Protein AF-0000000068237511 (afdb_homodimer)

Solvent-accessible surface area (backbone atoms only — not comparable to full-atom values): 46216 Å² total; per-residue (Å²): 128,74,76,47,53,58,67,9,66,62,32,32,70,74,38,40,62,53,38,93,71,39,52,85,33,40,47,76,80,63,27,52,49,38,53,70,28,50,53,49,38,53,51,48,54,49,50,34,54,23,40,43,64,62,28,62,65,58,46,44,56,52,43,43,51,52,23,30,43,54,51,15,56,68,31,47,45,62,40,86,28,39,44,64,37,45,23,32,59,43,33,53,46,36,54,59,70,40,52,86,63,44,82,50,28,27,37,39,35,44,71,54,51,56,66,32,58,50,42,37,54,55,54,43,41,76,74,43,55,40,38,80,44,72,38,84,74,58,76,62,58,46,59,68,56,53,53,50,46,45,50,49,52,54,50,53,41,44,73,72,72,33,44,62,52,35,36,44,47,39,40,36,31,76,69,61,28,30,34,45,59,40,72,60,48,39,52,50,24,58,77,69,67,23,43,32,39,35,43,18,46,61,28,47,64,40,49,95,52,52,48,57,77,63,57,57,53,27,38,17,21,14,35,9,28,57,38,24,16,46,47,34,16,14,39,33,36,36,43,78,92,49,41,88,52,54,37,54,51,85,45,44,17,50,33,51,50,70,56,92,87,45,76,86,70,82,79,50,89,79,63,64,77,88,65,82,64,50,70,63,49,47,30,50,68,49,61,64,71,52,68,64,50,28,45,53,19,39,58,49,21,51,47,44,39,42,55,41,52,53,24,67,69,54,47,36,52,50,21,27,52,47,10,50,50,36,22,52,49,30,9,58,65,56,69,51,42,52,66,39,44,74,84,65,50,91,88,58,78,51,66,32,39,67,30,33,24,21,25,23,43,47,54,32,29,30,56,89,49,81,86,53,86,64,52,78,72,33,74,40,78,26,49,61,76,50,42,56,51,49,32,51,50,51,39,50,43,30,45,75,76,63,25,32,48,48,57,50,47,77,58,78,39,24,32,30,34,38,42,31,42,46,64,46,46,50,68,67,60,34,52,50,48,22,53,52,52,41,52,52,52,51,52,49,44,52,58,72,66,47,70,83,123,126,74,77,49,56,58,66,9,65,62,32,33,70,74,37,40,63,52,37,92,70,38,53,85,34,40,45,78,81,63,28,52,50,37,52,70,27,50,53,48,36,54,52,49,53,49,50,32,54,23,40,43,62,62,28,62,65,58,47,44,55,53,43,44,50,52,24,29,43,54,52,16,58,67,31,48,43,63,42,86,27,40,44,64,38,45,23,32,59,44,33,53,46,35,55,60,70,40,54,85,63,45,84,51,26,26,36,39,35,46,70,53,52,55,65,31,56,52,43,38,54,55,52,44,43,77,74,42,54,39,39,78,45,72,37,83,75,57,74,62,58,45,60,69,56,53,53,51,45,46,52,50,52,52,51,51,42,44,71,72,69,31,44,62,51,34,34,45,47,39,40,35,31,76,69,61,27,31,34,44,59,38,70,62,47,39,51,50,24,58,75,69,69,23,42,32,39,36,44,17,46,62,28,48,63,41,47,95,53,52,46,58,78,62,55,55,52,28,38,18,20,14,34,9,28,59,37,24,17,47,50,34,17,13,40,32,36,35,43,78,92,49,41,87,53,54,39,55,51,85,44,44,18,52,33,49,51,71,56,91,88,46,77,87,70,81,78,50,90,79,63,64,77,88,67,83,64,50,71,62,49,46,30,50,68,50,62,63,69,52,68,65,48,31,45,53,21,41,57,49,21,51,45,44,40,42,55,42,53,53,23,67,69,53,47,37,52,49,22,26,52,44,9,48,52,36,24,51,49,30,8,58,64,57,72,52,41,52,65,38,43,73,83,66,52,92,89,56,76,51,66,32,40,68,29,33,23,20,26,23,44,47,52,33,27,30,55,89,48,80,86,52,83,62,52,78,71,34,74,40,77,27,48,63,74,48,42,56,51,50,31,49,49,50,40,49,44,31,45,75,74,63,25,31,46,46,57,48,45,77,58,81,38,26,33,30,35,38,42,32,41,46,63,46,46,49,69,66,58,34,52,51,48,22,53,52,52,41,49,53,52,50,53,50,44,52,59,72,66,44,70,85,125

pLDDT: mean 95.17, std 8.46, range [32.22, 98.94]

Foldseek 3Di:
DPDAQAFAQRCCVPWADDDPQFDAFCLLPFHAFTPLLVVLLVVLVVVCVVPVCCCQQPVLLVLLLVLLVLVCVQQVHDSLQKHKFQALLQLLLLQVVLAADDAQEEEEEEPLADPSSVVSVVVCVVVHNYHYDYQDDFFPDAQVVSLVSSVVRCVVSVVVVGHHAEYEYECARSVVGWGHPVLVNQVVCVVRVHQYAYRHQVPPLWDRHHCVVSVHQKYKYACRRNLRFPRRIMMIGHDPVNLVSRQAGVVRDQLGHDDPPDDDDDHGPSDDPPPPRDSSRRRRSDDDDDPPSSSSSSVSSQCCCCPRVPHSVSFNVQLLVQQVLLQVLLQVLQVHHKGFHPPADVPRDGNGSSTNKIKHFHLEFEPDADDDVCVVSRLYYHYPVVQVVLQVVLQVCCVPPRNYGWGWDDTRGTIMTMTGGGSHHHSVVSNVVSVVSNVSSVVVSVVVPPPPD/DPDAQAFAQRCCVPWADDDPQFDAFCLLPFHAFTPLLVVLLVVLVVVCVVPVCCCQQPVLLVLLLVLLVLVCVQQVHDSLQKHKFQALLQLLLLLVVLAADDAQEEEEEEPLADPSSVVSVVVCVVVHNYHYDYQDDFFPDAQVVSLVSRVVRCVVSVVVVGHHAEYEYECARSVVGWGHPVLVNQVVCVVRVHQYAYRHQVPPLWDRHHCVVSVHQKYKYACRRNLRFPRRIMMIGHDPVNLVSRQAGVVRDQLGHDDPPDDDDDHGPSDDPPPPRDSSRRRRSDDDDDPPSSSSSSVSSQCCCCPRVPHRVSFNVQLLVQQVLLQVLLQVLQVHHKGFHPPADVPDDGNGSSTNKIKHFHLEFEPDADDDVCVVSRLYYHYPVVQVVLQVVLQVCCVPPRNYGWGWDDTRGTIMTMTGGGSHHHSVSSNVVSVVSNVSSVVVSVVVPPPPD

Nearest PDB structures (foldseek):
  8dl5-assembly1_A  TM=9.671E-01  e=2.038E-53  Penicillium expansum
  5v12-assembly1_F  TM=9.401E-01  e=1.060E-53  Neurospora crassa OR74A
  8dl5-assembly1_B  TM=9.638E-01  e=1.210E-52  Penicillium expansum
  9azb-assembly1_A-2  TM=9.699E-01  e=4.810E-51  Penicillium expansum
  9aza-assembly1_A-2  TM=9.784E-01  e=7.950E-49  Penicillium expansum

Sequence (906 aa):
MSAPTPFGASMAKSHFMFDPDFKNLNHGSFGTYPVAVQTALRHFQSQVEARPDPFIRHIQPQLIDEARRAVASLLNVPTNECVFVKNASTGVNTVLRNLVFKQGDVLVYFDTVYGAVEKTLVSLTETTPLQLRKVQYQFPISHDELVRKFLEVVASATAEGLTVRVAVFDTIVSLPGVRFPFERLIEACRAEGILSVVDGAHGIGQIPLDLGALQPDFFTTNCHKWLYTPRGSAILYVPLRNQHLIRTTLPTSWGFIPSPDSPTTAPSLMRSSGSGKSAFEELFEFVATTDDTAYLCVPAALKFRSQVCGGEDRIYAYLEKLAMEAGDIVAAALGTEVMQEPGLKPGEVSQLRRCAMATVRLPFAVSGSEQDPKTASARLTLQAAQAAEVAGEIQKALVRDYGTFVPVFAHGGWLWTRLSAQVYLEKSDFEWLAGVLNELCNKLVKKFAEPKLMSAPTPFGASMAKSHFMFDPDFKNLNHGSFGTYPVAVQTALRHFQSQVEARPDPFIRHIQPQLIDEARRAVASLLNVPTNECVFVKNASTGVNTVLRNLVFKQGDVLVYFDTVYGAVEKTLVSLTETTPLQLRKVQYQFPISHDELVRKFLEVVASATAEGLTVRVAVFDTIVSLPGVRFPFERLIEACRAEGILSVVDGAHGIGQIPLDLGALQPDFFTTNCHKWLYTPRGSAILYVPLRNQHLIRTTLPTSWGFIPSPDSPTTAPSLMRSSGSGKSAFEELFEFVATTDDTAYLCVPAALKFRSQVCGGEDRIYAYLEKLAMEAGDIVAAALGTEVMQEPGLKPGEVSQLRRCAMATVRLPFAVSGSEQDPKTASARLTLQAAQAAEVAGEIQKALVRDYGTFVPVFAHGGWLWTRLSAQVYLEKSDFEWLAGVLNELCNKLVKKFAEPKL

Structure (mmCIF, N/CA/C/O backbone):
data_AF-0000000068237511-model_v1
#
loop_
_entity.id
_entity.type
_entity.pdbx_description
1 polymer 'Aminotransferase family protein (LolT), putative'
#
loop_
_atom_site.group_PDB
_atom_site.id
_atom_site.type_symbol
_atom_site.label_atom_id
_atom_site.label_alt_id
_atom_site.label_comp_id
_atom_site.label_asym_id
_atom_site.label_entity_id
_atom_site.label_seq_id
_atom_site.pdbx_PDB_ins_code
_atom_site.Cartn_x
_atom_site.Cartn_y
_atom_site.Cartn_z
_atom_site.occupancy
_atom_site.B_iso_or_equiv
_atom_site.auth_seq_id
_atom_site.auth_comp_id
_atom_site.auth_asym_id
_atom_site.auth_atom_id
_atom_site.pdbx_PDB_model_num
ATOM 1 N N . MET A 1 1 ? -28.125 24.766 -13.469 1 47.31 1 MET A N 1
ATOM 2 C CA . MET A 1 1 ? -27.281 24.047 -12.516 1 47.31 1 MET A CA 1
ATOM 3 C C . MET A 1 1 ? -27.688 24.375 -11.078 1 47.31 1 MET A C 1
ATOM 5 O O . MET A 1 1 ? -27.953 25.531 -10.75 1 47.31 1 MET A O 1
ATOM 9 N N . SER A 1 2 ? -28.297 23.5 -10.43 1 63.91 2 SER A N 1
ATOM 10 C CA . SER A 1 2 ? -28.844 23.781 -9.102 1 63.91 2 SER A CA 1
ATOM 11 C C . SER A 1 2 ? -27.828 24.516 -8.234 1 63.91 2 SER A C 1
ATOM 13 O O . SER A 1 2 ? -26.609 24.391 -8.438 1 63.91 2 SER A O 1
ATOM 15 N N . ALA A 1 3 ? -28.25 25.469 -7.57 1 83.69 3 ALA A N 1
ATOM 16 C CA . ALA A 1 3 ? -27.422 26.281 -6.68 1 83.69 3 ALA A CA 1
ATOM 17 C C . ALA A 1 3 ? -26.578 25.406 -5.758 1 83.69 3 ALA A C 1
ATOM 19 O O . ALA A 1 3 ? -27.031 24.344 -5.324 1 83.69 3 ALA A O 1
ATOM 20 N N . PRO A 1 4 ? -25.281 25.797 -5.609 1 91.31 4 PRO A N 1
ATOM 21 C CA . PRO A 1 4 ? -24.422 25.031 -4.691 1 91.31 4 PRO A CA 1
ATOM 22 C C . PRO A 1 4 ? -25.031 24.875 -3.305 1 91.31 4 PRO A C 1
ATOM 24 O O . PRO A 1 4 ? -25.797 25.734 -2.861 1 91.31 4 PRO A O 1
ATOM 27 N N . THR A 1 5 ? -24.812 23.766 -2.693 1 95.19 5 THR A N 1
ATOM 28 C CA . THR A 1 5 ? -25.266 23.516 -1.328 1 95.19 5 THR A CA 1
ATOM 29 C C . THR A 1 5 ? -24.594 24.469 -0.354 1 95.19 5 THR A C 1
ATOM 31 O O . THR A 1 5 ? -23.375 24.672 -0.416 1 95.19 5 THR A O 1
ATOM 34 N N . PRO A 1 6 ? -25.406 25.109 0.5 1 97.06 6 PRO A N 1
ATOM 35 C CA . PRO A 1 6 ? -24.75 25.938 1.523 1 97.06 6 PRO A CA 1
ATOM 36 C C . PRO A 1 6 ? -23.797 25.141 2.41 1 97.06 6 PRO A C 1
ATOM 38 O O . PRO A 1 6 ? -24.109 24 2.789 1 97.06 6 PRO A O 1
ATOM 41 N N . PHE A 1 7 ? -22.672 25.75 2.668 1 98.31 7 PHE A N 1
ATOM 42 C CA . PHE A 1 7 ? -21.719 25.094 3.555 1 98.31 7 PHE A CA 1
ATOM 43 C C . PHE A 1 7 ? -22.219 25.094 4.992 1 98.31 7 PHE A C 1
ATOM 45 O O . PHE A 1 7 ? -23.234 25.734 5.301 1 98.31 7 PHE A O 1
ATOM 52 N N . GLY A 1 8 ? -21.562 24.25 5.879 1 98.06 8 GLY A N 1
ATOM 53 C CA . GLY A 1 8 ? -22 24.141 7.262 1 98.06 8 GLY A CA 1
ATOM 54 C C . GLY A 1 8 ? -22.891 22.938 7.512 1 98.06 8 GLY A C 1
ATOM 55 O O . GLY A 1 8 ? -22.719 21.891 6.898 1 98.06 8 GLY A O 1
ATOM 56 N N . ALA A 1 9 ? -23.828 23.141 8.359 1 96.88 9 ALA A N 1
ATOM 57 C CA . ALA A 1 9 ? -24.656 22.047 8.859 1 96.88 9 ALA A CA 1
ATOM 58 C C . ALA A 1 9 ? -25.469 21.406 7.734 1 96.88 9 ALA A C 1
ATOM 60 O O . ALA A 1 9 ? -25.672 20.188 7.734 1 96.88 9 ALA A O 1
ATOM 61 N N . SER A 1 10 ? -25.938 22.172 6.844 1 96.12 10 SER A N 1
ATOM 62 C CA . SER A 1 10 ? -26.703 21.656 5.719 1 96.12 10 SER A CA 1
ATOM 63 C C . SER A 1 10 ? -25.859 20.703 4.871 1 96.12 10 SER A C 1
ATOM 65 O O . SER A 1 10 ? -26.344 19.656 4.449 1 96.12 10 SER A O 1
ATOM 67 N N . MET A 1 11 ? -24.688 21.094 4.621 1 98.12 11 MET A N 1
ATOM 68 C CA . MET A 1 11 ? -23.734 20.266 3.869 1 98.12 11 MET A CA 1
ATOM 69 C C . MET A 1 11 ? -23.484 18.938 4.594 1 98.12 11 MET A C 1
ATOM 71 O O . MET A 1 11 ? -23.5 17.875 3.977 1 98.12 11 MET A O 1
ATOM 75 N N . ALA A 1 12 ? -23.25 18.984 5.891 1 98.19 12 ALA A N 1
ATOM 76 C CA . ALA A 1 12 ? -22.984 17.797 6.699 1 98.19 12 ALA A CA 1
ATOM 77 C C . ALA A 1 12 ? -24.156 16.812 6.625 1 98.19 12 ALA A C 1
ATOM 79 O O . ALA A 1 12 ? -23.953 15.617 6.379 1 98.19 12 ALA A O 1
ATOM 80 N N . LYS A 1 13 ? -25.312 17.281 6.777 1 96.75 13 LYS A N 1
ATOM 81 C CA . LYS A 1 13 ? -26.531 16.469 6.863 1 96.75 13 LYS A CA 1
ATOM 82 C C . LYS A 1 13 ? -26.859 15.836 5.516 1 96.75 13 LYS A C 1
ATOM 84 O O . LYS A 1 13 ? -27.25 14.672 5.453 1 96.75 13 LYS A O 1
ATOM 89 N N . SER A 1 14 ? -26.609 16.547 4.477 1 97.31 14 SER A N 1
ATOM 90 C CA . SER A 1 14 ? -27.094 16.125 3.168 1 97.31 14 SER A CA 1
ATOM 91 C C . SER A 1 14 ? -26.062 15.242 2.459 1 97.31 14 SER A C 1
ATOM 93 O O . SER A 1 14 ? -26.422 14.383 1.649 1 97.31 14 SER A O 1
ATOM 95 N N . HIS A 1 15 ? -24.812 15.445 2.824 1 98.44 15 HIS A N 1
ATOM 96 C CA . HIS A 1 15 ? -23.844 14.906 1.869 1 98.44 15 HIS A CA 1
ATOM 97 C C . HIS A 1 15 ? -22.797 14.047 2.568 1 98.44 15 HIS A C 1
ATOM 99 O O . HIS A 1 15 ? -22.031 13.344 1.91 1 98.44 15 HIS A O 1
ATOM 105 N N . PHE A 1 16 ? -22.75 14.047 3.85 1 98.62 16 PHE A N 1
ATOM 106 C CA . PHE A 1 16 ? -21.734 13.258 4.543 1 98.62 16 PHE A CA 1
ATOM 107 C C . PHE A 1 16 ? -22.375 12.219 5.445 1 98.62 16 PHE A C 1
ATOM 109 O O . PHE A 1 16 ? -23.594 12.242 5.664 1 98.62 16 PHE A O 1
ATOM 116 N N . MET A 1 17 ? -21.562 11.297 5.922 1 98.25 17 MET A N 1
ATOM 117 C CA . MET A 1 17 ? -22.094 10.102 6.562 1 98.25 17 MET A CA 1
ATOM 118 C C . MET A 1 17 ? -21.719 10.055 8.039 1 98.25 17 MET A C 1
ATOM 120 O O . MET A 1 17 ? -21.594 8.969 8.617 1 98.25 17 MET A O 1
ATOM 124 N N . PHE A 1 18 ? -21.5 11.125 8.664 1 98.5 18 PHE A N 1
ATOM 125 C CA . PHE A 1 18 ? -21.078 11.18 10.055 1 98.5 18 PHE A CA 1
ATOM 126 C C . PHE A 1 18 ? -22.172 10.633 10.977 1 98.5 18 PHE A C 1
ATOM 128 O O . PHE A 1 18 ? -23.359 10.836 10.727 1 98.5 18 PHE A O 1
ATOM 135 N N . ASP A 1 19 ? -21.734 9.961 12.016 1 98.19 19 ASP A N 1
ATOM 136 C CA . ASP A 1 19 ? -22.625 9.68 13.141 1 98.19 19 ASP A CA 1
ATOM 137 C C . ASP A 1 19 ? -23.219 10.969 13.695 1 98.19 19 ASP A C 1
ATOM 139 O O . ASP A 1 19 ? -22.5 11.953 13.914 1 98.19 19 ASP A O 1
ATOM 143 N N . PRO A 1 20 ? -24.5 10.992 13.906 1 96.25 20 PRO A N 1
ATOM 144 C CA . PRO A 1 20 ? -25.141 12.219 14.391 1 96.25 20 PRO A CA 1
ATOM 145 C C . PRO A 1 20 ? -24.562 12.711 15.711 1 96.25 20 PRO A C 1
ATOM 147 O O . PRO A 1 20 ? -24.656 13.898 16.031 1 96.25 20 PRO A O 1
ATOM 150 N N . ASP A 1 21 ? -23.938 11.867 16.453 1 96.94 21 ASP A N 1
ATOM 151 C CA . ASP A 1 21 ? -23.391 12.227 17.75 1 96.94 21 ASP A CA 1
ATOM 152 C C . ASP A 1 21 ? -21.891 12.477 17.672 1 96.94 21 ASP A C 1
ATOM 154 O O . ASP A 1 21 ? -21.203 12.461 18.688 1 96.94 21 ASP A O 1
ATOM 158 N N . PHE A 1 22 ? -21.422 12.602 16.516 1 98.38 22 PHE A N 1
ATOM 159 C CA . PHE A 1 22 ? -19.984 12.828 16.344 1 98.38 22 PHE A CA 1
ATOM 160 C C . PHE A 1 22 ? -19.734 14.07 15.5 1 98.38 22 PHE A C 1
ATOM 162 O O . PHE A 1 22 ? -20.234 14.18 14.375 1 98.38 22 PHE A O 1
ATOM 169 N N . LYS A 1 23 ? -19.016 14.984 16 1 98.38 23 LYS A N 1
ATOM 170 C CA . LYS A 1 23 ? -18.578 16.172 15.266 1 98.38 23 LYS A CA 1
ATOM 171 C C . LYS A 1 23 ? -17.125 16.031 14.82 1 98.38 23 LYS A C 1
ATOM 173 O O . LYS A 1 23 ? -16.203 16.141 15.641 1 98.38 23 LYS A O 1
ATOM 178 N N . ASN A 1 24 ? -16.922 15.883 13.516 1 98.62 24 ASN A N 1
ATOM 179 C CA . ASN A 1 24 ? -15.57 15.711 12.992 1 98.62 24 ASN A CA 1
ATOM 180 C C . ASN A 1 24 ? -14.844 17.047 12.867 1 98.62 24 ASN A C 1
ATOM 182 O O . ASN A 1 24 ? -15.062 17.797 11.914 1 98.62 24 ASN A O 1
ATOM 186 N N . LEU A 1 25 ? -13.93 17.281 13.766 1 98.75 25 LEU A N 1
ATOM 187 C CA . LEU A 1 25 ? -13.203 18.547 13.812 1 98.75 25 LEU A CA 1
ATOM 188 C C . LEU A 1 25 ? -11.719 18.328 13.523 1 98.75 25 LEU A C 1
ATOM 190 O O . LEU A 1 25 ? -10.906 19.219 13.766 1 98.75 25 LEU A O 1
ATOM 194 N N . ASN A 1 26 ? -11.391 17.156 13 1 98.56 26 ASN A N 1
ATOM 195 C CA . ASN A 1 26 ? -10.023 16.781 12.664 1 98.56 26 ASN A CA 1
ATOM 196 C C . ASN A 1 26 ? -9.945 16.125 11.289 1 98.56 26 ASN A C 1
ATOM 198 O O . ASN A 1 26 ? -9.336 15.07 11.125 1 98.56 26 ASN A O 1
ATOM 202 N N . HIS A 1 27 ? -10.5 16.797 10.312 1 98.38 27 HIS A N 1
ATOM 203 C CA . HIS A 1 27 ? -10.461 16.297 8.938 1 98.38 27 HIS A CA 1
ATOM 204 C C . HIS A 1 27 ? -9.031 16.047 8.484 1 98.38 27 HIS A C 1
ATOM 206 O O . HIS A 1 27 ? -8.781 15.164 7.668 1 98.38 27 HIS A O 1
ATOM 212 N N . GLY A 1 28 ? -8.086 16.797 8.938 1 98 28 GLY A N 1
ATOM 213 C CA . GLY A 1 28 ? -6.707 16.828 8.469 1 98 28 GLY A CA 1
ATOM 214 C C . GLY A 1 28 ? -5.984 15.5 8.656 1 98 28 GLY A C 1
ATOM 215 O O . GLY A 1 28 ? -5.074 15.172 7.898 1 98 28 GLY A O 1
ATOM 216 N N . SER A 1 29 ? -6.352 14.711 9.656 1 97.31 29 SER A N 1
ATOM 217 C CA . SER A 1 29 ? -5.605 13.5 9.961 1 97.31 29 SER A CA 1
ATOM 218 C C . SER A 1 29 ? -5.855 12.414 8.914 1 97.31 29 SER A C 1
ATOM 220 O O . SER A 1 29 ? -4.914 11.891 8.312 1 97.31 29 SER A O 1
ATOM 222 N N . PHE A 1 30 ? -7.195 12.156 8.625 1 97.94 30 PHE A N 1
ATOM 223 C CA . PHE A 1 30 ? -7.453 10.977 7.816 1 97.94 30 PHE A CA 1
ATOM 224 C C . PHE A 1 30 ? -8.422 11.289 6.688 1 97.94 30 PHE A C 1
ATOM 226 O O . PHE A 1 30 ? -8.625 10.477 5.785 1 97.94 30 PHE A O 1
ATOM 233 N N . GLY A 1 31 ? -9.039 12.414 6.715 1 97.88 31 GLY A N 1
ATOM 234 C CA . GLY A 1 31 ? -10.031 12.773 5.711 1 97.88 31 GLY A CA 1
ATOM 235 C C . GLY A 1 31 ? -11.312 11.977 5.836 1 97.88 31 GLY A C 1
ATOM 236 O O . GLY A 1 31 ? -11.531 11.289 6.832 1 97.88 31 GLY A O 1
ATOM 237 N N . THR A 1 32 ? -12.227 12.172 5.031 1 98.38 32 THR A N 1
ATOM 238 C CA . THR A 1 32 ? -13.445 11.438 4.734 1 98.38 32 THR A CA 1
ATOM 239 C C . THR A 1 32 ? -13.977 11.812 3.352 1 98.38 32 THR A C 1
ATOM 241 O O . THR A 1 32 ? -13.375 12.625 2.65 1 98.38 32 THR A O 1
ATOM 244 N N . TYR A 1 33 ? -14.961 11.148 2.875 1 98.81 33 TYR A N 1
ATOM 245 C CA . TYR A 1 33 ? -15.523 11.445 1.561 1 98.81 33 TYR A CA 1
ATOM 246 C C . TYR A 1 33 ? -17.047 11.492 1.613 1 98.81 33 TYR A C 1
ATOM 248 O O . TYR A 1 33 ? -17.656 10.867 2.48 1 98.81 33 TYR A O 1
ATOM 256 N N . PRO A 1 34 ? -17.703 12.266 0.743 1 98.75 34 PRO A N 1
ATOM 257 C CA . PRO A 1 34 ? -19.156 12.398 0.731 1 98.75 34 PRO A CA 1
ATOM 258 C C . PRO A 1 34 ? -19.859 11.18 0.138 1 98.75 34 PRO A C 1
ATOM 260 O O . PRO A 1 34 ? -19.219 10.336 -0.48 1 98.75 34 PRO A O 1
ATOM 263 N N . VAL A 1 35 ? -21.156 11.164 0.266 1 98.62 35 VAL A N 1
ATOM 264 C CA . VAL A 1 35 ? -22.016 10.07 -0.172 1 98.62 35 VAL A CA 1
ATOM 265 C C . VAL A 1 35 ? -21.844 9.844 -1.674 1 98.62 35 VAL A C 1
ATOM 267 O O . VAL A 1 35 ? -21.859 8.711 -2.146 1 98.62 35 VAL A O 1
ATOM 270 N N . ALA A 1 36 ? -21.719 10.93 -2.418 1 98.69 36 ALA A N 1
ATOM 271 C CA . ALA A 1 36 ? -21.562 10.828 -3.865 1 98.69 36 ALA A CA 1
ATOM 272 C C . ALA A 1 36 ? -20.312 10.023 -4.215 1 98.69 36 ALA A C 1
ATOM 274 O O . ALA A 1 36 ? -20.312 9.242 -5.172 1 98.69 36 ALA A O 1
ATOM 275 N N . VAL A 1 37 ? -19.25 10.219 -3.49 1 98.88 37 VAL A N 1
ATOM 276 C CA . VAL A 1 37 ? -18 9.5 -3.727 1 98.88 37 VAL A CA 1
ATOM 277 C C . VAL A 1 37 ? -18.125 8.055 -3.26 1 98.88 37 VAL A C 1
ATOM 279 O O . VAL A 1 37 ? -17.594 7.141 -3.893 1 98.88 37 VAL A O 1
ATOM 282 N N . GLN A 1 38 ? -18.828 7.801 -2.139 1 98.75 38 GLN A N 1
ATOM 283 C CA . GLN A 1 38 ? -19.109 6.434 -1.712 1 98.75 38 GLN A CA 1
ATOM 284 C C . GLN A 1 38 ? -19.812 5.648 -2.811 1 98.75 38 GLN A C 1
ATOM 286 O O . GLN A 1 38 ? -19.516 4.473 -3.029 1 98.75 38 GLN A O 1
ATOM 291 N N . THR A 1 39 ? -20.797 6.285 -3.414 1 98.69 39 THR A N 1
ATOM 292 C CA . THR A 1 39 ? -21.547 5.648 -4.484 1 98.69 39 THR A CA 1
ATOM 293 C C . THR A 1 39 ? -20.625 5.215 -5.617 1 98.69 39 THR A C 1
ATOM 295 O O . THR A 1 39 ? -20.734 4.094 -6.117 1 98.69 39 THR A O 1
ATOM 298 N N . ALA A 1 40 ? -19.734 6.094 -6.02 1 98.88 40 ALA A N 1
ATOM 299 C CA . ALA A 1 40 ? -18.766 5.762 -7.059 1 98.88 40 ALA A CA 1
ATOM 300 C C . ALA A 1 40 ? -17.859 4.621 -6.613 1 98.88 40 ALA A C 1
ATOM 302 O O . ALA A 1 40 ? -17.578 3.705 -7.391 1 98.88 40 ALA A O 1
ATOM 303 N N . LEU A 1 41 ? -17.391 4.703 -5.375 1 98.81 41 LEU A N 1
ATOM 304 C CA . LEU A 1 41 ? -16.516 3.682 -4.824 1 98.81 41 LEU A CA 1
ATOM 305 C C . LEU A 1 41 ? -17.156 2.303 -4.902 1 98.81 41 LEU A C 1
ATOM 307 O O . LEU A 1 41 ? -16.547 1.352 -5.395 1 98.81 41 LEU A O 1
ATOM 311 N N . ARG A 1 42 ? -18.359 2.219 -4.418 1 98.5 42 ARG A N 1
ATOM 312 C CA . ARG A 1 42 ? -19.062 0.941 -4.367 1 98.5 42 ARG A CA 1
ATOM 313 C C . ARG A 1 42 ? -19.391 0.441 -5.766 1 98.5 42 ARG A C 1
ATOM 315 O O . ARG A 1 42 ? -19.391 -0.765 -6.02 1 98.5 42 ARG A O 1
ATOM 322 N N . HIS A 1 43 ? -19.641 1.392 -6.66 1 98.62 43 HIS A N 1
ATOM 323 C CA . HIS A 1 43 ? -19.859 1.035 -8.055 1 98.62 43 HIS A CA 1
ATOM 324 C C . HIS A 1 43 ? -18.641 0.349 -8.648 1 98.62 43 HIS A C 1
ATOM 326 O O . HIS A 1 43 ? -18.75 -0.717 -9.258 1 98.62 43 HIS A O 1
ATOM 332 N N . PHE A 1 44 ? -17.484 0.909 -8.477 1 98.81 44 PHE A N 1
ATOM 333 C CA . PHE A 1 44 ? -16.25 0.343 -9.023 1 98.81 44 PHE A CA 1
ATOM 334 C C . PHE A 1 44 ? -15.914 -0.98 -8.352 1 98.81 44 PHE A C 1
ATOM 336 O O . PHE A 1 44 ? -15.469 -1.924 -9.008 1 98.81 44 PHE A O 1
ATOM 343 N N . GLN A 1 45 ? -16.078 -1.069 -7.02 1 98.56 45 GLN A N 1
ATOM 344 C CA . GLN A 1 45 ? -15.805 -2.312 -6.305 1 98.56 45 GLN A CA 1
ATOM 345 C C . GLN A 1 45 ? -16.688 -3.447 -6.82 1 98.56 45 GLN A C 1
ATOM 347 O O . GLN A 1 45 ? -16.234 -4.59 -6.93 1 98.56 45 GLN A O 1
ATOM 352 N N . SER A 1 46 ? -17.922 -3.102 -7.121 1 98.12 46 SER A N 1
ATOM 353 C CA . SER A 1 46 ? -18.828 -4.102 -7.664 1 98.12 46 SER A CA 1
ATOM 354 C C . SER A 1 46 ? -18.406 -4.535 -9.062 1 98.12 46 SER A C 1
ATOM 356 O O . SER A 1 46 ? -18.5 -5.715 -9.406 1 98.12 46 SER A O 1
ATOM 358 N N . GLN A 1 47 ? -17.953 -3.609 -9.867 1 98.38 47 GLN A N 1
ATOM 359 C CA . GLN A 1 47 ? -17.516 -3.926 -11.219 1 98.38 47 GLN A CA 1
ATOM 360 C C . GLN A 1 47 ? -16.312 -4.859 -11.203 1 98.38 47 GLN A C 1
ATOM 362 O O . GLN A 1 47 ? -16.234 -5.805 -11.992 1 98.38 47 GLN A O 1
ATOM 367 N N . VAL A 1 48 ? -15.375 -4.633 -10.336 1 98.38 48 VAL A N 1
ATOM 368 C CA . VAL A 1 48 ? -14.18 -5.457 -10.258 1 98.38 48 VAL A CA 1
ATOM 369 C C . VAL A 1 48 ? -14.562 -6.895 -9.922 1 98.38 48 VAL A C 1
ATOM 371 O O . VAL A 1 48 ? -14.047 -7.836 -10.539 1 98.38 48 VAL A O 1
ATOM 374 N N . GLU A 1 49 ? -15.477 -7.059 -8.938 1 98.38 49 GLU A N 1
ATOM 375 C CA . GLU A 1 49 ? -15.797 -8.398 -8.461 1 98.38 49 GLU A CA 1
ATOM 376 C C . GLU A 1 49 ? -16.688 -9.133 -9.461 1 98.38 49 GLU A C 1
ATOM 378 O O . GLU A 1 49 ? -16.703 -10.367 -9.508 1 98.38 49 GLU A O 1
ATOM 383 N N . ALA A 1 50 ? -17.422 -8.375 -10.32 1 98.56 50 ALA A N 1
ATOM 384 C CA . ALA A 1 50 ? -18.234 -8.992 -11.359 1 98.56 50 ALA A CA 1
ATOM 385 C C . ALA A 1 50 ? -17.359 -9.648 -12.422 1 98.56 50 ALA A C 1
ATOM 387 O O . ALA A 1 50 ? -17.703 -10.711 -12.953 1 98.56 50 ALA A O 1
ATOM 388 N N . ARG A 1 51 ? -16.266 -9.008 -12.797 1 98.38 51 ARG A N 1
ATOM 389 C CA . ARG A 1 51 ? -15.328 -9.5 -13.797 1 98.38 51 ARG A CA 1
ATOM 390 C C . ARG A 1 51 ? -13.898 -9.133 -13.422 1 98.38 51 ARG A C 1
ATOM 392 O O . ARG A 1 51 ? -13.297 -8.242 -14.031 1 98.38 51 ARG A O 1
ATOM 399 N N . PRO A 1 52 ? -13.273 -9.836 -12.539 1 98 52 PRO A N 1
ATOM 400 C CA . PRO A 1 52 ? -12.016 -9.406 -11.922 1 98 52 PRO A CA 1
ATOM 401 C C . PRO A 1 52 ? -10.906 -9.172 -12.945 1 98 52 PRO A C 1
ATOM 403 O O . PRO A 1 52 ? -10.367 -8.062 -13.031 1 98 52 PRO A O 1
ATOM 406 N N . ASP A 1 53 ? -10.594 -10.141 -13.82 1 97.44 53 ASP A N 1
ATOM 407 C CA . ASP A 1 53 ? -9.461 -10.039 -14.734 1 97.44 53 ASP A CA 1
ATOM 408 C C . ASP A 1 53 ? -9.703 -8.961 -15.781 1 97.44 53 ASP A C 1
ATOM 410 O O . ASP A 1 53 ? -8.875 -8.055 -15.953 1 97.44 53 ASP A O 1
ATOM 414 N N . PRO A 1 54 ? -10.875 -8.977 -16.453 1 96.88 54 PRO A N 1
ATOM 415 C CA . PRO A 1 54 ? -11.117 -7.922 -17.438 1 96.88 54 PRO A CA 1
ATOM 416 C C . PRO A 1 54 ? -11.031 -6.52 -16.844 1 96.88 54 PRO A C 1
ATOM 418 O O . PRO A 1 54 ? -10.492 -5.609 -17.469 1 96.88 54 PRO A O 1
ATOM 421 N N . PHE A 1 55 ? -11.57 -6.402 -15.672 1 97.56 55 PHE A N 1
ATOM 422 C CA . PHE A 1 55 ? -11.57 -5.078 -15.062 1 97.56 55 PHE A CA 1
ATOM 423 C C . PHE A 1 55 ? -10.148 -4.648 -14.711 1 97.56 55 PHE A C 1
ATOM 425 O O . PHE A 1 55 ? -9.711 -3.562 -15.102 1 97.56 55 PHE A O 1
ATOM 432 N N . ILE A 1 56 ? -9.406 -5.469 -14.008 1 97.25 56 ILE A N 1
ATOM 433 C CA . ILE A 1 56 ? -8.102 -5.094 -13.477 1 97.25 56 ILE A CA 1
ATOM 434 C C . ILE A 1 56 ? -7.102 -4.945 -14.617 1 97.25 56 ILE A C 1
ATOM 436 O O . ILE A 1 56 ? -6.273 -4.035 -14.617 1 97.25 56 ILE A O 1
ATOM 440 N N . ARG A 1 57 ? -7.203 -5.781 -15.641 1 95 57 ARG A N 1
ATOM 441 C CA . ARG A 1 57 ? -6.215 -5.816 -16.719 1 95 57 ARG A CA 1
ATOM 442 C C . ARG A 1 57 ? -6.504 -4.746 -17.766 1 95 57 ARG A C 1
ATOM 444 O O . ARG A 1 57 ? -5.582 -4.184 -18.359 1 95 57 ARG A O 1
ATOM 451 N N . HIS A 1 58 ? -7.805 -4.422 -17.953 1 93.69 58 HIS A N 1
ATOM 452 C CA . HIS A 1 58 ? -8.109 -3.635 -19.156 1 93.69 58 HIS A CA 1
ATOM 453 C C . HIS A 1 58 ? -8.875 -2.367 -18.781 1 93.69 58 HIS A C 1
ATOM 455 O O . HIS A 1 58 ? -8.633 -1.302 -19.359 1 93.69 58 HIS A O 1
ATOM 461 N N . ILE A 1 59 ? -9.789 -2.447 -17.875 1 96.38 59 ILE A N 1
ATOM 462 C CA . ILE A 1 59 ? -10.664 -1.322 -17.578 1 96.38 59 ILE A CA 1
ATOM 463 C C . ILE A 1 59 ? -9.984 -0.384 -16.578 1 96.38 59 ILE A C 1
ATOM 465 O O . ILE A 1 59 ? -9.945 0.831 -16.797 1 96.38 59 ILE A O 1
ATOM 469 N N . GLN A 1 60 ? -9.398 -0.911 -15.586 1 97 60 GLN A N 1
ATOM 470 C CA . GLN A 1 60 ? -8.812 -0.147 -14.492 1 97 60 GLN A CA 1
ATOM 471 C C . GLN A 1 60 ? -7.699 0.769 -15 1 97 60 GLN A C 1
ATOM 473 O O . GLN A 1 60 ? -7.629 1.938 -14.617 1 97 60 GLN A O 1
ATOM 478 N N . PRO A 1 61 ? -6.797 0.313 -15.852 1 95.69 61 PRO A N 1
ATOM 479 C CA . PRO A 1 61 ? -5.742 1.206 -16.344 1 95.69 61 PRO A CA 1
ATOM 480 C C . PRO A 1 61 ? -6.293 2.445 -17.031 1 95.69 61 PRO A C 1
ATOM 482 O O . PRO A 1 61 ? -5.742 3.539 -16.891 1 95.69 61 PRO A O 1
ATOM 485 N N . GLN A 1 62 ? -7.359 2.279 -17.734 1 96.06 62 GLN A N 1
ATOM 486 C CA . GLN A 1 62 ? -7.969 3.408 -18.422 1 96.06 62 GLN A CA 1
ATOM 487 C C . GLN A 1 62 ? -8.609 4.379 -17.438 1 96.06 62 GLN A C 1
ATOM 489 O O . GLN A 1 62 ? -8.516 5.598 -17.609 1 96.06 62 GLN A O 1
ATOM 494 N N . LEU A 1 63 ? -9.266 3.807 -16.484 1 98.19 63 LEU A N 1
ATOM 495 C CA . LEU A 1 63 ? -9.906 4.633 -15.469 1 98.19 63 LEU A CA 1
ATOM 496 C C . LEU A 1 63 ? -8.867 5.375 -14.641 1 98.19 63 LEU A C 1
ATOM 498 O O . LEU A 1 63 ? -9.094 6.508 -14.219 1 98.19 63 LEU A O 1
ATOM 502 N N . ILE A 1 64 ? -7.719 4.742 -14.391 1 98 64 ILE A N 1
ATOM 503 C CA . ILE A 1 64 ? -6.621 5.398 -13.688 1 98 64 ILE A CA 1
ATOM 504 C C . ILE A 1 64 ? -6.102 6.566 -14.523 1 98 64 ILE A C 1
ATOM 506 O O . ILE A 1 64 ? -5.836 7.648 -14 1 98 64 ILE A O 1
ATOM 510 N N . ASP A 1 65 ? -5.984 6.371 -15.836 1 97.44 65 ASP A N 1
ATOM 511 C CA . ASP A 1 65 ? -5.562 7.453 -16.719 1 97.44 65 ASP A CA 1
ATOM 512 C C . ASP A 1 65 ? -6.531 8.633 -16.656 1 97.44 65 ASP A C 1
ATOM 514 O O . ASP A 1 65 ? -6.109 9.789 -16.672 1 97.44 65 ASP A O 1
ATOM 518 N N . GLU A 1 66 ? -7.809 8.289 -16.625 1 98.38 66 GLU A N 1
ATOM 519 C CA . GLU A 1 66 ? -8.812 9.344 -16.516 1 98.38 66 GLU A CA 1
ATOM 520 C C . GLU A 1 66 ? -8.648 10.125 -15.211 1 98.38 66 GLU A C 1
ATOM 522 O O . GLU A 1 66 ? -8.734 11.352 -15.211 1 98.38 66 GLU A O 1
ATOM 527 N N . ALA A 1 67 ? -8.422 9.422 -14.18 1 98.81 67 ALA A N 1
ATOM 528 C CA . ALA A 1 67 ? -8.203 10.062 -12.891 1 98.81 67 ALA A CA 1
ATOM 529 C C . ALA A 1 67 ? -6.938 10.914 -12.906 1 98.81 67 ALA A C 1
ATOM 531 O O . ALA A 1 67 ? -6.922 12.016 -12.367 1 98.81 67 ALA A O 1
ATOM 532 N N . ARG A 1 68 ? -5.855 10.406 -13.484 1 98.69 68 ARG A N 1
ATOM 533 C CA . ARG A 1 68 ? -4.605 11.156 -13.602 1 98.69 68 ARG A CA 1
ATOM 534 C C . ARG A 1 68 ? -4.812 12.445 -14.383 1 98.69 68 ARG A C 1
ATOM 536 O O . ARG A 1 68 ? -4.301 13.5 -14 1 98.69 68 ARG A O 1
ATOM 543 N N . ARG A 1 69 ? -5.555 12.359 -15.469 1 98.69 69 ARG A N 1
ATOM 544 C CA . ARG A 1 69 ? -5.828 13.555 -16.266 1 98.69 69 ARG A CA 1
ATOM 545 C C . ARG A 1 69 ? -6.566 14.602 -15.445 1 98.69 69 ARG A C 1
ATOM 547 O O . ARG A 1 69 ? -6.262 15.797 -15.523 1 98.69 69 ARG A O 1
ATOM 554 N N . ALA A 1 70 ? -7.5 14.133 -14.68 1 98.81 70 ALA A N 1
ATOM 555 C CA . ALA A 1 70 ? -8.297 15.047 -13.875 1 98.81 70 ALA A CA 1
ATOM 556 C C . ALA A 1 70 ? -7.438 15.75 -12.828 1 98.81 70 ALA A C 1
ATOM 558 O O . ALA A 1 70 ? -7.539 16.969 -12.648 1 98.81 70 ALA A O 1
ATOM 559 N N . VAL A 1 71 ? -6.582 15.039 -12.148 1 98.56 71 VAL A N 1
ATOM 560 C CA . VAL A 1 71 ? -5.738 15.617 -11.102 1 98.56 71 VAL A CA 1
ATOM 561 C C . VAL A 1 71 ? -4.672 16.516 -11.734 1 98.56 71 VAL A C 1
ATOM 563 O O . VAL A 1 71 ? -4.328 17.562 -11.18 1 98.56 71 VAL A O 1
ATOM 566 N N . ALA A 1 72 ? -4.113 16.031 -12.828 1 98.75 72 ALA A N 1
ATOM 567 C CA . ALA A 1 72 ? -3.1 16.812 -13.523 1 98.75 72 ALA A CA 1
ATOM 568 C C . ALA A 1 72 ? -3.648 18.188 -13.922 1 98.75 72 ALA A C 1
ATOM 570 O O . ALA A 1 72 ? -2.955 19.203 -13.805 1 98.75 72 ALA A O 1
ATOM 571 N N . SER A 1 73 ? -4.855 18.156 -14.391 1 98.62 73 SER A N 1
ATOM 572 C CA . SER A 1 73 ? -5.504 19.406 -14.75 1 98.62 73 SER A CA 1
ATOM 573 C C . SER A 1 73 ? -5.645 20.328 -13.531 1 98.62 73 SER A C 1
ATOM 575 O O . SER A 1 73 ? -5.363 21.516 -13.617 1 98.62 73 SER A O 1
ATOM 577 N N . LEU A 1 74 ? -6.051 19.781 -12.461 1 98.69 74 LEU A N 1
ATOM 578 C CA . LEU A 1 74 ? -6.223 20.547 -11.234 1 98.69 74 LEU A CA 1
ATOM 579 C C . LEU A 1 74 ? -4.891 21.109 -10.758 1 98.69 74 LEU A C 1
ATOM 581 O O . LEU A 1 74 ? -4.844 22.219 -10.211 1 98.69 74 LEU A O 1
ATOM 585 N N . LEU A 1 75 ? -3.795 20.406 -10.992 1 98.75 75 LEU A N 1
ATOM 586 C CA . LEU A 1 75 ? -2.471 20.781 -10.508 1 98.75 75 LEU A CA 1
ATOM 587 C C . LEU A 1 75 ? -1.722 21.578 -11.57 1 98.75 75 LEU A C 1
ATOM 589 O O . LEU A 1 75 ? -0.601 22.047 -11.336 1 98.75 75 LEU A O 1
ATOM 593 N N . ASN A 1 76 ? -2.293 21.719 -12.758 1 98.69 76 ASN A N 1
ATOM 594 C CA . ASN A 1 76 ? -1.741 22.484 -13.867 1 98.69 76 ASN A CA 1
ATOM 595 C C . ASN A 1 76 ? -0.417 21.891 -14.352 1 98.69 76 ASN A C 1
ATOM 597 O O . ASN A 1 76 ? 0.578 22.609 -14.469 1 98.69 76 ASN A O 1
ATOM 601 N N . VAL A 1 77 ? -0.412 20.594 -14.602 1 98.75 77 VAL A N 1
ATOM 602 C CA . VAL A 1 77 ? 0.771 19.906 -15.109 1 98.75 77 VAL A CA 1
ATOM 603 C C . VAL A 1 77 ? 0.361 18.875 -16.172 1 98.75 77 VAL A C 1
ATOM 605 O O . VAL A 1 77 ? -0.811 18.5 -16.25 1 98.75 77 VAL A O 1
ATOM 608 N N . PRO A 1 78 ? 1.355 18.422 -17.016 1 98.38 78 PRO A N 1
ATOM 609 C CA . PRO A 1 78 ? 1.046 17.328 -17.953 1 98.38 78 PRO A CA 1
ATOM 610 C C . PRO A 1 78 ? 0.686 16.031 -17.234 1 98.38 78 PRO A C 1
ATOM 612 O O . PRO A 1 78 ? 1.273 15.703 -16.203 1 98.38 78 PRO A O 1
ATOM 615 N N . THR A 1 79 ? -0.19 15.258 -17.797 1 98.25 79 THR A N 1
ATOM 616 C CA . THR A 1 79 ? -0.674 14.023 -17.203 1 98.25 79 THR A CA 1
ATOM 617 C C . THR A 1 79 ? 0.482 13.055 -16.953 1 98.25 79 THR A C 1
ATOM 619 O O . THR A 1 79 ? 0.504 12.359 -15.938 1 98.25 79 THR A O 1
ATOM 622 N N . ASN A 1 80 ? 1.452 13.016 -17.875 1 98.06 80 ASN A N 1
ATOM 623 C CA . ASN A 1 80 ? 2.521 12.023 -17.781 1 98.06 80 ASN A CA 1
ATOM 624 C C . ASN A 1 80 ? 3.512 12.367 -16.672 1 98.06 80 ASN A C 1
ATOM 626 O O . ASN A 1 80 ? 4.508 11.664 -16.5 1 98.06 80 ASN A O 1
ATOM 630 N N . GLU A 1 81 ? 3.217 13.438 -15.898 1 98.69 81 GLU A N 1
ATOM 631 C CA . GLU A 1 81 ? 4.062 13.797 -14.766 1 98.69 81 GLU A CA 1
ATOM 632 C C . GLU A 1 81 ? 3.373 13.492 -13.438 1 98.69 81 GLU A C 1
ATOM 634 O O . GLU A 1 81 ? 3.934 13.742 -12.367 1 98.69 81 GLU A O 1
ATOM 639 N N . CYS A 1 82 ? 2.148 12.953 -13.508 1 98.44 82 CYS A N 1
ATOM 640 C CA . CYS A 1 82 ? 1.362 12.641 -12.32 1 98.44 82 CYS A CA 1
ATOM 641 C C . CYS A 1 82 ? 0.979 11.164 -12.297 1 98.44 82 CYS A C 1
ATOM 643 O O . CYS A 1 82 ? 0.345 10.664 -13.227 1 98.44 82 CYS A O 1
ATOM 645 N N . VAL A 1 83 ? 1.376 10.5 -11.242 1 98.81 83 VAL A N 1
ATOM 646 C CA . VAL A 1 83 ? 0.979 9.109 -11.055 1 98.81 83 VAL A CA 1
ATOM 647 C C . VAL A 1 83 ? 0.406 8.922 -9.648 1 98.81 83 VAL A C 1
ATOM 649 O O . VAL A 1 83 ? 0.522 9.812 -8.805 1 98.81 83 VAL A O 1
ATOM 652 N N . PHE A 1 84 ? -0.266 7.84 -9.43 1 98.81 84 PHE A N 1
ATOM 653 C CA . PHE A 1 84 ? -0.88 7.578 -8.133 1 98.81 84 PHE A CA 1
ATOM 654 C C . PHE A 1 84 ? 0.042 6.738 -7.254 1 98.81 84 PHE A C 1
ATOM 656 O O . PHE A 1 84 ? 0.725 5.836 -7.746 1 98.81 84 PHE A O 1
ATOM 663 N N . VAL A 1 85 ? 0.096 7.031 -6.016 1 98.75 85 VAL A N 1
ATOM 664 C CA . VAL A 1 85 ? 0.618 6.223 -4.918 1 98.75 85 VAL A CA 1
ATOM 665 C C . VAL A 1 85 ? -0.415 6.145 -3.799 1 98.75 85 VAL A C 1
ATOM 667 O O . VAL A 1 85 ? -1.437 6.836 -3.836 1 98.75 85 VAL A O 1
ATOM 670 N N . LYS A 1 86 ? -0.19 5.391 -2.848 1 98.56 86 LYS A N 1
ATOM 671 C CA . LYS A 1 86 ? -1.227 5.082 -1.868 1 98.56 86 LYS A CA 1
ATOM 672 C C . LYS A 1 86 ? -1.409 6.234 -0.88 1 98.56 86 LYS A C 1
ATOM 674 O O . LYS A 1 86 ? -2.504 6.438 -0.351 1 98.56 86 LYS A O 1
ATOM 679 N N . ASN A 1 87 ? -0.36 6.969 -0.593 1 98.69 87 ASN A N 1
ATOM 680 C CA . ASN A 1 87 ? -0.337 8.078 0.355 1 98.69 87 ASN A CA 1
ATOM 681 C C . ASN A 1 87 ? 0.949 8.891 0.236 1 98.69 87 ASN A C 1
ATOM 683 O O . ASN A 1 87 ? 1.906 8.453 -0.407 1 98.69 87 ASN A O 1
ATOM 687 N N . ALA A 1 88 ? 0.982 9.969 0.858 1 98.69 88 ALA A N 1
ATOM 688 C CA . ALA A 1 88 ? 2.127 10.875 0.767 1 98.69 88 ALA A CA 1
ATOM 689 C C . ALA A 1 88 ? 3.383 10.227 1.342 1 98.69 88 ALA A C 1
ATOM 691 O O . ALA A 1 88 ? 4.484 10.43 0.826 1 98.69 88 ALA A O 1
ATOM 692 N N . SER A 1 89 ? 3.246 9.477 2.453 1 98.31 89 SER A N 1
ATOM 693 C CA . SER A 1 89 ? 4.391 8.781 3.025 1 98.31 89 SER A CA 1
ATOM 694 C C . SER A 1 89 ? 5.035 7.848 2.004 1 98.31 89 SER A C 1
ATOM 696 O O . SER A 1 89 ? 6.262 7.789 1.893 1 98.31 89 SER A O 1
ATOM 698 N N . THR A 1 90 ? 4.195 7.137 1.248 1 98.75 90 THR A N 1
ATOM 699 C CA . THR A 1 90 ? 4.707 6.273 0.188 1 98.75 90 THR A CA 1
ATOM 700 C C . THR A 1 90 ? 5.387 7.102 -0.9 1 98.75 90 THR A C 1
ATOM 702 O O . THR A 1 90 ? 6.414 6.695 -1.446 1 98.75 90 THR A O 1
ATOM 705 N N . GLY A 1 91 ? 4.797 8.227 -1.222 1 98.88 91 GLY A N 1
ATOM 706 C CA . GLY A 1 91 ? 5.406 9.109 -2.205 1 98.88 91 GLY A CA 1
ATOM 707 C C . GLY A 1 91 ? 6.797 9.57 -1.813 1 98.88 91 GLY A C 1
ATOM 708 O O . GLY A 1 91 ? 7.742 9.438 -2.594 1 98.88 91 GLY A O 1
ATOM 709 N N . VAL A 1 92 ? 6.938 10.047 -0.586 1 98.88 92 VAL A N 1
ATOM 710 C CA . VAL A 1 92 ? 8.219 10.539 -0.091 1 98.88 92 VAL A CA 1
ATOM 711 C C . VAL A 1 92 ? 9.234 9.391 -0.059 1 98.88 92 VAL A C 1
ATOM 713 O O . VAL A 1 92 ? 10.367 9.547 -0.511 1 98.88 92 VAL A O 1
ATOM 716 N N . ASN A 1 93 ? 8.82 8.242 0.458 1 98.81 93 ASN A N 1
ATOM 717 C CA . ASN A 1 93 ? 9.695 7.074 0.496 1 98.81 93 ASN A CA 1
ATOM 718 C C . ASN A 1 93 ? 10.156 6.676 -0.902 1 98.81 93 ASN A C 1
ATOM 720 O O . ASN A 1 93 ? 11.328 6.359 -1.106 1 98.81 93 ASN A O 1
ATOM 724 N N . THR A 1 94 ? 9.219 6.641 -1.849 1 98.81 94 THR A N 1
ATOM 725 C CA . THR A 1 94 ? 9.531 6.234 -3.215 1 98.81 94 THR A CA 1
ATOM 726 C C . THR A 1 94 ? 10.625 7.121 -3.805 1 98.81 94 THR A C 1
ATOM 728 O O . THR A 1 94 ? 11.609 6.621 -4.355 1 98.81 94 THR A O 1
ATOM 731 N N . VAL A 1 95 ? 10.492 8.414 -3.643 1 98.88 95 VAL A N 1
ATOM 732 C CA . VAL A 1 95 ? 11.469 9.352 -4.199 1 98.88 95 VAL A CA 1
ATOM 733 C C . VAL A 1 95 ? 12.828 9.148 -3.535 1 98.88 95 VAL A C 1
ATOM 735 O O . VAL A 1 95 ? 13.828 8.938 -4.215 1 98.88 95 VAL A O 1
ATOM 738 N N . LEU A 1 96 ? 12.852 9.164 -2.23 1 98.81 96 LEU A N 1
ATOM 739 C CA . LEU A 1 96 ? 14.117 9.188 -1.504 1 98.81 96 LEU A CA 1
ATOM 740 C C . LEU A 1 96 ? 14.859 7.867 -1.668 1 98.81 96 LEU A C 1
ATOM 742 O O . LEU A 1 96 ? 16.094 7.848 -1.701 1 98.81 96 LEU A O 1
ATOM 746 N N . ARG A 1 97 ? 14.18 6.797 -1.81 1 98.12 97 ARG A N 1
ATOM 747 C CA . ARG A 1 97 ? 14.828 5.492 -1.915 1 98.12 97 ARG A CA 1
ATOM 748 C C . ARG A 1 97 ? 15.281 5.219 -3.346 1 98.12 97 ARG A C 1
ATOM 750 O O . ARG A 1 97 ? 16.047 4.281 -3.594 1 98.12 97 ARG A O 1
ATOM 757 N N . ASN A 1 98 ? 14.805 5.996 -4.285 1 98.38 98 ASN A N 1
ATOM 758 C CA . ASN A 1 98 ? 15.273 5.887 -5.664 1 98.38 98 ASN A CA 1
ATOM 759 C C . ASN A 1 98 ? 16.531 6.723 -5.895 1 98.38 98 ASN A C 1
ATOM 761 O O . ASN A 1 98 ? 17.25 6.512 -6.875 1 98.38 98 ASN A O 1
ATOM 765 N N . LEU A 1 99 ? 16.766 7.711 -5.047 1 97.94 99 LEU A N 1
ATOM 766 C CA . LEU A 1 99 ? 17.969 8.531 -5.184 1 97.94 99 LEU A CA 1
ATOM 767 C C . LEU A 1 99 ? 19.203 7.773 -4.707 1 97.94 99 LEU A C 1
ATOM 769 O O . LEU A 1 99 ? 19.141 7.043 -3.717 1 97.94 99 LEU A O 1
ATOM 773 N N . VAL A 1 100 ? 20.281 7.941 -5.387 1 95.31 100 VAL A N 1
ATOM 774 C CA . VAL A 1 100 ? 21.547 7.324 -5.012 1 95.31 100 VAL A CA 1
ATOM 775 C C . VAL A 1 100 ? 22.391 8.32 -4.215 1 95.31 100 VAL A C 1
ATOM 777 O O . VAL A 1 100 ? 22.844 9.336 -4.75 1 95.31 100 VAL A O 1
ATOM 780 N N . PHE A 1 101 ? 22.625 7.984 -3.004 1 97.19 101 PHE A N 1
ATOM 781 C CA . PHE A 1 101 ? 23.375 8.875 -2.127 1 97.19 101 PHE A CA 1
ATOM 782 C C . PHE A 1 101 ? 24.828 8.414 -2.008 1 97.19 101 PHE A C 1
ATOM 784 O O . PHE A 1 101 ? 25.094 7.219 -1.895 1 97.19 101 PHE A O 1
ATOM 791 N N . LYS A 1 102 ? 25.719 9.312 -2.086 1 96.62 102 LYS A N 1
ATOM 792 C CA . LYS A 1 102 ? 27.156 9.07 -1.939 1 96.62 102 LYS A CA 1
ATOM 793 C C . LYS A 1 102 ? 27.688 9.656 -0.631 1 96.62 102 LYS A C 1
ATOM 795 O O . LYS A 1 102 ? 26.984 10.414 0.042 1 96.62 102 LYS A O 1
ATOM 800 N N . GLN A 1 103 ? 28.938 9.266 -0.318 1 97.38 103 GLN A N 1
ATOM 801 C CA . GLN A 1 103 ? 29.594 9.852 0.844 1 97.38 103 GLN A CA 1
ATOM 802 C C . GLN A 1 103 ? 29.672 11.375 0.723 1 97.38 103 GLN A C 1
ATOM 804 O O . GLN A 1 103 ? 30.062 11.898 -0.324 1 97.38 103 GLN A O 1
ATOM 809 N N . GLY A 1 104 ? 29.234 12.023 1.709 1 98.25 104 GLY A N 1
ATOM 810 C CA . GLY A 1 104 ? 29.281 13.477 1.704 1 98.25 104 GLY A CA 1
ATOM 811 C C . GLY A 1 104 ? 27.953 14.109 1.352 1 98.25 104 GLY A C 1
ATOM 812 O O . GLY A 1 104 ? 27.766 15.312 1.553 1 98.25 104 GLY A O 1
ATOM 813 N N . ASP A 1 105 ? 27 13.32 0.873 1 98.62 105 ASP A N 1
ATOM 814 C CA . ASP A 1 105 ? 25.672 13.852 0.544 1 98.62 105 ASP A CA 1
ATOM 815 C C . ASP A 1 105 ? 24.875 14.156 1.809 1 98.62 105 ASP A C 1
ATOM 817 O O . ASP A 1 105 ? 24.922 13.398 2.781 1 98.62 105 ASP A O 1
ATOM 821 N N . VAL A 1 106 ? 24.141 15.258 1.746 1 98.81 106 VAL A N 1
ATOM 822 C CA . VAL A 1 106 ? 23.359 15.719 2.885 1 98.81 106 VAL A CA 1
ATOM 823 C C . VAL A 1 106 ? 21.906 15.961 2.451 1 98.81 106 VAL A C 1
ATOM 825 O O . VAL A 1 106 ? 21.656 16.453 1.35 1 98.81 106 VAL A O 1
ATOM 828 N N . LEU A 1 107 ? 21.031 15.516 3.275 1 98.88 107 LEU A N 1
ATOM 829 C CA . LEU A 1 107 ? 19.641 15.898 3.168 1 98.88 107 LEU A CA 1
ATOM 830 C C . LEU A 1 107 ? 19.25 16.875 4.273 1 98.88 107 LEU A C 1
ATOM 832 O O . LEU A 1 107 ? 19.531 16.641 5.449 1 98.88 107 LEU A O 1
ATOM 836 N N . VAL A 1 108 ? 18.625 18 3.881 1 98.94 108 VAL A N 1
ATOM 837 C CA . VAL A 1 108 ? 18.172 19 4.84 1 98.94 108 VAL A CA 1
ATOM 838 C C . VAL A 1 108 ? 16.672 18.875 5.051 1 98.94 108 VAL A C 1
ATOM 840 O O . VAL A 1 108 ? 15.906 18.75 4.09 1 98.94 108 VAL A O 1
ATOM 843 N N . TYR A 1 109 ? 16.25 18.828 6.309 1 98.62 109 TYR A N 1
ATOM 844 C CA . TYR A 1 109 ? 14.828 18.781 6.648 1 98.62 109 TYR A CA 1
ATOM 845 C C . TYR A 1 109 ? 14.516 19.703 7.824 1 98.62 109 TYR A C 1
ATOM 847 O O . TYR A 1 109 ? 15.43 20.297 8.414 1 98.62 109 TYR A O 1
ATOM 855 N N . PHE A 1 110 ? 13.258 19.875 8.125 1 98.31 110 PHE A N 1
ATOM 856 C CA . PHE A 1 110 ? 12.836 20.875 9.109 1 98.31 110 PHE A CA 1
ATOM 857 C C . PHE A 1 110 ? 12.336 20.203 10.383 1 98.31 110 PHE A C 1
ATOM 859 O O . PHE A 1 110 ? 11.828 19.078 10.328 1 98.31 110 PHE A O 1
ATOM 866 N N . ASP A 1 111 ? 12.422 20.859 11.445 1 95.94 111 ASP A N 1
ATOM 867 C CA . ASP A 1 111 ? 12.148 20.328 12.781 1 95.94 111 ASP A CA 1
ATOM 868 C C . ASP A 1 111 ? 10.727 19.781 12.883 1 95.94 111 ASP A C 1
ATOM 870 O O . ASP A 1 111 ? 10.469 18.828 13.617 1 95.94 111 ASP A O 1
ATOM 874 N N . THR A 1 112 ? 9.812 20.328 12.125 1 95.12 112 THR A N 1
ATOM 875 C CA . THR A 1 112 ? 8.414 19.969 12.266 1 95.12 112 THR A CA 1
ATOM 876 C C . THR A 1 112 ? 7.977 19.031 11.141 1 95.12 112 THR A C 1
ATOM 878 O O . THR A 1 112 ? 6.781 18.906 10.867 1 95.12 112 THR A O 1
ATOM 881 N N . VAL A 1 113 ? 8.969 18.453 10.484 1 96 113 VAL A N 1
ATOM 882 C CA . VAL A 1 113 ? 8.641 17.484 9.438 1 96 113 VAL A CA 1
ATOM 883 C C . VAL A 1 113 ? 7.734 16.391 10 1 96 113 VAL A C 1
ATOM 885 O O . VAL A 1 113 ? 7.781 16.094 11.195 1 96 113 VAL A O 1
ATOM 888 N N . TYR A 1 114 ? 6.832 15.875 9.203 1 96.44 114 TYR A N 1
ATOM 889 C CA . TYR A 1 114 ? 5.938 14.797 9.625 1 96.44 114 TYR A CA 1
ATOM 890 C C . TYR A 1 114 ? 6.727 13.641 10.219 1 96.44 114 TYR A C 1
ATOM 892 O O . TYR A 1 114 ? 7.746 13.227 9.664 1 96.44 114 TYR A O 1
ATOM 900 N N . GLY A 1 115 ? 6.34 13.125 11.344 1 94.88 115 GLY A N 1
ATOM 901 C CA . GLY A 1 115 ? 7.074 12.125 12.102 1 94.88 115 GLY A CA 1
ATOM 902 C C . GLY A 1 115 ? 7.453 10.914 11.281 1 94.88 115 GLY A C 1
ATOM 903 O O . GLY A 1 115 ? 8.578 10.422 11.375 1 94.88 115 GLY A O 1
ATOM 904 N N . ALA A 1 116 ? 6.562 10.398 10.523 1 95.56 116 ALA A N 1
ATOM 905 C CA . ALA A 1 116 ? 6.848 9.219 9.703 1 95.56 116 ALA A CA 1
ATOM 906 C C . ALA A 1 116 ? 7.902 9.531 8.648 1 95.56 116 ALA A C 1
ATOM 908 O O . ALA A 1 116 ? 8.703 8.664 8.289 1 95.56 116 ALA A O 1
ATOM 909 N N . VAL A 1 117 ? 7.926 10.742 8.148 1 97.56 117 VAL A N 1
ATOM 910 C CA . VAL A 1 117 ? 8.945 11.164 7.191 1 97.56 117 VAL A CA 1
ATOM 911 C C . VAL A 1 117 ? 10.305 11.227 7.883 1 97.56 117 VAL A C 1
ATOM 913 O O . VAL A 1 117 ? 11.305 10.773 7.324 1 97.56 117 VAL A O 1
ATOM 916 N N . GLU A 1 118 ? 10.305 11.789 9.062 1 97.12 118 GLU A N 1
ATOM 917 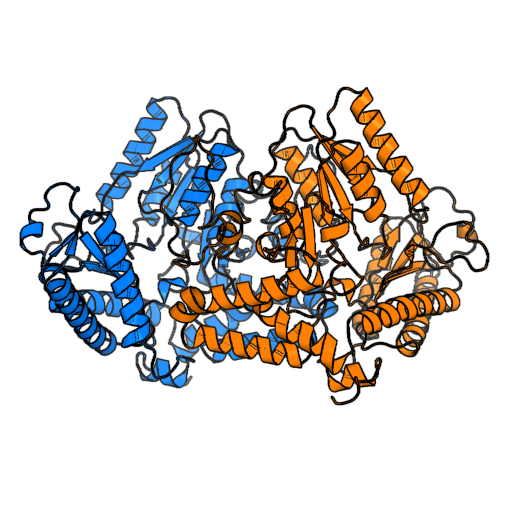C CA . GLU A 1 118 ? 11.555 11.812 9.805 1 97.12 118 GLU A CA 1
ATOM 918 C C . GLU A 1 118 ? 12.094 10.398 10.031 1 97.12 118 GLU A C 1
ATOM 920 O O . GLU A 1 118 ? 13.297 10.164 9.914 1 97.12 118 GLU A O 1
ATOM 925 N N . LYS A 1 119 ? 11.25 9.523 10.391 1 97.44 119 LYS A N 1
ATOM 926 C CA . LYS A 1 119 ? 11.641 8.133 10.57 1 97.44 119 LYS A CA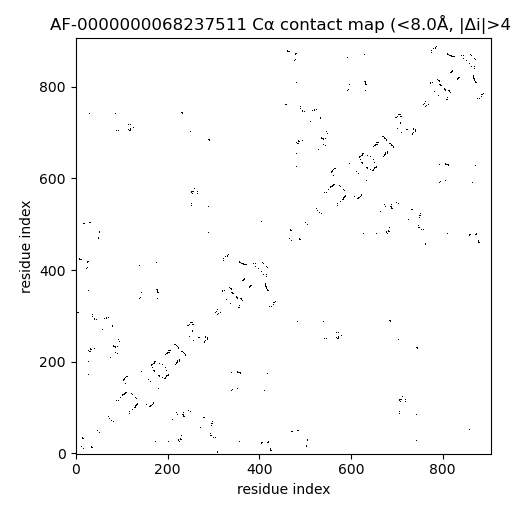 1
ATOM 927 C C . LYS A 1 119 ? 12.195 7.543 9.281 1 97.44 119 LYS A C 1
ATOM 929 O O . LYS A 1 119 ? 13.133 6.738 9.305 1 97.44 119 LYS A O 1
ATOM 934 N N . THR A 1 120 ? 11.633 7.859 8.148 1 98.12 120 THR A N 1
ATOM 935 C CA . THR A 1 120 ? 12.164 7.473 6.844 1 98.12 120 THR A CA 1
ATOM 936 C C . THR A 1 120 ? 13.586 7.988 6.66 1 98.12 120 THR A C 1
ATOM 938 O O . THR A 1 120 ? 14.461 7.262 6.184 1 98.12 120 THR A O 1
ATOM 941 N N . LEU A 1 121 ? 13.797 9.25 7.035 1 98.38 121 LEU A N 1
ATOM 942 C CA . LEU A 1 121 ? 15.117 9.852 6.898 1 98.38 121 LEU A CA 1
ATOM 943 C C . LEU A 1 121 ? 16.141 9.109 7.742 1 98.38 121 LEU A C 1
ATOM 945 O O . LEU A 1 121 ? 17.25 8.805 7.27 1 98.38 121 LEU A O 1
ATOM 949 N N . VAL A 1 122 ? 15.75 8.789 8.992 1 97.81 122 VAL A N 1
ATOM 950 C CA . VAL A 1 122 ? 16.656 8.055 9.875 1 97.81 122 VAL A CA 1
ATOM 951 C C . VAL A 1 122 ? 16.938 6.668 9.289 1 97.81 122 VAL A C 1
ATOM 953 O O . VAL A 1 122 ? 18.078 6.215 9.281 1 97.81 122 VAL A O 1
ATOM 956 N N . SER A 1 123 ? 15.922 6.039 8.805 1 97.62 123 SER A N 1
ATOM 957 C CA . SER A 1 123 ? 16.094 4.727 8.188 1 97.62 123 SER A CA 1
ATOM 958 C C . SER A 1 123 ? 17.062 4.785 7.02 1 97.62 123 SER A C 1
ATOM 960 O O . SER A 1 123 ? 17.875 3.869 6.832 1 97.62 123 SER A O 1
ATOM 962 N N . LEU A 1 124 ? 17.047 5.801 6.227 1 97.38 124 LEU A N 1
ATOM 963 C CA . LEU A 1 124 ? 17.922 5.965 5.07 1 97.38 124 LEU A CA 1
ATOM 964 C C . LEU A 1 124 ? 19.375 6.113 5.504 1 97.38 124 LEU A C 1
ATOM 966 O O . LEU A 1 124 ? 20.281 5.637 4.82 1 97.38 124 LEU A O 1
ATOM 970 N N . THR A 1 125 ? 19.594 6.797 6.664 1 96.75 125 THR A N 1
ATOM 971 C CA . THR A 1 125 ? 20.969 6.949 7.133 1 96.75 125 THR A CA 1
ATOM 972 C C . THR A 1 125 ? 21.547 5.602 7.555 1 96.75 125 THR A C 1
ATOM 974 O O . THR A 1 125 ? 22.766 5.414 7.555 1 96.75 125 THR A O 1
ATOM 977 N N . GLU A 1 126 ? 20.688 4.668 7.953 1 94.88 126 GLU A N 1
ATOM 978 C CA . GLU A 1 126 ? 21.141 3.352 8.391 1 94.88 126 GLU A CA 1
ATOM 979 C C . GLU A 1 126 ? 21.547 2.49 7.199 1 94.88 126 GLU A C 1
ATOM 981 O O . GLU A 1 126 ? 22.344 1.553 7.352 1 94.88 126 GLU A O 1
ATOM 986 N N . THR A 1 127 ? 21.031 2.844 6.008 1 93.31 127 THR A N 1
ATOM 987 C CA . THR A 1 127 ? 21.203 1.92 4.891 1 93.31 127 THR A CA 1
ATOM 988 C C . THR A 1 127 ? 21.984 2.582 3.754 1 93.31 127 THR A C 1
ATOM 990 O O . THR A 1 127 ? 22.312 1.933 2.76 1 93.31 127 THR A O 1
ATOM 993 N N . THR A 1 128 ? 22.234 3.875 3.812 1 95.12 128 THR A N 1
ATOM 994 C CA . THR A 1 128 ? 22.984 4.637 2.818 1 95.12 128 THR A CA 1
ATOM 995 C C . THR A 1 128 ? 24 5.551 3.492 1 95.12 128 THR A C 1
ATOM 997 O O . THR A 1 128 ? 23.969 5.738 4.711 1 95.12 128 THR A O 1
ATOM 1000 N N . PRO A 1 129 ? 24.938 6.191 2.758 1 96.44 129 PRO A N 1
ATOM 1001 C CA . PRO A 1 129 ? 25.906 7.113 3.361 1 96.44 129 PRO A CA 1
ATOM 1002 C C . PRO A 1 129 ? 25.312 8.5 3.625 1 96.44 129 PRO A C 1
ATOM 1004 O O . PRO A 1 129 ? 26.031 9.422 4.004 1 96.44 129 PRO A O 1
ATOM 1007 N N . LEU A 1 130 ? 24.016 8.648 3.445 1 97.81 130 LEU A N 1
ATOM 1008 C CA . LEU A 1 130 ? 23.328 9.93 3.58 1 97.81 130 LEU A CA 1
ATOM 1009 C C . LEU A 1 130 ? 23.5 10.492 4.984 1 97.81 130 LEU A C 1
ATOM 1011 O O . LEU A 1 130 ? 23.422 9.758 5.969 1 97.81 130 LEU A O 1
ATOM 1015 N N . GLN A 1 131 ? 23.766 11.742 5.07 1 98.06 131 GLN A N 1
ATOM 1016 C CA . GLN A 1 131 ? 23.734 12.477 6.332 1 98.06 131 GLN A CA 1
ATOM 1017 C C . GLN A 1 131 ? 22.547 13.422 6.391 1 98.06 131 GLN A C 1
ATOM 1019 O O . GLN A 1 131 ? 22.031 13.852 5.355 1 98.06 131 GLN A O 1
ATOM 1024 N N . LEU A 1 132 ? 22.172 13.742 7.574 1 98.19 132 LEU A N 1
ATOM 1025 C CA . LEU A 1 132 ? 21.031 14.625 7.762 1 98.19 132 LEU A CA 1
ATOM 1026 C C . LEU A 1 132 ? 21.453 15.93 8.438 1 98.19 132 LEU A C 1
ATOM 1028 O O . LEU A 1 132 ? 22.328 15.93 9.289 1 98.19 132 LEU A O 1
ATOM 1032 N N . ARG A 1 133 ? 20.859 17 7.965 1 98.5 133 ARG A N 1
ATOM 1033 C CA . ARG A 1 133 ? 20.938 18.281 8.648 1 98.5 133 ARG A CA 1
ATOM 1034 C C . ARG A 1 133 ? 19.547 18.844 8.922 1 98.5 133 ARG A C 1
ATOM 1036 O O . ARG A 1 133 ? 18.734 18.969 8 1 98.5 133 ARG A O 1
ATOM 1043 N N . LYS A 1 134 ? 19.297 19.219 10.156 1 97.75 134 LYS A N 1
ATOM 1044 C CA . LYS A 1 134 ? 17.984 19.703 10.562 1 97.75 134 LYS A CA 1
ATOM 1045 C C . LYS A 1 134 ? 18 21.219 10.719 1 97.75 134 LYS A C 1
ATOM 1047 O O . LYS A 1 134 ? 18.922 21.797 11.297 1 97.75 134 LYS A O 1
ATOM 1052 N N . VAL A 1 135 ? 17.016 21.797 10.094 1 98.69 135 VAL A N 1
ATOM 1053 C CA . VAL A 1 135 ? 16.766 23.203 10.383 1 98.69 135 VAL A CA 1
ATOM 1054 C C . VAL A 1 135 ? 16.047 23.344 11.719 1 98.69 135 VAL A C 1
ATOM 1056 O O . VAL A 1 135 ? 14.852 23.031 11.82 1 98.69 135 VAL A O 1
ATOM 1059 N N . GLN A 1 136 ? 16.719 23.859 12.711 1 96.88 136 GLN A N 1
ATOM 1060 C CA . GLN A 1 136 ? 16.172 23.969 14.055 1 96.88 136 GLN A CA 1
ATOM 1061 C C . GLN A 1 136 ? 15.422 25.281 14.242 1 96.88 136 GLN A C 1
ATOM 1063 O O . GLN A 1 136 ? 15.945 26.359 13.938 1 96.88 136 GLN A O 1
ATOM 1068 N N . TYR A 1 137 ? 14.18 25.125 14.711 1 95.94 137 TYR A N 1
ATOM 1069 C CA . TYR A 1 137 ? 13.352 26.297 15.023 1 95.94 137 TYR A CA 1
ATOM 1070 C C . TYR A 1 137 ? 12.172 25.906 15.906 1 95.94 137 TYR A C 1
ATOM 1072 O O . TYR A 1 137 ? 11.953 24.719 16.172 1 95.94 137 TYR A O 1
ATOM 1080 N N . GLN A 1 138 ? 11.539 26.859 16.406 1 92.56 138 GLN A N 1
ATOM 1081 C CA . GLN A 1 138 ? 10.281 26.688 17.125 1 92.56 138 GLN A CA 1
ATOM 1082 C C . GLN A 1 138 ? 9.219 27.672 16.609 1 92.56 138 GLN A C 1
ATOM 1084 O O . GLN A 1 138 ? 9.523 28.828 16.328 1 92.56 138 GLN A O 1
ATOM 1089 N N . PHE A 1 139 ? 8.055 27.125 16.484 1 94.06 139 PHE A N 1
ATOM 1090 C CA . PHE A 1 139 ? 6.949 28.031 16.203 1 94.06 139 PHE A CA 1
ATOM 1091 C C . PHE A 1 139 ? 6.5 28.75 17.469 1 94.06 139 PHE A C 1
ATOM 1093 O O . PHE A 1 139 ? 6.586 28.203 18.562 1 94.06 139 PHE A O 1
ATOM 1100 N N . PRO A 1 140 ? 6.062 30.016 17.312 1 93.88 140 PRO A N 1
ATOM 1101 C CA . PRO A 1 140 ? 5.859 30.766 16.062 1 93.88 140 PRO A CA 1
ATOM 1102 C C . PRO A 1 140 ? 7.156 31.344 15.516 1 93.88 140 PRO A C 1
ATOM 1104 O O . PRO A 1 140 ? 8.047 31.719 16.281 1 93.88 140 PRO A O 1
ATOM 1107 N N . ILE A 1 141 ? 7.258 31.391 14.305 1 95.19 141 ILE A N 1
ATOM 1108 C CA . ILE A 1 141 ? 8.383 31.938 13.547 1 95.19 141 ILE A CA 1
ATOM 1109 C C . ILE A 1 141 ? 7.902 32.438 12.188 1 95.19 141 ILE A C 1
ATOM 1111 O O . ILE A 1 141 ? 6.949 31.891 11.625 1 95.19 141 ILE A O 1
ATOM 1115 N N . SER A 1 142 ? 8.492 33.5 11.672 1 95.12 142 SER A N 1
ATOM 1116 C CA . SER A 1 142 ? 8.055 34.031 10.398 1 95.12 142 SER A CA 1
ATOM 1117 C C . SER A 1 142 ? 8.57 33.188 9.227 1 95.12 142 SER A C 1
ATOM 1119 O O . SER A 1 142 ? 9.57 32.5 9.359 1 95.12 142 SER A O 1
ATOM 1121 N N . HIS A 1 143 ? 7.98 33.344 8.109 1 96.88 143 HIS A N 1
ATOM 1122 C CA . HIS A 1 143 ? 8.422 32.688 6.887 1 96.88 143 HIS A CA 1
ATOM 1123 C C . HIS A 1 143 ? 9.828 33.125 6.5 1 96.88 143 HIS A C 1
ATOM 1125 O O . HIS A 1 143 ? 10.641 32.312 6.059 1 96.88 143 HIS A O 1
ATOM 1131 N N . ASP A 1 144 ? 10.086 34.406 6.629 1 96.31 144 ASP A N 1
ATOM 1132 C CA . ASP A 1 144 ? 11.406 34.969 6.305 1 96.31 144 ASP A CA 1
ATOM 1133 C C . ASP A 1 144 ? 12.492 34.281 7.129 1 96.31 144 ASP A C 1
ATOM 1135 O O . ASP A 1 144 ? 13.539 33.875 6.598 1 96.31 144 ASP A O 1
ATOM 1139 N N . GLU A 1 145 ? 12.211 34.125 8.375 1 97.06 145 GLU A N 1
ATOM 1140 C CA . GLU A 1 145 ? 13.188 33.531 9.266 1 97.06 145 GLU A CA 1
ATOM 1141 C C . GLU A 1 145 ? 13.391 32.031 8.93 1 97.06 145 GLU A C 1
ATOM 1143 O O . GLU A 1 145 ? 14.508 31.531 9.008 1 97.06 145 GLU A O 1
ATOM 1148 N N . LEU A 1 146 ? 12.352 31.359 8.594 1 97.81 146 LEU A N 1
ATOM 1149 C CA . LEU A 1 146 ? 12.438 29.953 8.211 1 97.81 146 LEU A CA 1
ATOM 1150 C C . LEU A 1 146 ? 13.344 29.766 6.992 1 97.81 146 LEU A C 1
ATOM 1152 O O . LEU A 1 146 ? 14.211 28.891 6.98 1 97.81 146 LEU A O 1
ATOM 1156 N N . VAL A 1 147 ? 13.117 30.562 5.969 1 98.69 147 VAL A N 1
ATOM 1157 C CA . VAL A 1 147 ? 13.898 30.469 4.742 1 98.69 147 VAL A CA 1
ATOM 1158 C C . VAL A 1 147 ? 15.359 30.812 5.031 1 98.69 147 VAL A C 1
ATOM 1160 O O . VAL A 1 147 ? 16.281 30.156 4.527 1 98.69 147 VAL A O 1
ATOM 1163 N N . ARG A 1 148 ? 15.57 31.859 5.859 1 98.62 148 ARG A N 1
ATOM 1164 C CA . ARG A 1 148 ? 16.922 32.25 6.23 1 98.62 148 ARG A CA 1
ATOM 1165 C C . ARG A 1 148 ? 17.641 31.094 6.938 1 98.62 148 ARG A C 1
ATOM 1167 O O . ARG A 1 148 ? 18.797 30.812 6.629 1 98.62 148 ARG A O 1
ATOM 1174 N N . LYS A 1 149 ? 16.969 30.5 7.844 1 98.75 149 LYS A N 1
ATOM 1175 C CA . LYS A 1 149 ? 17.578 29.391 8.594 1 98.75 149 LYS A CA 1
ATOM 1176 C C . LYS A 1 149 ? 17.891 28.219 7.684 1 98.75 149 LYS A C 1
ATOM 1178 O O . LYS A 1 149 ? 18.906 27.531 7.887 1 98.75 149 LYS A O 1
ATOM 1183 N N . PHE A 1 150 ? 17.047 27.953 6.73 1 98.88 150 PHE A N 1
ATOM 1184 C CA . PHE A 1 150 ? 17.312 26.922 5.742 1 98.88 150 PHE A CA 1
ATOM 1185 C C . PHE A 1 150 ? 18.609 27.203 4.992 1 98.88 150 PHE A C 1
ATOM 1187 O O . PHE A 1 150 ? 19.484 26.344 4.902 1 98.88 150 PHE A O 1
ATOM 1194 N N . LEU A 1 151 ? 18.719 28.422 4.527 1 98.88 151 LEU A N 1
ATOM 1195 C CA . LEU A 1 151 ? 19.891 28.812 3.748 1 98.88 151 LEU A CA 1
ATOM 1196 C C . LEU A 1 151 ? 21.156 28.781 4.609 1 98.88 151 LEU A C 1
ATOM 1198 O O . LEU A 1 151 ? 22.234 28.469 4.117 1 98.88 151 LEU A O 1
ATOM 1202 N N . GLU A 1 152 ? 21 29.094 5.883 1 98.88 152 GLU A N 1
ATOM 1203 C CA . GLU A 1 152 ? 22.141 29.016 6.805 1 98.88 152 GLU A CA 1
ATOM 1204 C C . GLU A 1 152 ? 22.625 27.578 6.961 1 98.88 152 GLU A C 1
ATOM 1206 O O . GLU A 1 152 ? 23.828 27.328 7 1 98.88 152 GLU A O 1
ATOM 1211 N N . VAL A 1 153 ? 21.672 26.641 7.062 1 98.88 153 VAL A N 1
ATOM 1212 C CA . VAL A 1 153 ? 22.031 25.234 7.188 1 98.88 153 VAL A CA 1
ATOM 1213 C C . VAL A 1 153 ? 22.734 24.766 5.914 1 98.88 153 VAL A C 1
ATOM 1215 O O . VAL A 1 153 ? 23.719 24.031 5.977 1 98.88 153 VAL A O 1
ATOM 1218 N N . VAL A 1 154 ? 22.234 25.172 4.773 1 98.88 154 VAL A N 1
ATOM 1219 C CA . VAL A 1 154 ? 22.828 24.812 3.49 1 98.88 154 VAL A CA 1
ATOM 1220 C C . VAL A 1 154 ? 24.25 25.359 3.416 1 98.88 154 VAL A C 1
ATOM 1222 O O . VAL A 1 154 ? 25.188 24.625 3.053 1 98.88 154 VAL A O 1
ATOM 1225 N N . ALA A 1 155 ? 24.422 26.625 3.803 1 98.69 155 ALA A N 1
ATOM 1226 C CA . ALA A 1 155 ? 25.734 27.281 3.76 1 98.69 155 ALA A CA 1
ATOM 1227 C C . ALA A 1 155 ? 26.719 26.578 4.695 1 98.69 155 ALA A C 1
ATOM 1229 O O . ALA A 1 155 ? 27.891 26.406 4.352 1 98.69 155 ALA A O 1
ATOM 1230 N N . SER A 1 156 ? 26.266 26.266 5.82 1 98.75 156 SER A N 1
ATOM 1231 C CA . SER A 1 156 ? 27.109 25.609 6.805 1 98.75 156 SER A CA 1
ATOM 1232 C C . SER A 1 156 ? 27.578 24.25 6.301 1 98.75 156 SER A C 1
ATOM 1234 O O . SER A 1 156 ? 28.75 23.891 6.434 1 98.75 156 SER A O 1
ATOM 1236 N N . ALA A 1 157 ? 26.688 23.453 5.738 1 98.69 157 ALA A N 1
ATOM 1237 C CA . ALA A 1 157 ? 27.047 22.156 5.184 1 98.69 157 ALA A CA 1
ATOM 1238 C C . ALA A 1 157 ? 28.062 22.297 4.051 1 98.69 157 ALA A C 1
ATOM 1240 O O . ALA A 1 157 ? 29.031 21.531 3.973 1 98.69 157 ALA A O 1
ATOM 1241 N N . THR A 1 158 ? 27.844 23.25 3.24 1 98.12 158 THR A N 1
ATOM 1242 C CA . THR A 1 158 ? 28.734 23.516 2.125 1 98.12 158 THR A CA 1
ATOM 1243 C C . THR A 1 158 ? 30.125 23.906 2.631 1 98.12 158 THR A C 1
ATOM 1245 O O . THR A 1 158 ? 31.141 23.469 2.088 1 98.12 158 THR A O 1
ATOM 1248 N N . ALA A 1 159 ? 30.141 24.641 3.633 1 98.31 159 ALA A N 1
ATOM 1249 C CA . ALA A 1 159 ? 31.406 25.094 4.219 1 98.31 159 ALA A CA 1
ATOM 1250 C C . ALA A 1 159 ? 32.188 23.922 4.805 1 98.31 159 ALA A C 1
ATOM 1252 O O . ALA A 1 159 ? 33.406 23.953 4.852 1 98.31 159 ALA A O 1
ATOM 1253 N N . GLU A 1 160 ? 31.484 22.922 5.23 1 98.31 160 GLU A N 1
ATOM 1254 C CA . GLU A 1 160 ? 32.094 21.719 5.777 1 98.31 160 GLU A CA 1
ATOM 1255 C C . GLU A 1 160 ? 32.594 20.797 4.668 1 98.31 160 GLU A C 1
ATOM 1257 O O . GLU A 1 160 ? 33.156 19.734 4.941 1 98.31 160 GLU A O 1
ATOM 1262 N N . GLY A 1 161 ? 32.375 21.141 3.455 1 98.19 161 GLY A N 1
ATOM 1263 C CA . GLY A 1 161 ? 32.812 20.344 2.318 1 98.19 161 GLY A CA 1
ATOM 1264 C C . GLY A 1 161 ? 31.797 19.281 1.906 1 98.19 161 GLY A C 1
ATOM 1265 O O . GLY A 1 161 ? 32.125 18.375 1.152 1 98.19 161 GLY A O 1
ATOM 1266 N N . LEU A 1 162 ? 30.578 19.406 2.451 1 98.62 162 LEU A N 1
ATOM 1267 C CA . LEU A 1 162 ? 29.531 18.453 2.121 1 98.62 162 LEU A CA 1
ATOM 1268 C C . LEU A 1 162 ? 28.672 18.969 0.975 1 98.62 162 LEU A C 1
ATOM 1270 O O . LEU A 1 162 ? 28.766 20.141 0.608 1 98.62 162 LEU A O 1
ATOM 1274 N N . THR A 1 163 ? 27.906 18.094 0.354 1 98.56 163 THR A N 1
ATOM 1275 C CA . THR A 1 163 ? 27 18.453 -0.741 1 98.56 163 THR A CA 1
ATOM 1276 C C . THR A 1 163 ? 25.547 18.281 -0.327 1 98.56 163 THR A C 1
ATOM 1278 O O . THR A 1 163 ? 25.094 17.156 -0.113 1 98.56 163 THR A O 1
ATOM 1281 N N . VAL A 1 164 ? 24.812 19.344 -0.204 1 98.81 164 VAL A N 1
ATOM 1282 C CA . VAL A 1 164 ? 23.375 19.234 0.04 1 98.81 164 VAL A CA 1
ATOM 1283 C C . VAL A 1 164 ? 22.656 18.781 -1.232 1 98.81 164 VAL A C 1
ATOM 1285 O O . VAL A 1 164 ? 22.453 19.562 -2.156 1 98.81 164 VAL A O 1
ATOM 1288 N N . ARG A 1 165 ? 22.219 17.578 -1.194 1 98.56 165 ARG A N 1
ATOM 1289 C CA . ARG A 1 165 ? 21.672 16.953 -2.391 1 98.56 165 ARG A CA 1
ATOM 1290 C C . ARG A 1 165 ? 20.156 17.172 -2.475 1 98.56 165 ARG A C 1
ATOM 1292 O O . ARG A 1 165 ? 19.609 17.25 -3.57 1 98.56 165 ARG A O 1
ATOM 1299 N N . VAL A 1 166 ? 19.484 17.109 -1.381 1 98.88 166 VAL A N 1
ATOM 1300 C CA . VAL A 1 166 ? 18.031 17.094 -1.367 1 98.88 166 VAL A CA 1
ATOM 1301 C C . VAL A 1 166 ? 17.516 17.797 -0.116 1 98.88 166 VAL A C 1
ATOM 1303 O O . VAL A 1 166 ? 18.172 17.781 0.93 1 98.88 166 VAL A O 1
ATOM 1306 N N . ALA A 1 167 ? 16.406 18.484 -0.218 1 98.94 167 ALA A N 1
ATOM 1307 C CA . ALA A 1 167 ? 15.672 19.078 0.904 1 98.94 167 ALA A CA 1
ATOM 1308 C C . ALA A 1 167 ? 14.234 18.547 0.954 1 98.94 167 ALA A C 1
ATOM 1310 O O . ALA A 1 167 ? 13.586 18.406 -0.084 1 98.94 167 ALA A O 1
ATOM 1311 N N . VAL A 1 168 ? 13.758 18.219 2.146 1 98.88 168 VAL A N 1
ATOM 1312 C CA . VAL A 1 168 ? 12.391 17.766 2.369 1 98.88 168 VAL A CA 1
ATOM 1313 C C . VAL A 1 168 ? 11.641 18.781 3.225 1 98.88 168 VAL A C 1
ATOM 1315 O O . VAL A 1 168 ? 12.117 19.172 4.297 1 98.88 168 VAL A O 1
ATOM 1318 N N . PHE A 1 169 ? 10.484 19.219 2.771 1 98.81 169 PHE A N 1
ATOM 1319 C CA . PHE A 1 169 ? 9.703 20.172 3.555 1 98.81 169 PHE A CA 1
ATOM 1320 C C . PHE A 1 169 ? 8.234 20.109 3.164 1 98.81 169 PHE A C 1
ATOM 1322 O O . PHE A 1 169 ? 7.879 19.516 2.146 1 98.81 169 PHE A O 1
ATOM 1329 N N . ASP A 1 170 ? 7.379 20.703 3.961 1 98.62 170 ASP A N 1
ATOM 1330 C CA . ASP A 1 170 ? 5.93 20.594 3.836 1 98.62 170 ASP A CA 1
ATOM 1331 C C . ASP A 1 170 ? 5.352 21.781 3.082 1 98.62 170 ASP A C 1
ATOM 1333 O O . ASP A 1 170 ? 5.977 22.844 3.02 1 98.62 170 ASP A O 1
ATOM 1337 N N . THR A 1 171 ? 4.148 21.562 2.512 1 98.81 171 THR A N 1
ATOM 1338 C CA . THR A 1 171 ? 3.324 22.719 2.148 1 98.81 171 THR A CA 1
ATOM 1339 C C . THR A 1 171 ? 2.621 23.281 3.377 1 98.81 171 THR A C 1
ATOM 1341 O O . THR A 1 171 ? 2.59 24.5 3.572 1 98.81 171 THR A O 1
ATOM 1344 N N . ILE A 1 172 ? 2.021 22.422 4.074 1 98.81 172 ILE A N 1
ATOM 1345 C CA . ILE A 1 172 ? 1.349 22.672 5.34 1 98.81 172 ILE A CA 1
ATOM 1346 C C . ILE A 1 172 ? 1.784 21.641 6.379 1 98.81 172 ILE A C 1
ATOM 1348 O O . ILE A 1 172 ? 1.669 20.438 6.148 1 98.81 172 ILE A O 1
ATOM 1352 N N . VAL A 1 173 ? 2.334 22.125 7.469 1 98.19 173 VAL A N 1
ATOM 1353 C CA . VAL A 1 173 ? 2.809 21.234 8.523 1 98.19 173 VAL A CA 1
ATOM 1354 C C . VAL A 1 173 ? 1.62 20.562 9.211 1 98.19 173 VAL A C 1
ATOM 1356 O O . VAL A 1 173 ? 0.61 21.203 9.492 1 98.19 173 VAL A O 1
ATOM 1359 N N . SER A 1 174 ? 1.691 19.297 9.453 1 96.88 174 SER A N 1
ATOM 1360 C CA . SER A 1 174 ? 0.609 18.547 10.078 1 96.88 174 SER A CA 1
ATOM 1361 C C . SER A 1 174 ? 0.422 18.953 11.531 1 96.88 174 SER A C 1
ATOM 1363 O O . SER A 1 174 ? -0.704 19.188 11.984 1 96.88 174 SER A O 1
ATOM 1365 N N . LEU A 1 175 ? 1.444 18.969 12.32 1 95.5 175 LEU A N 1
ATOM 1366 C CA . LEU A 1 175 ? 1.512 19.422 13.711 1 95.5 175 LEU A CA 1
ATOM 1367 C C . LEU A 1 175 ? 2.764 20.266 13.945 1 95.5 175 LEU A C 1
ATOM 1369 O O . LEU A 1 175 ? 3.871 19.734 14.016 1 95.5 175 LEU A O 1
ATOM 1373 N N . PRO A 1 176 ? 2.582 21.5 13.922 1 96.38 176 PRO A N 1
ATOM 1374 C CA . PRO A 1 176 ? 1.344 22.281 14.055 1 96.38 176 PRO A CA 1
ATOM 1375 C C . PRO A 1 176 ? 0.676 22.547 12.703 1 96.38 176 PRO A C 1
ATOM 1377 O O . PRO A 1 176 ? 1.357 22.641 11.68 1 96.38 176 PRO A O 1
ATOM 1380 N N . GLY A 1 177 ? -0.509 22.609 12.562 1 97.56 177 GLY A N 1
ATOM 1381 C CA . GLY A 1 177 ? -1.312 22.922 11.391 1 97.56 177 GLY A CA 1
ATOM 1382 C C . GLY A 1 177 ? -1.125 24.359 10.906 1 97.56 177 GLY A C 1
ATOM 1383 O O . GLY A 1 177 ? -2.025 25.188 11.047 1 97.56 177 GLY A O 1
ATOM 1384 N N . VAL A 1 178 ? 0.077 24.641 10.227 1 98.19 178 VAL A N 1
ATOM 1385 C CA . VAL A 1 178 ? 0.41 25.969 9.727 1 98.19 178 VAL A CA 1
ATOM 1386 C C . VAL A 1 178 ? 0.928 25.875 8.297 1 98.19 178 VAL A C 1
ATOM 1388 O O . VAL A 1 178 ? 1.538 24.875 7.918 1 98.19 178 VAL A O 1
ATOM 1391 N N . ARG A 1 179 ? 0.681 26.891 7.543 1 98.56 179 ARG A N 1
ATOM 1392 C CA . ARG A 1 179 ? 1.206 26.953 6.184 1 98.56 179 ARG A CA 1
ATOM 1393 C C . ARG A 1 179 ? 2.705 27.234 6.188 1 98.56 179 ARG A C 1
ATOM 1395 O O . ARG A 1 179 ? 3.184 28.062 6.969 1 98.56 179 ARG A O 1
ATOM 1402 N N . PHE A 1 180 ? 3.469 26.516 5.422 1 98.38 180 PHE A N 1
ATOM 1403 C CA . PHE A 1 180 ? 4.914 26.656 5.289 1 98.38 180 PHE A CA 1
ATOM 1404 C C . PHE A 1 180 ? 5.262 27.5 4.074 1 98.38 180 PHE A C 1
ATOM 1406 O O . PHE A 1 180 ? 4.438 27.688 3.172 1 98.38 180 PHE A O 1
ATOM 1413 N N . PRO A 1 181 ? 6.406 28.172 4.059 1 98.5 181 PRO A N 1
ATOM 1414 C CA . PRO A 1 181 ? 6.82 28.938 2.887 1 98.5 181 PRO A CA 1
ATOM 1415 C C . PRO A 1 181 ? 7.395 28.078 1.773 1 98.5 181 PRO A C 1
ATOM 1417 O O . PRO A 1 181 ? 8.484 28.359 1.262 1 98.5 181 PRO A O 1
ATOM 1420 N N . PHE A 1 182 ? 6.656 27.078 1.278 1 98.81 182 PHE A N 1
ATOM 1421 C CA . PHE A 1 182 ? 7.145 26.047 0.365 1 98.81 182 PHE A CA 1
ATOM 1422 C C . PHE A 1 182 ? 7.492 26.656 -0.992 1 98.81 182 PHE A C 1
ATOM 1424 O O . PHE A 1 182 ? 8.422 26.203 -1.657 1 98.81 182 PHE A O 1
ATOM 1431 N N . GLU A 1 183 ? 6.773 27.688 -1.426 1 98.88 183 GLU A N 1
ATOM 1432 C CA . GLU A 1 183 ? 7.086 28.344 -2.693 1 98.88 183 GLU A CA 1
ATOM 1433 C C . GLU A 1 183 ? 8.5 28.922 -2.68 1 98.88 183 GLU A C 1
ATOM 1435 O O . GLU A 1 183 ? 9.273 28.703 -3.611 1 98.88 183 GLU A O 1
ATOM 1440 N N . ARG A 1 184 ? 8.789 29.609 -1.633 1 98.81 184 ARG A N 1
ATOM 1441 C CA . ARG A 1 184 ? 10.102 30.234 -1.493 1 98.81 184 ARG A CA 1
ATOM 1442 C C . ARG A 1 184 ? 11.195 29.188 -1.302 1 98.81 184 ARG A C 1
ATOM 1444 O O . ARG A 1 184 ? 12.32 29.375 -1.774 1 98.81 184 ARG A O 1
ATOM 1451 N N . LEU A 1 185 ? 10.875 28.141 -0.604 1 98.94 185 LEU A N 1
ATOM 1452 C CA . LEU A 1 185 ? 11.844 27.078 -0.378 1 98.94 185 LEU A CA 1
ATOM 1453 C C . LEU A 1 185 ? 12.164 26.344 -1.677 1 98.94 185 LEU A C 1
ATOM 1455 O O . LEU A 1 185 ? 13.305 25.938 -1.903 1 98.94 185 LEU A O 1
ATOM 1459 N N . ILE A 1 186 ? 11.164 26.109 -2.531 1 98.94 186 ILE A N 1
ATOM 1460 C CA . ILE A 1 186 ? 11.383 25.516 -3.838 1 98.94 186 ILE A CA 1
ATOM 1461 C C . ILE A 1 186 ? 12.336 26.375 -4.656 1 98.94 186 ILE A C 1
ATOM 1463 O O . ILE A 1 186 ? 13.281 25.875 -5.27 1 98.94 186 ILE A O 1
ATOM 1467 N N . GLU A 1 187 ? 12.094 27.672 -4.633 1 98.81 187 GLU A N 1
ATOM 1468 C CA . GLU A 1 187 ? 12.953 28.609 -5.34 1 98.81 187 GLU A CA 1
ATOM 1469 C C . GLU A 1 187 ? 14.375 28.578 -4.789 1 98.81 187 GLU A C 1
ATOM 1471 O O . GLU A 1 187 ? 15.344 28.609 -5.551 1 98.81 187 GLU A O 1
ATOM 1476 N N . ALA A 1 188 ? 14.461 28.594 -3.49 1 98.88 188 ALA A N 1
ATOM 1477 C CA . ALA A 1 188 ? 15.773 28.547 -2.85 1 98.88 188 ALA A CA 1
ATOM 1478 C C . ALA A 1 188 ? 16.531 27.266 -3.242 1 98.88 188 ALA A C 1
ATOM 1480 O O . ALA A 1 188 ? 17.734 27.312 -3.508 1 98.88 188 ALA A O 1
ATOM 1481 N N . CYS A 1 189 ? 15.852 26.141 -3.246 1 98.88 189 CYS A N 1
ATOM 1482 C CA . CYS A 1 189 ? 16.453 24.891 -3.654 1 98.88 189 C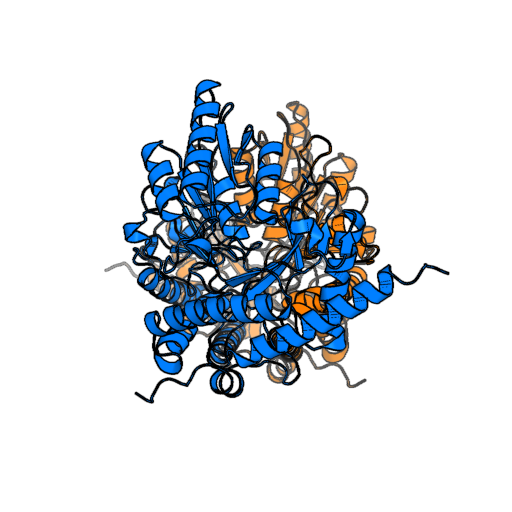YS A CA 1
ATOM 1483 C C . CYS A 1 189 ? 16.984 24.969 -5.082 1 98.88 189 CYS A C 1
ATOM 1485 O O . CYS A 1 189 ? 18.094 24.531 -5.367 1 98.88 189 CYS A O 1
ATOM 1487 N N . ARG A 1 190 ? 16.188 25.469 -5.949 1 98.62 190 ARG A N 1
ATOM 1488 C CA . ARG A 1 190 ? 16.578 25.625 -7.348 1 98.62 190 ARG A CA 1
ATOM 1489 C C . ARG A 1 190 ? 17.828 26.469 -7.473 1 98.62 190 ARG A C 1
ATOM 1491 O O . ARG A 1 190 ? 18.766 26.125 -8.211 1 98.62 190 ARG A O 1
ATOM 1498 N N . ALA A 1 191 ? 17.859 27.562 -6.77 1 98.5 191 ALA A N 1
ATOM 1499 C CA . ALA A 1 191 ? 19 28.484 -6.812 1 98.5 191 ALA A CA 1
ATOM 1500 C C . ALA A 1 191 ? 20.266 27.812 -6.297 1 98.5 191 ALA A C 1
ATOM 1502 O O . ALA A 1 191 ? 21.359 28.094 -6.781 1 98.5 191 ALA A O 1
ATOM 1503 N N . GLU A 1 192 ? 20.141 26.906 -5.359 1 98.44 192 GLU A N 1
ATOM 1504 C CA . GLU A 1 192 ? 21.281 26.266 -4.715 1 98.44 192 GLU A CA 1
ATOM 1505 C C . GLU A 1 192 ? 21.625 24.938 -5.387 1 98.44 192 GLU A C 1
ATOM 1507 O O . GLU A 1 192 ? 22.562 24.25 -4.98 1 98.44 192 GLU A O 1
ATOM 1512 N N . GLY A 1 193 ? 20.828 24.516 -6.371 1 98.38 193 GLY A N 1
ATOM 1513 C CA . GLY A 1 193 ? 21.062 23.234 -7.031 1 98.38 193 GLY A CA 1
ATOM 1514 C C . GLY A 1 193 ? 20.672 22.047 -6.172 1 98.38 193 GLY A C 1
ATOM 1515 O O . GLY A 1 193 ? 21.297 20.984 -6.266 1 98.38 193 GLY A O 1
ATOM 1516 N N . ILE A 1 194 ? 19.734 22.234 -5.262 1 98.81 194 ILE A N 1
ATOM 1517 C CA . ILE A 1 194 ? 19.266 21.203 -4.34 1 98.81 194 ILE A CA 1
ATOM 1518 C C . ILE A 1 194 ? 17.938 20.641 -4.844 1 98.81 194 ILE A C 1
ATOM 1520 O O . ILE A 1 194 ? 17.047 21.391 -5.254 1 98.81 194 ILE A O 1
ATOM 1524 N N . LEU A 1 195 ? 17.75 19.312 -4.871 1 98.94 195 LEU A N 1
ATOM 1525 C CA . LEU A 1 195 ? 16.453 18.703 -5.219 1 98.94 195 LEU A CA 1
ATOM 1526 C C . LEU A 1 195 ? 15.422 18.984 -4.137 1 98.94 195 LEU A C 1
ATOM 1528 O O . LEU A 1 195 ? 15.672 18.734 -2.953 1 98.94 195 LEU A O 1
ATOM 1532 N N . SER A 1 196 ? 14.3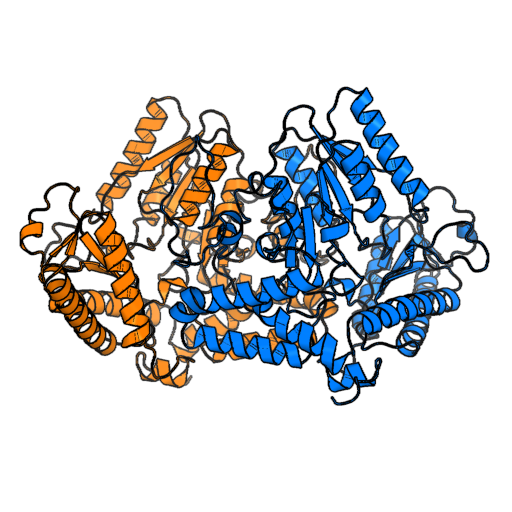05 19.484 -4.512 1 98.94 196 SER A N 1
ATOM 1533 C CA . SER A 1 196 ? 13.211 19.703 -3.576 1 98.94 196 SER A CA 1
ATOM 1534 C C . SER A 1 196 ? 12.25 18.516 -3.568 1 98.94 196 SER A C 1
ATOM 1536 O O . SER A 1 196 ? 11.734 18.125 -4.617 1 98.94 196 SER A O 1
ATOM 1538 N N . VAL A 1 197 ? 12.031 17.891 -2.451 1 98.94 197 VAL A N 1
ATOM 1539 C CA . VAL A 1 197 ? 10.992 16.906 -2.199 1 98.94 197 VAL A CA 1
ATOM 1540 C C . VAL A 1 197 ? 9.922 17.5 -1.28 1 98.94 197 VAL A C 1
ATOM 1542 O O . VAL A 1 197 ? 10.141 17.625 -0.071 1 98.94 197 VAL A O 1
ATOM 1545 N N . VAL A 1 198 ? 8.773 17.781 -1.823 1 98.94 198 VAL A N 1
ATOM 1546 C CA . VAL A 1 198 ? 7.758 18.547 -1.087 1 98.94 198 VAL A CA 1
ATOM 1547 C C . VAL A 1 198 ? 6.66 17.594 -0.608 1 98.94 198 VAL A C 1
ATOM 1549 O O . VAL A 1 198 ? 6.008 16.938 -1.418 1 98.94 198 VAL A O 1
ATOM 1552 N N . ASP A 1 199 ? 6.527 17.531 0.685 1 98.88 199 ASP A N 1
ATOM 1553 C CA . ASP A 1 199 ? 5.395 16.844 1.302 1 98.88 199 ASP A CA 1
ATOM 1554 C C . ASP A 1 199 ? 4.148 17.719 1.303 1 98.88 199 ASP A C 1
ATOM 1556 O O . ASP A 1 199 ? 3.953 18.531 2.217 1 98.88 199 ASP A O 1
ATOM 1560 N N . GLY A 1 200 ? 3.338 17.516 0.319 1 98.88 200 GLY A N 1
ATOM 1561 C CA . GLY A 1 200 ? 2.082 18.234 0.194 1 98.88 200 GLY A CA 1
ATOM 1562 C C . GLY A 1 200 ? 0.884 17.438 0.673 1 98.88 200 GLY A C 1
ATOM 1563 O O . GLY A 1 200 ? -0.2 17.531 0.093 1 98.88 200 GLY A O 1
ATOM 1564 N N . ALA A 1 201 ? 1.037 16.609 1.722 1 98.81 201 ALA A N 1
ATOM 1565 C CA . ALA A 1 201 ? -0.033 15.734 2.197 1 98.81 201 ALA A CA 1
ATOM 1566 C C . ALA A 1 201 ? -1.321 16.531 2.424 1 98.81 201 ALA A C 1
ATOM 1568 O O . ALA A 1 201 ? -2.42 15.992 2.236 1 98.81 201 ALA A O 1
ATOM 1569 N N . HIS A 1 202 ? -1.167 17.766 2.816 1 98.81 202 HIS A N 1
ATOM 1570 C CA . HIS A 1 202 ? -2.307 18.641 3.068 1 98.81 202 HIS A CA 1
ATOM 1571 C C . HIS A 1 202 ? -2.48 19.672 1.947 1 98.81 202 HIS A C 1
ATOM 1573 O O . HIS A 1 202 ? -3.029 20.75 2.166 1 98.81 202 HIS A O 1
ATOM 1579 N N . GLY A 1 203 ? -2.053 19.391 0.74 1 98.69 203 GLY A N 1
ATOM 1580 C CA . GLY A 1 203 ? -2.016 20.391 -0.321 1 98.69 203 GLY A CA 1
ATOM 1581 C C . GLY A 1 203 ? -3.254 20.375 -1.197 1 98.69 203 GLY A C 1
ATOM 1582 O O . GLY A 1 203 ? -4.113 21.25 -1.086 1 98.69 203 GLY A O 1
ATOM 1583 N N . ILE A 1 204 ? -3.422 19.328 -1.988 1 98.81 204 ILE A N 1
ATOM 1584 C CA . ILE A 1 204 ? -4.461 19.266 -3.012 1 98.81 204 ILE A CA 1
ATOM 1585 C C . ILE A 1 204 ? -5.836 19.297 -2.352 1 98.81 204 ILE A C 1
ATOM 1587 O O . ILE A 1 204 ? -6.066 18.641 -1.338 1 98.81 204 ILE A O 1
ATOM 1591 N N . GLY A 1 205 ? -6.676 20.156 -2.861 1 98.62 205 GLY A N 1
ATOM 1592 C CA . GLY A 1 205 ? -8.031 20.297 -2.354 1 98.62 205 GLY A CA 1
ATOM 1593 C C . GLY A 1 205 ? -8.141 21.281 -1.205 1 98.62 205 GLY A C 1
ATOM 1594 O O . GLY A 1 205 ? -9.242 21.719 -0.859 1 98.62 205 GLY A O 1
ATOM 1595 N N . GLN A 1 206 ? -6.992 21.672 -0.596 1 98.75 206 GLN A N 1
ATOM 1596 C CA . GLN A 1 206 ? -7.016 22.578 0.551 1 98.75 206 GLN A CA 1
ATOM 1597 C C . GLN A 1 206 ? -6.578 23.984 0.154 1 98.75 206 GLN A C 1
ATOM 1599 O O . GLN A 1 206 ? -7.113 24.969 0.657 1 98.75 206 GLN A O 1
ATOM 1604 N N . ILE A 1 207 ? -5.52 24.078 -0.668 1 98.44 207 ILE A N 1
ATOM 1605 C CA . ILE A 1 207 ? -4.996 25.344 -1.157 1 98.44 207 ILE A CA 1
ATOM 1606 C C . ILE A 1 207 ? -4.77 25.266 -2.666 1 98.44 207 ILE A C 1
ATOM 1608 O O . ILE A 1 207 ? -4.648 24.172 -3.223 1 98.44 207 ILE A O 1
ATOM 1612 N N . PRO A 1 208 ? -4.801 26.438 -3.303 1 97.62 208 PRO A N 1
ATOM 1613 C CA . PRO A 1 208 ? -4.434 26.391 -4.719 1 97.62 208 PRO A CA 1
ATOM 1614 C C . PRO A 1 208 ? -3 25.922 -4.941 1 97.62 208 PRO A C 1
ATOM 1616 O O . PRO A 1 208 ? -2.078 26.375 -4.27 1 97.62 208 PRO A O 1
ATOM 1619 N N . LEU A 1 209 ? -2.803 25 -5.844 1 98.25 209 LEU A N 1
ATOM 1620 C CA . LEU A 1 209 ? -1.491 24.469 -6.191 1 98.25 209 LEU A CA 1
ATOM 1621 C C . LEU A 1 209 ? -1.281 24.484 -7.703 1 98.25 209 LEU A C 1
ATOM 1623 O O . LEU A 1 209 ? -1.997 23.812 -8.445 1 98.25 209 LEU A O 1
ATOM 1627 N N . ASP A 1 210 ? -0.404 25.297 -8.156 1 98.56 210 ASP A N 1
ATOM 1628 C CA . ASP A 1 210 ? 0.042 25.328 -9.547 1 98.56 210 ASP A CA 1
ATOM 1629 C C . ASP A 1 210 ? 1.467 24.781 -9.672 1 98.56 210 ASP A C 1
ATOM 1631 O O . ASP A 1 210 ? 2.426 25.562 -9.703 1 98.56 210 ASP A O 1
ATOM 1635 N N . LEU A 1 211 ? 1.558 23.5 -9.836 1 98.81 211 LEU A N 1
ATOM 1636 C CA . LEU A 1 211 ? 2.871 22.875 -9.859 1 98.81 211 LEU A CA 1
ATOM 1637 C C . LEU A 1 211 ? 3.615 23.203 -11.148 1 98.81 211 LEU A C 1
ATOM 1639 O O . LEU A 1 211 ? 4.848 23.156 -11.188 1 98.81 211 LEU A O 1
ATOM 1643 N N . GLY A 1 212 ? 2.854 23.469 -12.227 1 98.56 212 GLY A N 1
ATOM 1644 C CA . GLY A 1 212 ? 3.496 23.922 -13.445 1 98.56 212 GLY A CA 1
ATOM 1645 C C . GLY A 1 212 ? 4.297 25.203 -13.258 1 98.56 212 GLY A C 1
ATOM 1646 O O . GLY A 1 212 ? 5.383 25.344 -13.82 1 98.56 212 GLY A O 1
ATOM 1647 N N . ALA A 1 213 ? 3.756 26.078 -12.445 1 98.5 213 ALA A N 1
ATOM 1648 C CA . ALA A 1 213 ? 4.434 27.328 -12.148 1 98.5 213 ALA A CA 1
ATOM 1649 C C . ALA A 1 213 ? 5.516 27.141 -11.086 1 98.5 213 ALA A C 1
ATOM 1651 O O . ALA A 1 213 ? 6.605 27.703 -11.195 1 98.5 213 ALA A O 1
ATOM 1652 N N . LEU A 1 214 ? 5.227 26.344 -10.047 1 98.5 214 LEU A N 1
ATOM 1653 C CA . LEU A 1 214 ? 6.113 26.156 -8.906 1 98.5 214 LEU A CA 1
ATOM 1654 C C . LEU A 1 214 ? 7.34 25.344 -9.297 1 98.5 214 LEU A C 1
ATOM 1656 O O . LEU A 1 214 ? 8.438 25.578 -8.789 1 98.5 214 LEU A O 1
ATOM 1660 N N . GLN A 1 215 ? 7.117 24.297 -10.055 1 98.12 215 GLN A N 1
ATOM 1661 C CA . GLN A 1 215 ? 8.141 23.406 -10.617 1 98.12 215 GLN A CA 1
ATOM 1662 C C . GLN A 1 215 ? 9 22.797 -9.516 1 98.12 215 GLN A C 1
ATOM 1664 O O . GLN A 1 215 ? 10.227 22.859 -9.57 1 98.12 215 GLN A O 1
ATOM 1669 N N . PRO A 1 216 ? 8.453 22.234 -8.508 1 98.88 216 PRO A N 1
ATOM 1670 C CA . PRO A 1 216 ? 9.266 21.422 -7.598 1 98.88 216 PRO A CA 1
ATOM 1671 C C . PRO A 1 216 ? 9.93 20.234 -8.297 1 98.88 216 PRO A C 1
ATOM 1673 O O . PRO A 1 216 ? 9.547 19.875 -9.414 1 98.88 216 PRO A O 1
ATOM 1676 N N . ASP A 1 217 ? 10.969 19.672 -7.68 1 98.94 217 ASP A N 1
ATOM 1677 C CA . ASP A 1 217 ? 11.617 18.5 -8.273 1 98.94 217 ASP A CA 1
ATOM 1678 C C . ASP A 1 217 ? 10.789 17.234 -8.031 1 98.94 217 ASP A C 1
ATOM 1680 O O . ASP A 1 217 ? 10.797 16.312 -8.852 1 98.94 217 ASP A O 1
ATOM 1684 N N . PHE A 1 218 ? 10.188 17.141 -6.902 1 98.94 218 PHE A N 1
ATOM 1685 C CA . PHE A 1 218 ? 9.25 16.094 -6.539 1 98.94 218 PHE A CA 1
ATOM 1686 C C . PHE A 1 218 ? 8.156 16.625 -5.625 1 98.94 218 PHE A C 1
ATOM 1688 O O . PHE A 1 218 ? 8.414 17.5 -4.789 1 98.94 218 PHE A O 1
ATOM 1695 N N . PHE A 1 219 ? 6.961 16.156 -5.766 1 98.94 219 PHE A N 1
ATOM 1696 C CA . PHE A 1 219 ? 5.824 16.594 -4.961 1 98.94 219 PHE A CA 1
ATOM 1697 C C . PHE A 1 219 ? 4.848 15.438 -4.742 1 98.94 219 PHE A C 1
ATOM 1699 O O . PHE A 1 219 ? 4.566 14.672 -5.664 1 98.94 219 PHE A O 1
ATOM 1706 N N . THR A 1 220 ? 4.395 15.242 -3.529 1 98.94 220 THR A N 1
ATOM 1707 C CA . THR A 1 220 ? 3.326 14.289 -3.25 1 98.94 220 THR A CA 1
ATOM 1708 C C . THR A 1 220 ? 2.195 14.961 -2.475 1 98.94 220 THR A C 1
ATOM 1710 O O . THR A 1 220 ? 2.43 15.898 -1.712 1 98.94 220 THR A O 1
ATOM 1713 N N . THR A 1 221 ? 0.97 14.531 -2.686 1 98.94 221 THR A N 1
ATOM 1714 C CA . THR A 1 221 ? -0.187 15.133 -2.029 1 98.94 221 THR A CA 1
ATOM 1715 C C . THR A 1 221 ? -1.324 14.125 -1.908 1 98.94 221 THR A C 1
ATOM 1717 O O . THR A 1 221 ? -1.536 13.312 -2.809 1 98.94 221 THR A O 1
ATOM 1720 N N . ASN A 1 222 ? -2.016 14.07 -0.79 1 98.88 222 ASN A N 1
ATOM 1721 C CA . ASN A 1 222 ? -3.084 13.117 -0.53 1 98.88 222 ASN A CA 1
ATOM 1722 C C . ASN A 1 222 ? -4.398 13.555 -1.168 1 98.88 222 ASN A C 1
ATOM 1724 O O . ASN A 1 222 ? -4.938 14.609 -0.827 1 98.88 222 ASN A O 1
ATOM 1728 N N . CYS A 1 223 ? -4.91 12.711 -1.981 1 98.88 223 CYS A N 1
ATOM 1729 C CA . CYS A 1 223 ? -6.25 12.953 -2.498 1 98.88 223 CYS A CA 1
ATOM 1730 C C . CYS A 1 223 ? -7.309 12.594 -1.462 1 98.88 223 CYS A C 1
ATOM 1732 O O . CYS A 1 223 ? -8.43 13.102 -1.509 1 98.88 223 CYS A O 1
ATOM 1734 N N . HIS A 1 224 ? -6.98 11.719 -0.489 1 98.81 224 HIS A N 1
ATOM 1735 C CA . HIS A 1 224 ? -7.969 11.172 0.433 1 98.81 224 HIS A CA 1
ATOM 1736 C C . HIS A 1 224 ? -8.172 12.094 1.632 1 98.81 224 HIS A C 1
ATOM 1738 O O . HIS A 1 224 ? -8.961 11.781 2.531 1 98.81 224 HIS A O 1
ATOM 1744 N N . LYS A 1 225 ? -7.449 13.156 1.72 1 98.44 225 LYS A N 1
ATOM 1745 C CA . LYS A 1 225 ? -7.719 14.141 2.764 1 98.44 225 LYS A CA 1
ATOM 1746 C C . LYS A 1 225 ? -8.648 15.242 2.256 1 98.44 225 LYS A C 1
ATOM 1748 O O . LYS A 1 225 ? -9.859 15.023 2.111 1 98.44 225 LYS A O 1
ATOM 1753 N N . TRP A 1 226 ? -8.172 16.25 1.674 1 98.75 226 TRP A N 1
ATOM 1754 C CA . TRP A 1 226 ? -8.945 17.453 1.408 1 98.75 226 TRP A CA 1
ATOM 1755 C C . TRP A 1 226 ? -9.625 17.375 0.047 1 98.75 226 TRP A C 1
ATOM 1757 O O . TRP A 1 226 ? -10.523 18.172 -0.251 1 98.75 226 TRP A O 1
ATOM 1767 N N . LEU A 1 227 ? -9.273 16.359 -0.771 1 98.81 227 LEU A N 1
ATOM 1768 C CA . LEU A 1 227 ? -9.891 16.219 -2.088 1 98.81 227 LEU A CA 1
ATOM 1769 C C . LEU A 1 227 ? -11.055 15.234 -2.043 1 98.81 227 LEU A C 1
ATOM 1771 O O . LEU A 1 227 ? -11.789 15.094 -3.02 1 98.81 227 LEU A O 1
ATOM 1775 N N . TYR A 1 228 ? -11.25 14.508 -1.019 1 98.62 228 TYR A N 1
ATOM 1776 C CA . TYR A 1 228 ? -12.469 13.766 -0.7 1 98.62 228 TYR A CA 1
ATOM 1777 C C . TYR A 1 228 ? -12.461 12.406 -1.382 1 98.62 228 TYR A C 1
ATOM 1779 O O . TYR A 1 228 ? -13.516 11.781 -1.54 1 98.62 228 TYR A O 1
ATOM 1787 N N . THR A 1 229 ? -11.32 11.859 -1.841 1 98.81 229 THR A N 1
ATOM 1788 C CA . THR A 1 229 ? -11.32 10.469 -2.285 1 98.81 229 THR A CA 1
ATOM 1789 C C . THR A 1 229 ? -11.219 9.516 -1.094 1 98.81 229 THR A C 1
ATOM 1791 O O . THR A 1 229 ? -10.852 9.938 0.009 1 98.81 229 THR A O 1
ATOM 1794 N N . PRO A 1 230 ? -11.586 8.266 -1.29 1 98.75 230 PRO A N 1
ATOM 1795 C CA . PRO A 1 230 ? -11.344 7.289 -0.224 1 98.75 230 PRO A CA 1
ATOM 1796 C C . PRO A 1 230 ? -9.859 7.145 0.115 1 98.75 230 PRO A C 1
ATOM 1798 O O . PRO A 1 230 ? -9 7.461 -0.711 1 98.75 230 PRO A O 1
ATOM 1801 N N . ARG A 1 231 ? -9.547 6.758 1.379 1 98.69 231 ARG A N 1
ATOM 1802 C CA . ARG A 1 231 ? -8.18 6.621 1.857 1 98.69 231 ARG A CA 1
ATOM 1803 C C . ARG A 1 231 ? -7.387 5.648 0.988 1 98.69 231 ARG A C 1
ATOM 1805 O O . ARG A 1 231 ? -7.938 4.66 0.494 1 98.69 231 ARG A O 1
ATOM 1812 N N . GLY A 1 232 ? -6.105 5.883 0.893 1 98.12 232 GLY A N 1
ATOM 1813 C CA . GLY A 1 232 ? -5.242 5.105 0.021 1 98.12 232 GLY A CA 1
ATOM 1814 C C . GLY A 1 232 ? -5.105 5.699 -1.368 1 98.12 232 GLY A C 1
ATOM 1815 O O . GLY A 1 232 ? -5.027 4.969 -2.357 1 98.12 232 GLY A O 1
ATOM 1816 N N . SER A 1 233 ? -5.137 6.934 -1.491 1 98.69 233 SER A N 1
ATOM 1817 C CA . SER A 1 233 ? -5.066 7.637 -2.766 1 98.69 233 SER A CA 1
ATOM 1818 C C . SER A 1 233 ? -4.273 8.938 -2.639 1 98.69 233 SER A C 1
ATOM 1820 O O . SER A 1 233 ? -4.676 9.844 -1.908 1 98.69 233 SER A O 1
ATOM 1822 N N . ALA A 1 234 ? -3.143 9.039 -3.352 1 98.88 234 ALA A N 1
ATOM 1823 C CA . ALA A 1 234 ? -2.285 10.219 -3.383 1 98.88 234 ALA A CA 1
ATOM 1824 C C . ALA A 1 234 ? -1.609 10.367 -4.742 1 98.88 234 ALA A C 1
ATOM 1826 O O . ALA A 1 234 ? -1.563 9.422 -5.527 1 98.88 234 ALA A O 1
ATOM 1827 N N . ILE A 1 235 ? -1.149 11.516 -5.02 1 98.94 235 ILE A N 1
ATOM 1828 C CA . ILE A 1 235 ? -0.448 11.797 -6.266 1 98.94 235 ILE A CA 1
ATOM 1829 C C . ILE A 1 235 ? 1.051 11.922 -5.996 1 98.94 235 ILE A C 1
ATOM 1831 O O . ILE A 1 235 ? 1.463 12.523 -5.004 1 98.94 235 ILE A O 1
ATOM 1835 N N . LEU A 1 236 ? 1.825 11.367 -6.801 1 98.94 236 LEU A N 1
ATOM 1836 C CA . LEU A 1 236 ? 3.248 11.656 -6.922 1 98.94 236 LEU A CA 1
ATOM 1837 C C . LEU A 1 236 ? 3.539 12.406 -8.219 1 98.94 236 LEU A C 1
ATOM 1839 O O . LEU A 1 236 ? 3.271 11.891 -9.312 1 98.94 236 LEU A O 1
ATOM 1843 N N . TYR A 1 237 ? 3.953 13.594 -8.102 1 98.94 237 TYR A N 1
ATOM 1844 C CA . TYR A 1 237 ? 4.375 14.422 -9.227 1 98.94 237 TYR A CA 1
ATOM 1845 C C . TYR A 1 237 ? 5.887 14.352 -9.422 1 98.94 237 TYR A C 1
ATOM 1847 O O . TYR A 1 237 ? 6.652 14.648 -8.5 1 98.94 237 TYR A O 1
ATOM 1855 N N . VAL A 1 238 ? 6.316 13.938 -10.562 1 98.94 238 VAL A N 1
ATOM 1856 C CA . VAL A 1 238 ? 7.707 13.93 -11 1 98.94 238 VAL A CA 1
ATOM 1857 C C . VAL A 1 238 ? 7.805 14.547 -12.398 1 98.94 238 VAL A C 1
ATOM 1859 O O . VAL A 1 238 ? 7.359 13.945 -13.375 1 98.94 238 VAL A O 1
ATOM 1862 N N . PRO A 1 239 ? 8.367 15.703 -12.5 1 98.88 239 PRO A N 1
ATOM 1863 C CA . PRO A 1 239 ? 8.5 16.297 -13.828 1 98.88 239 PRO A CA 1
ATOM 1864 C C . PRO A 1 239 ? 9.367 15.461 -14.766 1 98.88 239 PRO A C 1
ATOM 1866 O O . PRO A 1 239 ? 10.219 14.703 -14.305 1 98.88 239 PRO A O 1
ATOM 1869 N N . LEU A 1 240 ? 9.141 15.609 -16.078 1 98.31 240 LEU A N 1
ATOM 1870 C CA . LEU A 1 240 ? 9.836 14.836 -17.094 1 98.31 240 LEU A CA 1
ATOM 1871 C C . LEU A 1 240 ? 11.344 14.852 -16.859 1 98.31 240 LEU A C 1
ATOM 1873 O O . LEU A 1 240 ? 12.016 13.828 -17.016 1 98.31 240 LEU A O 1
ATOM 1877 N N . ARG A 1 241 ? 11.93 15.922 -16.438 1 98.25 241 ARG A N 1
ATOM 1878 C CA . ARG A 1 241 ? 13.367 16.109 -16.281 1 98.25 241 ARG A CA 1
ATOM 1879 C C . ARG A 1 241 ? 13.93 15.211 -15.195 1 98.25 241 ARG A C 1
ATOM 1881 O O . ARG A 1 241 ? 15.133 14.938 -15.164 1 98.25 241 ARG A O 1
ATOM 1888 N N . ASN A 1 242 ? 13.086 14.727 -14.266 1 98.75 242 ASN A N 1
ATOM 1889 C CA . ASN A 1 242 ? 13.586 13.961 -13.133 1 98.75 242 ASN A CA 1
ATOM 1890 C C . ASN A 1 242 ? 13.109 12.508 -13.18 1 98.75 242 ASN A C 1
ATOM 1892 O O . ASN A 1 242 ? 13.469 11.711 -12.312 1 98.75 242 ASN A O 1
ATOM 1896 N N . GLN A 1 243 ? 12.328 12.094 -14.148 1 98.56 243 GLN A N 1
ATOM 1897 C CA . GLN A 1 243 ? 11.711 10.773 -14.18 1 98.56 243 GLN A CA 1
ATOM 1898 C C . GLN A 1 243 ? 12.758 9.68 -14.305 1 98.56 243 GLN A C 1
ATOM 1900 O O . GLN A 1 243 ? 12.547 8.555 -13.859 1 98.56 243 GLN A O 1
ATOM 1905 N N . HIS A 1 244 ? 13.93 9.992 -14.914 1 97.62 244 HIS A N 1
ATOM 1906 C CA . HIS A 1 244 ? 15.008 9.008 -15.055 1 97.62 244 HIS A CA 1
ATOM 1907 C C . HIS A 1 244 ? 15.547 8.586 -13.695 1 97.62 244 HIS A C 1
ATOM 1909 O O . HIS A 1 244 ? 16.203 7.547 -13.586 1 97.62 244 HIS A O 1
ATOM 1915 N N . LEU A 1 245 ? 15.258 9.344 -12.617 1 98.06 245 LEU A N 1
ATOM 1916 C CA . LEU A 1 245 ? 15.75 9.047 -11.281 1 98.06 245 LEU A CA 1
ATOM 1917 C C . LEU A 1 245 ? 14.867 8.008 -10.594 1 98.06 245 LEU A C 1
ATOM 1919 O O . LEU A 1 245 ? 15.266 7.414 -9.586 1 98.06 245 LEU A O 1
ATOM 1923 N N . ILE A 1 246 ? 13.633 7.777 -11.086 1 98.56 246 ILE A N 1
ATOM 1924 C CA . ILE A 1 246 ? 12.656 6.895 -10.445 1 98.56 246 ILE A CA 1
ATOM 1925 C C . ILE A 1 246 ? 12.555 5.59 -11.234 1 98.56 246 ILE A C 1
ATOM 1927 O O . ILE A 1 246 ? 11.953 5.559 -12.312 1 98.56 246 ILE A O 1
ATOM 1931 N N . ARG A 1 247 ? 13.055 4.523 -10.68 1 97.5 247 ARG A N 1
ATOM 1932 C CA . ARG A 1 247 ? 13.125 3.285 -11.445 1 97.5 247 ARG A CA 1
ATOM 1933 C C . ARG A 1 247 ? 12.352 2.166 -10.766 1 97.5 247 ARG A C 1
ATOM 1935 O O . ARG A 1 247 ? 12.133 1.104 -11.352 1 97.5 247 ARG A O 1
ATOM 1942 N N . THR A 1 248 ? 11.961 2.396 -9.516 1 97.94 248 THR A N 1
ATOM 1943 C CA . THR A 1 248 ? 11.234 1.365 -8.781 1 97.94 248 THR A CA 1
ATOM 1944 C C . THR A 1 248 ? 10.141 1.985 -7.918 1 97.94 248 THR A C 1
ATOM 1946 O O . THR A 1 248 ? 10.203 3.172 -7.59 1 97.94 248 THR A O 1
ATOM 1949 N N . THR A 1 249 ? 9.109 1.254 -7.691 1 98.31 249 THR A N 1
ATOM 1950 C CA . THR A 1 249 ? 8.016 1.615 -6.789 1 98.31 249 THR A CA 1
ATOM 1951 C C . THR A 1 249 ? 8.203 0.958 -5.426 1 98.31 249 THR A C 1
ATOM 1953 O O . THR A 1 249 ? 9.172 0.224 -5.211 1 98.31 249 THR A O 1
ATOM 1956 N N . LEU A 1 250 ? 7.258 1.28 -4.5 1 97.38 250 LEU A N 1
ATOM 1957 C CA . LEU A 1 250 ? 7.195 0.635 -3.193 1 97.38 250 LEU A CA 1
ATOM 1958 C C . LEU A 1 250 ? 5.891 -0.133 -3.029 1 97.38 250 LEU A C 1
ATOM 1960 O O . LEU A 1 250 ? 4.828 0.47 -2.846 1 97.38 250 LEU A O 1
ATOM 1964 N N . PRO A 1 251 ? 5.957 -1.455 -3.004 1 97.88 251 PRO A N 1
ATOM 1965 C CA . PRO A 1 251 ? 7.098 -2.34 -3.252 1 97.88 251 PRO A CA 1
ATOM 1966 C C . PRO A 1 251 ? 7.547 -2.326 -4.711 1 97.88 251 PRO A C 1
ATOM 1968 O O . PRO A 1 251 ? 6.816 -1.853 -5.582 1 97.88 251 PRO A O 1
ATOM 1971 N N . THR A 1 252 ? 8.766 -2.83 -4.926 1 98.06 252 THR A N 1
ATOM 1972 C CA . THR A 1 252 ? 9.141 -3.168 -6.293 1 98.06 252 THR A CA 1
ATOM 1973 C C . THR A 1 252 ? 8.133 -4.145 -6.902 1 98.06 252 THR A C 1
ATOM 1975 O O . THR A 1 252 ? 7.711 -5.098 -6.246 1 98.06 252 THR A O 1
ATOM 1978 N N . SER A 1 253 ? 7.695 -3.805 -8.07 1 95.94 253 SER A N 1
ATOM 1979 C CA . SER A 1 253 ? 6.648 -4.574 -8.734 1 95.94 253 SER A CA 1
ATOM 1980 C C . SER A 1 253 ? 6.926 -4.723 -10.227 1 95.94 253 SER A C 1
ATOM 1982 O O . SER A 1 253 ? 8.062 -4.551 -10.672 1 95.94 253 SER A O 1
ATOM 1984 N N . TRP A 1 254 ? 5.926 -5 -10.977 1 93.56 254 TRP A N 1
ATOM 1985 C CA . TRP A 1 254 ? 6.016 -5.43 -12.367 1 93.56 254 TRP A CA 1
ATOM 1986 C C . TRP A 1 254 ? 6.609 -4.328 -13.242 1 93.56 254 TRP A C 1
ATOM 1988 O O . TRP A 1 254 ? 7.266 -4.609 -14.25 1 93.56 254 TRP A O 1
ATOM 1998 N N . GLY A 1 255 ? 6.492 -3.07 -12.883 1 93.31 255 GLY A N 1
ATOM 1999 C CA . GLY A 1 255 ? 6.906 -1.96 -13.719 1 93.31 255 GLY A CA 1
ATOM 2000 C C . GLY A 1 255 ? 8.367 -1.599 -13.555 1 93.31 255 GLY A C 1
ATOM 2001 O O . GLY A 1 255 ? 8.883 -0.713 -14.242 1 93.31 255 GLY A O 1
ATOM 2002 N N . PHE A 1 256 ? 9.086 -2.354 -12.734 1 96.75 256 PHE A N 1
ATOM 2003 C CA . PHE A 1 256 ? 10.469 -2.053 -12.391 1 96.75 256 PHE A CA 1
ATOM 2004 C C . PHE A 1 256 ? 11.289 -1.791 -13.648 1 96.75 256 PHE A C 1
ATOM 2006 O O . PHE A 1 256 ? 11.172 -2.516 -14.641 1 96.75 256 PHE A O 1
ATOM 2013 N N . ILE A 1 257 ? 12.141 -0.731 -13.586 1 95.69 257 ILE A N 1
ATOM 2014 C CA . ILE A 1 257 ? 13.047 -0.354 -14.656 1 95.69 257 ILE A CA 1
ATOM 2015 C C . ILE A 1 257 ? 14.484 -0.645 -14.25 1 95.69 257 ILE A C 1
ATOM 2017 O O . ILE A 1 257 ? 15.094 0.134 -13.508 1 95.69 257 ILE A O 1
ATOM 2021 N N . PRO A 1 258 ? 15.086 -1.701 -14.711 1 95.44 258 PRO A N 1
ATOM 2022 C CA . PRO A 1 258 ? 16.469 -2.031 -14.328 1 95.44 258 PRO A CA 1
ATOM 2023 C C . PRO A 1 258 ? 17.469 -0.998 -14.82 1 95.44 258 PRO A C 1
ATOM 2025 O O . PRO A 1 258 ? 17.281 -0.383 -15.875 1 95.44 258 PRO A O 1
ATOM 2028 N N . SER A 1 259 ? 18.516 -0.872 -14.109 1 94.5 259 SER A N 1
ATOM 2029 C CA . SER A 1 259 ? 19.625 -0.056 -14.594 1 94.5 259 SER A CA 1
ATOM 2030 C C . SER A 1 259 ? 20.266 -0.674 -15.828 1 94.5 259 SER A C 1
ATOM 2032 O O . SER A 1 259 ? 20.125 -1.873 -16.078 1 94.5 259 SER A O 1
ATOM 2034 N N . PRO A 1 260 ? 20.938 0.075 -16.609 1 90.31 260 PRO A N 1
ATOM 2035 C CA . PRO A 1 260 ? 21.547 -0.448 -17.844 1 90.31 260 PRO A CA 1
ATOM 2036 C C . PRO A 1 260 ? 22.5 -1.615 -17.594 1 90.31 260 PRO A C 1
ATOM 2038 O O . PRO A 1 260 ? 22.609 -2.514 -18.422 1 90.31 260 PRO A O 1
ATOM 2041 N N . ASP A 1 261 ? 23.047 -1.679 -16.422 1 91.12 261 ASP A N 1
ATOM 2042 C CA . ASP A 1 261 ? 24.062 -2.691 -16.125 1 91.12 261 ASP A CA 1
ATOM 2043 C C . ASP A 1 261 ? 23.438 -3.887 -15.406 1 91.12 261 ASP A C 1
ATOM 2045 O O . ASP A 1 261 ? 24.125 -4.871 -15.117 1 91.12 261 ASP A O 1
ATOM 2049 N N . SER A 1 262 ? 22.156 -3.773 -15.172 1 92.25 262 SER A N 1
ATOM 2050 C CA . SER A 1 262 ? 21.469 -4.848 -14.453 1 92.25 262 SER A CA 1
ATOM 2051 C C . SER A 1 262 ? 20.984 -5.93 -15.414 1 92.25 262 SER A C 1
ATOM 2053 O O . SER A 1 262 ? 20.797 -5.668 -16.609 1 92.25 262 SER A O 1
ATOM 2055 N N . PRO A 1 263 ? 20.859 -7.168 -14.828 1 88.12 263 PRO A N 1
ATOM 2056 C CA . PRO A 1 263 ? 20.234 -8.195 -15.664 1 88.12 263 PRO A CA 1
ATOM 2057 C C . PRO A 1 263 ? 18.844 -7.801 -16.156 1 88.12 263 PRO A C 1
ATOM 2059 O O . PRO A 1 263 ? 18.094 -7.156 -15.43 1 88.12 263 PRO A O 1
ATOM 2062 N N . THR A 1 264 ? 18.609 -8.266 -17.312 1 84.5 264 THR A N 1
ATOM 2063 C CA . THR A 1 264 ? 17.281 -8.023 -17.875 1 84.5 264 THR A CA 1
ATOM 2064 C C . THR A 1 264 ? 16.219 -8.844 -17.125 1 84.5 264 THR A C 1
ATOM 2066 O O . THR A 1 264 ? 16.484 -9.977 -16.703 1 84.5 264 THR A O 1
ATOM 2069 N N . THR A 1 265 ? 15.086 -8.211 -16.953 1 86.5 265 THR A N 1
ATOM 2070 C CA . THR A 1 265 ? 13.961 -8.922 -16.344 1 86.5 265 THR A CA 1
ATOM 2071 C C . THR A 1 265 ? 12.859 -9.148 -17.375 1 86.5 265 THR A C 1
ATOM 2073 O O . THR A 1 265 ? 12.789 -8.445 -18.391 1 86.5 265 THR A O 1
ATOM 2076 N N . ALA A 1 266 ? 12.039 -10.195 -17.109 1 81.31 266 ALA A N 1
ATOM 2077 C CA . ALA A 1 266 ? 10.93 -10.484 -18.016 1 81.31 266 ALA A CA 1
ATOM 2078 C C . ALA A 1 266 ? 9.961 -9.305 -18.094 1 81.31 266 ALA A C 1
ATOM 2080 O O . ALA A 1 266 ? 9.797 -8.57 -17.125 1 81.31 266 ALA A O 1
ATOM 2081 N N . PRO A 1 267 ? 9.375 -9.148 -19.266 1 77.81 267 PRO A N 1
ATOM 2082 C CA . PRO A 1 267 ? 8.391 -8.07 -19.391 1 77.81 267 PRO A CA 1
ATOM 2083 C C . PRO A 1 267 ? 7.207 -8.234 -18.438 1 77.81 267 PRO A C 1
ATOM 2085 O O . PRO A 1 267 ? 6.883 -9.359 -18.031 1 77.81 267 PRO A O 1
ATOM 2088 N N . SER A 1 268 ? 6.609 -7.102 -18.203 1 77.31 268 SER A N 1
ATOM 2089 C CA . SER A 1 268 ? 5.461 -7.102 -17.297 1 77.31 268 SER A CA 1
ATOM 2090 C C . SER A 1 268 ? 4.277 -7.848 -17.906 1 77.31 268 SER A C 1
ATOM 2092 O O . SER A 1 268 ? 3.98 -7.688 -19.094 1 77.31 268 SER A O 1
ATOM 2094 N N . LEU A 1 269 ? 3.625 -8.594 -17.125 1 73.25 269 LEU A N 1
ATOM 2095 C CA . LEU A 1 269 ? 2.391 -9.273 -17.5 1 73.25 269 LEU A CA 1
ATOM 2096 C C . LEU A 1 269 ? 1.194 -8.336 -17.375 1 73.25 269 LEU A C 1
ATOM 2098 O O . LEU A 1 269 ? 0.095 -8.664 -17.844 1 73.25 269 LEU A O 1
ATOM 2102 N N . MET A 1 270 ? 1.39 -7.207 -16.75 1 74.06 270 MET A N 1
ATOM 2103 C CA . MET A 1 270 ? 0.296 -6.285 -16.453 1 74.06 270 MET A CA 1
ATOM 2104 C C . MET A 1 270 ? 0.409 -5.023 -17.312 1 74.06 270 MET A C 1
ATOM 2106 O O . MET A 1 270 ? -0.223 -4.008 -17.016 1 74.06 270 MET A O 1
ATOM 2110 N N . ARG A 1 271 ? 1.167 -5.129 -18.344 1 71.62 271 ARG A N 1
ATOM 2111 C CA . ARG A 1 271 ? 1.339 -3.961 -19.203 1 71.62 271 ARG A CA 1
ATOM 2112 C C . ARG A 1 271 ? 0.134 -3.775 -20.109 1 71.62 271 ARG A C 1
ATOM 2114 O O . ARG A 1 271 ? -0.379 -4.746 -20.672 1 71.62 271 ARG A O 1
ATOM 2121 N N . SER A 1 272 ? -0.285 -2.539 -20.109 1 65.31 272 SER A N 1
ATOM 2122 C CA . SER A 1 272 ? -1.375 -2.219 -21.016 1 65.31 272 SER A CA 1
ATOM 2123 C C . SER A 1 272 ? -0.858 -1.988 -22.438 1 65.31 272 SER A C 1
ATOM 2125 O O . SER A 1 272 ? 0.174 -1.341 -22.625 1 65.31 272 SER A O 1
ATOM 2127 N N . SER A 1 273 ? -1.189 -2.754 -23.297 1 57.94 273 SER A N 1
ATOM 2128 C CA . SER A 1 273 ? -0.752 -2.717 -24.688 1 57.94 273 SER A CA 1
ATOM 2129 C C . SER A 1 273 ? -1.112 -1.388 -25.359 1 57.94 273 SER A C 1
ATOM 2131 O O . SER A 1 273 ? -2.174 -0.823 -25.078 1 57.94 273 SER A O 1
ATOM 2133 N N . GLY A 1 274 ? -0.238 -0.899 -26.047 1 59.38 274 GLY A N 1
ATOM 2134 C CA . GLY A 1 274 ? -0.506 0.142 -27.031 1 59.38 274 GLY A CA 1
ATOM 2135 C C . GLY A 1 274 ? -0.667 1.518 -26.406 1 59.38 274 GLY A C 1
ATOM 2136 O O . GLY A 1 274 ? -1.173 2.439 -27.047 1 59.38 274 GLY A O 1
ATOM 2137 N N . SER A 1 275 ? -0.368 1.675 -25.078 1 63.88 275 SER A N 1
ATOM 2138 C CA . SER A 1 275 ? -0.922 2.826 -24.359 1 63.88 275 SER A CA 1
ATOM 2139 C C . SER A 1 275 ? -0.1 4.082 -24.625 1 63.88 275 SER A C 1
ATOM 2141 O O . SER A 1 275 ? -0.58 5.199 -24.422 1 63.88 275 SER A O 1
ATOM 2143 N N . GLY A 1 276 ? 0.979 3.986 -25.406 1 83.69 276 GLY A N 1
ATOM 2144 C CA . GLY A 1 276 ? 1.756 5.203 -25.578 1 83.69 276 GLY A CA 1
ATOM 2145 C C . GLY A 1 276 ? 2.252 5.793 -24.281 1 83.69 276 GLY A C 1
ATOM 2146 O O . GLY A 1 276 ? 2.762 6.914 -24.25 1 83.69 276 GLY A O 1
ATOM 2147 N N . LYS A 1 277 ? 2.178 5.023 -23.234 1 91.31 277 LYS A N 1
ATOM 2148 C CA . LYS A 1 277 ? 2.605 5.504 -21.922 1 91.31 277 LYS A CA 1
ATOM 2149 C C . LYS A 1 277 ? 4.125 5.473 -21.797 1 91.31 277 LYS A C 1
ATOM 2151 O O . LYS A 1 277 ? 4.785 4.605 -22.375 1 91.31 277 LYS A O 1
ATOM 2156 N N . SER A 1 278 ? 4.625 6.457 -21.062 1 94 278 SER A N 1
ATOM 2157 C CA . SER A 1 278 ? 6.051 6.477 -20.766 1 94 278 SER A CA 1
ATOM 2158 C C . SER A 1 278 ? 6.418 5.371 -19.781 1 94 278 SER A C 1
ATOM 2160 O O . SER A 1 278 ? 5.543 4.777 -19.141 1 94 278 SER A O 1
ATOM 2162 N N . ALA A 1 279 ? 7.719 5.031 -19.688 1 93.19 279 ALA A N 1
ATOM 2163 C CA . ALA A 1 279 ? 8.219 4.051 -18.734 1 93.19 279 ALA A CA 1
ATOM 2164 C C . ALA A 1 279 ? 7.824 4.434 -17.312 1 93.19 279 ALA A C 1
ATOM 2166 O O . ALA A 1 279 ? 7.508 3.564 -16.484 1 93.19 279 ALA A O 1
ATOM 2167 N N . PHE A 1 280 ? 7.84 5.723 -17.078 1 97 280 PHE A N 1
ATOM 2168 C CA . PHE A 1 280 ? 7.469 6.23 -15.766 1 97 280 PHE A CA 1
ATOM 2169 C C . PHE A 1 280 ? 5.996 5.965 -15.477 1 97 280 PHE A C 1
ATOM 2171 O O . PHE A 1 280 ? 5.648 5.5 -14.391 1 97 280 PHE A O 1
ATOM 2178 N N . GLU A 1 281 ? 5.141 6.301 -16.391 1 96.56 281 GLU A N 1
ATOM 2179 C CA . GLU A 1 281 ? 3.713 6.039 -16.219 1 96.56 281 GLU A CA 1
ATOM 2180 C C . GLU A 1 281 ? 3.445 4.555 -15.992 1 96.56 281 GLU A C 1
ATOM 2182 O O . GLU A 1 281 ? 2.662 4.18 -15.117 1 96.56 281 GLU A O 1
ATOM 2187 N N . GLU A 1 282 ? 4.117 3.693 -16.766 1 94.81 282 GLU A N 1
ATOM 2188 C CA . GLU A 1 282 ? 3.934 2.248 -16.672 1 94.81 282 GLU A CA 1
ATOM 2189 C C . GLU A 1 282 ? 4.418 1.708 -15.336 1 94.81 282 GLU A C 1
ATOM 2191 O O . GLU A 1 282 ? 3.861 0.742 -14.812 1 94.81 282 GLU A O 1
ATOM 2196 N N . LEU A 1 283 ? 5.449 2.342 -14.836 1 96.25 283 LEU A N 1
ATOM 2197 C CA . LEU A 1 283 ? 6.031 1.964 -13.555 1 96.25 283 LEU A CA 1
ATOM 2198 C C . LEU A 1 283 ? 4.969 1.936 -12.461 1 96.25 283 LEU A C 1
ATOM 2200 O O . LEU A 1 283 ? 5 1.071 -11.578 1 96.25 283 LEU A O 1
ATOM 2204 N N . PHE A 1 284 ? 3.961 2.818 -12.57 1 97.31 284 PHE A N 1
ATOM 2205 C CA . PHE A 1 284 ? 3.021 3.014 -11.477 1 97.31 284 PHE A CA 1
ATOM 2206 C C . PHE A 1 284 ? 1.631 2.52 -11.859 1 97.31 284 PHE A C 1
ATOM 2208 O O . PHE A 1 284 ? 0.682 2.66 -11.086 1 97.31 284 PHE A O 1
ATOM 2215 N N . GLU A 1 285 ? 1.519 1.987 -13.016 1 93.94 285 GLU A N 1
ATOM 2216 C CA . GLU A 1 285 ? 0.204 1.575 -13.5 1 93.94 285 GLU A CA 1
ATOM 2217 C C . GLU A 1 285 ? -0.35 0.419 -12.672 1 93.94 285 GLU A C 1
ATOM 2219 O O . GLU A 1 285 ? -1.555 0.351 -12.422 1 93.94 285 GLU A O 1
ATOM 2224 N N . PHE A 1 286 ? 0.519 -0.453 -12.297 1 95.06 286 PHE A N 1
ATOM 2225 C CA . PHE A 1 286 ? 0.177 -1.589 -11.445 1 95.06 286 PHE A CA 1
ATOM 2226 C C . PHE A 1 286 ? 1.289 -1.867 -10.438 1 95.06 286 PHE A C 1
ATOM 2228 O O . PHE A 1 286 ? 2.35 -2.379 -10.805 1 95.06 286 PHE A O 1
ATOM 2235 N N . VAL A 1 287 ? 1.01 -1.543 -9.227 1 97 287 VAL A N 1
ATOM 2236 C CA . VAL A 1 287 ? 1.983 -1.758 -8.164 1 97 287 VAL A CA 1
ATOM 2237 C C . VAL A 1 287 ? 1.44 -2.779 -7.164 1 97 287 VAL A C 1
ATOM 2239 O O . VAL A 1 287 ? 0.885 -2.41 -6.129 1 97 287 VAL A O 1
ATOM 2242 N N . ALA A 1 288 ? 1.688 -4.039 -7.426 1 96.5 288 ALA A N 1
ATOM 2243 C CA . ALA A 1 288 ? 1.211 -5.188 -6.656 1 96.5 288 ALA A CA 1
ATOM 2244 C C . ALA A 1 288 ? -0.301 -5.125 -6.465 1 96.5 288 ALA A C 1
ATOM 2246 O O . ALA A 1 288 ? -0.915 -4.07 -6.645 1 96.5 288 ALA A O 1
ATOM 2247 N N . THR A 1 289 ? -0.892 -6.223 -6.078 1 97.06 289 THR A N 1
ATOM 2248 C CA . THR A 1 289 ? -2.346 -6.336 -6.02 1 97.06 289 THR A CA 1
ATOM 2249 C C . THR A 1 289 ? -2.891 -5.637 -4.777 1 97.06 289 THR A C 1
ATOM 2251 O O . THR A 1 289 ? -2.539 -5.996 -3.652 1 97.06 289 THR A O 1
ATOM 2254 N N . THR A 1 290 ? -3.684 -4.699 -4.98 1 97.06 290 THR A N 1
ATOM 2255 C CA . THR A 1 290 ? -4.457 -3.982 -3.971 1 97.06 290 THR A CA 1
ATOM 2256 C C . THR A 1 290 ? -5.812 -3.555 -4.527 1 97.06 290 THR A C 1
ATOM 2258 O O . THR A 1 290 ? -6.176 -3.928 -5.645 1 97.06 290 THR A O 1
ATOM 2261 N N . ASP A 1 291 ? -6.617 -2.92 -3.713 1 97.56 291 ASP A N 1
ATOM 2262 C CA . ASP A 1 291 ? -7.828 -2.254 -4.184 1 97.56 291 ASP A CA 1
ATOM 2263 C C . ASP A 1 291 ? -7.539 -0.807 -4.582 1 97.56 291 ASP A C 1
ATOM 2265 O O . ASP A 1 291 ? -7.43 0.068 -3.721 1 97.56 291 ASP A O 1
ATOM 2269 N N . ASP A 1 292 ? -7.465 -0.513 -5.859 1 97.81 292 ASP A N 1
ATOM 2270 C CA . ASP A 1 292 ? -7.094 0.816 -6.332 1 97.81 292 ASP A CA 1
ATOM 2271 C C . ASP A 1 292 ? -8.328 1.632 -6.711 1 97.81 292 ASP A C 1
ATOM 2273 O O . ASP A 1 292 ? -8.219 2.654 -7.387 1 97.81 292 ASP A O 1
ATOM 2277 N N . THR A 1 293 ? -9.5 1.18 -6.293 1 98.56 293 THR A N 1
ATOM 2278 C CA . THR A 1 293 ? -10.727 1.864 -6.684 1 98.56 293 THR A CA 1
ATOM 2279 C C . THR A 1 293 ? -10.766 3.281 -6.117 1 98.56 293 THR A C 1
ATOM 2281 O O . THR A 1 293 ? -11.461 4.148 -6.645 1 98.56 293 THR A O 1
ATOM 2284 N N . ALA A 1 294 ? -9.984 3.527 -5.039 1 98.81 294 ALA A N 1
ATOM 2285 C CA . ALA A 1 294 ? -9.914 4.879 -4.488 1 98.81 294 ALA A CA 1
ATOM 2286 C C . ALA A 1 294 ? -9.414 5.867 -5.535 1 98.81 294 ALA A C 1
ATOM 2288 O O . ALA A 1 294 ? -9.867 7.012 -5.59 1 98.81 294 ALA A O 1
ATOM 2289 N N . TYR A 1 295 ? -8.43 5.422 -6.371 1 98.81 295 TYR A N 1
ATOM 2290 C CA . TYR A 1 295 ? -7.914 6.266 -7.441 1 98.81 295 TYR A CA 1
ATOM 2291 C C . TYR A 1 295 ? -9.023 6.672 -8.398 1 98.81 295 TYR A C 1
ATOM 2293 O O . TYR A 1 295 ? -9.094 7.828 -8.828 1 98.81 295 TYR A O 1
ATOM 2301 N N . LEU A 1 296 ? -9.914 5.773 -8.648 1 98.88 296 LEU A N 1
ATOM 2302 C CA . LEU A 1 296 ? -10.93 5.906 -9.688 1 98.88 296 LEU A CA 1
ATOM 2303 C C . LEU A 1 296 ? -12.023 6.875 -9.258 1 98.88 296 LEU A C 1
ATOM 2305 O O . LEU A 1 296 ? -12.82 7.328 -10.086 1 98.88 296 LEU A O 1
ATOM 2309 N N . CYS A 1 297 ? -12.008 7.25 -8.023 1 98.94 297 CYS A N 1
ATOM 2310 C CA . CYS A 1 297 ? -13.062 8.086 -7.473 1 98.94 297 CYS A CA 1
ATOM 2311 C C . CYS A 1 297 ? -12.734 9.57 -7.641 1 98.94 297 CYS A C 1
ATOM 2313 O O . CYS A 1 297 ? -13.555 10.43 -7.316 1 98.94 297 CYS A O 1
ATOM 2315 N N . VAL A 1 298 ? -11.578 9.922 -8.18 1 98.88 298 VAL A N 1
ATOM 2316 C CA . VAL A 1 298 ? -11.148 11.312 -8.32 1 98.88 298 VAL A CA 1
ATOM 2317 C C . VAL A 1 298 ? -12.18 12.094 -9.133 1 98.88 298 VAL A C 1
ATOM 2319 O O . VAL A 1 298 ? -12.602 13.18 -8.727 1 98.88 298 VAL A O 1
ATOM 2322 N N . PRO A 1 299 ? -12.656 11.57 -10.266 1 98.88 299 PRO A N 1
ATOM 2323 C CA . PRO A 1 299 ? -13.641 12.336 -11.031 1 98.88 299 PRO A CA 1
ATOM 2324 C C . PRO A 1 299 ? -14.922 12.609 -10.242 1 98.88 299 PRO A C 1
ATOM 2326 O O . PRO A 1 299 ? -15.469 13.711 -10.305 1 98.88 299 PRO A O 1
ATOM 2329 N N . ALA A 1 300 ? -15.406 11.602 -9.492 1 98.88 300 ALA A N 1
ATOM 2330 C CA . ALA A 1 300 ? -16.594 11.797 -8.664 1 98.88 300 ALA A CA 1
ATOM 2331 C C . ALA A 1 300 ? -16.344 12.852 -7.59 1 98.88 300 ALA A C 1
ATOM 2333 O O . ALA A 1 300 ? -17.234 13.656 -7.285 1 98.88 300 ALA A O 1
ATOM 2334 N N . ALA A 1 301 ? -15.164 12.852 -7.004 1 98.94 301 ALA A N 1
ATOM 2335 C CA . ALA A 1 301 ? -14.797 13.836 -5.988 1 98.94 301 ALA A CA 1
ATOM 2336 C C . ALA A 1 301 ? -14.773 15.25 -6.574 1 98.94 301 ALA A C 1
ATOM 2338 O O . ALA A 1 301 ? -15.289 16.188 -5.969 1 98.94 301 ALA A O 1
ATOM 2339 N N . LEU A 1 302 ? -14.133 15.359 -7.754 1 98.88 302 LEU A N 1
ATOM 2340 C CA . LEU A 1 302 ? -14.031 16.656 -8.391 1 98.88 302 LEU A CA 1
ATOM 2341 C C . LEU A 1 302 ? -15.406 17.156 -8.828 1 98.88 302 LEU A C 1
ATOM 2343 O O . LEU A 1 302 ? -15.68 18.359 -8.789 1 98.88 302 LEU A O 1
ATOM 2347 N N . LYS A 1 303 ? -16.266 16.266 -9.266 1 98.62 303 LYS A N 1
ATOM 2348 C CA . LYS A 1 303 ? -17.641 16.625 -9.602 1 98.62 303 LYS A CA 1
ATOM 2349 C C . LYS A 1 303 ? -18.391 17.156 -8.383 1 98.62 303 LYS A C 1
ATOM 2351 O O . LYS A 1 303 ? -19.109 18.141 -8.469 1 98.62 303 LYS A O 1
ATOM 2356 N N . PHE A 1 304 ? -18.281 16.516 -7.234 1 98.75 304 PHE A N 1
ATOM 2357 C CA . PHE A 1 304 ? -18.875 16.984 -5.984 1 98.75 304 PHE A CA 1
ATOM 2358 C C . PHE A 1 304 ? -18.391 18.391 -5.645 1 98.75 304 PHE A C 1
ATOM 2360 O O . PHE A 1 304 ? -19.188 19.266 -5.305 1 98.75 304 PHE A O 1
ATOM 2367 N N . ARG A 1 305 ? -17.062 18.609 -5.793 1 98.75 305 ARG A N 1
ATOM 2368 C CA . ARG A 1 305 ? -16.453 19.906 -5.461 1 98.75 305 ARG A CA 1
ATOM 2369 C C . ARG A 1 305 ? -16.953 21 -6.395 1 98.75 305 ARG A C 1
ATOM 2371 O O . ARG A 1 305 ? -17.234 22.109 -5.953 1 98.75 305 ARG A O 1
ATOM 2378 N N . SER A 1 306 ? -17.109 20.656 -7.648 1 98.25 306 SER A N 1
ATOM 2379 C CA . SER A 1 306 ? -17.5 21.656 -8.633 1 98.25 306 SER A CA 1
ATOM 2380 C C . SER A 1 306 ? -19.016 21.922 -8.578 1 98.25 306 SER A C 1
ATOM 2382 O O . SER A 1 306 ? -19.438 23.062 -8.453 1 98.25 306 SER A O 1
ATOM 2384 N N . GLN A 1 307 ? -19.828 20.859 -8.5 1 97.81 307 GLN A N 1
ATOM 2385 C CA . GLN A 1 307 ? -21.266 21 -8.695 1 97.81 307 GLN A CA 1
ATOM 2386 C C . GLN A 1 307 ? -21.984 21.203 -7.359 1 97.81 307 GLN A C 1
ATOM 2388 O O . GLN A 1 307 ? -22.953 21.969 -7.281 1 97.81 307 GLN A O 1
ATOM 2393 N N . VAL A 1 308 ? -21.547 20.531 -6.344 1 98.38 308 VAL A N 1
ATOM 2394 C CA . VAL A 1 308 ? -22.234 20.594 -5.059 1 98.38 308 VAL A CA 1
ATOM 2395 C C . VAL A 1 308 ? -21.641 21.719 -4.211 1 98.38 308 VAL A C 1
ATOM 2397 O O . VAL A 1 308 ? -22.375 22.469 -3.559 1 98.38 308 VAL A O 1
ATOM 2400 N N . CYS A 1 309 ? -20.312 21.875 -4.246 1 98.38 309 CYS A N 1
ATOM 2401 C CA . CYS A 1 309 ? -19.641 22.828 -3.371 1 98.38 309 CYS A CA 1
ATOM 2402 C C . CYS A 1 309 ? -19.5 24.188 -4.055 1 98.38 309 CYS A C 1
ATOM 2404 O O . CYS A 1 309 ? -19.266 25.203 -3.393 1 98.38 309 CYS A O 1
ATOM 2406 N N . GLY A 1 310 ? -19.562 24.234 -5.352 1 98 310 GLY A N 1
ATOM 2407 C CA . GLY A 1 310 ? -19.5 25.516 -6.047 1 98 310 GLY A CA 1
ATOM 2408 C C . GLY A 1 310 ? -18.125 25.828 -6.594 1 98 310 GLY A C 1
ATOM 2409 O O . GLY A 1 310 ? -17.844 26.969 -6.98 1 98 310 GLY A O 1
ATOM 2410 N N . GLY A 1 311 ? -17.203 24.875 -6.504 1 98.12 311 GLY A N 1
ATOM 2411 C CA . GLY A 1 311 ? -15.922 25.062 -7.164 1 98.12 311 GLY A CA 1
ATOM 2412 C C . GLY A 1 311 ? -14.781 25.297 -6.191 1 98.12 311 GLY A C 1
ATOM 2413 O O . GLY A 1 311 ? -15.008 25.609 -5.02 1 98.12 311 GLY A O 1
ATOM 2414 N N . GLU A 1 312 ? -13.562 25.234 -6.715 1 98.38 312 GLU A N 1
ATOM 2415 C CA . GLU A 1 312 ? -12.336 25.266 -5.918 1 98.38 312 GLU A CA 1
ATOM 2416 C C . GLU A 1 312 ? -12.18 26.609 -5.195 1 98.38 312 GLU A C 1
ATOM 2418 O O . GLU A 1 312 ? -11.875 26.641 -4.004 1 98.38 312 GLU A O 1
ATOM 2423 N N . ASP A 1 313 ? -12.359 27.656 -5.875 1 98.06 313 ASP A N 1
ATOM 2424 C CA . ASP A 1 313 ? -12.141 28.984 -5.293 1 98.06 313 ASP A CA 1
ATOM 2425 C C . ASP A 1 313 ? -13.055 29.203 -4.09 1 98.06 313 ASP A C 1
ATOM 2427 O O . ASP A 1 313 ? -12.625 29.75 -3.072 1 98.06 313 ASP A O 1
ATOM 2431 N N . ARG A 1 314 ? -14.305 28.844 -4.258 1 98.38 314 ARG A N 1
ATOM 2432 C CA . ARG A 1 314 ? -15.273 28.969 -3.168 1 98.38 314 ARG A CA 1
ATOM 2433 C C . ARG A 1 314 ? -14.867 28.125 -1.973 1 98.38 314 ARG A C 1
ATOM 2435 O O . ARG A 1 314 ? -14.961 28.562 -0.826 1 98.38 314 ARG A O 1
ATOM 2442 N N . ILE A 1 315 ? -14.461 26.938 -2.215 1 98.81 315 ILE A N 1
ATOM 2443 C CA . ILE A 1 315 ? -14.047 26 -1.17 1 98.81 315 ILE A CA 1
ATOM 2444 C C . ILE A 1 315 ? -12.828 26.562 -0.433 1 98.81 315 ILE A C 1
ATOM 2446 O O . ILE A 1 315 ? -12.82 26.641 0.798 1 98.81 315 ILE A O 1
ATOM 2450 N N . TYR A 1 316 ? -11.805 27 -1.209 1 98.75 316 TYR A N 1
ATOM 2451 C CA . TYR A 1 316 ? -10.578 27.516 -0.604 1 98.75 316 TYR A CA 1
ATOM 2452 C C . TYR A 1 316 ? -10.875 28.719 0.281 1 98.75 316 TYR A C 1
ATOM 2454 O O . TYR A 1 316 ? -10.383 28.812 1.406 1 98.75 316 TYR A O 1
ATOM 2462 N N . ALA A 1 317 ? -11.648 29.562 -0.208 1 98.5 317 ALA A N 1
ATOM 2463 C CA . ALA A 1 317 ? -11.977 30.781 0.523 1 98.5 317 ALA A CA 1
ATOM 2464 C C . ALA A 1 317 ? -12.711 30.469 1.822 1 98.5 317 ALA A C 1
ATOM 2466 O O . ALA A 1 317 ? -12.414 31.047 2.869 1 98.5 317 ALA A O 1
ATOM 2467 N N . TYR A 1 318 ? -13.656 29.594 1.729 1 98.81 318 TYR A N 1
ATOM 2468 C CA . TYR A 1 318 ? -14.438 29.234 2.906 1 98.81 318 TYR A CA 1
ATOM 2469 C C . TYR A 1 318 ? -13.562 28.562 3.955 1 98.81 318 TYR A C 1
ATOM 2471 O O . TYR A 1 318 ? -13.656 28.859 5.145 1 98.81 318 TYR A O 1
ATOM 2479 N N . LEU A 1 319 ? -12.742 27.656 3.547 1 98.88 319 LEU A N 1
ATOM 2480 C CA . LEU A 1 319 ? -11.906 26.891 4.465 1 98.88 319 LEU A CA 1
ATOM 2481 C C . LEU A 1 319 ? -10.938 27.812 5.207 1 98.88 319 LEU A C 1
ATOM 2483 O O . LEU A 1 319 ? -10.797 27.719 6.43 1 98.88 319 LEU A O 1
ATOM 2487 N N . GLU A 1 320 ? -10.266 28.625 4.492 1 98.62 320 GLU A N 1
ATOM 2488 C CA . GLU A 1 320 ? -9.312 29.547 5.113 1 98.62 320 GLU A CA 1
ATOM 2489 C C . GLU A 1 320 ? -10.008 30.469 6.098 1 98.62 320 GLU A C 1
ATOM 2491 O O . GLU A 1 320 ? -9.539 30.656 7.223 1 98.62 320 GLU A O 1
ATOM 2496 N N . LYS A 1 321 ? -11.094 31.047 5.68 1 98.5 321 LYS A N 1
ATOM 2497 C CA . LYS A 1 321 ? -11.844 31.969 6.539 1 98.5 321 LYS A CA 1
ATOM 2498 C C . LYS A 1 321 ? -12.312 31.266 7.809 1 98.5 321 LYS A C 1
ATOM 2500 O O . LYS A 1 321 ? -12.141 31.781 8.914 1 98.5 321 LYS A O 1
ATOM 2505 N N . LEU A 1 322 ? -12.906 30.125 7.617 1 98.88 322 LEU A N 1
ATOM 2506 C CA . LEU A 1 322 ? -13.445 29.391 8.758 1 98.88 322 LEU A CA 1
ATOM 2507 C C . LEU A 1 322 ? -12.32 28.969 9.711 1 98.88 322 LEU A C 1
ATOM 2509 O O . LEU A 1 322 ? -12.5 28.984 10.93 1 98.88 322 LEU A O 1
ATOM 2513 N N . ALA A 1 323 ? -11.219 28.562 9.156 1 98.75 323 ALA A N 1
ATOM 2514 C CA . ALA A 1 323 ? -10.086 28.172 10 1 98.75 323 ALA A CA 1
ATOM 2515 C C . ALA A 1 323 ? -9.602 29.359 10.836 1 98.75 323 ALA A C 1
ATOM 2517 O O . ALA A 1 323 ? -9.273 29.188 12.016 1 98.75 323 ALA A O 1
ATOM 2518 N N . MET A 1 324 ? -9.516 30.5 10.219 1 97.88 324 MET A N 1
ATOM 2519 C CA . MET A 1 324 ? -9.109 31.703 10.938 1 97.88 324 MET A CA 1
ATOM 2520 C C . MET A 1 324 ? -10.086 32.031 12.062 1 97.88 324 MET A C 1
ATOM 2522 O O . MET A 1 324 ? -9.672 32.25 13.195 1 97.88 324 MET A O 1
ATOM 2526 N N . GLU A 1 325 ? -11.32 32 11.758 1 98.38 325 GLU A N 1
ATOM 2527 C CA . GLU A 1 325 ? -12.359 32.312 12.742 1 98.38 325 GLU A CA 1
ATOM 2528 C C . GLU A 1 325 ? -12.367 31.266 13.859 1 98.38 325 GLU A C 1
ATOM 2530 O O . GLU A 1 325 ? -12.523 31.594 15.031 1 98.38 325 GLU A O 1
ATOM 2535 N N . ALA A 1 326 ? -12.242 30.031 13.469 1 98.81 326 ALA A N 1
ATOM 2536 C CA . ALA A 1 326 ? -12.211 28.922 14.422 1 98.81 326 ALA A CA 1
ATOM 2537 C C . ALA A 1 326 ? -11.086 29.109 15.438 1 98.81 326 ALA A C 1
ATOM 2539 O O . ALA A 1 326 ? -11.297 28.969 16.641 1 98.81 326 ALA A O 1
ATOM 2540 N N . GLY A 1 327 ? -9.852 29.375 14.93 1 98.56 327 GLY A N 1
ATOM 2541 C CA . GLY A 1 327 ? -8.734 29.641 15.82 1 98.56 327 GLY A CA 1
ATOM 2542 C C . GLY A 1 327 ? -8.992 30.766 16.797 1 98.56 327 GLY A C 1
ATOM 2543 O O . GLY A 1 327 ? -8.703 30.641 17.984 1 98.56 327 GLY A O 1
ATOM 2544 N N . ASP A 1 328 ? -9.539 31.828 16.312 1 97.69 328 ASP A N 1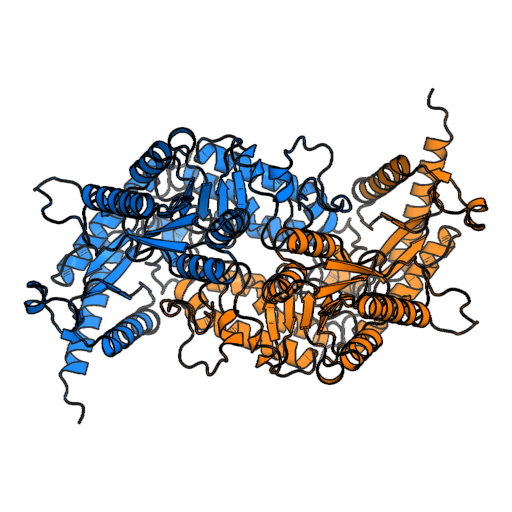
ATOM 2545 C CA . ASP A 1 328 ? -9.805 33 17.141 1 97.69 328 ASP A CA 1
ATOM 2546 C C . ASP A 1 328 ? -10.844 32.688 18.219 1 97.69 328 ASP A C 1
ATOM 2548 O O . ASP A 1 328 ? -10.695 33.094 19.375 1 97.69 328 ASP A O 1
ATOM 2552 N N . ILE A 1 329 ? -11.891 32 17.828 1 98.75 329 ILE A N 1
ATOM 2553 C CA . ILE A 1 329 ? -12.984 31.672 18.734 1 98.75 329 ILE A CA 1
ATOM 2554 C C . ILE A 1 329 ? -12.453 30.812 19.875 1 98.75 329 ILE A C 1
ATOM 2556 O O . ILE A 1 329 ? -12.711 31.109 21.047 1 98.75 329 ILE A O 1
ATOM 2560 N N . VAL A 1 330 ? -11.742 29.781 19.562 1 98.81 330 VAL A N 1
ATOM 2561 C CA . VAL A 1 330 ? -11.266 28.828 20.578 1 98.81 330 VAL A CA 1
ATOM 2562 C C . VAL A 1 330 ? -10.211 29.5 21.453 1 98.81 330 VAL A C 1
ATOM 2564 O O . VAL A 1 330 ? -10.219 29.328 22.688 1 98.81 330 VAL A O 1
ATOM 2567 N N . ALA A 1 331 ? -9.289 30.266 20.844 1 98.38 331 ALA A N 1
ATOM 2568 C CA . ALA A 1 331 ? -8.258 30.969 21.609 1 98.38 331 ALA A CA 1
ATOM 2569 C C . ALA A 1 331 ? -8.891 31.938 22.594 1 98.38 331 ALA A C 1
ATOM 2571 O O . ALA A 1 331 ? -8.453 32.031 23.75 1 98.38 331 ALA A O 1
ATOM 2572 N N . ALA A 1 332 ? -9.836 32.625 22.156 1 98.12 332 ALA A N 1
ATOM 2573 C CA . ALA A 1 332 ? -10.516 33.594 23.016 1 98.12 332 ALA A CA 1
ATOM 2574 C C . ALA A 1 332 ? -11.18 32.906 24.203 1 98.12 332 ALA A C 1
ATOM 2576 O O . ALA A 1 332 ? -11.086 33.406 25.344 1 98.12 332 ALA A O 1
ATOM 2577 N N . ALA A 1 333 ? -11.844 31.875 23.953 1 98 333 ALA A N 1
ATOM 2578 C CA . ALA A 1 333 ? -12.547 31.141 25.016 1 98 333 ALA A CA 1
ATOM 2579 C C . ALA A 1 333 ? -11.57 30.609 26.047 1 98 333 ALA A C 1
ATOM 2581 O O . ALA A 1 333 ? -11.898 30.531 27.234 1 98 333 ALA A O 1
ATOM 2582 N N . LEU A 1 334 ? -10.398 30.234 25.609 1 97.69 334 LEU A N 1
ATOM 2583 C CA . LEU A 1 334 ? -9.406 29.641 26.5 1 97.69 334 LEU A CA 1
ATOM 2584 C C . LEU A 1 334 ? -8.508 30.703 27.109 1 97.69 334 LEU A C 1
ATOM 2586 O O . LEU A 1 334 ? -7.746 30.438 28.031 1 97.69 334 LEU A O 1
ATOM 2590 N N . GLY A 1 335 ? -8.617 31.938 26.578 1 96.62 335 GLY A N 1
ATOM 2591 C CA . GLY A 1 335 ? -7.758 33 27.047 1 96.62 335 GLY A CA 1
ATOM 2592 C C . GLY A 1 335 ? -6.316 32.844 26.594 1 96.62 335 GLY A C 1
ATOM 2593 O O . GLY A 1 335 ? -5.391 33.156 27.359 1 96.62 335 GLY A O 1
ATOM 2594 N N . THR A 1 336 ? -6.141 32.281 25.453 1 96.62 336 THR A N 1
ATOM 2595 C CA . THR A 1 336 ? -4.801 32.031 24.938 1 96.62 336 THR A CA 1
ATOM 2596 C C . THR A 1 336 ? -4.641 32.656 23.547 1 96.62 336 THR A C 1
ATOM 2598 O O . THR A 1 336 ? -5.168 33.719 23.266 1 96.62 336 THR A O 1
ATOM 2601 N N . GLU A 1 337 ? -3.898 31.969 22.625 1 95.81 337 GLU A N 1
ATOM 2602 C CA . GLU A 1 337 ? -3.59 32.562 21.328 1 95.81 337 GLU A CA 1
ATOM 2603 C C . GLU A 1 337 ? -3.574 31.484 20.234 1 95.81 337 GLU A C 1
ATOM 2605 O O . GLU A 1 337 ? -3.465 30.297 20.516 1 95.81 337 GLU A O 1
ATOM 2610 N N . VAL A 1 338 ? -3.721 31.984 19.047 1 97.12 338 VAL A N 1
ATOM 2611 C CA . VAL A 1 338 ? -3.537 31.156 17.859 1 97.12 338 VAL A CA 1
ATOM 2612 C C . VAL A 1 338 ? -2.078 31.219 17.406 1 97.12 338 VAL A C 1
ATOM 2614 O O . VAL A 1 338 ? -1.437 32.281 17.516 1 97.12 338 VAL A O 1
ATOM 2617 N N . MET A 1 339 ? -1.538 30.094 16.969 1 97.38 339 MET A N 1
ATOM 2618 C CA . MET A 1 339 ? -0.177 30.109 16.453 1 97.38 339 MET A CA 1
ATOM 2619 C C . MET A 1 339 ? -0.082 30.969 15.195 1 97.38 339 MET A C 1
ATOM 2621 O O . MET A 1 339 ? -0.724 30.688 14.188 1 97.38 339 MET A O 1
ATOM 2625 N N . GLN A 1 340 ? 0.638 32 15.234 1 95.69 340 GLN A N 1
ATOM 2626 C CA . GLN A 1 340 ? 0.869 32.938 14.133 1 95.69 340 GLN A CA 1
ATOM 2627 C C . GLN A 1 340 ? 2.172 33.719 14.328 1 95.69 340 GLN A C 1
ATOM 2629 O O . GLN A 1 340 ? 2.809 33.594 15.375 1 95.69 340 GLN A O 1
ATOM 2634 N N . GLU A 1 341 ? 2.555 34.438 13.289 1 93.12 341 GLU A N 1
ATOM 2635 C CA . GLU A 1 341 ? 3.816 35.156 13.336 1 93.12 341 GLU A CA 1
ATOM 2636 C C . GLU A 1 341 ? 3.844 36.125 14.516 1 93.12 341 GLU A C 1
ATOM 2638 O O . GLU A 1 341 ? 2.834 36.75 14.836 1 93.12 341 GLU A O 1
ATOM 2643 N N . PRO A 1 342 ? 5.039 36.25 15.055 1 86.44 342 PRO A N 1
ATOM 2644 C CA . PRO A 1 342 ? 5.164 37.281 16.094 1 86.44 342 PRO A CA 1
ATOM 2645 C C . PRO A 1 342 ? 5.16 38.688 15.516 1 86.44 342 PRO A C 1
ATOM 2647 O O . PRO A 1 342 ? 5.668 38.906 14.414 1 86.44 342 PRO A O 1
ATOM 2650 N N . GLY A 1 343 ? 4.621 39.562 16.219 1 84 343 GLY A N 1
ATOM 2651 C CA . GLY A 1 343 ? 4.75 40.969 15.891 1 84 343 GLY A CA 1
ATOM 2652 C C . GLY A 1 343 ? 3.91 41.406 14.695 1 84 343 GLY A C 1
ATOM 2653 O O . GLY A 1 343 ? 4.289 42.312 13.945 1 84 343 GLY A O 1
ATOM 2654 N N . LEU A 1 344 ? 2.904 40.625 14.438 1 88.06 344 LEU A N 1
ATOM 2655 C CA . LEU A 1 344 ? 2.029 41 13.336 1 88.06 344 LEU A CA 1
ATOM 2656 C C . LEU A 1 344 ? 1.425 42.375 13.586 1 88.06 344 LEU A C 1
ATOM 2658 O O . LEU A 1 344 ? 0.977 42.688 14.703 1 88.06 344 LEU A O 1
ATOM 2662 N N . LYS A 1 345 ? 1.521 43.25 12.641 1 87.56 345 LYS A N 1
ATOM 2663 C CA . LYS A 1 345 ? 0.909 44.594 12.734 1 87.56 345 LYS A CA 1
ATOM 2664 C C . LYS A 1 345 ? -0.603 44.5 12.539 1 87.56 345 LYS A C 1
ATOM 2666 O O . LYS A 1 345 ? -1.108 43.562 11.945 1 87.56 345 LYS A O 1
ATOM 2671 N N . PRO A 1 346 ? -1.215 45.469 13.18 1 81.62 346 PRO A N 1
ATOM 2672 C CA . PRO A 1 346 ? -2.664 45.5 12.961 1 81.62 346 PRO A CA 1
ATOM 2673 C C . PRO A 1 346 ? -3.043 45.438 11.484 1 81.62 346 PRO A C 1
ATOM 2675 O O . PRO A 1 346 ? -2.477 46.156 10.672 1 81.62 346 PRO A O 1
ATOM 2678 N N . GLY A 1 347 ? -3.863 44.531 11.086 1 82.94 347 GLY A N 1
ATOM 2679 C CA . GLY A 1 347 ? -4.305 44.406 9.711 1 82.94 347 GLY A CA 1
ATOM 2680 C C . GLY A 1 347 ? -3.471 43.438 8.898 1 82.94 347 GLY A C 1
ATOM 2681 O O . GLY A 1 347 ? -3.871 43.031 7.805 1 82.94 347 GLY A O 1
ATOM 2682 N N . GLU A 1 348 ? -2.365 43.031 9.414 1 88 348 GLU A N 1
ATOM 2683 C CA . GLU A 1 348 ? -1.504 42.094 8.695 1 88 348 GLU A CA 1
ATOM 2684 C C . GLU A 1 348 ? -2.039 40.656 8.781 1 88 348 GLU A C 1
ATOM 2686 O O . GLU A 1 348 ? -2.508 40.219 9.844 1 88 348 GLU A O 1
ATOM 2691 N N . VAL A 1 349 ? -2.002 40.094 7.66 1 87.88 349 VAL A N 1
ATOM 2692 C CA . VAL A 1 349 ? -2.506 38.719 7.594 1 87.88 349 VAL A CA 1
ATOM 2693 C C . VAL A 1 349 ? -1.375 37.75 7.891 1 87.88 349 VAL A C 1
ATOM 2695 O O . VAL A 1 349 ? -0.282 37.844 7.328 1 87.88 349 VAL A O 1
ATOM 2698 N N . SER A 1 350 ? -1.585 36.875 8.789 1 95.56 350 SER A N 1
ATOM 2699 C CA . SER A 1 350 ? -0.611 35.812 9.086 1 95.56 350 SER A CA 1
ATOM 2700 C C . SER A 1 350 ? -0.462 34.875 7.91 1 95.56 350 SER A C 1
ATOM 2702 O O . SER A 1 350 ? -1.449 34.312 7.43 1 95.56 350 SER A O 1
ATOM 2704 N N . GLN A 1 351 ? 0.742 34.656 7.473 1 96.25 351 GLN A N 1
ATOM 2705 C CA . GLN A 1 351 ? 0.999 33.688 6.406 1 96.25 351 GLN A CA 1
ATOM 2706 C C . GLN A 1 351 ? 0.887 32.281 6.918 1 96.25 351 GLN A C 1
ATOM 2708 O O . GLN A 1 351 ? 0.498 31.359 6.172 1 96.25 351 GLN A O 1
ATOM 2713 N N . LEU A 1 352 ? 1.187 32.062 8.18 1 97.88 352 LEU A N 1
ATOM 2714 C CA . LEU A 1 352 ? 1.116 30.75 8.805 1 97.88 352 LEU A CA 1
ATOM 2715 C C . LEU A 1 352 ? -0.321 30.25 8.836 1 97.88 352 LEU A C 1
ATOM 2717 O O . LEU A 1 352 ? -0.555 29.031 8.773 1 97.88 352 LEU A O 1
ATOM 2721 N N . ARG A 1 353 ? -1.267 31.156 8.883 1 97.81 353 ARG A N 1
ATOM 2722 C CA . ARG A 1 353 ? -2.664 30.797 9.086 1 97.81 353 ARG A CA 1
ATOM 2723 C C . ARG A 1 353 ? -3.396 30.672 7.758 1 97.81 353 ARG A C 1
ATOM 2725 O O . ARG A 1 353 ? -4.594 30.375 7.73 1 97.81 353 ARG A O 1
ATOM 2732 N N . ARG A 1 354 ? -2.732 30.859 6.613 1 98 354 ARG A N 1
ATOM 2733 C CA . ARG A 1 354 ? -3.355 30.844 5.297 1 98 354 ARG A CA 1
ATOM 2734 C C . ARG A 1 354 ? -3.553 29.406 4.812 1 98 354 ARG A C 1
ATOM 2736 O O . ARG A 1 354 ? -3.029 29.016 3.764 1 98 354 ARG A O 1
ATOM 2743 N N . CYS A 1 355 ? -4.332 28.625 5.512 1 98.5 355 CYS A N 1
ATOM 2744 C CA . CYS A 1 355 ? -4.719 27.25 5.195 1 98.5 355 CYS A CA 1
ATOM 2745 C C . CYS A 1 355 ? -5.992 26.859 5.93 1 98.5 355 CYS A C 1
ATOM 2747 O O . CYS A 1 355 ? -6.664 27.719 6.516 1 98.5 355 CYS A O 1
ATOM 2749 N N . ALA A 1 356 ? -6.348 25.609 5.906 1 98.88 356 ALA A N 1
ATOM 2750 C CA . ALA A 1 356 ? -7.645 25.172 6.426 1 98.88 356 ALA A CA 1
ATOM 2751 C C . ALA A 1 356 ? -7.512 24.625 7.848 1 98.88 356 ALA A C 1
ATOM 2753 O O . ALA A 1 356 ? -8.438 24 8.359 1 98.88 356 ALA A O 1
ATOM 2754 N N . MET A 1 357 ? -6.348 24.875 8.469 1 98.88 357 MET A N 1
ATOM 2755 C CA . MET A 1 357 ? -6.105 24.406 9.828 1 98.88 357 MET A CA 1
ATOM 2756 C C . MET A 1 357 ? -5.668 25.562 10.727 1 98.88 357 MET A C 1
ATOM 2758 O O . MET A 1 357 ? -5.172 26.578 10.242 1 98.88 357 MET A O 1
ATOM 2762 N N . ALA A 1 358 ? -5.949 25.438 11.922 1 98.69 358 ALA A N 1
ATOM 2763 C CA . ALA A 1 358 ? -5.523 26.406 12.93 1 98.69 358 ALA A CA 1
ATOM 2764 C C . ALA A 1 358 ? -5.012 25.703 14.188 1 98.69 358 ALA A C 1
ATOM 2766 O O . ALA A 1 358 ? -5.57 24.688 14.609 1 98.69 358 ALA A O 1
ATOM 2767 N N . THR A 1 359 ? -3.967 26.203 14.734 1 98.75 359 THR A N 1
ATOM 2768 C CA . THR A 1 359 ? -3.393 25.656 15.953 1 98.75 359 THR A CA 1
ATOM 2769 C C . THR A 1 359 ? -3.545 26.641 17.109 1 98.75 359 THR A C 1
ATOM 2771 O O . THR A 1 359 ? -3.137 27.797 17.016 1 98.75 359 THR A O 1
ATOM 2774 N N . VAL A 1 360 ? -4.117 26.156 18.188 1 98.75 360 VAL A N 1
ATOM 2775 C CA . VAL A 1 360 ? -4.445 27.016 19.312 1 98.75 360 VAL A CA 1
ATOM 2776 C C . VAL A 1 360 ? -3.709 26.531 20.562 1 98.75 360 VAL A C 1
ATOM 2778 O O . VAL A 1 360 ? -3.674 25.328 20.844 1 98.75 360 VAL A O 1
ATOM 2781 N N . ARG A 1 361 ? -3.133 27.422 21.281 1 97.75 361 ARG A N 1
ATOM 2782 C CA . ARG A 1 361 ? -2.443 27.094 22.531 1 97.75 361 ARG A CA 1
ATOM 2783 C C . ARG A 1 361 ? -3.438 26.719 23.625 1 97.75 361 ARG A C 1
ATOM 2785 O O . ARG A 1 361 ? -4.438 27.406 23.828 1 97.75 361 ARG A O 1
ATOM 2792 N N . LEU A 1 362 ? -3.258 25.625 24.266 1 98.12 362 LEU A N 1
ATOM 2793 C CA . LEU A 1 362 ? -3.982 25.328 25.5 1 98.12 362 LEU A CA 1
ATOM 2794 C C . LEU A 1 362 ? -3.35 26.047 26.688 1 98.12 362 LEU A C 1
ATOM 2796 O O . LEU A 1 362 ? -2.184 26.438 26.641 1 98.12 362 LEU A O 1
ATOM 2800 N N . PRO A 1 363 ? -4.105 26.266 27.719 1 96.94 363 PRO A N 1
ATOM 2801 C CA . PRO A 1 363 ? -3.559 27.031 28.844 1 96.94 363 PRO A CA 1
ATOM 2802 C C . PRO A 1 363 ? -2.686 26.172 29.766 1 96.94 363 PRO A C 1
ATOM 2804 O O . PRO A 1 363 ? -2.777 26.281 30.984 1 96.94 363 PRO A O 1
ATOM 2807 N N . PHE A 1 364 ? -1.888 25.312 29.188 1 95.88 364 PHE A N 1
ATOM 2808 C CA . PHE A 1 364 ? -0.995 24.422 29.922 1 95.88 364 PHE A CA 1
ATOM 2809 C C . PHE A 1 364 ? 0.443 24.578 29.438 1 95.88 364 PHE A C 1
ATOM 2811 O O . PHE A 1 364 ? 0.754 24.281 28.281 1 95.88 364 PHE A O 1
ATOM 2818 N N . ALA A 1 365 ? 1.294 25.047 30.328 1 94.81 365 ALA A N 1
ATOM 2819 C CA . ALA A 1 365 ? 2.721 25.156 30.047 1 94.81 365 ALA A CA 1
ATOM 2820 C C . ALA A 1 365 ? 3.438 23.844 30.297 1 94.81 365 ALA A C 1
ATOM 2822 O O . ALA A 1 365 ? 3.008 23.047 31.141 1 94.81 365 ALA A O 1
ATOM 2823 N N . VAL A 1 366 ? 4.391 23.594 29.547 1 92.5 366 VAL A N 1
ATOM 2824 C CA . VAL A 1 366 ? 5.215 22.406 29.734 1 92.5 366 VAL A CA 1
ATOM 2825 C C . VAL A 1 366 ? 6.617 22.812 30.188 1 92.5 366 VAL A C 1
ATOM 2827 O O . VAL A 1 366 ? 7.293 23.594 29.5 1 92.5 366 VAL A O 1
ATOM 2830 N N . SER A 1 367 ? 7 22.328 31.422 1 80.19 367 SER A N 1
ATOM 2831 C CA . SER A 1 367 ? 8.25 22.734 32.062 1 80.19 367 SER A CA 1
ATOM 2832 C C . SER A 1 367 ? 9.453 22.172 31.297 1 80.19 367 SER A C 1
ATOM 2834 O O . SER A 1 367 ? 9.367 21.109 30.688 1 80.19 367 SER A O 1
ATOM 2836 N N . GLY A 1 368 ? 10.664 22.828 31.438 1 65.75 368 GLY A N 1
ATOM 2837 C CA . GLY A 1 368 ? 11.938 22.438 30.875 1 65.75 368 GLY A CA 1
ATOM 2838 C C . GLY A 1 368 ? 12.359 23.312 29.703 1 65.75 368 GLY A C 1
ATOM 2839 O O . GLY A 1 368 ? 13.5 23.219 29.234 1 65.75 368 GLY A O 1
ATOM 2840 N N . SER A 1 369 ? 11.383 23.828 29.078 1 57.97 369 SER A N 1
ATOM 2841 C CA . SER A 1 369 ? 11.828 24.75 28.031 1 57.97 369 SER A CA 1
ATOM 2842 C C . SER A 1 369 ? 12.047 26.156 28.578 1 57.97 369 SER A C 1
ATOM 2844 O O . SER A 1 369 ? 11.664 26.438 29.719 1 57.97 369 SER A O 1
ATOM 2846 N N . GLU A 1 370 ? 12.859 26.984 27.969 1 55.47 370 GLU A N 1
ATOM 2847 C CA . GLU A 1 370 ? 13.18 28.359 28.344 1 55.47 370 GLU A CA 1
ATOM 2848 C C . GLU A 1 370 ? 11.93 29.109 28.797 1 55.47 370 GLU A C 1
ATOM 2850 O O . GLU A 1 370 ? 10.836 28.859 28.266 1 55.47 370 GLU A O 1
ATOM 2855 N N . GLN A 1 371 ? 12.023 29.734 29.922 1 55.84 371 GLN A N 1
ATOM 2856 C CA . GLN A 1 371 ? 10.961 30.484 30.594 1 55.84 371 GLN A CA 1
ATOM 2857 C C . GLN A 1 371 ? 10.242 31.422 29.625 1 55.84 371 GLN A C 1
ATOM 2859 O O . GLN A 1 371 ? 10.844 32.344 29.078 1 55.84 371 GLN A O 1
ATOM 2864 N N . ASP A 1 372 ? 9.211 30.984 28.953 1 65.56 372 ASP A N 1
ATOM 2865 C CA . ASP A 1 372 ? 8.281 31.859 28.234 1 65.56 372 ASP A CA 1
ATOM 2866 C C . ASP A 1 372 ? 7.547 32.781 29.203 1 65.56 372 ASP A C 1
ATOM 2868 O O . ASP A 1 372 ? 7.016 32.344 30.219 1 65.56 372 ASP A O 1
ATOM 2872 N N . PRO A 1 373 ? 7.816 34.062 29.031 1 61.91 373 PRO A N 1
ATOM 2873 C CA . PRO A 1 373 ? 7.129 35.031 29.922 1 61.91 373 PRO A CA 1
ATOM 2874 C C . PRO A 1 373 ? 5.633 34.75 30.031 1 61.91 373 PRO A C 1
ATOM 2876 O O . PRO A 1 373 ? 4.988 35.188 30.984 1 61.91 373 PRO A O 1
ATOM 2879 N N . LYS A 1 374 ? 5.16 34 29.094 1 74.75 374 LYS A N 1
ATOM 2880 C CA . LYS A 1 374 ? 3.723 33.75 29.094 1 74.75 374 LYS A CA 1
ATOM 2881 C C . LYS A 1 374 ? 3.357 32.656 30.094 1 74.75 374 LYS A C 1
ATOM 2883 O O . LYS A 1 374 ? 2.176 32.375 30.328 1 74.75 374 LYS A O 1
ATOM 2888 N N . THR A 1 375 ? 4.281 32.156 30.641 1 76.44 375 THR A N 1
ATOM 2889 C CA . THR A 1 375 ? 4.055 31 31.531 1 76.44 375 THR A CA 1
ATOM 2890 C C . THR A 1 375 ? 3.246 31.422 32.75 1 76.44 375 THR A C 1
ATOM 2892 O O . THR A 1 375 ? 2.543 30.594 33.344 1 76.44 375 THR A O 1
ATOM 2895 N N . ALA A 1 376 ? 3.344 32.656 33 1 76.81 376 ALA A N 1
ATOM 2896 C CA . ALA A 1 376 ? 2.588 33.156 34.125 1 76.81 376 ALA A CA 1
ATOM 2897 C C . ALA A 1 376 ? 1.085 33.062 33.875 1 76.81 376 ALA A C 1
ATOM 2899 O O . ALA A 1 376 ? 0.297 32.969 34.844 1 76.81 376 ALA A O 1
ATOM 2900 N N . SER A 1 377 ? 0.693 32.969 32.656 1 84.12 377 SER A N 1
ATOM 2901 C CA . SER A 1 377 ? -0.722 32.938 32.312 1 84.12 377 SER A CA 1
ATOM 2902 C C . SER A 1 377 ? -1.239 31.516 32.219 1 84.12 377 SER A C 1
ATOM 2904 O O . SER A 1 377 ? -2.436 31.297 32.031 1 84.12 377 SER A O 1
ATOM 2906 N N . ALA A 1 378 ? -0.364 30.609 32.469 1 92.25 378 ALA A N 1
ATOM 2907 C CA . ALA A 1 378 ? -0.762 29.203 32.375 1 92.25 378 ALA A CA 1
ATOM 2908 C C . ALA A 1 378 ? -1.663 28.812 33.531 1 92.25 378 ALA A C 1
ATOM 2910 O O . ALA A 1 378 ? -1.451 29.25 34.688 1 92.25 378 ALA A O 1
ATOM 2911 N N . ARG A 1 379 ? -2.668 28.047 33.219 1 92.88 379 ARG A N 1
ATOM 2912 C CA . ARG A 1 379 ? -3.516 27.5 34.281 1 92.88 379 ARG A CA 1
ATOM 2913 C C . ARG A 1 379 ? -2.805 26.375 35 1 92.88 379 ARG A C 1
ATOM 2915 O O . ARG A 1 379 ? -3.121 26.094 36.188 1 92.88 379 ARG A O 1
ATOM 2922 N N . LEU A 1 380 ? -1.974 25.656 34.312 1 91.56 380 LEU A N 1
ATOM 2923 C CA . LEU A 1 380 ? -1.194 24.547 34.875 1 91.56 380 LEU A CA 1
ATOM 2924 C C . LEU A 1 380 ? 0.163 24.453 34.188 1 91.56 380 LEU A C 1
ATOM 2926 O O . LEU A 1 380 ? 0.273 24.703 32.969 1 91.56 380 LEU A O 1
ATOM 2930 N N . THR A 1 381 ? 1.195 24.156 34.938 1 92.12 381 THR A N 1
ATOM 2931 C CA . THR A 1 381 ? 2.514 23.828 34.406 1 92.12 381 THR A CA 1
ATOM 2932 C C . THR A 1 381 ? 2.824 22.344 34.562 1 92.12 381 THR A C 1
ATOM 2934 O O . THR A 1 381 ? 2.803 21.828 35.688 1 92.12 381 THR A O 1
ATOM 2937 N N . LEU A 1 382 ? 3.113 21.734 33.438 1 92.25 382 LEU A N 1
ATOM 2938 C CA . LEU A 1 382 ? 3.297 20.297 33.406 1 92.25 382 LEU A CA 1
ATOM 2939 C C . LEU A 1 382 ? 4.754 19.938 33.156 1 92.25 382 LEU A C 1
ATOM 2941 O O . LEU A 1 382 ? 5.434 20.641 32.375 1 92.25 382 LEU A O 1
ATOM 2945 N N . GLN A 1 383 ? 5.223 18.859 33.75 1 89.38 383 GLN A N 1
ATOM 2946 C CA . GLN A 1 383 ? 6.457 18.219 33.312 1 89.38 383 GLN A CA 1
ATOM 2947 C C . GLN A 1 383 ? 6.25 17.484 31.969 1 89.38 383 GLN A C 1
ATOM 2949 O O . GLN A 1 383 ? 5.113 17.203 31.594 1 89.38 383 GLN A O 1
ATOM 2954 N N . ALA A 1 384 ? 7.316 17.219 31.328 1 85.38 384 ALA A N 1
ATOM 2955 C CA . ALA A 1 384 ? 7.25 16.625 30 1 85.38 384 ALA A CA 1
ATOM 2956 C C . ALA A 1 384 ? 6.418 15.344 30.016 1 85.38 384 ALA A C 1
ATOM 2958 O O . ALA A 1 384 ? 5.566 15.141 29.156 1 85.38 384 ALA A O 1
ATOM 2959 N N . ALA A 1 385 ? 6.719 14.484 30.953 1 84.88 385 ALA A N 1
ATOM 2960 C CA . ALA A 1 385 ? 5.996 13.219 31.062 1 84.88 385 ALA A CA 1
ATOM 2961 C C . ALA A 1 385 ? 4.512 13.453 31.328 1 84.88 385 ALA A C 1
ATOM 2963 O O . ALA A 1 385 ? 3.66 12.719 30.828 1 84.88 385 ALA A O 1
ATOM 2964 N N . GLN A 1 386 ? 4.207 14.43 32.062 1 90.31 386 GLN A N 1
ATOM 2965 C CA . GLN A 1 386 ? 2.824 14.773 32.406 1 90.31 386 GLN A CA 1
ATOM 2966 C C . GLN A 1 386 ? 2.104 15.344 31.172 1 90.31 386 GLN A C 1
ATOM 2968 O O . GLN A 1 386 ? 0.896 15.148 31.016 1 90.31 386 GLN A O 1
ATOM 2973 N N . ALA A 1 387 ? 2.863 16.078 30.406 1 92.5 387 ALA A N 1
ATOM 2974 C CA . ALA A 1 387 ? 2.281 16.703 29.219 1 92.5 387 ALA A CA 1
ATOM 2975 C C . ALA A 1 387 ? 1.716 15.656 28.266 1 92.5 387 ALA A C 1
ATOM 2977 O O . ALA A 1 387 ? 0.625 15.828 27.719 1 92.5 387 ALA A O 1
ATOM 2978 N N . ALA A 1 388 ? 2.467 14.625 28.078 1 89.31 388 ALA A N 1
ATOM 2979 C CA . ALA A 1 388 ? 2.01 13.539 27.219 1 89.31 388 ALA A CA 1
ATOM 2980 C C . ALA A 1 388 ? 0.754 12.883 27.781 1 89.31 388 ALA A C 1
ATOM 2982 O O . ALA A 1 388 ? -0.172 12.555 27.031 1 89.31 388 ALA A O 1
ATOM 2983 N N . GLU A 1 389 ? 0.789 12.664 29 1 90.56 389 GLU A N 1
ATOM 2984 C CA . GLU A 1 389 ? -0.353 12.039 29.672 1 90.56 389 GLU A CA 1
ATOM 2985 C C . GLU A 1 389 ? -1.598 12.922 29.562 1 90.56 389 GLU A C 1
ATOM 2987 O O . GLU A 1 389 ? -2.689 12.422 29.266 1 90.56 389 GLU A O 1
ATOM 2992 N N . VAL A 1 390 ? -1.408 14.18 29.828 1 94.94 390 VAL A N 1
ATOM 2993 C CA . VAL A 1 390 ? -2.51 15.133 29.797 1 94.94 390 VAL A CA 1
ATOM 2994 C C . VAL A 1 390 ? -3.059 15.234 28.375 1 94.94 390 VAL A C 1
ATOM 2996 O O . VAL A 1 390 ? -4.273 15.258 28.172 1 94.94 390 VAL A O 1
ATOM 2999 N N . ALA A 1 391 ? -2.197 15.344 27.391 1 95.25 391 ALA A N 1
ATOM 3000 C CA . ALA A 1 391 ? -2.627 15.367 26 1 95.25 391 ALA A CA 1
ATOM 3001 C C . ALA A 1 391 ? -3.467 14.141 25.672 1 95.25 391 ALA A C 1
ATOM 3003 O O . ALA A 1 391 ? -4.512 14.25 25.016 1 95.25 391 ALA A O 1
ATOM 3004 N N . GLY A 1 392 ? -3.006 12.992 26.109 1 93.12 392 GLY A N 1
ATOM 3005 C CA . GLY A 1 392 ? -3.74 11.75 25.906 1 93.12 392 GLY A CA 1
ATOM 3006 C C . GLY A 1 392 ? -5.098 11.742 26.578 1 93.12 392 GLY A C 1
ATOM 3007 O O . GLY A 1 392 ? -6.074 11.25 26.016 1 93.12 392 GLY A O 1
ATOM 3008 N N . GLU A 1 393 ? -5.121 12.242 27.766 1 94.56 393 GLU A N 1
ATOM 3009 C CA . GLU A 1 393 ? -6.367 12.281 28.516 1 94.56 393 GLU A CA 1
ATOM 3010 C C . GLU A 1 393 ? -7.395 13.188 27.844 1 94.56 393 GLU A C 1
ATOM 3012 O O . GLU A 1 393 ? -8.586 12.859 27.812 1 94.56 393 GLU A O 1
ATOM 3017 N N . ILE A 1 394 ? -6.934 14.281 27.406 1 97.31 394 ILE A N 1
ATOM 3018 C CA . ILE A 1 394 ? -7.832 15.203 26.703 1 97.31 394 ILE A CA 1
ATOM 3019 C C . ILE A 1 394 ? -8.414 14.523 25.469 1 97.31 394 ILE A C 1
ATOM 3021 O O . ILE A 1 394 ? -9.625 14.547 25.25 1 97.31 394 ILE A O 1
ATOM 3025 N N . GLN A 1 395 ? -7.598 13.938 24.688 1 96.88 395 GLN A N 1
ATOM 3026 C CA . GLN A 1 395 ? -8.031 13.281 23.453 1 96.88 395 GLN A CA 1
ATOM 3027 C C . GLN A 1 395 ? -9 12.141 23.75 1 96.88 395 GLN A C 1
ATOM 3029 O O . GLN A 1 395 ? -9.992 11.969 23.047 1 96.88 395 GLN A O 1
ATOM 3034 N N . LYS A 1 396 ? -8.719 11.375 24.781 1 95.5 396 LYS A N 1
ATOM 3035 C CA . LYS A 1 396 ? -9.609 10.289 25.172 1 95.5 396 LYS A CA 1
ATOM 3036 C C . LYS A 1 396 ? -10.969 10.82 25.625 1 95.5 396 LYS A C 1
ATOM 3038 O O . LYS A 1 396 ? -12.008 10.25 25.281 1 95.5 396 LYS A O 1
ATOM 3043 N N . ALA A 1 397 ? -10.961 11.875 26.391 1 97.81 397 ALA A N 1
ATOM 3044 C CA . ALA A 1 397 ? -12.195 12.477 26.875 1 97.81 397 ALA A CA 1
ATOM 3045 C C . ALA A 1 397 ? -13.031 13.016 25.719 1 97.81 397 ALA A C 1
ATOM 3047 O O . ALA A 1 397 ? -14.258 12.906 25.719 1 97.81 397 ALA A O 1
ATOM 3048 N N . LEU A 1 398 ? -12.367 13.633 24.75 1 98.56 398 LEU A N 1
ATOM 3049 C CA . LEU A 1 398 ? -13.07 14.164 23.578 1 98.56 398 LEU A CA 1
ATOM 3050 C C . LEU A 1 398 ? -13.836 13.062 22.859 1 98.56 398 LEU A C 1
ATOM 3052 O O . LEU A 1 398 ? -14.984 13.266 22.453 1 98.56 398 LEU A O 1
ATOM 3056 N N . VAL A 1 399 ? -13.227 11.93 22.75 1 97.31 399 VAL A N 1
ATOM 3057 C CA . VAL A 1 399 ? -13.828 10.797 22.047 1 97.31 399 VAL A CA 1
ATOM 3058 C C . VAL A 1 399 ? -14.93 10.188 22.922 1 97.31 399 VAL A C 1
ATOM 3060 O O . VAL A 1 399 ? -16.062 9.992 22.453 1 97.31 399 VAL A O 1
ATOM 3063 N N . ARG A 1 400 ? -14.617 9.914 24.125 1 96.5 400 ARG A N 1
ATOM 3064 C CA . ARG A 1 400 ? -15.469 9.133 25.031 1 96.5 400 ARG A CA 1
ATOM 3065 C C . ARG A 1 400 ? -16.672 9.945 25.484 1 96.5 400 ARG A C 1
ATOM 3067 O O . ARG A 1 400 ? -17.797 9.438 25.516 1 96.5 400 ARG A O 1
ATOM 3074 N N . ASP A 1 401 ? -16.453 11.211 25.812 1 97.81 401 ASP A N 1
ATOM 3075 C CA . ASP A 1 401 ? -17.453 11.961 26.547 1 97.81 401 ASP A CA 1
ATOM 3076 C C . ASP A 1 401 ? -18.141 12.992 25.656 1 97.81 401 ASP A C 1
ATOM 3078 O O . ASP A 1 401 ? -19.266 13.414 25.938 1 97.81 401 ASP A O 1
ATOM 3082 N N . TYR A 1 402 ? -17.484 13.367 24.578 1 98.31 402 TYR A N 1
ATOM 3083 C CA . TYR A 1 402 ? -18.031 14.531 23.875 1 98.31 402 TYR A CA 1
ATOM 3084 C C . TYR A 1 402 ? -18.297 14.219 22.422 1 98.31 402 TYR A C 1
ATOM 3086 O O . TYR A 1 402 ? -18.922 15.008 21.703 1 98.31 402 TYR A O 1
ATOM 3094 N N . GLY A 1 403 ? -17.859 13.109 21.891 1 98.06 403 GLY A N 1
ATOM 3095 C CA . GLY A 1 403 ? -18.156 12.727 20.516 1 98.06 403 GLY A CA 1
ATOM 3096 C C . GLY A 1 403 ? -17.438 13.586 19.5 1 98.06 403 GLY A C 1
ATOM 3097 O O . GLY A 1 403 ? -18.062 14.086 18.547 1 98.06 403 GLY A O 1
ATOM 3098 N N . THR A 1 404 ? -16.219 13.797 19.703 1 98.69 404 THR A N 1
ATOM 3099 C CA . THR A 1 404 ? -15.367 14.523 18.766 1 98.69 404 THR A CA 1
ATOM 3100 C C . THR A 1 404 ? -13.898 14.156 18.969 1 98.69 404 THR A C 1
ATOM 3102 O O . THR A 1 404 ? -13.578 13.25 19.75 1 98.69 404 THR A O 1
ATOM 3105 N N . PHE A 1 405 ? -13.016 14.766 18.156 1 98.44 405 PHE A N 1
ATOM 3106 C CA . PHE A 1 405 ? -11.578 14.578 18.312 1 98.44 405 PHE A CA 1
ATOM 3107 C C . PHE A 1 405 ? -10.812 15.75 17.703 1 98.44 405 PHE A C 1
ATOM 3109 O O . PHE A 1 405 ? -11.125 16.188 16.594 1 98.44 405 PHE A O 1
ATOM 3116 N N . VAL A 1 406 ? -9.891 16.219 18.391 1 98.69 406 VAL A N 1
ATOM 3117 C CA . VAL A 1 406 ? -8.836 17.094 17.891 1 98.69 406 VAL A CA 1
ATOM 3118 C C . VAL A 1 406 ? -7.496 16.688 18.5 1 98.69 406 VAL A C 1
ATOM 3120 O O . VAL A 1 406 ? -7.43 16.297 19.672 1 98.69 406 VAL A O 1
ATOM 3123 N N . PRO A 1 407 ? -6.445 16.734 17.766 1 97.81 407 PRO A N 1
ATOM 3124 C CA . PRO A 1 407 ? -5.145 16.344 18.328 1 97.81 407 PRO A CA 1
ATOM 3125 C C . PRO A 1 407 ? -4.605 17.375 19.312 1 97.81 407 PRO A C 1
ATOM 3127 O O . PRO A 1 407 ? -4.781 18.578 19.125 1 97.81 407 PRO A O 1
ATOM 3130 N N . VAL A 1 408 ? -4.004 16.922 20.359 1 97.5 408 VAL A N 1
ATOM 3131 C CA . VAL A 1 408 ? -3.299 17.719 21.359 1 97.5 408 VAL A CA 1
ATOM 3132 C C . VAL A 1 408 ? -1.827 17.312 21.406 1 97.5 408 VAL A C 1
ATOM 3134 O O . VAL A 1 408 ? -1.507 16.125 21.422 1 97.5 408 VAL A O 1
ATOM 3137 N N . PHE A 1 409 ? -0.966 18.281 21.391 1 94.94 409 PHE A N 1
ATOM 3138 C CA . PHE A 1 409 ? 0.455 17.969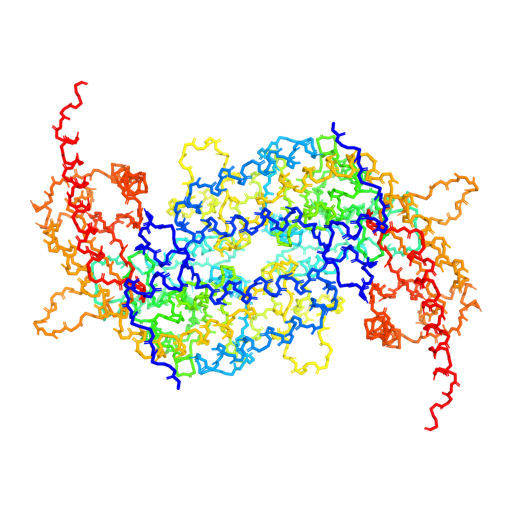 21.312 1 94.94 409 PHE A CA 1
ATOM 3139 C C . PHE A 1 409 ? 1.287 19.062 21.984 1 94.94 409 PHE A C 1
ATOM 3141 O O . PHE A 1 409 ? 0.812 20.172 22.188 1 94.94 409 PHE A O 1
ATOM 3148 N N . ALA A 1 410 ? 2.475 18.719 22.328 1 94 410 ALA A N 1
ATOM 3149 C CA . ALA A 1 410 ? 3.396 19.672 22.938 1 94 410 ALA A CA 1
ATOM 3150 C C . ALA A 1 410 ? 4.312 20.312 21.906 1 94 410 ALA A C 1
ATOM 3152 O O . ALA A 1 410 ? 4.766 19.641 20.969 1 94 410 ALA A O 1
ATOM 3153 N N . HIS A 1 411 ? 4.508 21.562 21.969 1 93.81 411 HIS A N 1
ATOM 3154 C CA . HIS A 1 411 ? 5.43 22.297 21.109 1 93.81 411 HIS A CA 1
ATOM 3155 C C . HIS A 1 411 ? 5.832 23.625 21.766 1 93.81 411 HIS A C 1
ATOM 3157 O O . HIS A 1 411 ? 4.969 24.391 22.203 1 93.81 411 HIS A O 1
ATOM 3163 N N . GLY A 1 412 ? 7.07 23.859 21.828 1 90.88 412 GLY A N 1
ATOM 3164 C CA . GLY A 1 412 ? 7.559 25.141 22.297 1 90.88 412 GLY A CA 1
ATOM 3165 C C . GLY A 1 412 ? 7.164 25.453 23.734 1 90.88 412 GLY A C 1
ATOM 3166 O O . GLY A 1 412 ? 6.801 26.578 24.062 1 90.88 412 GLY A O 1
ATOM 3167 N N . GLY A 1 413 ? 7.012 24.5 24.547 1 91.81 413 GLY A N 1
ATOM 3168 C CA . GLY A 1 413 ? 6.793 24.688 25.969 1 91.81 413 GLY A CA 1
ATOM 3169 C C . GLY A 1 413 ? 5.328 24.797 26.344 1 91.81 413 GLY A C 1
ATOM 3170 O O . GLY A 1 413 ? 4.992 25.141 27.469 1 91.81 413 GLY A O 1
ATOM 3171 N N . TRP A 1 414 ? 4.504 24.516 25.391 1 94.81 414 TRP A N 1
ATOM 3172 C CA . TRP A 1 414 ? 3.068 24.578 25.641 1 94.81 414 TRP A CA 1
ATOM 3173 C C . TRP A 1 414 ? 2.354 23.375 25.031 1 94.81 414 TRP A C 1
ATOM 3175 O O . TRP A 1 414 ? 2.889 22.719 24.141 1 94.81 414 TRP A O 1
ATOM 3185 N N . LEU A 1 415 ? 1.205 23.047 25.562 1 96.25 415 LEU A N 1
ATOM 3186 C CA . LEU A 1 415 ? 0.292 22.156 24.844 1 96.25 415 LEU A CA 1
ATOM 3187 C C . LEU A 1 415 ? -0.548 22.938 23.844 1 96.25 415 LEU A C 1
ATOM 3189 O O . LEU A 1 415 ? -0.96 24.078 24.109 1 96.25 415 LEU A O 1
ATOM 3193 N N . TRP A 1 416 ? -0.745 22.359 22.75 1 97.81 416 TRP A N 1
ATOM 3194 C CA . TRP A 1 416 ? -1.521 22.938 21.656 1 97.81 416 TRP A CA 1
ATOM 3195 C C . TRP A 1 416 ? -2.576 21.969 21.156 1 97.81 416 TRP A C 1
ATOM 3197 O O . TRP A 1 416 ? -2.482 20.766 21.422 1 97.81 416 TRP A O 1
ATOM 3207 N N . THR A 1 417 ? -3.564 22.469 20.5 1 98.69 417 THR A N 1
ATOM 3208 C CA . THR A 1 417 ? -4.508 21.656 19.75 1 98.69 417 THR A CA 1
ATOM 3209 C C . THR A 1 417 ? -4.641 22.172 18.312 1 98.69 417 THR A C 1
ATOM 3211 O O . THR A 1 417 ? -4.426 23.359 18.062 1 98.69 417 THR A O 1
ATOM 3214 N N . ARG A 1 418 ? -4.848 21.297 17.375 1 98.81 418 ARG A N 1
ATOM 3215 C CA . ARG A 1 418 ? -5.008 21.641 15.977 1 98.81 418 ARG A CA 1
ATOM 3216 C C . ARG A 1 418 ? -6.449 21.453 15.523 1 98.81 418 ARG A C 1
ATOM 3218 O O . ARG A 1 418 ? -7.031 20.375 15.734 1 98.81 418 ARG A O 1
ATOM 3225 N N . LEU A 1 419 ? -7.012 22.438 14.922 1 98.88 419 LEU A N 1
ATOM 3226 C CA . LEU A 1 419 ? -8.367 22.422 14.398 1 98.88 419 LEU A CA 1
ATOM 3227 C C . LEU A 1 419 ? -8.359 22.266 12.875 1 98.88 419 LEU A C 1
ATOM 3229 O O . LEU A 1 419 ? -7.414 22.703 12.211 1 98.88 419 LEU A O 1
ATOM 3233 N N . SER A 1 420 ? -9.359 21.703 12.344 1 98.88 420 SER A N 1
ATOM 3234 C CA . SER A 1 420 ? -9.547 21.594 10.898 1 98.88 420 SER A CA 1
ATOM 3235 C C . SER A 1 420 ? -10.883 22.188 10.461 1 98.88 420 SER A C 1
ATOM 3237 O O . SER A 1 420 ? -11.938 21.734 10.898 1 98.88 420 SER A O 1
ATOM 3239 N N . ALA A 1 421 ? -10.82 23.172 9.602 1 98.88 421 ALA A N 1
ATOM 3240 C CA . ALA A 1 421 ? -12.023 23.656 8.938 1 98.88 421 ALA A CA 1
ATOM 3241 C C . ALA A 1 421 ? -12.43 22.734 7.789 1 98.88 421 ALA A C 1
ATOM 3243 O O . ALA A 1 421 ? -11.578 22.062 7.199 1 98.88 421 ALA A O 1
ATOM 3244 N N . GLN A 1 422 ? -13.68 22.719 7.477 1 98.88 422 GLN A N 1
ATOM 3245 C CA . GLN A 1 422 ? -14.188 21.938 6.348 1 98.88 422 GLN A CA 1
ATOM 3246 C C . GLN A 1 422 ? -15.555 22.453 5.906 1 98.88 422 GLN A C 1
ATOM 3248 O O . GLN A 1 422 ? -16.25 23.141 6.66 1 98.88 422 GLN A O 1
ATOM 3253 N N . VAL A 1 423 ? -16 22.109 4.738 1 98.88 423 VAL A N 1
ATOM 3254 C CA . VAL A 1 423 ? -17.219 22.641 4.109 1 98.88 423 VAL A CA 1
ATOM 3255 C C . VAL A 1 423 ? -18.438 22.203 4.906 1 98.88 423 VAL A C 1
ATOM 3257 O O . VAL A 1 423 ? -19.5 22.828 4.812 1 98.88 423 VAL A O 1
ATOM 3260 N N . TYR A 1 424 ? -18.344 21.188 5.707 1 98.81 424 TYR A N 1
ATOM 3261 C CA . TYR A 1 424 ? -19.5 20.688 6.461 1 98.81 424 TYR A CA 1
ATOM 3262 C C . TYR A 1 424 ? -19.5 21.266 7.875 1 98.81 424 TYR A C 1
ATOM 3264 O O . TYR A 1 424 ? -20.281 20.812 8.727 1 98.81 424 TYR A O 1
ATOM 3272 N N . LEU A 1 425 ? -18.609 22.203 8.18 1 98.88 425 LEU A N 1
ATOM 3273 C CA . LEU A 1 425 ? -18.516 22.844 9.484 1 98.88 425 LEU A CA 1
ATOM 3274 C C . LEU A 1 425 ? -18.828 24.344 9.375 1 98.88 425 LEU A C 1
ATOM 3276 O O . LEU A 1 425 ? -18.797 24.906 8.281 1 98.88 425 LEU A O 1
ATOM 3280 N N . GLU A 1 426 ? -19.125 24.922 10.492 1 98.69 426 GLU A N 1
ATOM 3281 C CA . GLU A 1 426 ? -19.375 26.359 10.602 1 98.69 426 GLU A CA 1
ATOM 3282 C C . GLU A 1 426 ? -18.906 26.891 11.953 1 98.69 426 GLU A C 1
ATOM 3284 O O . GLU A 1 426 ? -18.391 26.141 12.781 1 98.69 426 GLU A O 1
ATOM 3289 N N . LYS A 1 427 ? -19.031 28.156 12.18 1 98.56 427 LYS A N 1
ATOM 3290 C CA . LYS A 1 427 ? -18.5 28.828 13.352 1 98.56 427 LYS A CA 1
ATOM 3291 C C . LYS A 1 427 ? -19.047 28.219 14.641 1 98.56 427 LYS A C 1
ATOM 3293 O O . LYS A 1 427 ? -18.312 28.078 15.625 1 98.56 427 LYS A O 1
ATOM 3298 N N . SER A 1 428 ? -20.281 27.844 14.594 1 98.62 428 SER A N 1
ATOM 3299 C CA . SER A 1 428 ? -20.938 27.344 15.797 1 98.62 428 SER A CA 1
ATOM 3300 C C . SER A 1 428 ? -20.312 26.031 16.266 1 98.62 428 SER A C 1
ATOM 3302 O O . SER A 1 428 ? -20.328 25.734 17.469 1 98.62 428 SER A O 1
ATOM 3304 N N . ASP A 1 429 ? -19.828 25.281 15.336 1 98.81 429 ASP A N 1
ATOM 3305 C CA . ASP A 1 429 ? -19.141 24.047 15.719 1 98.81 429 ASP A CA 1
ATOM 3306 C C . ASP A 1 429 ? -17.906 24.344 16.562 1 98.81 429 ASP A C 1
ATOM 3308 O O . ASP A 1 429 ? -17.609 23.609 17.516 1 98.81 429 ASP A O 1
ATOM 3312 N N . PHE A 1 430 ? -17.219 25.359 16.281 1 98.88 430 PHE A N 1
ATOM 3313 C CA . PHE A 1 430 ? -15.992 25.703 16.984 1 98.88 430 PHE A CA 1
ATOM 3314 C C . PHE A 1 430 ? -16.297 26.453 18.266 1 98.88 430 PHE A C 1
ATOM 3316 O O . PHE A 1 430 ? -15.539 26.359 19.234 1 98.88 430 PHE A O 1
ATOM 3323 N N . GLU A 1 431 ? -17.406 27.172 18.297 1 98.88 431 GLU A N 1
ATOM 3324 C CA . GLU A 1 431 ? -17.875 27.719 19.578 1 98.88 431 GLU A CA 1
ATOM 3325 C C . GLU A 1 431 ? -18.172 26.594 20.578 1 98.88 431 GLU A C 1
ATOM 3327 O O . GLU A 1 431 ? -17.812 26.703 21.75 1 98.88 431 GLU A O 1
ATOM 3332 N N . TRP A 1 432 ? -18.812 25.625 20.031 1 98.81 432 TRP A N 1
ATOM 3333 C CA . TRP A 1 432 ? -19.109 24.453 20.875 1 98.81 432 TRP A CA 1
ATOM 3334 C C . TRP A 1 432 ? -17.812 23.812 21.375 1 98.81 432 TRP A C 1
ATOM 3336 O O . TRP A 1 432 ? -17.688 23.516 22.562 1 98.81 432 TRP A O 1
ATOM 3346 N N . LEU A 1 433 ? -16.875 23.609 20.484 1 98.88 433 LEU A N 1
ATOM 3347 C CA . LEU A 1 433 ? -15.602 23.016 20.859 1 98.88 433 LEU A CA 1
ATOM 3348 C C . LEU A 1 433 ? -14.891 23.859 21.906 1 98.88 433 LEU A C 1
ATOM 3350 O O . LEU A 1 433 ? -14.242 23.312 22.812 1 98.88 433 LEU A O 1
ATOM 3354 N N . ALA A 1 434 ? -14.938 25.125 21.734 1 98.81 434 ALA A N 1
ATOM 3355 C CA . ALA A 1 434 ? -14.32 26.031 22.688 1 98.81 434 ALA A CA 1
ATOM 3356 C C . ALA A 1 434 ? -14.844 25.781 24.109 1 98.81 434 ALA A C 1
ATOM 3358 O O . ALA A 1 434 ? -14.07 25.781 25.062 1 98.81 434 ALA A O 1
ATOM 3359 N N . GLY A 1 435 ? -16.125 25.672 24.203 1 98.69 435 GLY A N 1
ATOM 3360 C CA . GLY A 1 435 ? -16.719 25.344 25.484 1 98.69 435 GLY A CA 1
ATOM 3361 C C . GLY A 1 435 ? -16.234 24.016 26.031 1 98.69 435 GLY A C 1
ATOM 3362 O O . GLY A 1 435 ? -15.93 23.906 27.219 1 98.69 435 GLY A O 1
ATOM 3363 N N . VAL A 1 436 ? -16.203 23.031 25.203 1 98.81 436 VAL A N 1
ATOM 3364 C CA . VAL A 1 436 ? -15.766 21.688 25.578 1 98.81 436 VAL A CA 1
ATOM 3365 C C . VAL A 1 436 ? -14.32 21.734 26.078 1 98.81 436 VAL A C 1
ATOM 3367 O O . VAL A 1 436 ? -14.008 21.172 27.141 1 98.81 436 VAL A O 1
ATOM 3370 N N . LEU A 1 437 ? -13.422 22.375 25.359 1 98.75 437 LEU A N 1
ATOM 3371 C CA . LEU A 1 437 ? -12.008 22.453 25.719 1 98.75 437 LEU A CA 1
ATOM 3372 C C . LEU A 1 437 ? -11.828 23.219 27.031 1 98.75 437 LEU A C 1
ATOM 3374 O O . LEU A 1 437 ? -10.992 22.859 27.859 1 98.75 437 LEU A O 1
ATOM 3378 N N . ASN A 1 438 ? -12.555 24.281 27.141 1 98.19 438 ASN A N 1
ATOM 3379 C CA . ASN A 1 438 ? -12.492 25.031 28.375 1 98.19 438 ASN A CA 1
ATOM 3380 C C . ASN A 1 438 ? -12.898 24.188 29.578 1 98.19 438 ASN A C 1
ATOM 3382 O O . ASN A 1 438 ? -12.242 24.234 30.625 1 98.19 438 ASN A O 1
ATOM 3386 N N . GLU A 1 439 ? -13.961 23.469 29.422 1 98.06 439 GLU A N 1
ATOM 3387 C CA . GLU A 1 439 ? -14.43 22.562 30.469 1 98.06 439 GLU A CA 1
ATOM 3388 C C . GLU A 1 439 ? -13.375 21.516 30.797 1 98.06 439 GLU A C 1
ATOM 3390 O O . GLU A 1 439 ? -13.094 21.266 31.969 1 98.06 439 GLU A O 1
ATOM 3395 N N . LEU A 1 440 ? -12.82 20.906 29.812 1 97.81 440 LEU A N 1
ATOM 3396 C CA . LEU A 1 440 ? -11.812 19.875 30 1 97.81 440 LEU A CA 1
ATOM 3397 C C . LEU A 1 440 ? -10.586 20.438 30.703 1 97.81 440 LEU A C 1
ATOM 3399 O O . LEU A 1 440 ? -10.016 19.797 31.578 1 97.81 440 LEU A O 1
ATOM 3403 N N . CYS A 1 441 ? -10.164 21.609 30.297 1 97.06 441 CYS A N 1
ATOM 3404 C CA . CYS A 1 441 ? -9.008 22.234 30.938 1 97.06 441 CYS A CA 1
ATOM 3405 C C . CYS A 1 441 ? -9.281 22.516 32.406 1 97.06 441 CYS A C 1
ATOM 3407 O O . CYS A 1 441 ? -8.414 22.281 33.25 1 97.06 441 CYS A O 1
ATOM 3409 N N . ASN A 1 442 ? -10.453 22.953 32.719 1 96.06 442 ASN A N 1
ATOM 3410 C CA . ASN A 1 442 ? -10.812 23.219 34.094 1 96.06 442 ASN A CA 1
ATOM 3411 C C . ASN A 1 442 ? -10.828 21.953 34.938 1 96.06 442 ASN A C 1
ATOM 3413 O O . ASN A 1 442 ? -10.391 21.953 36.094 1 96.06 442 ASN A O 1
ATOM 3417 N N . LYS A 1 443 ? -11.352 20.906 34.344 1 95.88 443 LYS A N 1
ATOM 3418 C CA . LYS A 1 443 ? -11.359 19.625 35.031 1 95.88 443 LYS A CA 1
ATOM 3419 C C . LYS A 1 443 ? -9.945 19.156 35.344 1 95.88 443 LYS A C 1
ATOM 3421 O O . LYS A 1 443 ? -9.688 18.594 36.406 1 95.88 443 LYS A O 1
ATOM 3426 N N . LEU A 1 444 ? -9.078 19.359 34.438 1 95.44 444 LEU A N 1
ATOM 3427 C CA . LEU A 1 444 ? -7.695 18.922 34.594 1 95.44 444 LEU A CA 1
ATOM 3428 C C . LEU A 1 444 ? -6.984 19.75 35.656 1 95.44 444 LEU A C 1
ATOM 3430 O O . LEU A 1 444 ? -6.176 19.234 36.438 1 95.44 444 LEU A O 1
ATOM 3434 N N . VAL A 1 445 ? -7.254 21.031 35.688 1 94.31 445 VAL A N 1
ATOM 3435 C CA . VAL A 1 445 ? -6.68 21.906 36.719 1 94.31 445 VAL A CA 1
ATOM 3436 C C . VAL A 1 445 ? -7.117 21.438 38.094 1 94.31 445 VAL A C 1
ATOM 3438 O O . VAL A 1 445 ? -6.305 21.359 39 1 94.31 445 VAL A O 1
ATOM 3441 N N . LYS A 1 446 ? -8.344 21.094 38.219 1 93.62 446 LYS A N 1
ATOM 3442 C CA . LYS A 1 446 ? -8.867 20.594 39.5 1 93.62 446 LYS A CA 1
ATOM 3443 C C . LYS A 1 446 ? -8.219 19.266 39.875 1 93.62 446 LYS A C 1
ATOM 3445 O O . LYS A 1 446 ? -7.93 19.031 41.062 1 93.62 446 LYS A O 1
ATOM 3450 N N . LYS A 1 447 ? -8.047 18.422 38.906 1 90.62 447 LYS A N 1
ATOM 3451 C CA . LYS A 1 447 ? -7.445 17.109 39.156 1 90.62 447 LYS A CA 1
ATOM 3452 C C . LYS A 1 447 ? -6.012 17.25 39.656 1 90.62 447 LYS A C 1
ATOM 3454 O O . LYS A 1 447 ? -5.586 16.5 40.531 1 90.62 447 LYS A O 1
ATOM 3459 N N . PHE A 1 448 ? -5.254 18.141 39.094 1 88.19 448 PHE A N 1
ATOM 3460 C CA . PHE A 1 448 ? -3.846 18.297 39.438 1 88.19 448 PHE A CA 1
ATOM 3461 C C . PHE A 1 448 ? -3.689 19.156 40.688 1 88.19 448 PHE A C 1
ATOM 3463 O O . PHE A 1 448 ? -2.641 19.141 41.344 1 88.19 448 PHE A O 1
ATOM 3470 N N . ALA A 1 449 ? -4.668 20.016 40.969 1 79.31 449 ALA A N 1
ATOM 3471 C CA . ALA A 1 449 ? -4.648 20.797 42.219 1 79.31 449 ALA A CA 1
ATOM 3472 C C . ALA A 1 449 ? -4.98 19.922 43.438 1 79.31 449 ALA A C 1
ATOM 3474 O O . ALA A 1 449 ? -4.609 20.266 44.562 1 79.31 449 ALA A O 1
ATOM 3475 N N . GLU A 1 450 ? -5.848 18.953 43.25 1 67.38 450 GLU A N 1
ATOM 3476 C CA . GLU A 1 450 ? -6.207 18.078 44.375 1 67.38 450 GLU A CA 1
ATOM 3477 C C . GLU A 1 450 ? -5.027 17.203 44.781 1 67.38 450 GLU A C 1
ATOM 3479 O O . GLU A 1 450 ? -4.391 16.578 43.938 1 67.38 450 GLU A O 1
ATOM 3484 N N . PRO A 1 451 ? -4.438 17.391 45.938 1 54.56 451 PRO A N 1
ATOM 3485 C CA . PRO A 1 451 ? -3.365 16.547 46.469 1 54.56 451 PRO A CA 1
ATOM 3486 C C . PRO A 1 451 ? -3.676 15.055 46.375 1 54.56 451 PRO A C 1
ATOM 3488 O O . PRO A 1 451 ? -4.84 14.656 46.438 1 54.56 451 PRO A O 1
ATOM 3491 N N . LYS A 1 452 ? -3.025 14.383 45.438 1 54.28 452 LYS A N 1
ATOM 3492 C CA . LYS A 1 452 ? -3.137 12.938 45.594 1 54.28 452 LYS A CA 1
ATOM 3493 C C . LYS A 1 452 ? -3.184 12.562 47.094 1 54.28 452 LYS A C 1
ATOM 3495 O O . LYS A 1 452 ? -2.234 12.812 47.812 1 54.28 452 LYS A O 1
ATOM 3500 N N . LEU A 1 453 ? -4.438 12.508 47.75 1 32.72 453 LEU A N 1
ATOM 3501 C CA . LEU A 1 453 ? -4.445 11.867 49.062 1 32.72 453 LEU A CA 1
ATOM 3502 C C . LEU A 1 453 ? -3.838 10.469 49 1 32.72 453 LEU A C 1
ATOM 3504 O O . LEU A 1 453 ? -4.117 9.719 48.062 1 32.72 453 LEU A O 1
ATOM 3508 N N . MET B 1 1 ? -27.141 -26.453 12.43 1 47.22 1 MET B N 1
ATOM 3509 C CA . MET B 1 1 ? -26.312 -25.703 11.492 1 47.22 1 MET B CA 1
ATOM 3510 C C . MET B 1 1 ? -26.672 -26.047 10.055 1 47.22 1 MET B C 1
ATOM 3512 O O . MET B 1 1 ? -26.875 -27.219 9.727 1 47.22 1 MET B O 1
ATOM 3516 N N . SER B 1 2 ? -27.312 -25.219 9.391 1 63.34 2 SER B N 1
ATOM 3517 C CA . SER B 1 2 ? -27.797 -25.531 8.047 1 63.34 2 SER B CA 1
ATOM 3518 C C . SER B 1 2 ? -26.719 -26.219 7.219 1 63.34 2 SER B C 1
ATOM 3520 O O . SER B 1 2 ? -25.531 -26.016 7.449 1 63.34 2 SER B O 1
ATOM 3522 N N . ALA B 1 3 ? -27.062 -27.188 6.555 1 83.25 3 ALA B N 1
ATOM 3523 C CA . ALA B 1 3 ? -26.156 -27.953 5.691 1 83.25 3 ALA B CA 1
ATOM 3524 C C . ALA B 1 3 ? -25.344 -27.031 4.793 1 83.25 3 ALA B C 1
ATOM 3526 O O . ALA B 1 3 ? -25.828 -25.984 4.352 1 83.25 3 ALA B O 1
ATOM 3527 N N . PRO B 1 4 ? -24.016 -27.375 4.68 1 91.06 4 PRO B N 1
ATOM 3528 C CA . PRO B 1 4 ? -23.172 -26.562 3.795 1 91.06 4 PRO B CA 1
ATOM 3529 C C . PRO B 1 4 ? -23.75 -26.438 2.385 1 91.06 4 PRO B C 1
ATOM 3531 O O . PRO B 1 4 ? -24.438 -27.344 1.915 1 91.06 4 PRO B O 1
ATOM 3534 N N . THR B 1 5 ? -23.578 -25.312 1.771 1 94.94 5 THR B N 1
ATOM 3535 C CA . THR B 1 5 ? -23.984 -25.094 0.39 1 94.94 5 THR B CA 1
ATOM 3536 C C . THR B 1 5 ? -23.219 -26 -0.56 1 94.94 5 THR B C 1
ATOM 3538 O O . THR B 1 5 ? -22 -26.141 -0.453 1 94.94 5 THR B O 1
ATOM 3541 N N . PRO B 1 6 ? -23.953 -26.688 -1.437 1 97 6 PRO B N 1
ATOM 3542 C CA . PRO B 1 6 ? -23.234 -27.469 -2.436 1 97 6 PRO B CA 1
ATOM 3543 C C . PRO B 1 6 ? -22.297 -26.625 -3.287 1 97 6 PRO B C 1
ATOM 3545 O O . PRO B 1 6 ? -22.641 -25.5 -3.67 1 97 6 PRO B O 1
ATOM 3548 N N . PHE B 1 7 ? -21.125 -27.172 -3.51 1 98.31 7 PHE B N 1
ATOM 3549 C CA . PHE B 1 7 ? -20.172 -26.469 -4.359 1 98.31 7 PHE B CA 1
ATOM 3550 C C . PHE B 1 7 ? -20.641 -26.484 -5.812 1 98.31 7 PHE B C 1
ATOM 3552 O O . PHE B 1 7 ? -21.594 -27.172 -6.16 1 98.31 7 PHE B O 1
ATOM 3559 N N . GLY B 1 8 ? -19.984 -25.609 -6.676 1 98.06 8 GLY B N 1
ATOM 3560 C CA . GLY B 1 8 ? -20.375 -25.516 -8.078 1 98.06 8 GLY B CA 1
ATOM 3561 C C . GLY B 1 8 ? -21.312 -24.375 -8.359 1 98.06 8 GLY B C 1
ATOM 3562 O O . GLY B 1 8 ? -21.219 -23.312 -7.742 1 98.06 8 GLY B O 1
ATOM 3563 N N . ALA B 1 9 ? -22.219 -24.625 -9.242 1 96.88 9 ALA B N 1
ATOM 3564 C CA . ALA B 1 9 ? -23.094 -23.578 -9.781 1 96.88 9 ALA B CA 1
ATOM 3565 C C . ALA B 1 9 ? -23.969 -22.984 -8.688 1 96.88 9 ALA B C 1
ATOM 3567 O O . ALA B 1 9 ? -24.25 -21.781 -8.695 1 96.88 9 ALA B O 1
ATOM 3568 N N . SER B 1 10 ? -24.422 -23.781 -7.809 1 96.12 10 SER B N 1
ATOM 3569 C CA . SER B 1 10 ? -25.266 -23.297 -6.715 1 96.12 10 SER B CA 1
ATOM 3570 C C . SER B 1 10 ? -24.5 -22.297 -5.84 1 96.12 10 SER B C 1
ATOM 3572 O O . SER B 1 10 ? -25.062 -21.281 -5.434 1 96.12 10 SER B O 1
ATOM 3574 N N . MET B 1 11 ? -23.312 -22.625 -5.543 1 98.12 11 MET B N 1
ATOM 3575 C CA . MET B 1 11 ? -22.453 -21.75 -4.762 1 98.12 11 MET B CA 1
ATOM 3576 C C . MET B 1 11 ? -22.234 -20.422 -5.477 1 98.12 11 MET B C 1
ATOM 3578 O O . MET B 1 11 ? -22.328 -19.344 -4.863 1 98.12 11 MET B O 1
ATOM 3582 N N . ALA B 1 12 ? -21.953 -20.438 -6.762 1 98.19 12 ALA B N 1
ATOM 3583 C CA . ALA B 1 12 ? -21.734 -19.234 -7.559 1 98.19 12 ALA B CA 1
ATOM 3584 C C . ALA B 1 12 ? -22.953 -18.312 -7.531 1 98.19 12 ALA B C 1
ATOM 3586 O O . ALA B 1 12 ? -22.812 -17.125 -7.285 1 98.19 12 ALA B O 1
ATOM 3587 N N . LYS B 1 13 ? -24.078 -18.859 -7.727 1 96.75 13 LYS B N 1
ATOM 3588 C CA . LYS B 1 13 ? -25.328 -18.109 -7.855 1 96.75 13 LYS B CA 1
ATOM 3589 C C . LYS B 1 13 ? -25.734 -17.5 -6.523 1 96.75 13 LYS B C 1
ATOM 3591 O O . LYS B 1 13 ? -26.203 -16.359 -6.477 1 96.75 13 LYS B O 1
ATOM 3596 N N . SER B 1 14 ? -25.484 -18.203 -5.465 1 97.25 14 SER B N 1
ATOM 3597 C CA . SER B 1 14 ? -26.031 -17.797 -4.176 1 97.25 14 SER B CA 1
ATOM 3598 C C . SER B 1 14 ? -25.078 -16.859 -3.432 1 97.25 14 SER B C 1
ATOM 3600 O O . SER B 1 14 ? -25.516 -16.031 -2.635 1 97.25 14 SER B O 1
ATOM 3602 N N . HIS B 1 15 ? -23.812 -17 -3.752 1 98.44 15 HIS B N 1
ATOM 3603 C CA . HIS B 1 15 ? -22.922 -16.406 -2.764 1 98.44 15 HIS B CA 1
ATOM 3604 C C . HIS B 1 15 ? -21.891 -15.492 -3.426 1 98.44 15 HIS B C 1
ATOM 3606 O O . HIS B 1 15 ? -21.188 -14.75 -2.742 1 98.44 15 HIS B O 1
ATOM 3612 N N . PHE B 1 16 ? -21.797 -15.492 -4.703 1 98.62 16 PHE B N 1
ATOM 3613 C CA . PHE B 1 16 ? -20.797 -14.656 -5.359 1 98.62 16 PHE B CA 1
ATOM 3614 C C . PHE B 1 16 ? -21.469 -13.648 -6.285 1 98.62 16 PHE B C 1
ATOM 3616 O O . PHE B 1 16 ? -22.672 -13.734 -6.543 1 98.62 16 PHE B O 1
ATOM 3623 N N . MET B 1 17 ? -20.703 -12.672 -6.727 1 98.31 17 MET B N 1
ATOM 3624 C CA . MET B 1 17 ? -21.281 -11.508 -7.391 1 98.31 17 MET B CA 1
ATOM 3625 C C . MET B 1 17 ? -20.844 -11.438 -8.844 1 98.31 17 MET B C 1
ATOM 3627 O O . MET B 1 17 ? -20.766 -10.352 -9.422 1 98.31 17 MET B O 1
ATOM 3631 N N . PHE B 1 18 ? -20.547 -12.492 -9.469 1 98.5 18 PHE B N 1
ATOM 3632 C CA . PHE B 1 18 ? -20.062 -12.531 -10.844 1 98.5 18 PHE B CA 1
ATOM 3633 C C . PHE B 1 18 ? -21.141 -12.039 -11.805 1 98.5 18 PHE B C 1
ATOM 3635 O O . PHE B 1 18 ? -22.328 -12.305 -11.602 1 98.5 18 PHE B O 1
ATOM 3642 N N . ASP B 1 19 ? -20.703 -11.344 -12.828 1 98.19 19 ASP B N 1
ATOM 3643 C CA . ASP B 1 19 ? -21.562 -11.109 -13.984 1 98.19 19 ASP B CA 1
ATOM 3644 C C . ASP B 1 19 ? -22.078 -12.422 -14.57 1 98.19 19 ASP B C 1
ATOM 3646 O O . ASP B 1 19 ? -21.297 -13.367 -14.758 1 98.19 19 ASP B O 1
ATOM 3650 N N . PRO B 1 20 ? -23.328 -12.516 -14.828 1 96.25 20 PRO B N 1
ATOM 3651 C CA . PRO B 1 20 ? -23.891 -13.773 -15.328 1 96.25 20 PRO B CA 1
ATOM 3652 C C . PRO B 1 20 ? -23.25 -14.234 -16.625 1 96.25 20 PRO B C 1
ATOM 3654 O O . PRO B 1 20 ? -23.266 -15.43 -16.938 1 96.25 20 PRO B O 1
ATOM 3657 N N . ASP B 1 21 ? -22.641 -13.367 -17.344 1 96.88 21 ASP B N 1
ATOM 3658 C CA . ASP B 1 21 ? -22.031 -13.695 -18.625 1 96.88 21 ASP B CA 1
ATOM 3659 C C . ASP B 1 21 ? -20.516 -13.859 -18.5 1 96.88 21 ASP B C 1
ATOM 3661 O O . ASP B 1 21 ? -19.797 -13.82 -19.484 1 96.88 21 ASP B O 1
ATOM 3665 N N . PHE B 1 22 ? -20.078 -13.953 -17.312 1 98.38 22 PHE B N 1
ATOM 3666 C CA . PHE B 1 22 ? -18.641 -14.102 -17.094 1 98.38 22 PHE B CA 1
ATOM 3667 C C . PHE B 1 22 ? -18.359 -15.336 -16.25 1 98.38 22 PHE B C 1
ATOM 3669 O O . PHE B 1 22 ? -18.891 -15.469 -15.141 1 98.38 22 PHE B O 1
ATOM 3676 N N . LYS B 1 23 ? -17.578 -16.219 -16.719 1 98.38 23 LYS B N 1
ATOM 3677 C CA . LYS B 1 23 ? -17.109 -17.375 -15.961 1 98.38 23 LYS B CA 1
ATOM 3678 C C . LYS B 1 23 ? -15.68 -17.156 -15.461 1 98.38 23 LYS B C 1
ATOM 3680 O O . LYS B 1 23 ? -14.727 -17.203 -16.25 1 98.38 23 LYS B O 1
ATOM 3685 N N . ASN B 1 24 ? -15.539 -17 -14.156 1 98.62 24 ASN B N 1
ATOM 3686 C CA . ASN B 1 24 ? -14.219 -16.75 -13.578 1 98.62 24 ASN B CA 1
ATOM 3687 C C . ASN B 1 24 ? -13.422 -18.047 -13.43 1 98.62 24 ASN B C 1
ATOM 3689 O O . ASN B 1 24 ? -13.641 -18.812 -12.477 1 98.62 24 ASN B O 1
ATOM 3693 N N . LEU B 1 25 ? -12.461 -18.234 -14.297 1 98.75 25 LEU B N 1
ATOM 3694 C CA . LEU B 1 25 ? -11.672 -19.453 -14.312 1 98.75 25 LEU B CA 1
ATOM 3695 C C . LEU B 1 25 ? -10.211 -19.156 -13.969 1 98.75 25 LEU B C 1
ATOM 3697 O O . LEU B 1 25 ? -9.336 -20 -14.188 1 98.75 25 LEU B O 1
ATOM 3701 N N . ASN B 1 26 ? -9.961 -17.969 -13.445 1 98.56 26 ASN B N 1
ATOM 3702 C CA . ASN B 1 26 ? -8.633 -17.516 -13.055 1 98.56 26 ASN B CA 1
ATOM 3703 C C . ASN B 1 26 ? -8.641 -16.875 -11.68 1 98.56 26 ASN B C 1
ATOM 3705 O O . ASN B 1 26 ? -8.094 -15.781 -11.492 1 98.56 26 ASN B O 1
ATOM 3709 N N . HIS B 1 27 ? -9.188 -17.578 -10.719 1 98.38 27 HIS B N 1
ATOM 3710 C CA . HIS B 1 27 ? -9.227 -17.078 -9.352 1 98.38 27 HIS B CA 1
ATOM 3711 C C . HIS B 1 27 ? -7.828 -16.75 -8.844 1 98.38 27 HIS B C 1
ATOM 3713 O O . HIS B 1 27 ? -7.66 -15.844 -8.023 1 98.38 27 HIS B O 1
ATOM 3719 N N . GLY B 1 28 ? -6.824 -17.438 -9.266 1 97.94 28 GLY B N 1
ATOM 3720 C CA . GLY B 1 28 ? -5.469 -17.391 -8.742 1 97.94 28 GLY B CA 1
ATOM 3721 C C . GLY B 1 28 ? -4.812 -16.031 -8.906 1 97.94 28 GLY B C 1
ATOM 3722 O O . GLY B 1 28 ? -3.947 -15.648 -8.117 1 97.94 28 GLY B O 1
ATOM 3723 N N . SER B 1 29 ? -5.184 -15.258 -9.922 1 97.25 29 SER B N 1
ATOM 3724 C CA . SER B 1 29 ? -4.5 -14 -10.203 1 97.25 29 SER B CA 1
ATOM 3725 C C . SER B 1 29 ? -4.84 -12.938 -9.164 1 97.25 29 SER B C 1
ATOM 3727 O O . SER B 1 29 ? -3.947 -12.367 -8.531 1 97.25 29 SER B O 1
ATOM 3729 N N . PHE B 1 30 ? -6.199 -12.758 -8.922 1 97.94 30 PHE B N 1
ATOM 3730 C CA . PHE B 1 30 ? -6.543 -11.594 -8.117 1 97.94 30 PHE B CA 1
ATOM 3731 C C . PHE B 1 30 ? -7.531 -11.969 -7.02 1 97.94 30 PHE B C 1
ATOM 3733 O O . PHE B 1 30 ? -7.809 -11.164 -6.125 1 97.94 30 PHE B O 1
ATOM 3740 N N . GLY B 1 31 ? -8.086 -13.117 -7.074 1 97.88 31 GLY B N 1
ATOM 3741 C CA . GLY B 1 31 ? -9.094 -13.523 -6.105 1 97.88 31 GLY B CA 1
ATOM 3742 C C . GLY B 1 31 ? -10.414 -12.805 -6.281 1 97.88 31 GLY B C 1
ATOM 3743 O O . GLY B 1 31 ? -10.625 -12.117 -7.281 1 97.88 31 GLY B O 1
ATOM 3744 N N . THR B 1 32 ? -11.344 -13.047 -5.512 1 98.38 32 THR B N 1
ATOM 3745 C CA . THR B 1 32 ? -12.617 -12.383 -5.258 1 98.38 32 THR B CA 1
ATOM 3746 C C . THR B 1 32 ? -13.18 -12.789 -3.898 1 98.38 32 THR B C 1
ATOM 3748 O O . THR B 1 32 ? -12.57 -13.57 -3.176 1 98.38 32 THR B O 1
ATOM 3751 N N . TYR B 1 33 ? -14.219 -12.18 -3.459 1 98.81 33 TYR B N 1
ATOM 3752 C CA . TYR B 1 33 ? -14.812 -12.508 -2.168 1 98.81 33 TYR B CA 1
ATOM 3753 C C . TYR B 1 33 ? -16.328 -12.633 -2.277 1 98.81 33 TYR B C 1
ATOM 3755 O O . TYR B 1 33 ? -16.938 -12.047 -3.17 1 98.81 33 TYR B O 1
ATOM 3763 N N . PRO B 1 34 ? -16.984 -13.438 -1.422 1 98.75 34 PRO B N 1
ATOM 3764 C CA . PRO B 1 34 ? -18.422 -13.648 -1.464 1 98.75 34 PRO B CA 1
ATOM 3765 C C . PRO B 1 34 ? -19.219 -12.469 -0.898 1 98.75 34 PRO B C 1
ATOM 3767 O O . PRO B 1 34 ? -18.641 -11.586 -0.263 1 98.75 34 PRO B O 1
ATOM 3770 N N . VAL B 1 35 ? -20.5 -12.523 -1.072 1 98.62 35 VAL B N 1
ATOM 3771 C CA . VAL B 1 35 ? -21.422 -11.477 -0.665 1 98.62 35 VAL B CA 1
ATOM 3772 C C . VAL B 1 35 ? -21.328 -11.25 0.841 1 98.62 35 VAL B C 1
ATOM 3774 O O . VAL B 1 35 ? -21.406 -10.109 1.312 1 98.62 35 VAL B O 1
ATOM 3777 N N . ALA B 1 36 ? -21.172 -12.32 1.589 1 98.69 36 ALA B N 1
ATOM 3778 C CA . ALA B 1 36 ? -21.062 -12.203 3.041 1 98.69 36 ALA B CA 1
ATOM 3779 C C . ALA B 1 36 ? -19.859 -11.336 3.436 1 98.69 36 ALA B C 1
ATOM 3781 O O . ALA B 1 36 ? -19.938 -10.562 4.395 1 98.69 36 ALA B O 1
ATOM 3782 N N . VAL B 1 37 ? -18.766 -11.469 2.748 1 98.88 37 VAL B N 1
ATOM 3783 C CA . VAL B 1 37 ? -17.578 -10.688 3.031 1 98.88 37 VAL B CA 1
ATOM 3784 C C . VAL B 1 37 ? -17.766 -9.25 2.559 1 98.88 37 VAL B C 1
ATOM 3786 O O . VAL B 1 37 ? -17.312 -8.312 3.209 1 98.88 37 VAL B O 1
ATOM 3789 N N . GLN B 1 38 ? -18.453 -9.039 1.414 1 98.75 38 GLN B N 1
ATOM 3790 C CA . GLN B 1 38 ? -18.781 -7.688 0.977 1 98.75 38 GLN B CA 1
ATOM 3791 C C . GLN B 1 38 ? -19.578 -6.941 2.049 1 98.75 38 GLN B C 1
ATOM 3793 O O . GLN B 1 38 ? -19.344 -5.75 2.277 1 98.75 38 GLN B O 1
ATOM 3798 N N . THR B 1 39 ? -20.531 -7.633 2.617 1 98.69 39 THR B N 1
ATOM 3799 C CA . THR B 1 39 ? -21.359 -7.039 3.662 1 98.69 39 THR B CA 1
ATOM 3800 C C . THR B 1 39 ? -20.5 -6.559 4.828 1 98.69 39 THR B C 1
ATOM 3802 O O . THR B 1 39 ? -20.672 -5.445 5.32 1 98.69 39 THR B O 1
ATOM 3805 N N . ALA B 1 40 ? -19.562 -7.387 5.258 1 98.88 40 ALA B N 1
ATOM 3806 C CA . ALA B 1 40 ? -18.656 -7.004 6.328 1 98.88 40 ALA B CA 1
ATOM 3807 C C . ALA B 1 40 ? -17.797 -5.812 5.918 1 98.88 40 ALA B C 1
ATOM 3809 O O . ALA B 1 40 ? -17.594 -4.887 6.703 1 98.88 40 ALA B O 1
ATOM 3810 N N . LEU B 1 41 ? -17.281 -5.871 4.695 1 98.81 41 LEU B N 1
ATOM 3811 C CA . LEU B 1 41 ? -16.438 -4.801 4.176 1 98.81 41 LEU B CA 1
ATOM 3812 C C . LEU B 1 41 ? -17.172 -3.461 4.227 1 98.81 41 LEU B C 1
ATOM 3814 O O . LEU B 1 41 ? -16.625 -2.479 4.742 1 98.81 41 LEU B O 1
ATOM 3818 N N . ARG B 1 42 ? -18.359 -3.441 3.703 1 98.5 42 ARG B N 1
ATOM 3819 C CA . ARG B 1 42 ? -19.125 -2.205 3.625 1 98.5 42 ARG B CA 1
ATOM 3820 C C . ARG B 1 42 ? -19.531 -1.725 5.012 1 98.5 42 ARG B C 1
ATOM 3822 O O . ARG B 1 42 ? -19.609 -0.52 5.262 1 98.5 42 ARG B O 1
ATOM 3829 N N . HIS B 1 43 ? -19.75 -2.689 5.898 1 98.62 43 HIS B N 1
ATOM 3830 C CA . HIS B 1 43 ? -20.047 -2.346 7.285 1 98.62 43 HIS B CA 1
ATOM 3831 C C . HIS B 1 43 ? -18.891 -1.595 7.922 1 98.62 43 HIS B C 1
ATOM 3833 O O . HIS B 1 43 ? -19.078 -0.536 8.523 1 98.62 43 HIS B O 1
ATOM 3839 N N . PHE B 1 44 ? -17.688 -2.09 7.797 1 98.81 44 PHE B N 1
ATOM 3840 C CA . PHE B 1 44 ? -16.516 -1.461 8.391 1 98.81 44 PHE B CA 1
ATOM 3841 C C . PHE B 1 44 ? -16.219 -0.12 7.727 1 98.81 44 PHE B C 1
ATOM 3843 O O . PHE B 1 44 ? -15.859 0.846 8.398 1 98.81 44 PHE B O 1
ATOM 3850 N N . GLN B 1 45 ? -16.344 -0.043 6.387 1 98.56 45 GLN B N 1
ATOM 3851 C CA . GLN B 1 45 ? -16.109 1.214 5.68 1 98.56 45 GLN B CA 1
ATOM 3852 C C . GLN B 1 45 ? -17.078 2.299 6.164 1 98.56 45 GLN B C 1
ATOM 3854 O O . GLN B 1 45 ? -16.688 3.463 6.289 1 98.56 45 GLN B O 1
ATOM 3859 N N . SER B 1 46 ? -18.297 1.896 6.422 1 98.19 46 SER B N 1
ATOM 3860 C CA . SER B 1 46 ? -19.281 2.844 6.934 1 98.19 46 SER B CA 1
ATOM 3861 C C . SER B 1 46 ? -18.938 3.295 8.344 1 98.19 46 SER B C 1
ATOM 3863 O O . SER B 1 46 ? -19.109 4.469 8.688 1 98.19 46 SER B O 1
ATOM 3865 N N . GLN B 1 47 ? -18.453 2.391 9.156 1 98.38 47 GLN B N 1
ATOM 3866 C CA . GLN B 1 47 ? -18.078 2.727 10.531 1 98.38 47 GLN B CA 1
ATOM 3867 C C . GLN B 1 47 ? -16.938 3.729 10.555 1 98.38 47 GLN B C 1
ATOM 3869 O O . GLN B 1 47 ? -16.938 4.672 11.344 1 98.38 47 GLN B O 1
ATOM 3874 N N . VAL B 1 48 ? -15.969 3.549 9.727 1 98.44 48 VAL B N 1
ATOM 3875 C CA . VAL B 1 48 ? -14.812 4.438 9.688 1 98.44 48 VAL B CA 1
ATOM 3876 C C . VAL B 1 48 ? -15.258 5.855 9.344 1 98.44 48 VAL B C 1
ATOM 3878 O O . VAL B 1 48 ? -14.828 6.82 9.969 1 98.44 48 VAL B O 1
ATOM 3881 N N . GLU B 1 49 ? -16.141 5.969 8.32 1 98.38 49 GLU B N 1
ATOM 3882 C CA . GLU B 1 49 ? -16.531 7.289 7.836 1 98.38 49 GLU B CA 1
ATOM 3883 C C . GLU B 1 49 ? -17.484 7.973 8.805 1 98.38 49 GLU B C 1
ATOM 3885 O O . GLU B 1 49 ? -17.562 9.203 8.852 1 98.38 49 GLU B O 1
ATOM 3890 N N . ALA B 1 50 ? -18.203 7.184 9.633 1 98.56 50 ALA B N 1
ATOM 3891 C CA . ALA B 1 50 ? -19.078 7.754 10.648 1 98.56 50 ALA B CA 1
ATOM 3892 C C . ALA B 1 50 ? -18.281 8.453 11.742 1 98.56 50 ALA B C 1
ATOM 3894 O O . ALA B 1 50 ? -18.703 9.492 12.258 1 98.56 50 ALA B O 1
ATOM 3895 N N . ARG B 1 51 ? -17.188 7.871 12.148 1 98.38 51 ARG B N 1
ATOM 3896 C CA . ARG B 1 51 ? -16.297 8.406 13.18 1 98.38 51 ARG B CA 1
ATOM 3897 C C . ARG B 1 51 ? -14.844 8.117 12.852 1 98.38 51 ARG B C 1
ATOM 3899 O O . ARG B 1 51 ? -14.219 7.262 13.484 1 98.38 51 ARG B O 1
ATOM 3906 N N . PRO B 1 52 ? -14.234 8.852 12 1 98 52 PRO B N 1
ATOM 3907 C CA . PRO B 1 52 ? -12.93 8.5 11.422 1 98 52 PRO B CA 1
ATOM 3908 C C . PRO B 1 52 ? -11.844 8.32 12.484 1 98 52 PRO B C 1
ATOM 3910 O O . PRO B 1 52 ? -11.25 7.25 12.594 1 98 52 PRO B O 1
ATOM 3913 N N . ASP B 1 53 ? -11.617 9.312 13.367 1 97.44 53 ASP B N 1
ATOM 3914 C CA . ASP B 1 53 ? -10.516 9.273 14.32 1 97.44 53 ASP B CA 1
ATOM 3915 C C . ASP B 1 53 ? -10.734 8.18 15.367 1 97.44 53 ASP B C 1
ATOM 3917 O O . ASP B 1 53 ? -9.867 7.324 15.562 1 97.44 53 ASP B O 1
ATOM 3921 N N . PRO B 1 54 ? -11.93 8.141 16 1 96.88 54 PRO B N 1
ATOM 3922 C CA . PRO B 1 54 ? -12.141 7.07 16.984 1 96.88 54 PRO B CA 1
ATOM 3923 C C . PRO B 1 54 ? -11.961 5.676 16.375 1 96.88 54 PRO B C 1
ATOM 3925 O O . PRO B 1 54 ? -11.398 4.793 17.031 1 96.88 54 PRO B O 1
ATOM 3928 N N . PHE B 1 55 ? -12.453 5.523 15.203 1 97.56 55 PHE B N 1
ATOM 3929 C CA . PHE B 1 55 ? -12.359 4.203 14.586 1 97.56 55 PHE B CA 1
ATOM 3930 C C . PHE B 1 55 ? -10.906 3.846 14.297 1 97.56 55 PHE B C 1
ATOM 3932 O O . PHE B 1 55 ? -10.422 2.785 14.703 1 97.56 55 PHE B O 1
ATOM 3939 N N . ILE B 1 56 ? -10.188 4.707 13.617 1 97.25 56 ILE B N 1
ATOM 3940 C CA . ILE B 1 56 ? -8.844 4.398 13.133 1 97.25 56 ILE B CA 1
ATOM 3941 C C . ILE B 1 56 ? -7.879 4.309 14.312 1 97.25 56 ILE B C 1
ATOM 3943 O O . ILE B 1 56 ? -7 3.441 14.336 1 97.25 56 ILE B O 1
ATOM 3947 N N . ARG B 1 57 ? -8.062 5.137 15.336 1 95 57 ARG B N 1
ATOM 3948 C CA . ARG B 1 57 ? -7.117 5.223 16.438 1 95 57 ARG B CA 1
ATOM 3949 C C . ARG B 1 57 ? -7.387 4.137 17.484 1 95 57 ARG B C 1
ATOM 3951 O O . ARG B 1 57 ? -6.457 3.625 18.109 1 95 57 ARG B O 1
ATOM 3958 N N . HIS B 1 58 ? -8.672 3.748 17.625 1 93.62 58 HIS B N 1
ATOM 3959 C CA . HIS B 1 58 ? -8.977 2.943 18.797 1 93.62 58 HIS B CA 1
ATOM 3960 C C . HIS B 1 58 ? -9.672 1.639 18.422 1 93.62 58 HIS B C 1
ATOM 3962 O O . HIS B 1 58 ? -9.391 0.589 19 1 93.62 58 HIS B O 1
ATOM 3968 N N . ILE B 1 59 ? -10.539 1.666 17.469 1 96.38 59 ILE B N 1
ATOM 3969 C CA . ILE B 1 59 ? -11.352 0.498 17.141 1 96.38 59 ILE B CA 1
ATOM 3970 C C . ILE B 1 59 ? -10.578 -0.401 16.172 1 96.38 59 ILE B C 1
ATOM 3972 O O . ILE B 1 59 ? -10.484 -1.613 16.375 1 96.38 59 ILE B O 1
ATOM 3976 N N . GLN B 1 60 ? -9.992 0.151 15.195 1 97 60 GLN B N 1
ATOM 3977 C CA . GLN B 1 60 ? -9.32 -0.578 14.125 1 97 60 GLN B CA 1
ATOM 3978 C C . GLN B 1 60 ? -8.18 -1.435 14.672 1 97 60 GLN B C 1
ATOM 3980 O O . GLN B 1 60 ? -8.039 -2.598 14.289 1 97 60 GLN B O 1
ATOM 3985 N N . PRO B 1 61 ? -7.34 -0.926 15.555 1 95.69 61 PRO B N 1
ATOM 3986 C CA . PRO B 1 61 ? -6.258 -1.762 16.078 1 95.69 61 PRO B CA 1
ATOM 3987 C C . PRO B 1 61 ? -6.766 -3.031 16.75 1 95.69 61 PRO B C 1
ATOM 3989 O O . PRO B 1 61 ? -6.152 -4.094 16.625 1 95.69 61 PRO B O 1
ATOM 3992 N N . GLN B 1 62 ? -7.863 -2.926 17.406 1 96 62 GLN B N 1
ATOM 3993 C CA . GLN B 1 62 ? -8.438 -4.086 18.078 1 96 62 GLN B CA 1
ATOM 3994 C C . GLN B 1 62 ? -8.984 -5.09 17.062 1 96 62 GLN B C 1
ATOM 3996 O O . GLN B 1 62 ? -8.836 -6.301 17.25 1 96 62 GLN B O 1
ATOM 4001 N N . LEU B 1 63 ? -9.633 -4.555 16.094 1 98.12 63 LEU B N 1
ATOM 4002 C CA . LEU B 1 63 ? -10.188 -5.41 15.055 1 98.12 63 LEU B CA 1
ATOM 4003 C C . LEU B 1 63 ? -9.078 -6.094 14.266 1 98.12 63 LEU B C 1
ATOM 4005 O O . LEU B 1 63 ? -9.227 -7.238 13.836 1 98.12 63 LEU B O 1
ATOM 4009 N N . ILE B 1 64 ? -7.961 -5.406 14.055 1 98 64 ILE B N 1
ATOM 4010 C CA . ILE B 1 64 ? -6.801 -6 13.398 1 98 64 ILE B CA 1
ATOM 4011 C C . ILE B 1 64 ? -6.254 -7.141 14.258 1 98 64 ILE B C 1
ATOM 4013 O O . ILE B 1 64 ? -5.914 -8.203 13.742 1 98 64 ILE B O 1
ATOM 4017 N N . ASP B 1 65 ? -6.195 -6.941 15.578 1 97.44 65 ASP B N 1
ATOM 4018 C CA . ASP B 1 65 ? -5.754 -8 16.469 1 97.44 65 ASP B CA 1
ATOM 4019 C C . ASP B 1 65 ? -6.652 -9.227 16.375 1 97.44 65 ASP B C 1
ATOM 4021 O O . ASP B 1 65 ? -6.172 -10.359 16.391 1 97.44 65 ASP B O 1
ATOM 4025 N N . GLU B 1 66 ? -7.949 -8.953 16.281 1 98.38 66 GLU B N 1
ATOM 4026 C CA . GLU B 1 66 ? -8.898 -10.055 16.141 1 98.38 66 GLU B CA 1
ATOM 4027 C C . GLU B 1 66 ? -8.641 -10.828 14.844 1 98.38 66 GLU B C 1
ATOM 4029 O O . GLU B 1 66 ? -8.656 -12.055 14.836 1 98.38 66 GLU B O 1
ATOM 4034 N N . ALA B 1 67 ? -8.414 -10.109 13.82 1 98.81 67 ALA B N 1
ATOM 4035 C CA . ALA B 1 67 ? -8.109 -10.734 12.531 1 98.81 67 ALA B CA 1
ATOM 4036 C C . ALA B 1 67 ? -6.801 -11.523 12.602 1 98.81 67 ALA B C 1
ATOM 4038 O O . ALA B 1 67 ? -6.707 -12.625 12.062 1 98.81 67 ALA B O 1
ATOM 4039 N N . ARG B 1 68 ? -5.766 -10.961 13.219 1 98.69 68 ARG B N 1
ATOM 4040 C CA . ARG B 1 68 ? -4.484 -11.641 13.391 1 98.69 68 ARG B CA 1
ATOM 4041 C C . ARG B 1 68 ? -4.652 -12.945 14.164 1 98.69 68 ARG B C 1
ATOM 4043 O O . ARG B 1 68 ? -4.07 -13.969 13.797 1 98.69 68 ARG B O 1
ATOM 4050 N N . ARG B 1 69 ? -5.434 -12.898 15.219 1 98.69 69 ARG B N 1
ATOM 4051 C CA . ARG B 1 69 ? -5.676 -14.102 16.016 1 98.69 69 ARG B CA 1
ATOM 4052 C C . ARG B 1 69 ? -6.328 -15.188 15.156 1 98.69 69 ARG B C 1
ATOM 4054 O O . ARG B 1 69 ? -5.961 -16.359 15.258 1 98.69 69 ARG B O 1
ATOM 4061 N N . ALA B 1 70 ? -7.25 -14.766 14.367 1 98.81 70 ALA B N 1
ATOM 4062 C CA . ALA B 1 70 ? -7.969 -15.719 13.523 1 98.81 70 ALA B CA 1
ATOM 4063 C C . ALA B 1 70 ? -7.031 -16.375 12.516 1 98.81 70 ALA B C 1
ATOM 4065 O O . ALA B 1 70 ? -7.059 -17.594 12.336 1 98.81 70 ALA B O 1
ATOM 4066 N N . VAL B 1 71 ? -6.191 -15.617 11.859 1 98.56 71 VAL B N 1
ATOM 4067 C CA . VAL B 1 71 ? -5.285 -16.156 10.852 1 98.56 71 VAL B CA 1
ATOM 4068 C C . VAL B 1 71 ? -4.195 -16.984 11.523 1 98.56 71 VAL B C 1
ATOM 4070 O O . VAL B 1 71 ? -3.766 -18 10.984 1 98.56 71 VAL B O 1
ATOM 4073 N N . ALA B 1 72 ? -3.697 -16.469 12.648 1 98.75 72 ALA B N 1
ATOM 4074 C CA . ALA B 1 72 ? -2.67 -17.203 13.383 1 98.75 72 ALA B CA 1
ATOM 4075 C C . ALA B 1 72 ? -3.16 -18.609 13.758 1 98.75 72 ALA B C 1
ATOM 4077 O O . ALA B 1 72 ? -2.406 -19.578 13.672 1 98.75 72 ALA B O 1
ATOM 4078 N N . SER B 1 73 ? -4.383 -18.641 14.188 1 98.62 73 SER B N 1
ATOM 4079 C CA . SER B 1 73 ? -4.977 -19.938 14.516 1 98.62 73 SER B CA 1
ATOM 4080 C C . SER B 1 73 ? -5.02 -20.859 13.305 1 98.62 73 SER B C 1
ATOM 4082 O O . SER B 1 73 ? -4.68 -22.031 13.398 1 98.62 73 SER B O 1
ATOM 4084 N N . LEU B 1 74 ? -5.418 -20.312 12.203 1 98.69 74 LEU B N 1
ATOM 4085 C CA . LEU B 1 74 ? -5.504 -21.094 10.969 1 98.69 74 LEU B CA 1
ATOM 4086 C C . LEU B 1 74 ? -4.125 -21.594 10.547 1 98.69 74 LEU B C 1
ATOM 4088 O O . LEU B 1 74 ? -3.998 -22.688 9.992 1 98.69 74 LEU B O 1
ATOM 4092 N N . LEU B 1 75 ? -3.076 -20.828 10.82 1 98.75 75 LEU B N 1
ATOM 4093 C CA . LEU B 1 75 ? -1.716 -21.125 10.391 1 98.75 75 LEU B CA 1
ATOM 4094 C C . LEU B 1 75 ? -0.964 -21.891 11.477 1 98.75 75 LEU B C 1
ATOM 4096 O O . LEU B 1 75 ? 0.19 -22.281 11.281 1 98.75 75 LEU B O 1
ATOM 4100 N N . ASN B 1 76 ? -1.568 -22.062 12.641 1 98.69 76 ASN B N 1
ATOM 4101 C CA . ASN B 1 76 ? -1.016 -22.797 13.766 1 98.69 76 ASN B CA 1
ATOM 4102 C C . ASN B 1 76 ? 0.256 -22.141 14.297 1 98.69 76 ASN B C 1
ATOM 4104 O O . ASN B 1 76 ? 1.283 -22.797 14.453 1 98.69 76 ASN B O 1
ATOM 4108 N N . VAL B 1 77 ? 0.175 -20.828 14.547 1 98.75 77 VAL B N 1
ATOM 4109 C CA . VAL B 1 77 ? 1.299 -20.078 15.102 1 98.75 77 VAL B CA 1
ATOM 4110 C C . VAL B 1 77 ? 0.792 -19.078 16.141 1 98.75 77 VAL B C 1
ATOM 4112 O O . VAL B 1 77 ? -0.4 -18.766 16.188 1 98.75 77 VAL B O 1
ATOM 4115 N N . PRO B 1 78 ? 1.724 -18.562 17.031 1 98.38 78 PRO B N 1
ATOM 4116 C CA . PRO B 1 78 ? 1.318 -17.5 17.953 1 98.38 78 PRO B CA 1
ATOM 4117 C C . PRO B 1 78 ? 0.917 -16.219 17.219 1 98.38 78 PRO B C 1
ATOM 4119 O O . PRO B 1 78 ? 1.525 -15.867 16.219 1 98.38 78 PRO B O 1
ATOM 4122 N N . THR B 1 79 ? -0.018 -15.508 17.766 1 98.25 79 THR B N 1
ATOM 4123 C CA . THR B 1 79 ? -0.544 -14.297 17.141 1 98.25 79 THR B CA 1
ATOM 4124 C C . THR B 1 79 ? 0.567 -13.273 16.938 1 98.25 79 THR B C 1
ATOM 4126 O O . THR B 1 79 ? 0.591 -12.578 15.914 1 98.25 79 THR B O 1
ATOM 4129 N N . ASN B 1 80 ? 1.503 -13.172 17.891 1 98.12 80 ASN B N 1
ATOM 4130 C CA . ASN B 1 80 ? 2.52 -12.133 17.844 1 98.12 80 ASN B CA 1
ATOM 4131 C C . ASN B 1 80 ? 3.568 -12.414 16.766 1 98.12 80 ASN B C 1
ATOM 4133 O O . ASN B 1 80 ? 4.531 -11.656 16.625 1 98.12 80 ASN B O 1
ATOM 4137 N N . GLU B 1 81 ? 3.359 -13.492 15.984 1 98.69 81 GLU B N 1
ATOM 4138 C CA . GLU B 1 81 ? 4.27 -13.812 14.883 1 98.69 81 GLU B CA 1
ATOM 4139 C C . GLU B 1 81 ? 3.611 -13.539 13.531 1 98.69 81 GLU B C 1
ATOM 4141 O O . GLU B 1 81 ? 4.223 -13.758 12.484 1 98.69 81 GLU B O 1
ATOM 4146 N N . CYS B 1 82 ? 2.35 -13.07 13.555 1 98.5 82 CYS B N 1
ATOM 4147 C CA . CYS B 1 82 ? 1.594 -12.789 12.336 1 98.5 82 CYS B CA 1
ATOM 4148 C C . CYS B 1 82 ? 1.136 -11.336 12.297 1 98.5 82 CYS B C 1
ATOM 4150 O O . CYS B 1 82 ? 0.446 -10.875 13.211 1 98.5 82 CYS B O 1
ATOM 4152 N N . VAL B 1 83 ? 1.536 -10.656 11.266 1 98.81 83 VAL B N 1
ATOM 4153 C CA . VAL B 1 83 ? 1.073 -9.289 11.055 1 98.81 83 VAL B CA 1
ATOM 4154 C C . VAL B 1 83 ? 0.543 -9.133 9.633 1 98.81 83 VAL B C 1
ATOM 4156 O O . VAL B 1 83 ? 0.741 -10.016 8.789 1 98.81 83 VAL B O 1
ATOM 4159 N N . PHE B 1 84 ? -0.18 -8.086 9.375 1 98.81 84 PHE B N 1
ATOM 4160 C CA . PHE B 1 84 ? -0.758 -7.855 8.062 1 98.81 84 PHE B CA 1
ATOM 4161 C C . PHE B 1 84 ? 0.151 -6.969 7.219 1 98.81 84 PHE B C 1
ATOM 4163 O O . PHE B 1 84 ? 0.766 -6.031 7.738 1 98.81 84 PHE B O 1
ATOM 4170 N N . VAL B 1 85 ? 0.268 -7.254 5.984 1 98.75 85 VAL B N 1
ATOM 4171 C CA . VAL B 1 85 ? 0.785 -6.414 4.91 1 98.75 85 VAL B CA 1
ATOM 4172 C C . VAL B 1 85 ? -0.21 -6.391 3.75 1 98.75 85 VAL B C 1
ATOM 4174 O O . VAL B 1 85 ? -1.195 -7.133 3.754 1 98.75 85 VAL B O 1
ATOM 4177 N N . LYS B 1 86 ? 0.011 -5.629 2.807 1 98.56 86 LYS B N 1
ATOM 4178 C CA . LYS B 1 86 ? -1.005 -5.375 1.789 1 98.56 86 LYS B CA 1
ATOM 4179 C C . LYS B 1 86 ? -1.09 -6.531 0.796 1 98.56 86 LYS B C 1
ATOM 4181 O O . LYS B 1 86 ? -2.152 -6.793 0.227 1 98.56 86 LYS B O 1
ATOM 4186 N N . ASN B 1 87 ? 0.007 -7.207 0.542 1 98.69 87 ASN B N 1
ATOM 4187 C CA . ASN B 1 87 ? 0.122 -8.32 -0.401 1 98.69 87 ASN B CA 1
ATOM 4188 C C . ASN B 1 87 ? 1.444 -9.062 -0.232 1 98.69 87 ASN B C 1
ATOM 4190 O O . ASN B 1 87 ? 2.352 -8.578 0.446 1 98.69 87 ASN B O 1
ATOM 4194 N N . ALA B 1 88 ? 1.561 -10.133 -0.854 1 98.69 88 ALA B N 1
ATOM 4195 C CA . ALA B 1 88 ? 2.748 -10.977 -0.719 1 98.69 88 ALA B CA 1
ATOM 4196 C C . ALA B 1 88 ? 3.988 -10.258 -1.247 1 98.69 88 ALA B C 1
ATOM 4198 O O . ALA B 1 88 ? 5.078 -10.406 -0.691 1 98.69 88 ALA B O 1
ATOM 4199 N N . SER B 1 89 ? 3.854 -9.516 -2.357 1 98.31 89 SER B N 1
ATOM 4200 C CA . SER B 1 89 ? 4.98 -8.758 -2.887 1 98.31 89 SER B CA 1
ATOM 4201 C C . SER B 1 89 ? 5.531 -7.789 -1.844 1 98.31 89 SER B C 1
ATOM 4203 O O . SER B 1 89 ? 6.746 -7.664 -1.688 1 98.31 89 SER B O 1
ATOM 4205 N N . THR B 1 90 ? 4.633 -7.129 -1.12 1 98.75 90 THR B N 1
ATOM 4206 C CA . THR B 1 90 ? 5.059 -6.242 -0.044 1 98.75 90 THR B CA 1
ATOM 4207 C C . THR B 1 90 ? 5.738 -7.031 1.07 1 98.75 90 THR B C 1
ATOM 4209 O O . THR B 1 90 ? 6.723 -6.57 1.652 1 98.75 90 THR B O 1
ATOM 4212 N N . GLY B 1 91 ? 5.199 -8.188 1.367 1 98.88 91 GLY B N 1
ATOM 4213 C CA . GLY B 1 91 ? 5.816 -9.039 2.375 1 98.88 91 GLY B CA 1
ATOM 4214 C C . GLY B 1 91 ? 7.246 -9.422 2.037 1 98.88 91 GLY B C 1
ATOM 4215 O O . GLY B 1 91 ? 8.156 -9.227 2.85 1 98.88 91 GLY B O 1
ATOM 4216 N N . VAL B 1 92 ? 7.453 -9.891 0.815 1 98.88 92 VAL B N 1
ATOM 4217 C CA . VAL B 1 92 ? 8.781 -10.305 0.37 1 98.88 92 VAL B CA 1
ATOM 4218 C C . VAL B 1 92 ? 9.727 -9.109 0.371 1 98.88 92 VAL B C 1
ATOM 4220 O O . VAL B 1 92 ? 10.852 -9.203 0.865 1 98.88 92 VAL B O 1
ATOM 4223 N N . ASN B 1 93 ? 9.273 -7.984 -0.162 1 98.81 93 ASN B N 1
ATOM 4224 C CA . ASN B 1 93 ? 10.086 -6.77 -0.17 1 98.81 93 ASN B CA 1
ATOM 4225 C C . ASN B 1 93 ? 10.469 -6.344 1.243 1 98.81 93 ASN B C 1
ATOM 4227 O O . ASN B 1 93 ? 11.617 -5.965 1.49 1 98.81 93 ASN B O 1
ATOM 4231 N N . THR B 1 94 ? 9.508 -6.367 2.16 1 98.81 94 THR B N 1
ATOM 4232 C CA . THR B 1 94 ? 9.75 -5.945 3.535 1 98.81 94 THR B CA 1
ATOM 4233 C C . THR B 1 94 ? 10.867 -6.773 4.164 1 98.81 94 THR B C 1
ATOM 4235 O O . THR B 1 94 ? 11.797 -6.219 4.754 1 98.81 94 THR B O 1
ATOM 4238 N N . VAL B 1 95 ? 10.812 -8.07 4.004 1 98.88 95 VAL B N 1
ATOM 4239 C CA . VAL B 1 95 ? 11.805 -8.953 4.598 1 98.88 95 VAL B CA 1
ATOM 4240 C C . VAL B 1 95 ? 13.18 -8.672 3.98 1 98.88 95 VAL B C 1
ATOM 4242 O O . VAL B 1 95 ? 14.141 -8.406 4.699 1 98.88 95 VAL B O 1
ATOM 4245 N N . LEU B 1 96 ? 13.25 -8.68 2.676 1 98.81 96 LEU B N 1
ATOM 4246 C CA . LEU B 1 96 ? 14.539 -8.641 1.998 1 98.81 96 LEU B CA 1
ATOM 4247 C C . LEU B 1 96 ? 15.203 -7.277 2.189 1 98.81 96 LEU B C 1
ATOM 4249 O O . LEU B 1 96 ? 16.438 -7.191 2.27 1 98.81 96 LEU B O 1
ATOM 4253 N N . ARG B 1 97 ? 14.461 -6.242 2.303 1 98.12 97 ARG B N 1
ATOM 4254 C CA . ARG B 1 97 ? 15.023 -4.906 2.434 1 98.12 97 ARG B CA 1
ATOM 4255 C C . ARG B 1 97 ? 15.414 -4.613 3.881 1 98.12 97 ARG B C 1
ATOM 4257 O O . ARG B 1 97 ? 16.109 -3.633 4.156 1 98.12 97 ARG B O 1
ATOM 4264 N N . ASN B 1 98 ? 14.945 -5.418 4.805 1 98.44 98 ASN B N 1
ATOM 4265 C CA . ASN B 1 98 ? 15.359 -5.285 6.199 1 98.44 98 ASN B CA 1
ATOM 4266 C C . ASN B 1 98 ? 16.641 -6.055 6.48 1 98.44 98 ASN B C 1
ATOM 4268 O O . ASN B 1 98 ? 17.312 -5.801 7.48 1 98.44 98 ASN B O 1
ATOM 4272 N N . LEU B 1 99 ? 16.969 -7.023 5.641 1 98 99 LEU B N 1
ATOM 4273 C CA . LEU B 1 99 ? 18.203 -7.781 5.828 1 98 99 LEU B CA 1
ATOM 4274 C C . LEU B 1 99 ? 19.422 -6.957 5.398 1 98 99 LEU B C 1
ATOM 4276 O O . LEU B 1 99 ? 19.359 -6.223 4.41 1 98 99 LEU B O 1
ATOM 4280 N N . VAL B 1 100 ? 20.484 -7.074 6.109 1 95.38 100 VAL B N 1
ATOM 4281 C CA . VAL B 1 100 ? 21.719 -6.391 5.785 1 95.38 100 VAL B CA 1
ATOM 4282 C C . VAL B 1 100 ? 22.656 -7.336 5.02 1 95.38 100 VAL B C 1
ATOM 4284 O O . VAL B 1 100 ? 23.109 -8.336 5.566 1 95.38 100 VAL B O 1
ATOM 4287 N N . PHE B 1 101 ? 22.922 -6.984 3.812 1 97.25 101 PHE B N 1
ATOM 4288 C CA . PHE B 1 101 ? 23.75 -7.828 2.961 1 97.25 101 PHE B CA 1
ATOM 4289 C C . PHE B 1 101 ? 25.172 -7.289 2.896 1 97.25 101 PHE B C 1
ATOM 4291 O O . PHE B 1 101 ? 25.391 -6.078 2.793 1 97.25 101 PHE B O 1
ATOM 4298 N N . LYS B 1 102 ? 26.109 -8.148 3.004 1 96.69 102 LYS B N 1
ATOM 4299 C CA . LYS B 1 102 ? 27.531 -7.824 2.91 1 96.69 102 LYS B CA 1
ATOM 4300 C C . LYS B 1 102 ? 28.141 -8.375 1.62 1 96.69 102 LYS B C 1
ATOM 4302 O O . LYS B 1 102 ? 27.5 -9.164 0.921 1 96.69 102 LYS B O 1
ATOM 4307 N N . GLN B 1 103 ? 29.375 -7.918 1.347 1 97.44 103 GLN B N 1
ATOM 4308 C CA . GLN B 1 103 ? 30.109 -8.461 0.208 1 97.44 103 GLN B CA 1
ATOM 4309 C C . GLN B 1 103 ? 30.266 -9.977 0.329 1 97.44 103 GLN B C 1
ATOM 4311 O O . GLN B 1 103 ? 30.641 -10.484 1.385 1 97.44 103 GLN B O 1
ATOM 4316 N N . GLY B 1 104 ? 29.891 -10.648 -0.67 1 98.25 104 GLY B N 1
ATOM 4317 C CA . GLY B 1 104 ? 30.016 -12.094 -0.663 1 98.25 104 GLY B CA 1
ATOM 4318 C C . GLY B 1 104 ? 28.719 -12.805 -0.354 1 98.25 104 GLY B C 1
ATOM 4319 O O . GLY B 1 104 ? 28.594 -14.016 -0.559 1 98.25 104 GLY B O 1
ATOM 4320 N N . ASP B 1 105 ? 27.703 -12.07 0.087 1 98.62 105 ASP B N 1
ATOM 4321 C CA . ASP B 1 105 ? 26.391 -12.672 0.367 1 98.62 105 ASP B CA 1
ATOM 4322 C C . ASP B 1 105 ? 25.656 -13.016 -0.926 1 98.62 105 ASP B C 1
ATOM 4324 O O . ASP B 1 105 ? 25.703 -12.258 -1.896 1 98.62 105 ASP B O 1
ATOM 4328 N N . VAL B 1 106 ? 25 -14.164 -0.887 1 98.81 106 VAL B N 1
ATOM 4329 C CA . VAL B 1 106 ? 24.281 -14.664 -2.053 1 98.81 106 VAL B CA 1
ATOM 4330 C C . VAL B 1 106 ? 22.828 -14.984 -1.672 1 98.81 106 VAL B C 1
ATOM 4332 O O . VAL B 1 106 ? 22.578 -15.492 -0.58 1 98.81 106 VAL B O 1
ATOM 4335 N N . LEU B 1 107 ? 21.969 -14.586 -2.523 1 98.88 107 LEU B N 1
ATOM 4336 C CA . LEU B 1 107 ? 20.594 -15.039 -2.467 1 98.88 107 LEU B CA 1
ATOM 4337 C C . LEU B 1 107 ? 20.297 -16.031 -3.584 1 98.88 107 LEU B C 1
ATOM 4339 O O . LEU B 1 107 ? 20.609 -15.781 -4.75 1 98.88 107 LEU B O 1
ATOM 4343 N N . VAL B 1 108 ? 19.719 -17.188 -3.213 1 98.94 108 VAL B N 1
ATOM 4344 C CA . VAL B 1 108 ? 19.359 -18.203 -4.188 1 98.94 108 VAL B CA 1
ATOM 4345 C C . VAL B 1 108 ? 17.859 -18.172 -4.449 1 98.94 108 VAL B C 1
ATOM 4347 O O . VAL B 1 108 ? 17.062 -18.094 -3.516 1 98.94 108 VAL B O 1
ATOM 4350 N N . TYR B 1 109 ? 17.469 -18.141 -5.723 1 98.62 109 TYR B N 1
ATOM 4351 C CA . TYR B 1 109 ? 16.078 -18.172 -6.117 1 98.62 109 TYR B CA 1
ATOM 4352 C C . TYR B 1 109 ? 15.859 -19.109 -7.301 1 98.62 109 TYR B C 1
ATOM 4354 O O . TYR B 1 109 ? 16.812 -19.656 -7.852 1 98.62 109 TYR B O 1
ATOM 4362 N N . PHE B 1 110 ? 14.625 -19.359 -7.645 1 98.38 110 PHE B N 1
ATOM 4363 C CA . PHE B 1 110 ? 14.297 -20.375 -8.648 1 98.38 110 PHE B CA 1
ATOM 4364 C C . PHE B 1 110 ? 13.812 -19.719 -9.938 1 98.38 110 PHE B C 1
ATOM 4366 O O . PHE B 1 110 ? 13.234 -18.625 -9.906 1 98.38 110 PHE B O 1
ATOM 4373 N N . ASP B 1 111 ? 13.969 -20.375 -11 1 96 111 ASP B N 1
ATOM 4374 C CA . ASP B 1 111 ? 13.719 -19.859 -12.344 1 96 111 ASP B CA 1
ATOM 4375 C C . ASP B 1 111 ? 12.273 -19.391 -12.492 1 96 111 ASP B C 1
ATOM 4377 O O . ASP B 1 111 ? 12 -18.438 -13.234 1 96 111 ASP B O 1
ATOM 4381 N N . THR B 1 112 ? 11.359 -19.984 -11.766 1 95.19 112 THR B N 1
ATOM 4382 C CA . THR B 1 112 ? 9.945 -19.703 -11.969 1 95.19 112 THR B CA 1
ATOM 4383 C C . THR B 1 112 ? 9.422 -18.797 -10.852 1 95.19 112 THR B C 1
ATOM 4385 O O . THR B 1 112 ? 8.211 -18.719 -10.625 1 95.19 112 THR B O 1
ATOM 4388 N N . VAL B 1 113 ? 10.352 -18.156 -10.164 1 96.06 113 VAL B N 1
ATOM 4389 C CA . VAL B 1 113 ? 9.93 -17.219 -9.125 1 96.06 113 VAL B CA 1
ATOM 4390 C C . VAL B 1 113 ? 8.992 -16.188 -9.727 1 96.06 113 VAL B C 1
ATOM 4392 O O . VAL B 1 113 ? 9.07 -15.875 -10.914 1 96.06 113 VAL B O 1
ATOM 4395 N N . TYR B 1 114 ? 8.039 -15.703 -8.969 1 96.5 114 TYR B N 1
ATOM 4396 C CA . TYR B 1 114 ? 7.102 -14.68 -9.43 1 96.5 114 TYR B CA 1
ATOM 4397 C C . TYR B 1 114 ? 7.844 -13.477 -9.984 1 96.5 114 TYR B C 1
ATOM 4399 O O . TYR B 1 114 ? 8.82 -13.008 -9.391 1 96.5 114 TYR B O 1
ATOM 4407 N N . GLY B 1 115 ? 7.469 -12.977 -11.125 1 94.94 115 GLY B N 1
ATOM 4408 C CA . GLY B 1 115 ? 8.172 -11.938 -11.859 1 94.94 115 GLY B CA 1
ATOM 4409 C C . GLY B 1 115 ? 8.461 -10.703 -11.023 1 94.94 115 GLY B C 1
ATOM 4410 O O . GLY B 1 115 ? 9.562 -10.156 -11.078 1 94.94 115 GLY B O 1
ATOM 4411 N N . ALA B 1 116 ? 7.512 -10.242 -10.297 1 95.56 116 ALA B N 1
ATOM 4412 C CA . ALA B 1 116 ? 7.703 -9.062 -9.461 1 95.56 116 ALA B CA 1
ATOM 4413 C C . ALA B 1 116 ? 8.734 -9.312 -8.367 1 95.56 116 ALA B C 1
ATOM 4415 O O . ALA B 1 116 ? 9.477 -8.406 -7.984 1 95.56 116 ALA B O 1
ATOM 4416 N N . VAL B 1 117 ? 8.805 -10.523 -7.875 1 97.56 117 VAL B N 1
ATOM 4417 C CA . VAL B 1 117 ? 9.812 -10.891 -6.887 1 97.56 117 VAL B CA 1
ATOM 4418 C C . VAL B 1 117 ? 11.195 -10.875 -7.523 1 97.56 117 VAL B C 1
ATOM 4420 O O . VAL B 1 117 ? 12.156 -10.375 -6.93 1 97.56 117 VAL B O 1
ATOM 4423 N N . GLU B 1 118 ? 11.266 -11.438 -8.703 1 97.12 118 GLU B N 1
ATOM 4424 C CA . GLU B 1 118 ? 12.547 -11.391 -9.398 1 97.12 118 GLU B CA 1
ATOM 4425 C C . GLU B 1 118 ? 13.016 -9.953 -9.602 1 97.12 118 GLU B C 1
ATOM 4427 O O . GLU B 1 118 ? 14.195 -9.648 -9.445 1 97.12 118 GLU B O 1
ATOM 4432 N N . LYS B 1 119 ? 12.133 -9.117 -10 1 97.5 119 LYS B N 1
ATOM 4433 C CA . LYS B 1 119 ? 12.453 -7.707 -10.172 1 97.5 119 LYS B CA 1
ATOM 4434 C C . LYS B 1 119 ? 12.938 -7.094 -8.859 1 97.5 119 LYS B C 1
ATOM 4436 O O . LYS B 1 119 ? 13.828 -6.242 -8.852 1 97.5 119 LYS B O 1
ATOM 4441 N N . THR B 1 120 ? 12.352 -7.441 -7.746 1 98.12 120 THR B N 1
ATOM 4442 C CA . THR B 1 120 ? 12.805 -7.027 -6.422 1 98.12 120 THR B CA 1
ATOM 4443 C C . THR B 1 120 ? 14.25 -7.469 -6.188 1 98.12 120 THR B C 1
ATOM 4445 O O . THR B 1 120 ? 15.062 -6.691 -5.68 1 98.12 120 THR B O 1
ATOM 4448 N N . LEU B 1 121 ? 14.539 -8.711 -6.551 1 98.38 121 LEU B N 1
ATOM 4449 C CA . LEU B 1 121 ? 15.891 -9.234 -6.367 1 98.38 121 LEU B CA 1
ATOM 4450 C C . LEU B 1 121 ? 16.906 -8.438 -7.172 1 98.38 121 LEU B C 1
ATOM 4452 O O . LEU B 1 121 ? 17.969 -8.07 -6.656 1 98.38 121 LEU B O 1
ATOM 4456 N N . VAL B 1 122 ? 16.531 -8.133 -8.43 1 97.81 122 VAL B N 1
ATOM 4457 C CA . VAL B 1 122 ? 17.438 -7.348 -9.281 1 97.81 122 VAL B CA 1
ATOM 4458 C C . VAL B 1 122 ? 17.609 -5.953 -8.688 1 97.81 122 VAL B C 1
ATOM 4460 O O . VAL B 1 122 ? 18.734 -5.441 -8.633 1 97.81 122 VAL B O 1
ATOM 4463 N N . SER B 1 123 ? 16.547 -5.383 -8.242 1 97.62 123 SER B N 1
ATOM 4464 C CA . SER B 1 123 ? 16.625 -4.066 -7.617 1 97.62 123 SER B CA 1
ATOM 4465 C C . SER B 1 123 ? 17.562 -4.07 -6.418 1 97.62 123 SER B C 1
ATOM 4467 O O . SER B 1 123 ? 18.297 -3.111 -6.203 1 97.62 123 SER B O 1
ATOM 4469 N N . LEU B 1 124 ? 17.562 -5.09 -5.625 1 97.31 124 LEU B N 1
ATOM 4470 C CA . LEU B 1 124 ? 18.391 -5.207 -4.438 1 97.31 124 LEU B CA 1
ATOM 4471 C C . LEU B 1 124 ? 19.875 -5.277 -4.82 1 97.31 124 LEU B C 1
ATOM 4473 O O . LEU B 1 124 ? 20.734 -4.758 -4.098 1 97.31 124 LEU B O 1
ATOM 4477 N N . THR B 1 125 ? 20.172 -5.938 -5.965 1 96.75 125 THR B N 1
ATOM 4478 C CA . THR B 1 125 ? 21.578 -6.012 -6.387 1 96.75 125 THR B CA 1
ATOM 4479 C C . THR B 1 125 ? 22.094 -4.637 -6.789 1 96.75 125 THR B C 1
ATOM 4481 O O . THR B 1 125 ? 23.297 -4.383 -6.75 1 96.75 125 THR B O 1
ATOM 4484 N N . GLU B 1 126 ? 21.188 -3.756 -7.219 1 94.94 126 GLU B N 1
ATOM 4485 C CA . GLU B 1 126 ? 21.578 -2.414 -7.641 1 94.94 126 GLU B CA 1
ATOM 4486 C C . GLU B 1 126 ? 21.906 -1.534 -6.438 1 94.94 126 GLU B C 1
ATOM 4488 O O . GLU B 1 126 ? 22.641 -0.556 -6.559 1 94.94 126 GLU B O 1
ATOM 4493 N N . THR B 1 127 ? 21.375 -1.912 -5.266 1 93.19 127 THR B N 1
ATOM 4494 C CA . THR B 1 127 ? 21.453 -0.982 -4.145 1 93.19 127 THR B CA 1
ATOM 4495 C C . THR B 1 127 ? 22.219 -1.602 -2.979 1 93.19 127 THR B C 1
ATOM 4497 O O . THR B 1 127 ? 22.469 -0.936 -1.974 1 93.19 127 THR B O 1
ATOM 4500 N N . THR B 1 128 ? 22.547 -2.875 -3.027 1 95.06 128 THR B N 1
ATOM 4501 C CA . THR B 1 128 ? 23.297 -3.596 -2.006 1 95.06 128 THR B CA 1
ATOM 4502 C C . THR B 1 128 ? 24.391 -4.453 -2.641 1 95.06 128 THR B C 1
ATOM 4504 O O . THR B 1 128 ? 24.406 -4.645 -3.857 1 95.06 128 THR B O 1
ATOM 4507 N N . PRO B 1 129 ? 25.328 -5.051 -1.871 1 96.44 129 PRO B N 1
ATOM 4508 C CA . PRO B 1 129 ? 26.359 -5.922 -2.438 1 96.44 129 PRO B CA 1
ATOM 4509 C C . PRO B 1 129 ? 25.859 -7.332 -2.721 1 96.44 129 PRO B C 1
ATOM 4511 O O . PRO B 1 129 ? 26.641 -8.219 -3.072 1 96.44 129 PRO B O 1
ATOM 4514 N N . LEU B 1 130 ? 24.562 -7.559 -2.584 1 97.75 130 LEU B N 1
ATOM 4515 C CA . LEU B 1 130 ? 23.953 -8.875 -2.744 1 97.75 130 LEU B CA 1
ATOM 4516 C C . LEU B 1 130 ? 24.219 -9.422 -4.141 1 97.75 130 LEU B C 1
ATOM 4518 O O . LEU B 1 130 ? 24.125 -8.695 -5.129 1 97.75 130 LEU B O 1
ATOM 4522 N N . GLN B 1 131 ? 24.547 -10.656 -4.211 1 98.06 131 GLN B N 1
ATOM 4523 C CA . GLN B 1 131 ? 24.594 -11.391 -5.473 1 98.06 131 GLN B CA 1
ATOM 4524 C C . GLN B 1 131 ? 23.469 -12.398 -5.578 1 98.06 131 GLN B C 1
ATOM 4526 O O . GLN B 1 131 ? 22.938 -12.859 -4.562 1 98.06 131 GLN B O 1
ATOM 4531 N N . LEU B 1 132 ? 23.156 -12.734 -6.773 1 98.19 132 LEU B N 1
ATOM 4532 C CA . LEU B 1 132 ? 22.062 -13.68 -7.008 1 98.19 132 LEU B CA 1
ATOM 4533 C C . LEU B 1 132 ? 22.594 -14.953 -7.664 1 98.19 132 LEU B C 1
ATOM 4535 O O . LEU B 1 132 ? 23.5 -14.906 -8.492 1 98.19 132 LEU B O 1
ATOM 4539 N N . ARG B 1 133 ? 22.047 -16.062 -7.215 1 98.5 133 ARG B N 1
ATOM 4540 C CA . ARG B 1 133 ? 22.219 -17.344 -7.895 1 98.5 133 ARG B CA 1
ATOM 4541 C C . ARG B 1 133 ? 20.859 -17.969 -8.219 1 98.5 133 ARG B C 1
ATOM 4543 O O . ARG B 1 133 ? 20.031 -18.141 -7.324 1 98.5 133 ARG B O 1
ATOM 4550 N N . LYS B 1 134 ? 20.688 -18.359 -9.469 1 97.75 134 LYS B N 1
ATOM 4551 C CA . LYS B 1 134 ? 19.422 -18.922 -9.922 1 97.75 134 LYS B CA 1
ATOM 4552 C C . LYS B 1 134 ? 19.516 -20.438 -10.07 1 97.75 134 LYS B C 1
ATOM 4554 O O . LYS B 1 134 ? 20.5 -20.953 -10.609 1 97.75 134 LYS B O 1
ATOM 4559 N N . VAL B 1 135 ? 18.547 -21.062 -9.477 1 98.75 135 VAL B N 1
ATOM 4560 C CA . VAL B 1 135 ? 18.391 -22.469 -9.773 1 98.75 135 VAL B CA 1
ATOM 4561 C C . VAL B 1 135 ? 17.719 -22.641 -11.133 1 98.75 135 VAL B C 1
ATOM 4563 O O . VAL B 1 135 ? 16.516 -22.406 -11.281 1 98.75 135 VAL B O 1
ATOM 4566 N N . GLN B 1 136 ? 18.453 -23.141 -12.102 1 97 136 GLN B N 1
ATOM 4567 C CA . GLN B 1 136 ? 17.969 -23.266 -13.469 1 97 136 GLN B CA 1
ATOM 4568 C C . GLN B 1 136 ? 17.281 -24.625 -13.68 1 97 136 GLN B C 1
ATOM 4570 O O . GLN B 1 136 ? 17.859 -25.672 -13.359 1 97 136 GLN B O 1
ATOM 4575 N N . TYR B 1 137 ? 16.062 -24.531 -14.188 1 96 137 TYR B N 1
ATOM 4576 C CA . TYR B 1 137 ? 15.312 -25.734 -14.531 1 96 137 TYR B CA 1
ATOM 4577 C C . TYR B 1 137 ? 14.148 -25.406 -15.453 1 96 137 TYR B C 1
ATOM 4579 O O . TYR B 1 137 ? 13.875 -24.234 -15.734 1 96 137 TYR B O 1
ATOM 4587 N N . GLN B 1 138 ? 13.57 -26.406 -15.977 1 92.56 138 GLN B N 1
ATOM 4588 C CA . GLN B 1 138 ? 12.328 -26.312 -16.734 1 92.56 138 GLN B CA 1
ATOM 4589 C C . GLN B 1 138 ? 11.305 -27.328 -16.266 1 92.56 138 GLN B C 1
ATOM 4591 O O . GLN B 1 138 ? 11.664 -28.469 -15.969 1 92.56 138 GLN B O 1
ATOM 4596 N N . PHE B 1 139 ? 10.102 -26.859 -16.203 1 94.12 139 PHE B N 1
ATOM 4597 C CA . PHE B 1 139 ? 9.039 -27.812 -15.953 1 94.12 139 PHE B CA 1
ATOM 4598 C C . PHE B 1 139 ? 8.68 -28.562 -17.234 1 94.12 139 PHE B C 1
ATOM 4600 O O . PHE B 1 139 ? 8.773 -28 -18.328 1 94.12 139 PHE B O 1
ATOM 4607 N N . PRO B 1 140 ? 8.305 -29.844 -17.094 1 93.88 140 PRO B N 1
ATOM 4608 C CA . PRO B 1 140 ? 8.102 -30.609 -15.859 1 93.88 140 PRO B CA 1
ATOM 4609 C C . PRO B 1 140 ? 9.406 -31.125 -15.258 1 93.88 140 PRO B C 1
ATOM 4611 O O . PRO B 1 140 ? 10.344 -31.453 -16 1 93.88 140 PRO B O 1
ATOM 4614 N N . ILE B 1 141 ? 9.469 -31.172 -14.047 1 95.25 141 ILE B N 1
ATOM 4615 C CA . ILE B 1 141 ? 10.602 -31.656 -13.25 1 95.25 141 ILE B CA 1
ATOM 4616 C C . ILE B 1 141 ? 10.102 -32.188 -11.906 1 95.25 141 ILE B C 1
ATOM 4618 O O . ILE B 1 141 ? 9.102 -31.688 -11.375 1 95.25 141 ILE B O 1
ATOM 4622 N N . SER B 1 142 ? 10.734 -33.219 -11.375 1 95.19 142 SER B N 1
ATOM 4623 C CA . SER B 1 142 ? 10.281 -33.781 -10.117 1 95.19 142 SER B CA 1
ATOM 4624 C C . SER B 1 142 ? 10.711 -32.938 -8.93 1 95.19 142 SER B C 1
ATOM 4626 O O . SER B 1 142 ? 11.68 -32.156 -9.023 1 95.19 142 SER B O 1
ATOM 4628 N N . HIS B 1 143 ? 10.086 -33.094 -7.832 1 96.88 143 HIS B N 1
ATOM 4629 C CA . HIS B 1 143 ? 10.453 -32.406 -6.598 1 96.88 143 HIS B CA 1
ATOM 4630 C C . HIS B 1 143 ? 11.859 -32.781 -6.156 1 96.88 143 HIS B C 1
ATOM 4632 O O . HIS B 1 143 ? 12.617 -31.938 -5.688 1 96.88 143 HIS B O 1
ATOM 4638 N N . ASP B 1 144 ? 12.195 -34.062 -6.273 1 96.38 144 ASP B N 1
ATOM 4639 C CA . ASP B 1 144 ? 13.531 -34.531 -5.906 1 96.38 144 ASP B CA 1
ATOM 4640 C C . ASP B 1 144 ? 14.609 -33.781 -6.691 1 96.38 144 ASP B C 1
ATOM 4642 O O . ASP B 1 144 ? 15.609 -33.344 -6.121 1 96.38 144 ASP B O 1
ATOM 4646 N N . GLU B 1 145 ? 14.367 -33.656 -7.945 1 97.12 145 GLU B N 1
ATOM 4647 C CA . GLU B 1 145 ? 15.336 -32.969 -8.805 1 97.12 145 GLU B CA 1
ATOM 4648 C C . GLU B 1 145 ? 15.445 -31.5 -8.461 1 97.12 145 GLU B C 1
ATOM 4650 O O . GLU B 1 145 ? 16.531 -30.922 -8.492 1 97.12 145 GLU B O 1
ATOM 4655 N N . LEU B 1 146 ? 14.359 -30.859 -8.148 1 97.81 146 LEU B N 1
ATOM 4656 C CA . LEU B 1 146 ? 14.352 -29.453 -7.766 1 97.81 146 LEU B CA 1
ATOM 4657 C C . LEU B 1 146 ? 15.195 -29.234 -6.516 1 97.81 146 LEU B C 1
ATOM 4659 O O . LEU B 1 146 ? 16.016 -28.312 -6.473 1 97.81 146 LEU B O 1
ATOM 4663 N N . VAL B 1 147 ? 14.977 -30.031 -5.504 1 98.69 147 VAL B N 1
ATOM 4664 C CA . VAL B 1 147 ? 15.711 -29.891 -4.25 1 98.69 147 VAL B CA 1
ATOM 4665 C C . VAL B 1 147 ? 17.203 -30.156 -4.488 1 98.69 147 VAL B C 1
ATOM 4667 O O . VAL B 1 147 ? 18.062 -29.453 -3.949 1 98.69 147 VAL B O 1
ATOM 4670 N N . ARG B 1 148 ? 17.484 -31.188 -5.301 1 98.62 148 ARG B N 1
ATOM 4671 C CA . ARG B 1 148 ? 18.875 -31.5 -5.625 1 98.62 148 ARG B CA 1
ATOM 4672 C C . ARG B 1 148 ? 19.562 -30.328 -6.301 1 98.62 148 ARG B C 1
ATOM 4674 O O . ARG B 1 148 ? 20.688 -29.969 -5.949 1 98.62 148 ARG B O 1
ATOM 4681 N N . LYS B 1 149 ? 18.891 -29.75 -7.234 1 98.75 149 LYS B N 1
ATOM 4682 C CA . LYS B 1 149 ? 19.469 -28.625 -7.965 1 98.75 149 LYS B CA 1
ATOM 4683 C C . LYS B 1 149 ? 19.688 -27.422 -7.043 1 98.75 149 LYS B C 1
ATOM 4685 O O . LYS B 1 149 ? 20.656 -26.688 -7.207 1 98.75 149 LYS B O 1
ATOM 4690 N N . PHE B 1 150 ? 18.797 -27.219 -6.121 1 98.88 150 PHE B N 1
ATOM 4691 C CA . PHE B 1 150 ? 18.969 -26.172 -5.121 1 98.88 150 PHE B CA 1
ATOM 4692 C C . PHE B 1 150 ? 20.25 -26.375 -4.324 1 98.88 150 PHE B C 1
ATOM 4694 O O . PHE B 1 150 ? 21.078 -25.469 -4.207 1 98.88 150 PHE B O 1
ATOM 4701 N N . LEU B 1 151 ? 20.406 -27.594 -3.857 1 98.88 151 LEU B N 1
ATOM 4702 C CA 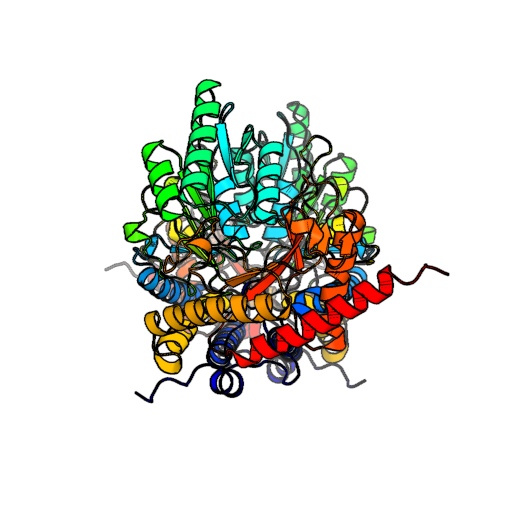. LEU B 1 151 ? 21.562 -27.922 -3.035 1 98.88 151 LEU B CA 1
ATOM 4703 C C . LEU B 1 151 ? 22.859 -27.828 -3.85 1 98.88 151 LEU B C 1
ATOM 4705 O O . LEU B 1 151 ? 23.906 -27.438 -3.318 1 98.88 151 LEU B O 1
ATOM 4709 N N . GLU B 1 152 ? 22.781 -28.125 -5.129 1 98.88 152 GLU B N 1
ATOM 4710 C CA . GLU B 1 152 ? 23.938 -28 -6.008 1 98.88 152 GLU B CA 1
ATOM 4711 C C . GLU B 1 152 ? 24.344 -26.531 -6.148 1 98.88 152 GLU B C 1
ATOM 4713 O O . GLU B 1 152 ? 25.531 -26.219 -6.141 1 98.88 152 GLU B O 1
ATOM 4718 N N . VAL B 1 153 ? 23.344 -25.656 -6.285 1 98.88 153 VAL B N 1
ATOM 4719 C CA . VAL B 1 153 ? 23.641 -24.234 -6.398 1 98.88 153 VAL B CA 1
ATOM 4720 C C . VAL B 1 153 ? 24.266 -23.719 -5.098 1 98.88 153 VAL B C 1
ATOM 4722 O O . VAL B 1 153 ? 25.219 -22.938 -5.125 1 98.88 153 VAL B O 1
ATOM 4725 N N . VAL B 1 154 ? 23.734 -24.156 -3.973 1 98.88 154 VAL B N 1
ATOM 4726 C CA . VAL B 1 154 ? 24.266 -23.766 -2.668 1 98.88 154 VAL B CA 1
ATOM 4727 C C . VAL B 1 154 ? 25.719 -24.234 -2.541 1 98.88 154 VAL B C 1
ATOM 4729 O O . VAL B 1 154 ? 26.594 -23.469 -2.146 1 98.88 154 VAL B O 1
ATOM 4732 N N . ALA B 1 155 ? 25.969 -25.5 -2.92 1 98.69 155 ALA B N 1
ATOM 4733 C CA . ALA B 1 155 ? 27.312 -26.062 -2.83 1 98.69 155 ALA B CA 1
ATOM 4734 C C . ALA B 1 155 ? 28.297 -25.312 -3.729 1 98.69 155 ALA B C 1
ATOM 4736 O O . ALA B 1 155 ? 29.438 -25.078 -3.342 1 98.69 155 ALA B O 1
ATOM 4737 N N . SER B 1 156 ? 27.859 -25.047 -4.871 1 98.75 156 SER B N 1
ATOM 4738 C CA . SER B 1 156 ? 28.703 -24.328 -5.824 1 98.75 156 SER B CA 1
ATOM 4739 C C . SER B 1 156 ? 29.078 -22.938 -5.305 1 98.75 156 SER B C 1
ATOM 4741 O O . SER B 1 156 ? 30.234 -22.531 -5.395 1 98.75 156 SER B O 1
ATOM 4743 N N . ALA B 1 157 ? 28.125 -22.203 -4.785 1 98.69 157 ALA B N 1
ATOM 4744 C CA . ALA B 1 157 ? 28.391 -20.875 -4.219 1 98.69 157 ALA B CA 1
ATOM 4745 C C . ALA B 1 157 ? 29.359 -20.969 -3.049 1 98.69 157 ALA B C 1
ATOM 4747 O O . ALA B 1 157 ? 30.281 -20.156 -2.936 1 98.69 157 ALA B O 1
ATOM 4748 N N . THR B 1 158 ? 29.172 -21.938 -2.24 1 98.12 158 THR B N 1
ATOM 4749 C CA . THR B 1 158 ? 30.047 -22.156 -1.091 1 98.12 158 THR B CA 1
ATOM 4750 C C . THR B 1 158 ? 31.469 -22.469 -1.542 1 98.12 158 THR B C 1
ATOM 4752 O O . THR B 1 158 ? 32.438 -21.969 -0.958 1 98.12 158 THR B O 1
ATOM 4755 N N . ALA B 1 159 ? 31.562 -23.203 -2.539 1 98.31 159 ALA B N 1
ATOM 4756 C CA . ALA B 1 159 ? 32.875 -23.578 -3.074 1 98.31 159 ALA B CA 1
ATOM 4757 C C . ALA B 1 159 ? 33.594 -22.359 -3.633 1 98.31 159 ALA B C 1
ATOM 4759 O O . ALA B 1 159 ? 34.844 -22.328 -3.631 1 98.31 159 ALA B O 1
ATOM 4760 N N . GLU B 1 160 ? 32.875 -21.406 -4.094 1 98.31 160 GLU B N 1
ATOM 4761 C CA . GLU B 1 160 ? 33.438 -20.172 -4.621 1 98.31 160 GLU B CA 1
ATOM 4762 C C . GLU B 1 160 ? 33.844 -19.219 -3.496 1 98.31 160 GLU B C 1
ATOM 4764 O O . GLU B 1 160 ? 34.312 -18.125 -3.75 1 98.31 160 GLU B O 1
ATOM 4769 N N . GLY B 1 161 ? 33.594 -19.578 -2.291 1 98.19 161 GLY B N 1
ATOM 4770 C CA . GLY B 1 161 ? 33.938 -18.766 -1.138 1 98.19 161 GLY B CA 1
ATOM 4771 C C . GLY B 1 161 ? 32.844 -17.766 -0.763 1 98.19 161 GLY B C 1
ATOM 4772 O O . GLY B 1 161 ? 33.125 -16.828 0.002 1 98.19 161 GLY B O 1
ATOM 4773 N N . LEU B 1 162 ? 31.688 -17.938 -1.353 1 98.69 162 LEU B N 1
ATOM 4774 C CA . LEU B 1 162 ? 30.562 -17.047 -1.062 1 98.69 162 LEU B CA 1
ATOM 4775 C C . LEU B 1 162 ? 29.688 -17.625 0.052 1 98.69 162 LEU B C 1
ATOM 4777 O O . LEU B 1 162 ? 29.844 -18.781 0.425 1 98.69 162 LEU B O 1
ATOM 4781 N N . THR B 1 163 ? 28.859 -16.781 0.648 1 98.56 163 THR B N 1
ATOM 4782 C CA . THR B 1 163 ? 27.938 -17.188 1.708 1 98.56 163 THR B CA 1
ATOM 4783 C C . THR B 1 163 ? 26.484 -17.094 1.238 1 98.56 163 THR B C 1
ATOM 4785 O O . THR B 1 163 ? 25.984 -16 1.006 1 98.56 163 THR B O 1
ATOM 4788 N N . VAL B 1 164 ? 25.812 -18.203 1.09 1 98.81 164 VAL B N 1
ATOM 4789 C CA . VAL B 1 164 ? 24.391 -18.188 0.793 1 98.81 164 VAL B CA 1
ATOM 4790 C C . VAL B 1 164 ? 23.609 -17.766 2.037 1 98.81 164 VAL B C 1
ATOM 4792 O O . VAL B 1 164 ? 23.406 -18.562 2.951 1 98.81 164 VAL B O 1
ATOM 4795 N N . ARG B 1 165 ? 23.094 -16.578 1.988 1 98.56 165 ARG B N 1
ATOM 4796 C CA . ARG B 1 165 ? 22.469 -15.992 3.162 1 98.56 165 ARG B CA 1
ATOM 4797 C C . ARG B 1 165 ? 20.969 -16.281 3.193 1 98.56 165 ARG B C 1
ATOM 4799 O O . ARG B 1 165 ? 20.375 -16.406 4.266 1 98.56 165 ARG B O 1
ATOM 4806 N N . VAL B 1 166 ? 20.344 -16.266 2.072 1 98.88 166 VAL B N 1
ATOM 4807 C CA . VAL B 1 166 ? 18.891 -16.328 2.006 1 98.88 166 VAL B CA 1
ATOM 4808 C C . VAL B 1 166 ? 18.453 -17.062 0.738 1 98.88 166 VAL B C 1
ATOM 4810 O O . VAL B 1 166 ? 19.141 -17 -0.284 1 98.88 166 VAL B O 1
ATOM 4813 N N . ALA B 1 167 ? 17.375 -17.797 0.801 1 98.94 167 ALA B N 1
ATOM 4814 C CA . ALA B 1 167 ? 16.719 -18.422 -0.345 1 98.94 167 ALA B CA 1
ATOM 4815 C C . ALA B 1 167 ? 15.266 -17.984 -0.448 1 98.94 167 ALA B C 1
ATOM 4817 O O . ALA B 1 167 ? 14.57 -17.875 0.564 1 98.94 167 ALA B O 1
ATOM 4818 N N . VAL B 1 168 ? 14.82 -17.672 -1.66 1 98.88 168 VAL B N 1
ATOM 4819 C CA . VAL B 1 168 ? 13.438 -17.297 -1.932 1 98.88 168 VAL B CA 1
ATOM 4820 C C . VAL B 1 168 ? 12.773 -18.344 -2.812 1 98.88 168 VAL B C 1
ATOM 4822 O O . VAL B 1 168 ? 13.305 -18.719 -3.863 1 98.88 168 VAL B O 1
ATOM 4825 N N . PHE B 1 169 ? 11.633 -18.844 -2.4 1 98.81 169 PHE B N 1
ATOM 4826 C CA . PHE B 1 169 ? 10.93 -19.844 -3.213 1 98.81 169 PHE B CA 1
ATOM 4827 C C . PHE B 1 169 ? 9.445 -19.859 -2.875 1 98.81 169 PHE B C 1
ATOM 4829 O O . PHE B 1 169 ? 9.023 -19.281 -1.871 1 98.81 169 PHE B O 1
ATOM 4836 N N . ASP B 1 170 ? 8.656 -20.484 -3.705 1 98.62 170 ASP B N 1
ATOM 4837 C CA . ASP B 1 170 ? 7.199 -20.469 -3.637 1 98.62 170 ASP B CA 1
ATOM 4838 C C . ASP B 1 170 ? 6.66 -21.688 -2.9 1 98.62 170 ASP B C 1
ATOM 4840 O O . ASP B 1 170 ? 7.34 -22.719 -2.811 1 98.62 170 ASP B O 1
ATOM 4844 N N . THR B 1 171 ? 5.422 -21.531 -2.379 1 98.81 171 THR B N 1
ATOM 4845 C CA . THR B 1 171 ? 4.648 -22.719 -2.045 1 98.81 171 THR B CA 1
ATOM 4846 C C . THR B 1 171 ? 4.02 -23.328 -3.297 1 98.81 171 THR B C 1
ATOM 4848 O O . THR B 1 171 ? 4.059 -24.547 -3.488 1 98.81 171 THR B O 1
ATOM 4851 N N . ILE B 1 172 ? 3.4 -22.5 -4.012 1 98.81 172 ILE B N 1
ATOM 4852 C CA . ILE B 1 172 ? 2.789 -22.797 -5.305 1 98.81 172 ILE B CA 1
ATOM 4853 C C . ILE B 1 172 ? 3.207 -21.75 -6.328 1 98.81 172 ILE B C 1
ATOM 4855 O O . ILE B 1 172 ? 3.016 -20.547 -6.109 1 98.81 172 ILE B O 1
ATOM 4859 N N . VAL B 1 173 ? 3.826 -22.188 -7.395 1 98.25 173 VAL B N 1
ATOM 4860 C CA . VAL B 1 173 ? 4.293 -21.266 -8.438 1 98.25 173 VAL B CA 1
ATOM 4861 C C . VAL B 1 173 ? 3.098 -20.672 -9.164 1 98.25 173 VAL B C 1
ATOM 4863 O O . VAL B 1 173 ? 2.143 -21.375 -9.5 1 98.25 173 VAL B O 1
ATOM 4866 N N . SER B 1 174 ? 3.1 -19.422 -9.398 1 96.94 174 SER B N 1
ATOM 4867 C CA . SER B 1 174 ? 1.998 -18.719 -10.062 1 96.94 174 SER B CA 1
ATOM 4868 C C . SER B 1 174 ? 1.886 -19.125 -11.523 1 96.94 174 SER B C 1
ATOM 4870 O O . SER B 1 174 ? 0.792 -19.422 -12.008 1 96.94 174 SER B O 1
ATOM 4872 N N . LEU B 1 175 ? 2.943 -19.078 -12.281 1 95.5 175 LEU B N 1
ATOM 4873 C CA . LEU B 1 175 ? 3.078 -19.531 -13.664 1 95.5 175 LEU B CA 1
ATOM 4874 C C . LEU B 1 175 ? 4.379 -20.297 -13.859 1 95.5 175 LEU B C 1
ATOM 4876 O O . LEU B 1 175 ? 5.461 -19.703 -13.891 1 95.5 175 LEU B O 1
ATOM 4880 N N . PRO B 1 176 ? 4.262 -21.547 -13.852 1 96.44 176 PRO B N 1
ATOM 4881 C CA . PRO B 1 176 ? 3.068 -22.391 -14.008 1 96.44 176 PRO B CA 1
ATOM 4882 C C . PRO B 1 176 ? 2.381 -22.688 -12.68 1 96.44 176 PRO B C 1
ATOM 4884 O O . PRO B 1 176 ? 3.041 -22.75 -11.641 1 96.44 176 PRO B O 1
ATOM 4887 N N . GLY B 1 177 ? 1.196 -22.812 -12.57 1 97.56 177 GLY B N 1
ATOM 4888 C CA . GLY B 1 177 ? 0.375 -23.172 -11.422 1 97.56 177 GLY B CA 1
ATOM 4889 C C . GLY B 1 177 ? 0.619 -24.594 -10.93 1 97.56 177 GLY B C 1
ATOM 4890 O O . GLY B 1 177 ? -0.239 -25.469 -11.086 1 97.56 177 GLY B O 1
ATOM 4891 N N . VAL B 1 178 ? 1.812 -24.828 -10.227 1 98.19 178 VAL B N 1
ATOM 4892 C CA . VAL B 1 178 ? 2.195 -26.141 -9.711 1 98.19 178 VAL B CA 1
ATOM 4893 C C . VAL B 1 178 ? 2.658 -26.016 -8.266 1 98.19 178 VAL B C 1
ATOM 4895 O O . VAL B 1 178 ? 3.209 -24.984 -7.867 1 98.19 178 VAL B O 1
ATOM 4898 N N . ARG B 1 179 ? 2.43 -27.031 -7.52 1 98.56 179 ARG B N 1
ATOM 4899 C CA . ARG B 1 179 ? 2.908 -27.078 -6.141 1 98.56 179 ARG B CA 1
ATOM 4900 C C . ARG B 1 179 ? 4.418 -27.281 -6.09 1 98.56 179 ARG B C 1
ATOM 4902 O O . ARG B 1 179 ? 4.969 -28.078 -6.852 1 98.56 179 ARG B O 1
ATOM 4909 N N . PHE B 1 180 ? 5.117 -26.516 -5.305 1 98.44 180 PHE B N 1
ATOM 4910 C CA . PHE B 1 180 ? 6.562 -26.578 -5.117 1 98.44 180 PHE B CA 1
ATOM 4911 C C . PHE B 1 180 ? 6.914 -27.422 -3.891 1 98.44 180 PHE B C 1
ATOM 4913 O O . PHE B 1 180 ? 6.066 -27.625 -3.02 1 98.44 180 PHE B O 1
ATOM 4920 N N . PRO B 1 181 ? 8.086 -28.016 -3.838 1 98.5 181 PRO B N 1
ATOM 4921 C CA . PRO B 1 181 ? 8.5 -28.766 -2.652 1 98.5 181 PRO B CA 1
ATOM 4922 C C . PRO B 1 181 ? 8.984 -27.859 -1.519 1 98.5 181 PRO B C 1
ATOM 4924 O O . PRO B 1 181 ? 10.062 -28.094 -0.965 1 98.5 181 PRO B O 1
ATOM 4927 N N . PHE B 1 182 ? 8.172 -26.906 -1.058 1 98.81 182 PHE B N 1
ATOM 4928 C CA . PHE B 1 182 ? 8.57 -25.859 -0.126 1 98.81 182 PHE B CA 1
ATOM 4929 C C . PHE B 1 182 ? 8.898 -26.438 1.242 1 98.81 182 PHE B C 1
ATOM 4931 O O . PHE B 1 182 ? 9.781 -25.953 1.942 1 98.81 182 PHE B O 1
ATOM 4938 N N . GLU B 1 183 ? 8.227 -27.516 1.657 1 98.88 183 GLU B N 1
ATOM 4939 C CA . GLU B 1 183 ? 8.523 -28.156 2.936 1 98.88 183 GLU B CA 1
ATOM 4940 C C . GLU B 1 183 ? 9.969 -28.656 2.975 1 98.88 183 GLU B C 1
ATOM 4942 O O . GLU B 1 183 ? 10.695 -28.406 3.934 1 98.88 183 GLU B O 1
ATOM 4947 N N . ARG B 1 184 ? 10.336 -29.328 1.94 1 98.81 184 ARG B N 1
ATOM 4948 C CA . ARG B 1 184 ? 11.68 -29.891 1.849 1 98.81 184 ARG B CA 1
ATOM 4949 C C . ARG B 1 184 ? 12.719 -28.781 1.697 1 98.81 184 ARG B C 1
ATOM 4951 O O . ARG B 1 184 ? 13.836 -28.906 2.211 1 98.81 184 ARG B O 1
ATOM 4958 N N . LEU B 1 185 ? 12.367 -27.766 0.986 1 98.94 185 LEU B N 1
ATOM 4959 C CA . LEU B 1 185 ? 13.289 -26.641 0.795 1 98.94 185 LEU B CA 1
ATOM 4960 C C . LEU B 1 185 ? 13.516 -25.891 2.105 1 98.94 185 LEU B C 1
ATOM 4962 O O . LEU B 1 185 ? 14.625 -25.422 2.373 1 98.94 185 LEU B O 1
ATOM 4966 N N . ILE B 1 186 ? 12.477 -25.703 2.92 1 98.94 186 ILE B N 1
ATOM 4967 C CA . ILE B 1 186 ? 12.617 -25.094 4.234 1 98.94 186 ILE B CA 1
ATOM 4968 C C . ILE B 1 186 ? 13.586 -25.906 5.09 1 98.94 186 ILE B C 1
ATOM 4970 O O . ILE B 1 186 ? 14.477 -25.359 5.734 1 98.94 186 ILE B O 1
ATOM 4974 N N . GLU B 1 187 ? 13.422 -27.219 5.059 1 98.81 187 GLU B N 1
ATOM 4975 C CA . GLU B 1 187 ? 14.305 -28.109 5.801 1 98.81 187 GLU B CA 1
ATOM 4976 C C . GLU B 1 187 ? 15.742 -28 5.297 1 98.81 187 GLU B C 1
ATOM 4978 O O . GLU B 1 187 ? 16.688 -27.969 6.094 1 98.81 187 GLU B O 1
ATOM 4983 N N . ALA B 1 188 ? 15.867 -28.016 4 1 98.88 188 ALA B N 1
ATOM 4984 C CA . ALA B 1 188 ? 17.188 -27.891 3.406 1 98.88 188 ALA B CA 1
ATOM 4985 C C . ALA B 1 188 ? 17.859 -26.578 3.826 1 98.88 188 ALA B C 1
ATOM 4987 O O . ALA B 1 188 ? 19.047 -26.562 4.137 1 98.88 188 ALA B O 1
ATOM 4988 N N . CYS B 1 189 ? 17.125 -25.484 3.807 1 98.88 189 CYS B N 1
ATOM 4989 C CA . CYS B 1 189 ? 17.656 -24.203 4.234 1 98.88 189 CYS B CA 1
ATOM 4990 C C . CYS B 1 189 ? 18.125 -24.25 5.684 1 98.88 189 CYS B C 1
ATOM 4992 O O . CYS B 1 189 ? 19.203 -23.75 6.004 1 98.88 189 CYS B O 1
ATOM 4994 N N . ARG B 1 190 ? 17.328 -24.797 6.52 1 98.62 190 ARG B N 1
ATOM 4995 C CA . ARG B 1 190 ? 17.688 -24.938 7.93 1 98.62 190 ARG B CA 1
ATOM 4996 C C . ARG B 1 190 ? 18.984 -25.719 8.102 1 98.62 190 ARG B C 1
ATOM 4998 O O . ARG B 1 190 ? 19.859 -25.312 8.867 1 98.62 190 ARG B O 1
ATOM 5005 N N . ALA B 1 191 ? 19.094 -26.797 7.406 1 98.5 191 ALA B N 1
ATOM 5006 C CA . ALA B 1 191 ? 20.281 -27.656 7.488 1 98.5 191 ALA B CA 1
ATOM 5007 C C . ALA B 1 191 ? 21.516 -26.906 7.023 1 98.5 191 ALA B C 1
ATOM 5009 O O . ALA B 1 191 ? 22.609 -27.141 7.547 1 98.5 191 ALA B O 1
ATOM 5010 N N . GLU B 1 192 ? 21.391 -26.016 6.082 1 98.5 192 GLU B N 1
ATOM 5011 C CA . GLU B 1 192 ? 22.516 -25.312 5.477 1 98.5 192 GLU B CA 1
ATOM 5012 C C . GLU B 1 192 ? 22.75 -23.969 6.16 1 98.5 192 GLU B C 1
ATOM 5014 O O . GLU B 1 192 ? 23.672 -23.234 5.793 1 98.5 192 GLU B O 1
ATOM 5019 N N . GLY B 1 193 ? 21.891 -23.594 7.117 1 98.38 193 GLY B N 1
ATOM 5020 C CA . GLY B 1 193 ? 22.031 -22.297 7.785 1 98.38 193 GLY B CA 1
ATOM 5021 C C . GLY B 1 193 ? 21.625 -21.141 6.914 1 98.38 193 GLY B C 1
ATOM 5022 O O . GLY B 1 193 ? 22.188 -20.047 7.023 1 98.38 193 GLY B O 1
ATOM 5023 N N . ILE B 1 194 ? 20.734 -21.375 5.961 1 98.81 194 ILE B N 1
ATOM 5024 C CA . ILE B 1 194 ? 20.234 -20.375 5.023 1 98.81 194 ILE B CA 1
ATOM 5025 C C . ILE B 1 194 ? 18.859 -19.875 5.48 1 98.81 194 ILE B C 1
ATOM 5027 O O . ILE B 1 194 ? 18 -20.688 5.859 1 98.81 194 ILE B O 1
ATOM 5031 N N . LEU B 1 195 ? 18.594 -18.562 5.5 1 98.94 195 LEU B N 1
ATOM 5032 C CA . LEU B 1 195 ? 17.266 -18.031 5.801 1 98.94 195 LEU B CA 1
ATOM 5033 C C . LEU B 1 195 ? 16.281 -18.359 4.684 1 98.94 195 LEU B C 1
ATOM 5035 O O . LEU B 1 195 ? 16.547 -18.078 3.512 1 98.94 195 LEU B O 1
ATOM 5039 N N . SER B 1 196 ? 15.18 -18.922 5.02 1 98.94 196 SER B N 1
ATOM 5040 C CA . SER B 1 196 ? 14.133 -19.188 4.043 1 98.94 196 SER B CA 1
ATOM 5041 C C . SER B 1 196 ? 13.109 -18.062 4 1 98.94 196 SER B C 1
ATOM 5043 O O . SER B 1 196 ? 12.539 -17.703 5.031 1 98.94 196 SER B O 1
ATOM 5045 N N . VAL B 1 197 ? 12.906 -17.453 2.875 1 98.94 197 VAL B N 1
ATOM 5046 C CA . VAL B 1 197 ? 11.82 -16.531 2.584 1 98.94 197 VAL B CA 1
ATOM 5047 C C . VAL B 1 197 ? 10.82 -17.172 1.628 1 98.94 197 VAL B C 1
ATOM 5049 O O . VAL B 1 197 ? 11.086 -17.281 0.427 1 98.94 197 VAL B O 1
ATOM 5052 N N . VAL B 1 198 ? 9.664 -17.516 2.121 1 98.94 198 VAL B N 1
ATOM 5053 C CA . VAL B 1 198 ? 8.727 -18.312 1.35 1 98.94 198 VAL B CA 1
ATOM 5054 C C . VAL B 1 198 ? 7.59 -17.438 0.831 1 98.94 198 VAL B C 1
ATOM 5056 O O . VAL B 1 198 ? 6.875 -16.812 1.615 1 98.94 198 VAL B O 1
ATOM 5059 N N . ASP B 1 199 ? 7.5 -17.375 -0.469 1 98.88 199 ASP B N 1
ATOM 5060 C CA . ASP B 1 199 ? 6.359 -16.75 -1.128 1 98.88 199 ASP B CA 1
ATOM 5061 C C . ASP B 1 199 ? 5.164 -17.703 -1.176 1 98.88 199 ASP B C 1
ATOM 5063 O O . ASP B 1 199 ? 5.039 -18.5 -2.102 1 98.88 199 ASP B O 1
ATOM 5067 N N . GLY B 1 200 ? 4.305 -17.531 -0.221 1 98.88 200 GLY B N 1
ATOM 5068 C CA . GLY B 1 200 ? 3.088 -18.328 -0.143 1 98.88 200 GLY B CA 1
ATOM 5069 C C . GLY B 1 200 ? 1.867 -17.594 -0.666 1 98.88 200 GLY B C 1
ATOM 5070 O O . GLY B 1 200 ? 0.769 -17.734 -0.125 1 98.88 200 GLY B O 1
ATOM 5071 N N . ALA B 1 201 ? 2.016 -16.766 -1.705 1 98.81 201 ALA B N 1
ATOM 5072 C CA . ALA B 1 201 ? 0.918 -15.945 -2.219 1 98.81 201 ALA B CA 1
ATOM 5073 C C . ALA B 1 201 ? -0.318 -16.797 -2.492 1 98.81 201 ALA B C 1
ATOM 5075 O O . ALA B 1 201 ? -1.448 -16.328 -2.346 1 98.81 201 ALA B O 1
ATOM 5076 N N . HIS B 1 202 ? -0.084 -18.031 -2.877 1 98.81 202 HIS B N 1
ATOM 5077 C CA . HIS B 1 202 ? -1.168 -18.969 -3.172 1 98.81 202 HIS B CA 1
ATOM 5078 C C . HIS B 1 202 ? -1.333 -20 -2.057 1 98.81 202 HIS B C 1
ATOM 5080 O O . HIS B 1 202 ? -1.824 -21.094 -2.291 1 98.81 202 HIS B O 1
ATOM 5086 N N . GLY B 1 203 ? -0.96 -19.703 -0.835 1 98.69 203 GLY B N 1
ATOM 5087 C CA . GLY B 1 203 ? -0.909 -20.703 0.228 1 98.69 203 GLY B CA 1
ATOM 5088 C C . GLY B 1 203 ? -2.178 -20.75 1.058 1 98.69 203 GLY B C 1
ATOM 5089 O O . GLY B 1 203 ? -2.984 -21.672 0.912 1 98.69 203 GLY B O 1
ATOM 5090 N N . ILE B 1 204 ? -2.43 -19.719 1.845 1 98.81 204 ILE B N 1
ATOM 5091 C CA . ILE B 1 204 ? -3.508 -19.719 2.828 1 98.81 204 ILE B CA 1
ATOM 5092 C C . ILE B 1 204 ? -4.855 -19.828 2.119 1 98.81 204 ILE B C 1
ATOM 5094 O O . ILE B 1 204 ? -5.082 -19.172 1.096 1 98.81 204 ILE B O 1
ATOM 5098 N N . GLY B 1 205 ? -5.672 -20.719 2.596 1 98.62 205 GLY B N 1
ATOM 5099 C CA . GLY B 1 205 ? -6.996 -20.922 2.037 1 98.62 205 GLY B CA 1
ATOM 5100 C C . GLY B 1 205 ? -7.012 -21.922 0.888 1 98.62 205 GLY B C 1
ATOM 5101 O O . GLY B 1 205 ? -8.07 -22.406 0.501 1 98.62 205 GLY B O 1
ATOM 5102 N N . GLN B 1 206 ? -5.82 -22.266 0.323 1 98.75 206 GLN B N 1
ATOM 5103 C CA . GLN B 1 206 ? -5.75 -23.156 -0.822 1 98.75 206 GLN B CA 1
ATOM 5104 C C . GLN B 1 206 ? -5.254 -24.547 -0.406 1 98.75 206 GLN B C 1
ATOM 5106 O O . GLN B 1 206 ? -5.719 -25.562 -0.928 1 98.75 206 GLN B O 1
ATOM 5111 N N . ILE B 1 207 ? -4.227 -24.578 0.45 1 98.44 207 ILE B N 1
ATOM 5112 C CA . ILE B 1 207 ? -3.652 -25.812 0.958 1 98.44 207 ILE B CA 1
ATOM 5113 C C . ILE B 1 207 ? -3.488 -25.719 2.473 1 98.44 207 ILE B C 1
ATOM 5115 O O . ILE B 1 207 ? -3.441 -24.625 3.035 1 98.44 207 ILE B O 1
ATOM 5119 N N . PRO B 1 208 ? -3.48 -26.891 3.107 1 97.56 208 PRO B N 1
ATOM 5120 C CA . PRO B 1 208 ? -3.168 -26.828 4.535 1 97.56 208 PRO B CA 1
ATOM 5121 C C . PRO B 1 208 ? -1.771 -26.281 4.812 1 97.56 208 PRO B C 1
ATOM 5123 O O . PRO B 1 208 ? -0.801 -26.703 4.176 1 97.56 208 PRO B O 1
ATOM 5126 N N . LEU B 1 209 ? -1.651 -25.359 5.723 1 98.25 209 LEU B N 1
ATOM 5127 C CA . LEU B 1 209 ? -0.385 -24.75 6.113 1 98.25 209 LEU B CA 1
ATOM 5128 C C . LEU B 1 209 ? -0.225 -24.766 7.629 1 98.25 209 LEU B C 1
ATOM 5130 O O . LEU B 1 209 ? -1.002 -24.125 8.344 1 98.25 209 LEU B O 1
ATOM 5134 N N . ASP B 1 210 ? 0.676 -25.516 8.117 1 98.56 210 ASP B N 1
ATOM 5135 C CA . ASP B 1 210 ? 1.073 -25.516 9.523 1 98.56 210 ASP B CA 1
ATOM 5136 C C . ASP B 1 210 ? 2.461 -24.906 9.695 1 98.56 210 ASP B C 1
ATOM 5138 O O . ASP B 1 210 ? 3.459 -25.625 9.758 1 98.56 210 ASP B O 1
ATOM 5142 N N . LEU B 1 211 ? 2.48 -23.625 9.867 1 98.81 211 LEU B N 1
ATOM 5143 C CA . LEU B 1 211 ? 3.756 -22.922 9.938 1 98.81 211 LEU B CA 1
ATOM 5144 C C . LEU B 1 211 ? 4.473 -23.219 11.242 1 98.81 211 LEU B C 1
ATOM 5146 O O . LEU B 1 211 ? 5.699 -23.109 11.328 1 98.81 211 LEU B O 1
ATOM 5150 N N . GLY B 1 212 ? 3.688 -23.516 12.305 1 98.56 212 GLY B N 1
ATOM 5151 C CA . GLY B 1 212 ? 4.309 -23.938 13.547 1 98.56 212 GLY B CA 1
ATOM 5152 C C . GLY B 1 212 ? 5.18 -25.172 13.383 1 98.56 212 GLY B C 1
ATOM 5153 O O . GLY B 1 212 ? 6.254 -25.266 13.984 1 98.56 212 GLY B O 1
ATOM 5154 N N . ALA B 1 213 ? 4.715 -26.078 12.555 1 98.5 213 ALA B N 1
ATOM 5155 C CA . ALA B 1 213 ? 5.469 -27.297 12.281 1 98.5 213 ALA B CA 1
ATOM 5156 C C . ALA B 1 213 ? 6.574 -27.047 11.258 1 98.5 213 ALA B C 1
ATOM 5158 O O . ALA B 1 213 ? 7.691 -27.547 11.406 1 98.5 213 ALA B O 1
ATOM 5159 N N . LEU B 1 214 ? 6.289 -26.266 10.211 1 98.5 214 LEU B N 1
ATOM 5160 C CA . LEU B 1 214 ? 7.207 -26.031 9.102 1 98.5 214 LEU B CA 1
ATOM 5161 C C . LEU B 1 214 ? 8.375 -25.156 9.531 1 98.5 214 LEU B C 1
ATOM 5163 O O . LEU B 1 214 ? 9.5 -25.328 9.062 1 98.5 214 LEU B O 1
ATOM 5167 N N . GLN B 1 215 ? 8.07 -24.125 10.297 1 98.12 215 GLN B N 1
ATOM 5168 C CA . GLN B 1 215 ? 9.023 -23.188 10.891 1 98.12 215 GLN B CA 1
ATOM 5169 C C . GLN B 1 215 ? 9.883 -22.531 9.828 1 98.12 215 GLN B C 1
ATOM 5171 O O . GLN B 1 215 ? 11.117 -22.531 9.922 1 98.12 215 GLN B O 1
ATOM 5176 N N . PRO B 1 216 ? 9.352 -21.984 8.797 1 98.88 216 PRO B N 1
ATOM 5177 C CA . PRO B 1 216 ? 10.148 -21.125 7.914 1 98.88 216 PRO B CA 1
ATOM 5178 C C . PRO B 1 216 ? 10.719 -19.906 8.633 1 98.88 216 PRO B C 1
ATOM 5180 O O . PRO B 1 216 ? 10.281 -19.578 9.742 1 98.88 216 PRO B O 1
ATOM 5183 N N . ASP B 1 217 ? 11.75 -19.281 8.062 1 98.94 217 ASP B N 1
ATOM 5184 C CA . ASP B 1 217 ? 12.312 -18.078 8.68 1 98.94 217 ASP B CA 1
ATOM 5185 C C . ASP B 1 217 ? 11.43 -16.859 8.406 1 98.94 217 ASP B C 1
ATOM 5187 O O . ASP B 1 217 ? 11.352 -15.945 9.227 1 98.94 217 ASP B O 1
ATOM 5191 N N . PHE B 1 218 ? 10.859 -16.812 7.254 1 98.94 218 PHE B N 1
ATOM 5192 C CA . PHE B 1 218 ? 9.875 -15.805 6.859 1 98.94 218 PHE B CA 1
ATOM 5193 C C . PHE B 1 218 ? 8.844 -16.406 5.906 1 98.94 218 PHE B C 1
ATOM 5195 O O . PHE B 1 218 ? 9.18 -17.25 5.074 1 98.94 218 PHE B O 1
ATOM 5202 N N . PHE B 1 219 ? 7.613 -15.992 6.004 1 98.94 219 PHE B N 1
ATOM 5203 C CA . PHE B 1 219 ? 6.535 -16.484 5.156 1 98.94 219 PHE B CA 1
ATOM 5204 C C . PHE B 1 219 ? 5.508 -15.391 4.898 1 98.94 219 PHE B C 1
ATOM 5206 O O . PHE B 1 219 ? 5.148 -14.641 5.809 1 98.94 219 PHE B O 1
ATOM 5213 N N . THR B 1 220 ? 5.094 -15.219 3.668 1 98.94 220 THR B N 1
ATOM 5214 C CA . THR B 1 220 ? 3.988 -14.32 3.346 1 98.94 220 THR B CA 1
ATOM 5215 C C . THR B 1 220 ? 2.924 -15.047 2.529 1 98.94 220 THR B C 1
ATOM 5217 O O . THR B 1 220 ? 3.236 -15.969 1.771 1 98.94 220 THR B O 1
ATOM 5220 N N . THR B 1 221 ? 1.67 -14.695 2.691 1 98.94 221 THR B N 1
ATOM 5221 C CA . THR B 1 221 ? 0.574 -15.352 1.991 1 98.94 221 THR B CA 1
ATOM 5222 C C . THR B 1 221 ? -0.612 -14.406 1.829 1 98.94 221 THR B C 1
ATOM 5224 O O . THR B 1 221 ? -0.904 -13.609 2.723 1 98.94 221 THR B O 1
ATOM 5227 N N . ASN B 1 222 ? -1.262 -14.391 0.692 1 98.88 222 ASN B N 1
ATOM 5228 C CA . ASN B 1 222 ? -2.371 -13.492 0.395 1 98.88 222 ASN B CA 1
ATOM 5229 C C . ASN B 1 222 ? -3.682 -14.008 0.984 1 98.88 222 ASN B C 1
ATOM 5231 O O . ASN B 1 222 ? -4.145 -15.094 0.63 1 98.88 222 ASN B O 1
ATOM 5235 N N . CYS B 1 223 ? -4.27 -13.18 1.768 1 98.88 223 CYS B N 1
ATOM 5236 C CA . CYS B 1 223 ? -5.613 -13.5 2.236 1 98.88 223 CYS B CA 1
ATOM 5237 C C . CYS B 1 223 ? -6.652 -13.195 1.162 1 98.88 223 CYS B C 1
ATOM 5239 O O . CYS B 1 223 ? -7.742 -13.773 1.166 1 98.88 223 CYS B O 1
ATOM 5241 N N . HIS B 1 224 ? -6.344 -12.312 0.198 1 98.81 224 HIS B N 1
ATOM 5242 C CA . HIS B 1 224 ? -7.328 -11.82 -0.76 1 98.81 224 HIS B CA 1
ATOM 5243 C C . HIS B 1 224 ? -7.434 -12.75 -1.966 1 98.81 224 HIS B C 1
ATOM 5245 O O . HIS B 1 224 ? -8.195 -12.477 -2.896 1 98.81 224 HIS B O 1
ATOM 5251 N N . LYS B 1 225 ? -6.645 -13.773 -2.027 1 98.44 225 LYS B N 1
ATOM 5252 C CA . LYS B 1 225 ? -6.824 -14.766 -3.08 1 98.44 225 LYS B CA 1
ATOM 5253 C C . LYS B 1 225 ? -7.715 -15.914 -2.605 1 98.44 225 LYS B C 1
ATOM 5255 O O . LYS B 1 225 ? -8.93 -15.766 -2.508 1 98.44 225 LYS B O 1
ATOM 5260 N N . TRP B 1 226 ? -7.211 -16.906 -2.002 1 98.75 226 TRP B N 1
ATOM 5261 C CA . TRP B 1 226 ? -7.922 -18.156 -1.764 1 98.75 226 TRP B CA 1
ATOM 5262 C C . TRP B 1 226 ? -8.664 -18.109 -0.431 1 98.75 226 TRP B C 1
ATOM 5264 O O . TRP B 1 226 ? -9.523 -18.953 -0.166 1 98.75 226 TRP B O 1
ATOM 5274 N N . LEU B 1 227 ? -8.398 -17.078 0.402 1 98.81 227 LEU B N 1
ATOM 5275 C CA . LEU B 1 227 ? -9.062 -16.969 1.694 1 98.81 227 LEU B CA 1
ATOM 5276 C C . LEU B 1 227 ? -10.273 -16.047 1.607 1 98.81 227 LEU B C 1
ATOM 5278 O O . LEU B 1 227 ? -11.047 -15.945 2.561 1 98.81 227 LEU B O 1
ATOM 5282 N N . TYR B 1 228 ? -10.484 -15.336 0.577 1 98.62 228 TYR B N 1
ATOM 5283 C CA . TYR B 1 228 ? -11.719 -14.656 0.215 1 98.62 228 TYR B CA 1
ATOM 5284 C C . TYR B 1 228 ? -11.812 -13.297 0.896 1 98.62 228 TYR B C 1
ATOM 5286 O O . TYR B 1 228 ? -12.906 -12.734 1.024 1 98.62 228 TYR B O 1
ATOM 5294 N N . THR B 1 229 ? -10.719 -12.695 1.391 1 98.81 229 THR B N 1
ATOM 5295 C CA . THR B 1 229 ? -10.805 -11.305 1.835 1 98.81 229 THR B CA 1
ATOM 5296 C C . THR B 1 229 ? -10.711 -10.352 0.648 1 98.81 229 THR B C 1
ATOM 5298 O O . THR B 1 229 ? -10.281 -10.742 -0.44 1 98.81 229 THR B O 1
ATOM 5301 N N . PRO B 1 230 ? -11.141 -9.109 0.829 1 98.75 230 PRO B N 1
ATOM 5302 C CA . PRO B 1 230 ? -10.914 -8.125 -0.229 1 98.75 230 PRO B CA 1
ATOM 5303 C C . PRO B 1 230 ? -9.43 -7.902 -0.516 1 98.75 230 PRO B C 1
ATOM 5305 O O . PRO B 1 230 ? -8.586 -8.172 0.342 1 98.75 230 PRO B O 1
ATOM 5308 N N . ARG B 1 231 ? -9.102 -7.5 -1.764 1 98.69 231 ARG B N 1
ATOM 5309 C CA . ARG B 1 231 ? -7.723 -7.281 -2.191 1 98.69 231 ARG B CA 1
ATOM 5310 C C . ARG B 1 231 ? -7.023 -6.266 -1.294 1 98.69 231 ARG B C 1
ATOM 5312 O O . ARG B 1 231 ? -7.645 -5.316 -0.822 1 98.69 231 ARG B O 1
ATOM 5319 N N . GLY B 1 232 ? -5.734 -6.438 -1.147 1 98.12 232 GLY B N 1
ATOM 5320 C CA . GLY B 1 232 ? -4.949 -5.613 -0.242 1 98.12 232 GLY B CA 1
ATOM 5321 C C . GLY B 1 232 ? -4.828 -6.207 1.149 1 98.12 232 GLY B C 1
ATOM 5322 O O . GLY B 1 232 ? -4.82 -5.473 2.143 1 98.12 232 GLY B O 1
ATOM 5323 N N . SER B 1 233 ? -4.793 -7.438 1.268 1 98.69 233 SER B N 1
ATOM 5324 C CA . SER B 1 233 ? -4.734 -8.141 2.543 1 98.69 233 SER B CA 1
ATOM 5325 C C . SER B 1 233 ? -3.863 -9.391 2.443 1 98.69 233 SER B C 1
ATOM 5327 O O . SER B 1 233 ? -4.184 -10.32 1.695 1 98.69 233 SER B O 1
ATOM 5329 N N . ALA B 1 234 ? -2.762 -9.438 3.199 1 98.88 234 ALA B N 1
ATOM 5330 C CA . ALA B 1 234 ? -1.841 -10.562 3.264 1 98.88 234 ALA B CA 1
ATOM 5331 C C . ALA B 1 234 ? -1.212 -10.688 4.648 1 98.88 234 ALA B C 1
ATOM 5333 O O . ALA B 1 234 ? -1.244 -9.734 5.434 1 98.88 234 ALA B O 1
ATOM 5334 N N . ILE B 1 235 ? -0.693 -11.805 4.949 1 98.94 235 ILE B N 1
ATOM 5335 C CA . ILE B 1 235 ? -0.025 -12.047 6.223 1 98.94 235 ILE B CA 1
ATOM 5336 C C . ILE B 1 235 ? 1.486 -12.094 6.012 1 98.94 235 ILE B C 1
ATOM 5338 O O . ILE B 1 235 ? 1.967 -12.672 5.035 1 98.94 235 ILE B O 1
ATOM 5342 N N . LEU B 1 236 ? 2.193 -11.5 6.836 1 98.94 236 LEU B N 1
ATOM 5343 C CA . LEU B 1 236 ? 3.625 -11.719 7.012 1 98.94 236 LEU B CA 1
ATOM 5344 C C . LEU B 1 236 ? 3.906 -12.445 8.32 1 98.94 236 LEU B C 1
ATOM 5346 O O . LEU B 1 236 ? 3.576 -11.945 9.398 1 98.94 236 LEU B O 1
ATOM 5350 N N . TYR B 1 237 ? 4.395 -13.602 8.219 1 98.94 237 TYR B N 1
ATOM 5351 C CA . TYR B 1 237 ? 4.816 -14.406 9.359 1 98.94 237 TYR B CA 1
ATOM 5352 C C . TYR B 1 237 ? 6.312 -14.25 9.609 1 98.94 237 TYR B C 1
ATOM 5354 O O . TYR B 1 237 ? 7.129 -14.508 8.719 1 98.94 237 TYR B O 1
ATOM 5362 N N . VAL B 1 238 ? 6.684 -13.828 10.766 1 98.94 238 VAL B N 1
ATOM 5363 C CA . VAL B 1 238 ? 8.055 -13.75 11.258 1 98.94 238 VAL B CA 1
ATOM 5364 C C . VAL B 1 238 ? 8.133 -14.359 12.656 1 98.94 238 VAL B C 1
ATOM 5366 O O . VAL B 1 238 ? 7.621 -13.789 13.617 1 98.94 238 VAL B O 1
ATOM 5369 N N . PRO B 1 239 ? 8.75 -15.477 12.773 1 98.88 239 PRO B N 1
ATOM 5370 C CA . PRO B 1 239 ? 8.867 -16.062 14.117 1 98.88 239 PRO B CA 1
ATOM 5371 C C . PRO B 1 239 ? 9.648 -15.18 15.086 1 98.88 239 PRO B C 1
ATOM 5373 O O . PRO B 1 239 ? 10.477 -14.367 14.656 1 98.88 239 PRO B O 1
ATOM 5376 N N . LEU B 1 240 ? 9.383 -15.352 16.375 1 98.31 240 LEU B N 1
ATOM 5377 C CA . LEU B 1 240 ? 9.992 -14.539 17.422 1 98.31 240 LEU B CA 1
ATOM 5378 C C . LEU B 1 240 ? 11.508 -14.469 17.25 1 98.31 240 LEU B C 1
ATOM 5380 O O . LEU B 1 240 ? 12.109 -13.406 17.422 1 98.31 240 LEU B O 1
ATOM 5384 N N . ARG B 1 241 ? 12.164 -15.5 16.859 1 98.25 241 ARG B N 1
ATOM 5385 C CA . ARG B 1 241 ? 13.617 -15.609 16.75 1 98.25 241 ARG B CA 1
ATOM 5386 C C . ARG B 1 241 ? 14.164 -14.68 15.68 1 98.25 241 ARG B C 1
ATOM 5388 O O . ARG B 1 241 ? 15.352 -14.344 15.688 1 98.25 241 ARG B O 1
ATOM 5395 N N . ASN B 1 242 ? 13.336 -14.242 14.719 1 98.75 242 ASN B N 1
ATOM 5396 C CA . ASN B 1 242 ? 13.836 -13.453 13.602 1 98.75 242 ASN B CA 1
ATOM 5397 C C . ASN B 1 242 ? 13.281 -12.031 13.625 1 98.75 242 ASN B C 1
ATOM 5399 O O . ASN B 1 242 ? 13.625 -11.211 12.773 1 98.75 242 ASN B O 1
ATOM 5403 N N . GLN B 1 243 ? 12.438 -11.664 14.562 1 98.56 243 GLN B N 1
ATOM 5404 C CA . GLN B 1 243 ? 11.75 -10.375 14.578 1 98.56 243 GLN B CA 1
ATOM 5405 C C . GLN B 1 243 ? 12.734 -9.227 14.742 1 98.56 243 GLN B C 1
ATOM 5407 O O . GLN B 1 243 ? 12.477 -8.109 14.289 1 98.56 243 GLN B O 1
ATOM 5412 N N . HIS B 1 244 ? 13.898 -9.461 15.398 1 97.69 244 HIS B N 1
ATOM 5413 C CA . HIS B 1 244 ? 14.906 -8.43 15.578 1 97.69 244 HIS B CA 1
ATOM 5414 C C . HIS B 1 244 ? 15.477 -7.977 14.242 1 97.69 244 HIS B C 1
ATOM 5416 O O . HIS B 1 244 ? 16.078 -6.902 14.148 1 97.69 244 HIS B O 1
ATOM 5422 N N . LEU B 1 245 ? 15.273 -8.742 13.148 1 98.06 245 LEU B N 1
ATOM 5423 C CA . LEU B 1 245 ? 15.797 -8.414 11.828 1 98.06 245 LEU B CA 1
ATOM 5424 C C . LEU B 1 245 ? 14.891 -7.426 11.109 1 98.06 245 LEU B C 1
ATOM 5426 O O . LEU B 1 245 ? 15.289 -6.812 10.117 1 98.06 245 LEU B O 1
ATOM 5430 N N . ILE B 1 246 ? 13.617 -7.27 11.555 1 98.56 246 ILE B N 1
ATOM 5431 C CA . ILE B 1 246 ? 12.625 -6.445 10.883 1 98.56 246 ILE B CA 1
ATOM 5432 C C . ILE B 1 246 ? 12.422 -5.145 11.656 1 98.56 246 ILE B C 1
ATOM 5434 O O . ILE B 1 246 ? 11.773 -5.141 12.711 1 98.56 246 ILE B O 1
ATOM 5438 N N . ARG B 1 247 ? 12.891 -4.055 11.117 1 97.44 247 ARG B N 1
ATOM 5439 C CA . ARG B 1 247 ? 12.875 -2.814 11.883 1 97.44 247 ARG B CA 1
ATOM 5440 C C . ARG B 1 247 ? 12.055 -1.739 11.172 1 97.44 247 ARG B C 1
ATOM 5442 O O . ARG B 1 247 ? 11.766 -0.69 11.75 1 97.44 247 ARG B O 1
ATOM 5449 N N . THR B 1 248 ? 11.727 -1.989 9.914 1 97.94 248 THR B N 1
ATOM 5450 C CA . THR B 1 248 ? 10.969 -0.997 9.156 1 97.94 248 THR B CA 1
ATOM 5451 C C . THR B 1 248 ? 9.945 -1.673 8.25 1 97.94 248 THR B C 1
ATOM 5453 O O . THR B 1 248 ? 10.078 -2.854 7.922 1 97.94 248 THR B O 1
ATOM 5456 N N . THR B 1 249 ? 8.875 -1.001 7.98 1 98.31 249 THR B N 1
ATOM 5457 C CA . THR B 1 249 ? 7.848 -1.421 7.035 1 98.31 249 THR B CA 1
ATOM 5458 C C . THR B 1 249 ? 8.055 -0.748 5.68 1 98.31 249 THR B C 1
ATOM 5460 O O . THR B 1 249 ? 8.984 0.038 5.504 1 98.31 249 THR B O 1
ATOM 5463 N N . LEU B 1 250 ? 7.164 -1.112 4.723 1 97.38 250 LEU B N 1
ATOM 5464 C CA . LEU B 1 250 ? 7.117 -0.467 3.414 1 97.38 250 LEU B CA 1
ATOM 5465 C C . LEU B 1 250 ? 5.773 0.224 3.199 1 97.38 250 LEU B C 1
ATOM 5467 O O . LEU B 1 250 ? 4.758 -0.438 2.975 1 97.38 250 LEU B O 1
ATOM 5471 N N . PRO B 1 251 ? 5.77 1.541 3.18 1 97.94 251 PRO B N 1
ATOM 5472 C CA . PRO B 1 251 ? 6.848 2.488 3.473 1 97.94 251 PRO B CA 1
ATOM 5473 C C . PRO B 1 251 ? 7.238 2.494 4.949 1 97.94 251 PRO B C 1
ATOM 5475 O O . PRO B 1 251 ? 6.5 1.981 5.789 1 97.94 251 PRO B O 1
ATOM 5478 N N . THR B 1 252 ? 8.414 3.066 5.207 1 98.06 252 THR B N 1
ATOM 5479 C CA . THR B 1 252 ? 8.719 3.42 6.59 1 98.06 252 THR B CA 1
ATOM 5480 C C . THR B 1 252 ? 7.641 4.34 7.16 1 98.06 252 THR B C 1
ATOM 5482 O O . THR B 1 252 ? 7.195 5.273 6.488 1 98.06 252 THR B O 1
ATOM 5485 N N . SER B 1 253 ? 7.18 3.979 8.312 1 96 253 SER B N 1
ATOM 5486 C CA . SER B 1 253 ? 6.07 4.695 8.93 1 96 253 SER B CA 1
ATOM 5487 C C . SER B 1 253 ? 6.285 4.855 10.43 1 96 253 SER B C 1
ATOM 5489 O O . SER B 1 253 ? 7.41 4.75 10.922 1 96 253 SER B O 1
ATOM 5491 N N . TRP B 1 254 ? 5.242 5.082 11.141 1 93.69 254 TRP B N 1
ATOM 5492 C CA . TRP B 1 254 ? 5.258 5.516 12.539 1 93.69 254 TRP B CA 1
ATOM 5493 C C . TRP B 1 254 ? 5.875 4.445 13.438 1 93.69 254 TRP B C 1
ATOM 5495 O O . TRP B 1 254 ? 6.473 4.766 14.469 1 93.69 254 TRP B O 1
ATOM 5505 N N . GLY B 1 255 ? 5.836 3.188 13.07 1 93.44 255 GLY B N 1
ATOM 5506 C CA . GLY B 1 255 ? 6.281 2.104 13.93 1 93.44 255 GLY B CA 1
ATOM 5507 C C . GLY B 1 255 ? 7.766 1.815 13.812 1 93.44 255 GLY B C 1
ATOM 5508 O O . GLY B 1 255 ? 8.297 0.953 14.516 1 93.44 255 GLY B O 1
ATOM 5509 N N . PHE B 1 256 ? 8.477 2.607 13.023 1 96.75 256 PHE B N 1
ATOM 5510 C CA . PHE B 1 256 ? 9.883 2.379 12.734 1 96.75 256 PHE B CA 1
ATOM 5511 C C . PHE B 1 256 ? 10.672 2.162 14.016 1 96.75 256 PHE B C 1
ATOM 5513 O O . PHE B 1 256 ? 10.477 2.877 15 1 96.75 256 PHE B O 1
ATOM 5520 N N . ILE B 1 257 ? 11.586 1.157 13.977 1 95.69 257 ILE B N 1
ATOM 5521 C CA . ILE B 1 257 ? 12.469 0.828 15.094 1 95.69 257 ILE B CA 1
ATOM 5522 C C . ILE B 1 257 ? 13.906 1.2 14.734 1 95.69 257 ILE B C 1
ATOM 5524 O O . ILE B 1 257 ? 14.586 0.458 14.023 1 95.69 257 ILE B O 1
ATOM 5528 N N . PRO B 1 258 ? 14.43 2.283 15.211 1 95.44 258 PRO B N 1
ATOM 5529 C CA . PRO B 1 258 ? 15.805 2.691 14.891 1 95.44 258 PRO B CA 1
ATOM 5530 C C . PRO B 1 258 ? 16.844 1.718 15.414 1 95.44 258 PRO B C 1
ATOM 5532 O O . PRO B 1 258 ? 16.641 1.09 16.453 1 95.44 258 PRO B O 1
ATOM 5535 N N . SER B 1 259 ? 17.922 1.65 14.75 1 94.5 259 SER B N 1
ATOM 5536 C CA . SER B 1 259 ? 19.062 0.901 15.281 1 94.5 259 SER B CA 1
ATOM 5537 C C . SER B 1 259 ? 19.625 1.555 16.531 1 94.5 259 SER B C 1
ATOM 5539 O O . SER B 1 259 ? 19.391 2.742 16.781 1 94.5 259 SER B O 1
ATOM 5541 N N . PRO B 1 260 ? 20.297 0.852 17.344 1 90.38 260 PRO B N 1
ATOM 5542 C CA . PRO B 1 260 ? 20.828 1.409 18.594 1 90.38 260 PRO B CA 1
ATOM 5543 C C . PRO B 1 260 ? 21.719 2.629 18.359 1 90.38 260 PRO B C 1
ATOM 5545 O O . PRO B 1 260 ? 21.75 3.535 19.203 1 90.38 260 PRO B O 1
ATOM 5548 N N . ASP B 1 261 ? 22.328 2.729 17.234 1 91.06 261 ASP B N 1
ATOM 5549 C CA . ASP B 1 261 ? 23.281 3.799 16.969 1 91.06 261 ASP B CA 1
ATOM 5550 C C . ASP B 1 261 ? 22.609 4.953 16.219 1 91.06 261 ASP B C 1
ATOM 5552 O O . ASP B 1 261 ? 23.25 5.973 15.945 1 91.06 261 ASP B O 1
ATOM 5556 N N . SER B 1 262 ? 21.344 4.762 15.93 1 92.44 262 SER B N 1
ATOM 5557 C CA . SER B 1 262 ? 20.625 5.793 15.188 1 92.44 262 SER B CA 1
ATOM 5558 C C . SER B 1 262 ? 20.062 6.859 16.125 1 92.44 262 SER B C 1
ATOM 5560 O O . SER B 1 262 ? 19.859 6.602 17.312 1 92.44 262 SER B O 1
ATOM 5562 N N . PRO B 1 263 ? 19.875 8.086 15.523 1 88.38 263 PRO B N 1
ATOM 5563 C CA . PRO B 1 263 ? 19.188 9.086 16.328 1 88.38 263 PRO B CA 1
ATOM 5564 C C . PRO B 1 263 ? 17.797 8.625 16.781 1 88.38 263 PRO B C 1
ATOM 5566 O O . PRO B 1 263 ? 17.109 7.922 16.047 1 88.38 263 PRO B O 1
ATOM 5569 N N . THR B 1 264 ? 17.5 9.086 17.922 1 84.62 264 THR B N 1
ATOM 5570 C CA . THR B 1 264 ? 16.156 8.781 18.438 1 84.62 264 THR B CA 1
ATOM 5571 C C . THR B 1 264 ? 15.094 9.531 17.641 1 84.62 264 THR B C 1
ATOM 5573 O O . THR B 1 264 ? 15.312 10.664 17.219 1 84.62 264 THR B O 1
ATOM 5576 N N . THR B 1 265 ? 14 8.836 17.438 1 86.56 265 THR B N 1
ATOM 5577 C CA . THR B 1 265 ? 12.859 9.469 16.797 1 86.56 265 THR B CA 1
ATOM 5578 C C . THR B 1 265 ? 11.703 9.633 17.781 1 86.56 265 THR B C 1
ATOM 5580 O O . THR B 1 265 ? 11.633 8.922 18.781 1 86.56 265 THR B O 1
ATOM 5583 N N . ALA B 1 266 ? 10.836 10.625 17.484 1 81.38 266 ALA B N 1
ATOM 5584 C CA . ALA B 1 266 ? 9.68 10.844 18.359 1 81.38 266 ALA B CA 1
ATOM 5585 C C . ALA B 1 266 ? 8.781 9.609 18.406 1 81.38 266 ALA B C 1
ATOM 5587 O O . ALA B 1 266 ? 8.695 8.867 17.422 1 81.38 266 ALA B O 1
ATOM 5588 N N . PRO B 1 267 ? 8.164 9.414 19.547 1 77.94 267 PRO B N 1
ATOM 5589 C CA . PRO B 1 267 ? 7.242 8.281 19.625 1 77.94 267 PRO B CA 1
ATOM 5590 C C . PRO B 1 267 ? 6.09 8.383 18.641 1 77.94 267 PRO B C 1
ATOM 5592 O O . PRO B 1 267 ? 5.715 9.484 18.234 1 77.94 267 PRO B O 1
ATOM 5595 N N . SER B 1 268 ? 5.559 7.219 18.406 1 77.56 268 SER B N 1
ATOM 5596 C CA . SER B 1 268 ? 4.445 7.156 17.469 1 77.56 268 SER B CA 1
ATOM 5597 C C . SER B 1 268 ? 3.203 7.836 18.031 1 77.56 268 SER B C 1
ATOM 5599 O O . SER B 1 268 ? 2.883 7.668 19.203 1 77.56 268 SER B O 1
ATOM 5601 N N . LEU B 1 269 ? 2.521 8.547 17.219 1 73.12 269 LEU B N 1
ATOM 5602 C CA . LEU B 1 269 ? 1.241 9.156 17.562 1 73.12 269 LEU B CA 1
ATOM 5603 C C . LEU B 1 269 ? 0.101 8.156 17.391 1 73.12 269 LEU B C 1
ATOM 5605 O O . LEU B 1 269 ? -1.03 8.422 17.812 1 73.12 269 LEU B O 1
ATOM 5609 N N . MET B 1 270 ? 0.377 7.039 16.781 1 73.44 270 MET B N 1
ATOM 5610 C CA . MET B 1 270 ? -0.652 6.055 16.453 1 73.44 270 MET B CA 1
ATOM 5611 C C . MET B 1 270 ? -0.505 4.809 17.312 1 73.44 270 MET B C 1
ATOM 5613 O O . MET B 1 270 ? -1.076 3.76 17 1 73.44 270 MET B O 1
ATOM 5617 N N . ARG B 1 271 ? 0.212 4.957 18.359 1 70.5 271 ARG B N 1
ATOM 5618 C CA . ARG B 1 271 ? 0.415 3.803 19.234 1 70.5 271 ARG B CA 1
ATOM 5619 C C . ARG B 1 271 ? -0.81 3.551 20.094 1 70.5 271 ARG B C 1
ATOM 5621 O O . ARG B 1 271 ? -1.396 4.488 20.641 1 70.5 271 ARG B O 1
ATOM 5628 N N . SER B 1 272 ? -1.168 2.301 20.078 1 64.81 272 SER B N 1
ATOM 5629 C CA . SER B 1 272 ? -2.266 1.921 20.969 1 64.81 272 SER B CA 1
ATOM 5630 C C . SER B 1 272 ? -1.78 1.719 22.391 1 64.81 272 SER B C 1
ATOM 5632 O O . SER B 1 272 ? -0.736 1.104 22.625 1 64.81 272 SER B O 1
ATOM 5634 N N . SER B 1 273 ? -2.137 2.492 23.25 1 57.31 273 SER B N 1
ATOM 5635 C CA . SER B 1 273 ? -1.737 2.475 24.656 1 57.31 273 SER B CA 1
ATOM 5636 C C . SER B 1 273 ? -2.057 1.133 25.297 1 57.31 273 SER B C 1
ATOM 5638 O O . SER B 1 273 ? -3.09 0.526 25 1 57.31 273 SER B O 1
ATOM 5640 N N . GLY B 1 274 ? -1.167 0.677 26 1 59.41 274 GLY B N 1
ATOM 5641 C CA . GLY B 1 274 ? -1.41 -0.378 26.969 1 59.41 274 GLY B CA 1
ATOM 5642 C C . GLY B 1 274 ? -1.5 -1.757 26.344 1 59.41 274 GLY B C 1
ATOM 5643 O O . GLY B 1 274 ? -1.985 -2.699 26.969 1 59.41 274 GLY B O 1
ATOM 5644 N N . SER B 1 275 ? -1.166 -1.89 25.016 1 63.94 275 SER B N 1
ATOM 5645 C CA . SER B 1 275 ? -1.643 -3.066 24.297 1 63.94 275 SER B CA 1
ATOM 5646 C C . SER B 1 275 ? -0.771 -4.285 24.594 1 63.94 275 SER B C 1
ATOM 5648 O O . SER B 1 275 ? -1.194 -5.422 24.375 1 63.94 275 SER B O 1
ATOM 5650 N N . GLY B 1 276 ? 0.277 -4.141 25.391 1 83.94 276 GLY B N 1
ATOM 5651 C CA . GLY B 1 276 ? 1.107 -5.316 25.609 1 83.94 276 GLY B CA 1
ATOM 5652 C C . GLY B 1 276 ? 1.681 -5.879 24.328 1 83.94 276 GLY B C 1
ATOM 5653 O O . GLY B 1 276 ? 2.258 -6.969 24.312 1 83.94 276 GLY B O 1
ATOM 5654 N N . LYS B 1 277 ? 1.607 -5.133 23.266 1 91.44 277 LYS B N 1
ATOM 5655 C CA . LYS B 1 277 ? 2.105 -5.59 21.969 1 91.44 277 LYS B CA 1
ATOM 5656 C C . LYS B 1 277 ? 3.625 -5.473 21.891 1 91.44 277 LYS B C 1
ATOM 5658 O O . LYS B 1 277 ? 4.215 -4.57 22.5 1 91.44 277 LYS B O 1
ATOM 5663 N N . SER B 1 278 ? 4.207 -6.438 21.188 1 94.06 278 SER B N 1
ATOM 5664 C CA . SER B 1 278 ? 5.641 -6.379 20.938 1 94.06 278 SER B CA 1
ATOM 5665 C C . SER B 1 278 ? 5.98 -5.254 19.969 1 94.06 278 SER B C 1
ATOM 5667 O O . SER B 1 278 ? 5.098 -4.711 19.297 1 94.06 278 SER B O 1
ATOM 5669 N N . ALA B 1 279 ? 7.262 -4.84 19.922 1 93.19 279 ALA B N 1
ATOM 5670 C CA . ALA B 1 279 ? 7.738 -3.836 18.984 1 93.19 279 ALA B CA 1
ATOM 5671 C C . ALA B 1 279 ? 7.422 -4.242 17.547 1 93.19 279 ALA B C 1
ATOM 5673 O O . ALA B 1 279 ? 7.082 -3.395 16.719 1 93.19 279 ALA B O 1
ATOM 5674 N N . PHE B 1 280 ? 7.516 -5.527 17.312 1 97.06 280 PHE B N 1
ATOM 5675 C CA . PHE B 1 280 ? 7.223 -6.059 15.992 1 97.06 280 PHE B CA 1
ATOM 5676 C C . PHE B 1 280 ? 5.75 -5.871 15.648 1 97.06 280 PHE B C 1
ATOM 5678 O O . PHE B 1 280 ? 5.414 -5.426 14.555 1 97.06 280 PHE B O 1
ATOM 5685 N N . GLU B 1 281 ? 4.879 -6.258 16.531 1 96.62 281 GLU B N 1
ATOM 5686 C CA . GLU B 1 281 ? 3.445 -6.074 16.312 1 96.62 281 GLU B CA 1
ATOM 5687 C C . GLU B 1 281 ? 3.105 -4.605 16.078 1 96.62 281 GLU B C 1
ATOM 5689 O O . GLU B 1 281 ? 2.334 -4.277 15.172 1 96.62 281 GLU B O 1
ATOM 5694 N N . GLU B 1 282 ? 3.705 -3.703 16.859 1 94.81 282 GLU B N 1
ATOM 5695 C CA . GLU B 1 282 ? 3.447 -2.27 16.766 1 94.81 282 GLU B CA 1
ATOM 5696 C C . GLU B 1 282 ? 3.947 -1.704 15.445 1 94.81 282 GLU B C 1
ATOM 5698 O O . GLU B 1 282 ? 3.355 -0.772 14.898 1 94.81 282 GLU B O 1
ATOM 5703 N N . LEU B 1 283 ? 5.031 -2.281 14.984 1 96.25 283 LEU B N 1
ATOM 5704 C CA . LEU B 1 283 ? 5.637 -1.872 13.719 1 96.25 283 LEU B CA 1
ATOM 5705 C C . LEU B 1 283 ? 4.613 -1.902 12.586 1 96.25 283 LEU B C 1
ATOM 5707 O O . LEU B 1 283 ? 4.629 -1.041 11.711 1 96.25 283 LEU B O 1
ATOM 5711 N N . PHE B 1 284 ? 3.646 -2.848 12.672 1 97.31 284 PHE B N 1
ATOM 5712 C CA . PHE B 1 284 ? 2.762 -3.096 11.539 1 97.31 284 PHE B CA 1
ATOM 5713 C C . PHE B 1 284 ? 1.333 -2.678 11.867 1 97.31 284 PHE B C 1
ATOM 5715 O O . PHE B 1 284 ? 0.424 -2.863 11.055 1 97.31 284 PHE B O 1
ATOM 5722 N N . GLU B 1 285 ? 1.147 -2.146 13.023 1 94 285 GLU B N 1
ATOM 5723 C CA . GLU B 1 285 ? -0.205 -1.81 13.453 1 94 285 GLU B CA 1
ATOM 5724 C C . GLU B 1 285 ? -0.79 -0.682 12.609 1 94 285 GLU B C 1
ATOM 5726 O O . GLU B 1 285 ? -1.986 -0.678 12.312 1 94 285 GLU B O 1
ATOM 5731 N N . PHE B 1 286 ? 0.044 0.236 12.258 1 95.12 286 PHE B N 1
ATOM 5732 C CA . PHE B 1 286 ? -0.326 1.354 11.398 1 95.12 286 PHE B CA 1
ATOM 5733 C C . PHE B 1 286 ? 0.806 1.694 10.438 1 95.12 286 PHE B C 1
ATOM 5735 O O . PHE B 1 286 ? 1.819 2.268 10.844 1 95.12 286 PHE B O 1
ATOM 5742 N N . VAL B 1 287 ? 0.597 1.355 9.211 1 96.94 287 VAL B N 1
ATOM 5743 C CA . VAL B 1 287 ? 1.598 1.625 8.188 1 96.94 287 VAL B CA 1
ATOM 5744 C C . VAL B 1 287 ? 1.039 2.617 7.168 1 96.94 287 VAL B C 1
ATOM 5746 O O . VAL B 1 287 ? 0.549 2.219 6.109 1 96.94 287 VAL B O 1
ATOM 5749 N N . ALA B 1 288 ? 1.204 3.891 7.441 1 96.5 288 ALA B N 1
ATOM 5750 C CA . ALA B 1 288 ? 0.693 5.008 6.652 1 96.5 288 ALA B CA 1
ATOM 5751 C C . ALA B 1 288 ? -0.806 4.863 6.402 1 96.5 288 ALA B C 1
ATOM 5753 O O . ALA B 1 288 ? -1.366 3.777 6.559 1 96.5 288 ALA B O 1
ATOM 5754 N N . THR B 1 289 ? -1.445 5.926 6.008 1 97.06 289 THR B N 1
ATOM 5755 C CA . THR B 1 289 ? -2.898 5.965 5.895 1 97.06 289 THR B CA 1
ATOM 5756 C C . THR B 1 289 ? -3.363 5.238 4.637 1 97.06 289 THR B C 1
ATOM 5758 O O . THR B 1 289 ? -2.992 5.613 3.521 1 97.06 289 THR B O 1
ATOM 5761 N N . THR B 1 290 ? -4.102 4.258 4.812 1 97.12 290 THR B N 1
ATOM 5762 C CA . THR B 1 290 ? -4.797 3.5 3.777 1 97.12 290 THR B CA 1
ATOM 5763 C C . THR B 1 290 ? -6.145 3.002 4.281 1 97.12 290 THR B C 1
ATOM 5765 O O . THR B 1 290 ? -6.57 3.355 5.387 1 97.12 290 THR B O 1
ATOM 5768 N N . ASP B 1 291 ? -6.891 2.33 3.432 1 97.56 291 ASP B N 1
ATOM 5769 C CA . ASP B 1 291 ? -8.078 1.597 3.859 1 97.56 291 ASP B CA 1
ATOM 5770 C C . ASP B 1 291 ? -7.723 0.168 4.266 1 97.56 291 ASP B C 1
ATOM 5772 O O . ASP B 1 291 ? -7.531 -0.697 3.406 1 97.56 291 ASP B O 1
ATOM 5776 N N . ASP B 1 292 ? -7.688 -0.128 5.543 1 97.81 292 ASP B N 1
ATOM 5777 C CA . ASP B 1 292 ? -7.262 -1.437 6.027 1 97.81 292 ASP B CA 1
ATOM 5778 C C . ASP B 1 292 ? -8.461 -2.32 6.355 1 97.81 292 ASP B C 1
ATOM 5780 O O . ASP B 1 292 ? -8.32 -3.334 7.043 1 97.81 292 ASP B O 1
ATOM 5784 N N . THR B 1 293 ? -9.641 -1.937 5.895 1 98.56 293 THR B N 1
ATOM 5785 C CA . THR B 1 293 ? -10.844 -2.689 6.242 1 98.56 293 THR B CA 1
ATOM 5786 C C . THR B 1 293 ? -10.773 -4.105 5.676 1 98.56 293 THR B C 1
ATOM 5788 O O . THR B 1 293 ? -11.445 -5.012 6.176 1 98.56 293 THR B O 1
ATOM 5791 N N . ALA B 1 294 ? -9.953 -4.305 4.621 1 98.81 294 ALA B N 1
ATOM 5792 C CA . ALA B 1 294 ? -9.781 -5.648 4.078 1 98.81 294 ALA B CA 1
ATOM 5793 C C . ALA B 1 294 ? -9.266 -6.613 5.145 1 98.81 294 ALA B C 1
ATOM 5795 O O . ALA B 1 294 ? -9.664 -7.777 5.184 1 98.81 294 ALA B O 1
ATOM 5796 N N . TYR B 1 295 ? -8.336 -6.109 6.02 1 98.81 295 TYR B N 1
ATOM 5797 C CA . TYR B 1 295 ? -7.816 -6.926 7.109 1 98.81 295 TYR B CA 1
ATOM 5798 C C . TYR B 1 295 ? -8.945 -7.391 8.023 1 98.81 295 TYR B C 1
ATOM 5800 O O . TYR B 1 295 ? -8.969 -8.547 8.445 1 98.81 295 TYR B O 1
ATOM 5808 N N . LEU B 1 296 ? -9.883 -6.539 8.242 1 98.88 296 LEU B N 1
ATOM 5809 C CA . LEU B 1 296 ? -10.93 -6.727 9.25 1 98.88 296 LEU B CA 1
ATOM 5810 C C . LEU B 1 296 ? -11.953 -7.754 8.781 1 98.88 296 LEU B C 1
ATOM 5812 O O . LEU B 1 296 ? -12.75 -8.25 9.578 1 98.88 296 LEU B O 1
ATOM 5816 N N . CYS B 1 297 ? -11.867 -8.125 7.539 1 98.94 297 CYS B N 1
ATOM 5817 C CA . CYS B 1 297 ? -12.859 -9.016 6.957 1 98.94 297 CYS B CA 1
ATOM 5818 C C . CYS B 1 297 ? -12.461 -10.477 7.141 1 98.94 297 CYS B C 1
ATOM 5820 O O . CYS B 1 297 ? -13.219 -11.383 6.789 1 98.94 297 CYS B O 1
ATOM 5822 N N . VAL B 1 298 ? -11.312 -10.773 7.711 1 98.94 298 VAL B N 1
ATOM 5823 C CA . VAL B 1 298 ? -10.805 -12.133 7.871 1 98.94 298 VAL B CA 1
ATOM 5824 C C . VAL B 1 298 ? -11.82 -12.977 8.648 1 98.94 298 VAL B C 1
ATOM 5826 O O . VAL B 1 298 ? -12.172 -14.078 8.227 1 98.94 298 VAL B O 1
ATOM 5829 N N . PRO B 1 299 ? -12.359 -12.477 9.766 1 98.88 299 PRO B N 1
ATOM 5830 C CA . PRO B 1 299 ? -13.336 -13.297 10.492 1 98.88 299 PRO B CA 1
ATOM 5831 C C . PRO B 1 299 ? -14.562 -13.641 9.656 1 98.88 299 PRO B C 1
ATOM 5833 O O . PRO B 1 299 ? -15.047 -14.773 9.703 1 98.88 299 PRO B O 1
ATOM 5836 N N . ALA B 1 300 ? -15.078 -12.656 8.883 1 98.88 300 ALA B N 1
ATOM 5837 C CA . ALA B 1 300 ? -16.219 -12.914 8.016 1 98.88 300 ALA B CA 1
ATOM 5838 C C . ALA B 1 300 ? -15.883 -13.961 6.957 1 98.88 300 ALA B C 1
ATOM 5840 O O . ALA B 1 300 ? -16.719 -14.805 6.621 1 98.88 300 ALA B O 1
ATOM 5841 N N . ALA B 1 301 ? -14.688 -13.898 6.414 1 98.94 301 ALA B N 1
ATOM 5842 C CA . ALA B 1 301 ? -14.227 -14.859 5.414 1 98.94 301 ALA B CA 1
ATOM 5843 C C . ALA B 1 301 ? -14.148 -16.266 6.004 1 98.94 301 ALA B C 1
ATOM 5845 O O . ALA B 1 301 ? -14.594 -17.234 5.379 1 98.94 301 ALA B O 1
ATOM 5846 N N . LEU B 1 302 ? -13.547 -16.344 7.207 1 98.88 302 LEU B N 1
ATOM 5847 C CA . LEU B 1 302 ? -13.398 -17.641 7.852 1 98.88 302 LEU B CA 1
ATOM 5848 C C . LEU B 1 302 ? -14.758 -18.219 8.234 1 98.88 302 LEU B C 1
ATOM 5850 O O . LEU B 1 302 ? -14.961 -19.422 8.188 1 98.88 302 LEU B O 1
ATOM 5854 N N . LYS B 1 303 ? -15.68 -17.359 8.641 1 98.62 303 LYS B N 1
ATOM 5855 C CA . LYS B 1 303 ? -17.047 -17.797 8.93 1 98.62 303 LYS B CA 1
ATOM 5856 C C . LYS B 1 303 ? -17.703 -18.359 7.676 1 98.62 303 LYS B C 1
ATOM 5858 O O . LYS B 1 303 ? -18.391 -19.391 7.742 1 98.62 303 LYS B O 1
ATOM 5863 N N . PHE B 1 304 ? -17.609 -17.719 6.535 1 98.75 304 PHE B N 1
ATOM 5864 C CA . PHE B 1 304 ? -18.125 -18.219 5.262 1 98.75 304 PHE B CA 1
ATOM 5865 C C . PHE B 1 304 ? -17.547 -19.594 4.945 1 98.75 304 PHE B C 1
ATOM 5867 O O . PHE B 1 304 ? -18.281 -20.5 4.574 1 98.75 304 PHE B O 1
ATOM 5874 N N . ARG B 1 305 ? -16.219 -19.734 5.133 1 98.75 305 ARG B N 1
ATOM 5875 C CA . ARG B 1 305 ? -15.531 -20.984 4.828 1 98.75 305 ARG B CA 1
ATOM 5876 C C . ARG B 1 305 ? -16 -22.109 5.746 1 98.75 305 ARG B C 1
ATOM 5878 O O . ARG B 1 305 ? -16.219 -23.234 5.293 1 98.75 305 ARG B O 1
ATOM 5885 N N . SER B 1 306 ? -16.219 -21.781 6.996 1 98.25 306 SER B N 1
ATOM 5886 C CA . SER B 1 306 ? -16.609 -22.797 7.969 1 98.25 306 SER B CA 1
ATOM 5887 C C . SER B 1 306 ? -18.078 -23.141 7.859 1 98.25 306 SER B C 1
ATOM 5889 O O . SER B 1 306 ? -18.453 -24.312 7.719 1 98.25 306 SER B O 1
ATOM 5891 N N . GLN B 1 307 ? -18.969 -22.125 7.754 1 97.81 307 GLN B N 1
ATOM 5892 C CA . GLN B 1 307 ? -20.406 -22.344 7.895 1 97.81 307 GLN B CA 1
ATOM 5893 C C . GLN B 1 307 ? -21.062 -22.594 6.543 1 97.81 307 GLN B C 1
ATOM 5895 O O . GLN B 1 307 ? -21.969 -23.422 6.43 1 97.81 307 GLN B O 1
ATOM 5900 N N . VAL B 1 308 ? -20.609 -21.906 5.539 1 98.31 308 VAL B N 1
ATOM 5901 C CA . VAL B 1 308 ? -21.25 -22.016 4.23 1 98.31 308 VAL B CA 1
ATOM 5902 C C . VAL B 1 308 ? -20.562 -23.109 3.408 1 98.31 308 VAL B C 1
ATOM 5904 O O . VAL B 1 308 ? -21.234 -23.891 2.732 1 98.31 308 VAL B O 1
ATOM 5907 N N . CYS B 1 309 ? -19.234 -23.188 3.482 1 98.38 309 CYS B N 1
ATOM 5908 C CA . CYS B 1 309 ? -18.484 -24.109 2.635 1 98.38 309 CYS B CA 1
ATOM 5909 C C . CYS B 1 309 ? -18.297 -25.453 3.328 1 98.38 309 CYS B C 1
ATOM 5911 O O . CYS B 1 309 ? -17.984 -26.453 2.678 1 98.38 309 CYS B O 1
ATOM 5913 N N . GLY B 1 310 ? -18.391 -25.5 4.629 1 97.94 310 GLY B N 1
ATOM 5914 C CA . GLY B 1 310 ? -18.281 -26.766 5.332 1 97.94 310 GLY B CA 1
ATOM 5915 C C . GLY B 1 310 ? -16.906 -27.016 5.922 1 97.94 310 GLY B C 1
ATOM 5916 O O . GLY B 1 310 ? -16.594 -28.125 6.32 1 97.94 310 GLY B O 1
ATOM 5917 N N . GLY B 1 311 ? -16.031 -26.016 5.863 1 98.12 311 GLY B N 1
ATOM 5918 C CA . GLY B 1 311 ? -14.773 -26.125 6.566 1 98.12 311 GLY B CA 1
ATOM 5919 C C . GLY B 1 311 ? -13.586 -26.297 5.637 1 98.12 311 GLY B C 1
ATOM 5920 O O . GLY B 1 311 ? -13.758 -26.625 4.461 1 98.12 311 GLY B O 1
ATOM 5921 N N . GLU B 1 312 ? -12.398 -26.172 6.199 1 98.38 312 GLU B N 1
ATOM 5922 C CA . GLU B 1 312 ? -11.148 -26.141 5.445 1 98.38 312 GLU B CA 1
ATOM 5923 C C . GLU B 1 312 ? -10.891 -27.453 4.73 1 98.38 312 GLU B C 1
ATOM 5925 O O . GLU B 1 312 ? -10.539 -27.469 3.549 1 98.38 312 GLU B O 1
ATOM 5930 N N . ASP B 1 313 ? -11.039 -28.516 5.402 1 98 313 ASP B N 1
ATOM 5931 C CA . ASP B 1 313 ? -10.727 -29.828 4.828 1 98 313 ASP B CA 1
ATOM 5932 C C . ASP B 1 313 ? -11.586 -30.109 3.596 1 98 313 ASP B C 1
ATOM 5934 O O . ASP B 1 313 ? -11.094 -30.625 2.596 1 98 313 ASP B O 1
ATOM 5938 N N . ARG B 1 314 ? -12.859 -29.797 3.717 1 98.38 314 ARG B N 1
ATOM 5939 C CA . ARG B 1 314 ? -13.773 -30 2.596 1 98.38 314 ARG B CA 1
ATOM 5940 C C . ARG B 1 314 ? -13.375 -29.109 1.412 1 98.38 314 ARG B C 1
ATOM 5942 O O . ARG B 1 314 ? -13.398 -29.562 0.264 1 98.38 314 ARG B O 1
ATOM 5949 N N . ILE B 1 315 ? -13.039 -27.906 1.667 1 98.81 315 ILE B N 1
ATOM 5950 C CA . ILE B 1 315 ? -12.641 -26.953 0.635 1 98.81 315 ILE B CA 1
ATOM 5951 C C . ILE B 1 315 ? -11.367 -27.453 -0.057 1 98.81 315 ILE B C 1
ATOM 5953 O O . ILE B 1 315 ? -11.32 -27.531 -1.286 1 98.81 315 ILE B O 1
ATOM 5957 N N . TYR B 1 316 ? -10.352 -27.828 0.756 1 98.69 316 TYR B N 1
ATOM 5958 C CA . TYR B 1 316 ? -9.086 -28.266 0.196 1 98.69 316 TYR B CA 1
ATOM 5959 C C . TYR B 1 316 ? -9.281 -29.5 -0.695 1 98.69 316 TYR B C 1
ATOM 5961 O O . TYR B 1 316 ? -8.742 -29.562 -1.802 1 98.69 316 TYR B O 1
ATOM 5969 N N . ALA B 1 317 ? -10.016 -30.375 -0.234 1 98.5 317 ALA B N 1
ATOM 5970 C CA . ALA B 1 317 ? -10.25 -31.609 -0.974 1 98.5 317 ALA B CA 1
ATOM 5971 C C . ALA B 1 317 ? -10.953 -31.328 -2.299 1 98.5 317 ALA B C 1
ATOM 5973 O O . ALA B 1 317 ? -10.594 -31.906 -3.332 1 98.5 317 ALA B O 1
ATOM 5974 N N . TYR B 1 318 ? -11.945 -30.516 -2.242 1 98.75 318 TYR B N 1
ATOM 5975 C CA . TYR B 1 318 ? -12.703 -30.203 -3.449 1 98.75 318 TYR B CA 1
ATOM 5976 C C . TYR B 1 318 ? -11.828 -29.469 -4.465 1 98.75 318 TYR B C 1
ATOM 5978 O O . TYR B 1 318 ? -11.867 -29.781 -5.66 1 98.75 318 TYR B O 1
ATOM 5986 N N . LEU B 1 319 ? -11.086 -28.531 -4.027 1 98.88 319 LEU B N 1
ATOM 5987 C CA . LEU B 1 319 ? -10.25 -27.734 -4.918 1 98.88 319 LEU B CA 1
ATOM 5988 C C . LEU B 1 319 ? -9.211 -28.594 -5.625 1 98.88 319 LEU B C 1
ATOM 5990 O O . LEU B 1 319 ? -9.031 -28.484 -6.84 1 98.88 319 LEU B O 1
ATOM 5994 N N . GLU B 1 320 ? -8.523 -29.375 -4.879 1 98.62 320 GLU B N 1
ATOM 5995 C CA . GLU B 1 320 ? -7.504 -30.234 -5.465 1 98.62 320 GLU B CA 1
ATOM 5996 C C . GLU B 1 320 ? -8.109 -31.203 -6.473 1 98.62 320 GLU B C 1
ATOM 5998 O O . GLU B 1 320 ? -7.59 -31.359 -7.578 1 98.62 320 GLU B O 1
ATOM 6003 N N . LYS B 1 321 ? -9.172 -31.844 -6.09 1 98.5 321 LYS B N 1
ATOM 6004 C CA . LYS B 1 321 ? -9.836 -32.781 -6.973 1 98.5 321 LYS B CA 1
ATOM 6005 C C . LYS B 1 321 ? -10.305 -32.125 -8.258 1 98.5 321 LYS B C 1
ATOM 6007 O O . LYS B 1 321 ? -10.055 -32.625 -9.359 1 98.5 321 LYS B O 1
ATOM 6012 N N . LEU B 1 322 ? -10.969 -31 -8.094 1 98.88 322 LEU B N 1
ATOM 6013 C CA . LEU B 1 322 ? -11.492 -30.297 -9.258 1 98.88 322 LEU B CA 1
ATOM 6014 C C . LEU B 1 322 ? -10.367 -29.828 -10.164 1 98.88 322 LEU B C 1
ATOM 6016 O O . LEU B 1 322 ? -10.492 -29.844 -11.391 1 98.88 322 LEU B O 1
ATOM 6020 N N . ALA B 1 323 ? -9.297 -29.359 -9.578 1 98.75 323 ALA B N 1
ATOM 6021 C CA . ALA B 1 323 ? -8.156 -28.906 -10.375 1 98.75 323 ALA B CA 1
ATOM 6022 C C . ALA B 1 323 ? -7.578 -30.062 -11.195 1 98.75 323 ALA B C 1
ATOM 6024 O O . ALA B 1 323 ? -7.215 -29.891 -12.359 1 98.75 323 ALA B O 1
ATOM 6025 N N . MET B 1 324 ? -7.457 -31.203 -10.57 1 97.88 324 MET B N 1
ATOM 6026 C CA . MET B 1 324 ? -6.961 -32.375 -11.273 1 97.88 324 MET B CA 1
ATOM 6027 C C . MET B 1 324 ? -7.879 -32.75 -12.43 1 97.88 324 MET B C 1
ATOM 6029 O O . MET B 1 324 ? -7.414 -32.969 -13.555 1 97.88 324 MET B O 1
ATOM 6033 N N . GLU B 1 325 ? -9.125 -32.812 -12.18 1 98.38 325 GLU B N 1
ATOM 6034 C CA . GLU B 1 325 ? -10.102 -33.156 -13.203 1 98.38 325 GLU B CA 1
ATOM 6035 C C . GLU B 1 325 ? -10.125 -32.094 -14.312 1 98.38 325 GLU B C 1
ATOM 6037 O O . GLU B 1 325 ? -10.227 -32.438 -15.5 1 98.38 325 GLU B O 1
ATOM 6042 N N . ALA B 1 326 ? -10.094 -30.875 -13.922 1 98.81 326 ALA B N 1
ATOM 6043 C CA . ALA B 1 326 ? -10.086 -29.766 -14.875 1 98.81 326 ALA B CA 1
ATOM 6044 C C . ALA B 1 326 ? -8.914 -29.891 -15.852 1 98.81 326 ALA B C 1
ATOM 6046 O O . ALA B 1 326 ? -9.086 -29.75 -17.062 1 98.81 326 ALA B O 1
ATOM 6047 N N . GLY B 1 327 ? -7.695 -30.094 -15.297 1 98.56 327 GLY B N 1
ATOM 6048 C CA . GLY B 1 327 ? -6.527 -30.297 -16.141 1 98.56 327 GLY B CA 1
ATOM 6049 C C . GLY B 1 327 ? -6.688 -31.438 -17.125 1 98.56 327 GLY B C 1
ATOM 6050 O O . GLY B 1 327 ? -6.367 -31.297 -18.312 1 98.56 327 GLY B O 1
ATOM 6051 N N . ASP B 1 328 ? -7.184 -32.531 -16.656 1 97.75 328 ASP B N 1
ATOM 6052 C CA . ASP B 1 328 ? -7.359 -33.688 -17.5 1 97.75 328 ASP B CA 1
ATOM 6053 C C . ASP B 1 328 ? -8.375 -33.438 -18.609 1 97.75 328 ASP B C 1
ATOM 6055 O O . ASP B 1 328 ? -8.156 -33.844 -19.75 1 97.75 328 ASP B O 1
ATOM 6059 N N . ILE B 1 329 ? -9.469 -32.844 -18.266 1 98.75 329 ILE B N 1
ATOM 6060 C CA . ILE B 1 329 ? -10.547 -32.531 -19.203 1 98.75 329 ILE B CA 1
ATOM 6061 C C . ILE B 1 329 ? -10.016 -31.656 -20.344 1 98.75 329 ILE B C 1
ATOM 6063 O O . ILE B 1 329 ? -10.219 -31.969 -21.516 1 98.75 329 ILE B O 1
ATOM 6067 N N . VAL B 1 330 ? -9.375 -30.578 -20 1 98.81 330 VAL B N 1
ATOM 6068 C CA . VAL B 1 330 ? -8.914 -29.609 -21 1 98.81 330 VAL B CA 1
ATOM 6069 C C . VAL B 1 330 ? -7.801 -30.219 -21.844 1 98.81 330 VAL B C 1
ATOM 6071 O O . VAL B 1 330 ? -7.773 -30.047 -23.062 1 98.81 330 VAL B O 1
ATOM 6074 N N . ALA B 1 331 ? -6.855 -30.938 -21.188 1 98.38 331 ALA B N 1
ATOM 6075 C CA . ALA B 1 331 ? -5.766 -31.578 -21.922 1 98.38 331 ALA B CA 1
ATOM 6076 C C . ALA B 1 331 ? -6.301 -32.594 -22.922 1 98.38 331 ALA B C 1
ATOM 6078 O O . ALA B 1 331 ? -5.816 -32.656 -24.062 1 98.38 331 ALA B O 1
ATOM 6079 N N . ALA B 1 332 ? -7.223 -33.344 -22.516 1 98.12 332 ALA B N 1
ATOM 6080 C CA . ALA B 1 332 ? -7.812 -34.344 -23.391 1 98.12 332 ALA B CA 1
ATOM 6081 C C . ALA B 1 332 ? -8.469 -33.688 -24.609 1 98.12 332 ALA B C 1
ATOM 6083 O O . ALA B 1 332 ? -8.305 -34.156 -25.734 1 98.12 332 ALA B O 1
ATOM 6084 N N . ALA B 1 333 ? -9.211 -32.688 -24.391 1 97.94 333 ALA B N 1
ATOM 6085 C CA . ALA B 1 333 ? -9.906 -32 -25.469 1 97.94 333 ALA B CA 1
ATOM 6086 C C . ALA B 1 333 ? -8.922 -31.406 -26.469 1 97.94 333 ALA B C 1
ATOM 6088 O O . ALA B 1 333 ? -9.211 -31.344 -27.672 1 97.94 333 ALA B O 1
ATOM 6089 N N . LEU B 1 334 ? -7.793 -30.969 -25.984 1 97.69 334 LEU B N 1
ATOM 6090 C CA . LEU B 1 334 ? -6.801 -30.312 -26.844 1 97.69 334 LEU B CA 1
ATOM 6091 C C . LEU B 1 334 ? -5.824 -31.328 -27.422 1 97.69 334 LEU B C 1
ATOM 6093 O O . LEU B 1 334 ? -5.047 -31.016 -28.312 1 97.69 334 LEU B O 1
ATOM 6097 N N . GLY B 1 335 ? -5.883 -32.562 -26.906 1 96.56 335 GLY B N 1
ATOM 6098 C CA . GLY B 1 335 ? -4.949 -33.594 -27.328 1 96.56 335 GLY B CA 1
ATOM 6099 C C . GLY B 1 335 ? -3.535 -33.375 -26.828 1 96.56 335 GLY B C 1
ATOM 6100 O O . GLY B 1 335 ? -2.57 -33.625 -27.562 1 96.56 335 GLY B O 1
ATOM 6101 N N . THR B 1 336 ? -3.432 -32.781 -25.688 1 96.56 336 THR B N 1
ATOM 6102 C CA . THR B 1 336 ? -2.129 -32.469 -25.109 1 96.56 336 THR B CA 1
ATOM 6103 C C . THR B 1 336 ? -1.991 -33.062 -23.719 1 96.56 336 THR B C 1
ATOM 6105 O O . THR B 1 336 ? -2.477 -34.188 -23.453 1 96.56 336 THR B O 1
ATOM 6108 N N . GLU B 1 337 ? -1.321 -32.344 -22.766 1 95.81 337 GLU B N 1
ATOM 6109 C CA . GLU B 1 337 ? -1.031 -32.906 -21.453 1 95.81 337 GLU B CA 1
ATOM 6110 C C . GLU B 1 337 ? -1.114 -31.859 -20.359 1 95.81 337 GLU B C 1
ATOM 6112 O O . GLU B 1 337 ? -1.059 -30.656 -20.641 1 95.81 337 GLU B O 1
ATOM 6117 N N . VAL B 1 338 ? -1.287 -32.375 -19.188 1 97.06 338 VAL B N 1
ATOM 6118 C CA . VAL B 1 338 ? -1.189 -31.531 -18 1 97.06 338 VAL B CA 1
ATOM 6119 C C . VAL B 1 338 ? 0.252 -31.516 -17.5 1 97.06 338 VAL B C 1
ATOM 6121 O O . VAL B 1 338 ? 0.956 -32.531 -17.578 1 97.06 338 VAL B O 1
ATOM 6124 N N . MET B 1 339 ? 0.72 -30.359 -17.031 1 97.38 339 MET B N 1
ATOM 6125 C CA . MET B 1 339 ? 2.061 -30.297 -16.469 1 97.38 339 MET B CA 1
ATOM 6126 C C . MET B 1 339 ? 2.156 -31.156 -15.203 1 97.38 339 MET B C 1
ATOM 6128 O O . MET B 1 339 ? 1.468 -30.891 -14.219 1 97.38 339 MET B O 1
ATOM 6132 N N . GLN B 1 340 ? 2.924 -32.156 -15.211 1 95.75 340 GLN B N 1
ATOM 6133 C CA . GLN B 1 340 ? 3.166 -33.062 -14.102 1 95.75 340 GLN B CA 1
ATOM 6134 C C . GLN B 1 340 ? 4.516 -33.75 -14.242 1 95.75 340 GLN B C 1
ATOM 6136 O O . GLN B 1 340 ? 5.184 -33.625 -15.273 1 95.75 340 GLN B O 1
ATOM 6141 N N . GLU B 1 341 ? 4.902 -34.469 -13.195 1 93.31 341 GLU B N 1
ATOM 6142 C CA . GLU B 1 341 ? 6.203 -35.125 -13.195 1 93.31 341 GLU B CA 1
ATOM 6143 C C . GLU B 1 341 ? 6.328 -36.094 -14.375 1 93.31 341 GLU B C 1
ATOM 6145 O O . GLU B 1 341 ? 5.371 -36.781 -14.727 1 93.31 341 GLU B O 1
ATOM 6150 N N . PRO B 1 342 ? 7.551 -36.094 -14.867 1 86.62 342 PRO B N 1
ATOM 6151 C CA . PRO B 1 342 ? 7.773 -37.125 -15.898 1 86.62 342 PRO B CA 1
ATOM 6152 C C . PRO B 1 342 ? 7.828 -38.531 -15.328 1 86.62 342 PRO B C 1
ATOM 6154 O O . PRO B 1 342 ? 8.312 -38.75 -14.211 1 86.62 342 PRO B O 1
ATOM 6157 N N . GLY B 1 343 ? 7.363 -39.438 -16.062 1 84.25 343 GLY B N 1
ATOM 6158 C CA . GLY B 1 343 ? 7.562 -40.844 -15.727 1 84.25 343 GLY B CA 1
ATOM 6159 C C . GLY B 1 343 ? 6.707 -41.312 -14.562 1 84.25 343 GLY B C 1
ATOM 6160 O O . GLY B 1 343 ? 7.109 -42.188 -13.805 1 84.25 343 GLY B O 1
ATOM 6161 N N . LEU B 1 344 ? 5.637 -40.594 -14.328 1 88.25 344 LEU B N 1
ATOM 6162 C CA . LEU B 1 344 ? 4.75 -41.062 -13.266 1 88.25 344 LEU B CA 1
ATOM 6163 C C . LEU B 1 344 ? 4.238 -42.469 -13.531 1 88.25 344 LEU B C 1
ATOM 6165 O O . LEU B 1 344 ? 3.844 -42.781 -14.656 1 88.25 344 LEU B O 1
ATOM 6169 N N . LYS B 1 345 ? 4.348 -43.312 -12.586 1 87.69 345 LYS B N 1
ATOM 6170 C CA . LYS B 1 345 ? 3.816 -44.688 -12.695 1 87.69 345 LYS B CA 1
ATOM 6171 C C . LYS B 1 345 ? 2.297 -44.688 -12.555 1 87.69 345 LYS B C 1
ATOM 6173 O O . LYS B 1 345 ? 1.72 -43.75 -11.969 1 87.69 345 LYS B O 1
ATOM 6178 N N . PRO B 1 346 ? 1.748 -45.688 -13.195 1 82 346 PRO B N 1
ATOM 6179 C CA . PRO B 1 346 ? 0.296 -45.781 -13.023 1 82 346 PRO B CA 1
ATOM 6180 C C . PRO B 1 346 ? -0.131 -45.75 -11.562 1 82 346 PRO B C 1
ATOM 6182 O O . PRO B 1 346 ? 0.452 -46.469 -10.727 1 82 346 PRO B O 1
ATOM 6185 N N . GLY B 1 347 ? -0.996 -44.906 -11.195 1 83.12 347 GLY B N 1
ATOM 6186 C CA . GLY B 1 347 ? -1.489 -44.812 -9.828 1 83.12 347 GLY B CA 1
ATOM 6187 C C . GLY B 1 347 ? -0.741 -43.781 -8.992 1 83.12 347 GLY B C 1
ATOM 6188 O O . GLY B 1 347 ? -1.203 -43.406 -7.914 1 83.12 347 GLY B O 1
ATOM 6189 N N . GLU B 1 348 ? 0.357 -43.312 -9.469 1 88.19 348 GLU B N 1
ATOM 6190 C CA . GLU B 1 348 ? 1.137 -42.312 -8.727 1 88.19 348 GLU B CA 1
ATOM 6191 C C . GLU B 1 348 ? 0.524 -40.938 -8.852 1 88.19 348 GLU B C 1
ATOM 6193 O O . GLU B 1 348 ? 0.081 -40.531 -9.93 1 88.19 348 GLU B O 1
ATOM 6198 N N . VAL B 1 349 ? 0.476 -40.375 -7.73 1 88 349 VAL B N 1
ATOM 6199 C CA . VAL B 1 349 ? -0.108 -39.031 -7.691 1 88 349 VAL B CA 1
ATOM 6200 C C . VAL B 1 349 ? 0.976 -37.969 -7.945 1 88 349 VAL B C 1
ATOM 6202 O O . VAL B 1 349 ? 2.049 -38.031 -7.34 1 88 349 VAL B O 1
ATOM 6205 N N . SER B 1 350 ? 0.75 -37.125 -8.859 1 95.56 350 SER B N 1
ATOM 6206 C CA . SER B 1 350 ? 1.674 -36.031 -9.117 1 95.56 350 SER B CA 1
ATOM 6207 C C . SER B 1 350 ? 1.729 -35.062 -7.934 1 95.56 350 SER B C 1
ATOM 6209 O O . SER B 1 350 ? 0.696 -34.562 -7.488 1 95.56 350 SER B O 1
ATOM 6211 N N . GLN B 1 351 ? 2.893 -34.781 -7.453 1 96.31 351 GLN B N 1
ATOM 6212 C CA . GLN B 1 351 ? 3.059 -33.812 -6.375 1 96.31 351 GLN B CA 1
ATOM 6213 C C . GLN B 1 351 ? 2.889 -32.406 -6.891 1 96.31 351 GLN B C 1
ATOM 6215 O O . GLN B 1 351 ? 2.424 -31.516 -6.16 1 96.31 351 GLN B O 1
ATOM 6220 N N . LEU B 1 352 ? 3.232 -32.188 -8.141 1 97.88 352 LEU B N 1
ATOM 6221 C CA . LEU B 1 352 ? 3.111 -30.875 -8.766 1 97.88 352 LEU B CA 1
ATOM 6222 C C . LEU B 1 352 ? 1.652 -30.438 -8.844 1 97.88 352 LEU B C 1
ATOM 6224 O O . LEU B 1 352 ? 1.351 -29.25 -8.797 1 97.88 352 LEU B O 1
ATOM 6228 N N . ARG B 1 353 ? 0.75 -31.406 -8.93 1 97.81 353 ARG B N 1
ATOM 6229 C CA . ARG B 1 353 ? -0.657 -31.109 -9.188 1 97.81 353 ARG B CA 1
ATOM 6230 C C . ARG B 1 353 ? -1.444 -31.016 -7.883 1 97.81 353 ARG B C 1
ATOM 6232 O O . ARG B 1 353 ? -2.656 -30.797 -7.898 1 97.81 353 ARG B O 1
ATOM 6239 N N . ARG B 1 354 ? -0.805 -31.203 -6.723 1 98 354 ARG B N 1
ATOM 6240 C CA . ARG B 1 354 ? -1.477 -31.203 -5.426 1 98 354 ARG B CA 1
ATOM 6241 C C . ARG B 1 354 ? -1.767 -29.797 -4.949 1 98 354 ARG B C 1
ATOM 6243 O O . ARG B 1 354 ? -1.304 -29.375 -3.883 1 98 354 ARG B O 1
ATOM 6250 N N . CYS B 1 355 ? -2.561 -29.047 -5.676 1 98.5 355 CYS B N 1
ATOM 6251 C CA . CYS B 1 355 ? -3.029 -27.703 -5.375 1 98.5 355 CYS B CA 1
ATOM 6252 C C . CYS B 1 355 ? -4.301 -27.375 -6.152 1 98.5 355 CYS B C 1
ATOM 6254 O O . CYS B 1 355 ? -4.906 -28.266 -6.754 1 98.5 355 CYS B O 1
ATOM 6256 N N . ALA B 1 356 ? -4.727 -26.141 -6.156 1 98.88 356 ALA B N 1
ATOM 6257 C CA . ALA B 1 356 ? -6.023 -25.781 -6.723 1 98.88 356 ALA B CA 1
ATOM 6258 C C . ALA B 1 356 ? -5.871 -25.234 -8.141 1 98.88 356 ALA B C 1
ATOM 6260 O O . ALA B 1 356 ? -6.812 -24.656 -8.695 1 98.88 356 ALA B O 1
ATOM 6261 N N . MET B 1 357 ? -4.672 -25.406 -8.711 1 98.88 357 MET B N 1
ATOM 6262 C CA . MET B 1 357 ? -4.406 -24.922 -10.062 1 98.88 357 MET B CA 1
ATOM 6263 C C . MET B 1 357 ? -3.875 -26.047 -10.945 1 98.88 357 MET B C 1
ATOM 6265 O O . MET B 1 357 ? -3.348 -27.047 -10.438 1 98.88 357 MET B O 1
ATOM 6269 N N . ALA B 1 358 ? -4.109 -25.953 -12.148 1 98.69 358 ALA B N 1
ATOM 6270 C CA . ALA B 1 358 ? -3.604 -26.891 -13.141 1 98.69 358 ALA B CA 1
ATOM 6271 C C . ALA B 1 358 ? -3.092 -26.156 -14.375 1 98.69 358 ALA B C 1
ATOM 6273 O O . ALA B 1 358 ? -3.693 -25.188 -14.82 1 98.69 358 ALA B O 1
ATOM 6274 N N . THR B 1 359 ? -2 -26.609 -14.883 1 98.75 359 THR B N 1
ATOM 6275 C CA . THR B 1 359 ? -1.419 -26.016 -16.078 1 98.75 359 THR B CA 1
ATOM 6276 C C . THR B 1 359 ? -1.465 -27.016 -17.25 1 98.75 359 THR B C 1
ATOM 6278 O O . THR B 1 359 ? -0.997 -28.141 -17.125 1 98.75 359 THR B O 1
ATOM 6281 N N . VAL B 1 360 ? -2.025 -26.562 -18.344 1 98.75 360 VAL B N 1
ATOM 6282 C CA . VAL B 1 360 ? -2.258 -27.438 -19.484 1 98.75 360 VAL B CA 1
ATOM 6283 C C . VAL B 1 360 ? -1.505 -26.906 -20.703 1 98.75 360 VAL B C 1
ATOM 6285 O O . VAL B 1 360 ? -1.528 -25.703 -20.984 1 98.75 360 VAL B O 1
ATOM 6288 N N . ARG B 1 361 ? -0.852 -27.766 -21.406 1 97.69 361 ARG B N 1
ATOM 6289 C CA . ARG B 1 361 ? -0.138 -27.391 -22.625 1 97.69 361 ARG B CA 1
ATOM 6290 C C . ARG B 1 361 ? -1.11 -27.078 -23.75 1 97.69 361 ARG B C 1
ATOM 6292 O O . ARG B 1 361 ? -2.061 -27.828 -23.984 1 97.69 361 ARG B O 1
ATOM 6299 N N . LEU B 1 362 ? -0.97 -25.984 -24.391 1 98.06 362 LEU B N 1
ATOM 6300 C CA . LEU B 1 362 ? -1.666 -25.719 -25.641 1 98.06 362 LEU B CA 1
ATOM 6301 C C . LEU B 1 362 ? -0.954 -26.391 -26.812 1 98.06 362 LEU B C 1
ATOM 6303 O O . LEU B 1 362 ? 0.229 -26.719 -26.719 1 98.06 362 LEU B O 1
ATOM 6307 N N . PRO B 1 363 ? -1.648 -26.656 -27.875 1 96.88 363 PRO B N 1
ATOM 6308 C CA . PRO B 1 363 ? -1.022 -27.375 -28.984 1 96.88 363 PRO B CA 1
ATOM 6309 C C . PRO B 1 363 ? -0.165 -26.484 -29.859 1 96.88 363 PRO B C 1
ATOM 6311 O O . PRO B 1 363 ? -0.207 -26.594 -31.094 1 96.88 363 PRO B O 1
ATOM 6314 N N . PHE B 1 364 ? 0.558 -25.578 -29.266 1 95.81 364 PHE B N 1
ATOM 6315 C CA . PHE B 1 364 ? 1.428 -24.641 -29.969 1 95.81 364 PHE B CA 1
ATOM 6316 C C . PHE B 1 364 ? 2.854 -24.719 -29.438 1 95.81 364 PHE B C 1
ATOM 6318 O O . PHE B 1 364 ? 3.105 -24.406 -28.266 1 95.81 364 PHE B O 1
ATOM 6325 N N . ALA B 1 365 ? 3.762 -25.141 -30.281 1 94.75 365 ALA B N 1
ATOM 6326 C CA . ALA B 1 365 ? 5.18 -25.172 -29.938 1 94.75 365 ALA B CA 1
ATOM 6327 C C . ALA B 1 365 ? 5.832 -23.812 -30.172 1 94.75 365 ALA B C 1
ATOM 6329 O O . ALA B 1 365 ? 5.387 -23.047 -31.031 1 94.75 365 ALA B O 1
ATOM 6330 N N . VAL B 1 366 ? 6.742 -23.531 -29.391 1 92.38 366 VAL B N 1
ATOM 6331 C CA . VAL B 1 366 ? 7.5 -22.297 -29.547 1 92.38 366 VAL B CA 1
ATOM 6332 C C . VAL B 1 366 ? 8.938 -22.625 -29.953 1 92.38 366 VAL B C 1
ATOM 6334 O O . VAL B 1 366 ? 9.633 -23.359 -29.25 1 92.38 366 VAL B O 1
ATOM 6337 N N . SER B 1 367 ? 9.336 -22.125 -31.172 1 79.94 367 SER B N 1
ATOM 6338 C CA . SER B 1 367 ? 10.633 -22.453 -31.766 1 79.94 367 SER B CA 1
ATOM 6339 C C . SER B 1 367 ? 11.773 -21.828 -30.969 1 79.94 367 SER B C 1
ATOM 6341 O O . SER B 1 367 ? 11.609 -20.781 -30.344 1 79.94 367 SER B O 1
ATOM 6343 N N . GLY B 1 368 ? 13.023 -22.391 -31.062 1 65.69 368 GLY B N 1
ATOM 6344 C CA . GLY B 1 368 ? 14.25 -21.938 -30.438 1 65.69 368 GLY B CA 1
ATOM 6345 C C . GLY B 1 368 ? 14.664 -22.766 -29.25 1 65.69 368 GLY B C 1
ATOM 6346 O O . GLY B 1 368 ? 15.773 -22.625 -28.734 1 65.69 368 GLY B O 1
ATOM 6347 N N . SER B 1 369 ? 13.688 -23.375 -28.688 1 58.12 369 SER B N 1
ATOM 6348 C CA . SER B 1 369 ? 14.133 -24.266 -27.609 1 58.12 369 SER B CA 1
ATOM 6349 C C . SER B 1 369 ? 14.453 -25.656 -28.156 1 58.12 369 SER B C 1
ATOM 6351 O O . SER B 1 369 ? 14.141 -25.984 -29.297 1 58.12 369 SER B O 1
ATOM 6353 N N . GLU B 1 370 ? 15.281 -26.438 -27.484 1 55.69 370 GLU B N 1
ATOM 6354 C CA . GLU B 1 370 ? 15.688 -27.781 -27.844 1 55.69 370 GLU B CA 1
ATOM 6355 C C . GLU B 1 370 ? 14.5 -28.609 -28.344 1 55.69 370 GLU B C 1
ATOM 6357 O O . GLU B 1 370 ? 13.375 -28.422 -27.875 1 55.69 370 GLU B O 1
ATOM 6362 N N . GLN B 1 371 ? 14.672 -29.219 -29.469 1 56.56 371 GLN B N 1
ATOM 6363 C CA . GLN B 1 371 ? 13.688 -30.016 -30.188 1 56.56 371 GLN B CA 1
ATOM 6364 C C . GLN B 1 371 ? 12.984 -31 -29.25 1 56.56 371 GLN B C 1
ATOM 6366 O O . GLN B 1 371 ? 13.617 -31.922 -28.719 1 56.56 371 GLN B O 1
ATOM 6371 N N . ASP B 1 372 ? 11.922 -30.641 -28.594 1 65.81 372 ASP B N 1
ATOM 6372 C CA . ASP B 1 372 ? 11.016 -31.562 -27.922 1 65.81 372 ASP B CA 1
ATOM 6373 C C . ASP B 1 372 ? 10.375 -32.531 -28.922 1 65.81 372 ASP B C 1
ATOM 6375 O O . ASP B 1 372 ? 9.859 -32.094 -29.953 1 65.81 372 ASP B O 1
ATOM 6379 N N . PRO B 1 373 ? 10.703 -33.781 -28.75 1 63.19 373 PRO B N 1
ATOM 6380 C CA . PRO B 1 373 ? 10.117 -34.75 -29.656 1 63.19 373 PRO B CA 1
ATOM 6381 C C . PRO B 1 373 ? 8.609 -34.594 -29.828 1 63.19 373 PRO B C 1
ATOM 6383 O O . PRO B 1 373 ? 8.031 -35.031 -30.828 1 63.19 373 PRO B O 1
ATOM 6386 N N . LYS B 1 374 ? 8.07 -33.875 -28.922 1 76.06 374 LYS B N 1
ATOM 6387 C CA . LYS B 1 374 ? 6.621 -33.719 -28.984 1 76.06 374 LYS B CA 1
ATOM 6388 C C . LYS B 1 374 ? 6.23 -32.625 -29.984 1 76.06 374 LYS B C 1
ATOM 6390 O O . LYS B 1 374 ? 5.047 -32.438 -30.266 1 76.06 374 LYS B O 1
ATOM 6395 N N . THR B 1 375 ? 7.141 -32.062 -30.484 1 76.62 375 THR B N 1
ATOM 6396 C CA . THR B 1 375 ? 6.879 -30.922 -31.375 1 76.62 375 THR B CA 1
ATOM 6397 C C . THR B 1 375 ? 6.148 -31.375 -32.625 1 76.62 375 THR B C 1
ATOM 6399 O O . THR B 1 375 ? 5.422 -30.594 -33.25 1 76.62 375 THR B O 1
ATOM 6402 N N . ALA B 1 376 ? 6.324 -32.625 -32.875 1 76.81 376 ALA B N 1
ATOM 6403 C CA . ALA B 1 376 ? 5.645 -33.188 -34.031 1 76.81 376 ALA B CA 1
ATOM 6404 C C . ALA B 1 376 ? 4.133 -33.156 -33.844 1 76.81 376 ALA B C 1
ATOM 6406 O O . ALA B 1 376 ? 3.377 -33.094 -34.812 1 76.81 376 ALA B O 1
ATOM 6407 N N . SER B 1 377 ? 3.693 -33.094 -32.656 1 84 377 SER B N 1
ATOM 6408 C CA . SER B 1 377 ? 2.266 -33.125 -32.344 1 84 377 SER B CA 1
ATOM 6409 C C . SER B 1 377 ? 1.667 -31.734 -32.281 1 84 377 SER B C 1
ATOM 6411 O O . SER B 1 377 ? 0.455 -31.578 -32.125 1 84 377 SER B O 1
ATOM 6413 N N . ALA B 1 378 ? 2.492 -30.797 -32.5 1 92.19 378 ALA B N 1
ATOM 6414 C CA . ALA B 1 378 ? 2.014 -29.422 -32.406 1 92.19 378 ALA B CA 1
ATOM 6415 C C . ALA B 1 378 ? 1.134 -29.062 -33.594 1 92.19 378 ALA B C 1
ATOM 6417 O O . ALA B 1 378 ? 1.41 -29.484 -34.719 1 92.19 378 ALA B O 1
ATOM 6418 N N . ARG B 1 379 ? 0.077 -28.359 -33.312 1 92.75 379 ARG B N 1
ATOM 6419 C CA . ARG B 1 379 ? -0.76 -27.859 -34.406 1 92.75 379 ARG B CA 1
ATOM 6420 C C . ARG B 1 379 ? -0.086 -26.688 -35.125 1 92.75 379 ARG B C 1
ATOM 6422 O O . ARG B 1 379 ? -0.374 -26.422 -36.281 1 92.75 379 ARG B O 1
ATOM 6429 N N . LEU B 1 380 ? 0.686 -25.938 -34.406 1 91.5 380 LEU B N 1
ATOM 6430 C CA . LEU B 1 380 ? 1.424 -24.781 -34.938 1 91.5 380 LEU B CA 1
ATOM 6431 C C . LEU B 1 380 ? 2.746 -24.609 -34.188 1 91.5 380 LEU B C 1
ATOM 6433 O O . LEU B 1 380 ? 2.824 -24.859 -32.969 1 91.5 380 LEU B O 1
ATOM 6437 N N . THR B 1 381 ? 3.783 -24.25 -34.906 1 92 381 THR B N 1
ATOM 6438 C CA . THR B 1 381 ? 5.059 -23.859 -34.312 1 92 381 THR B CA 1
ATOM 6439 C C . THR B 1 381 ? 5.293 -22.359 -34.469 1 92 381 THR B C 1
ATOM 6441 O O . THR B 1 381 ? 5.285 -21.844 -35.594 1 92 381 THR B O 1
ATOM 6444 N N . LEU B 1 382 ? 5.508 -21.75 -33.344 1 92.19 382 LEU B N 1
ATOM 6445 C CA . LEU B 1 382 ? 5.613 -20.281 -33.312 1 92.19 382 LEU B CA 1
ATOM 6446 C C . LEU B 1 382 ? 7.039 -19.859 -32.969 1 92.19 382 LEU B C 1
ATOM 6448 O O . LEU B 1 382 ? 7.734 -20.516 -32.219 1 92.19 382 LEU B O 1
ATOM 6452 N N . GLN B 1 383 ? 7.453 -18.734 -33.562 1 89.19 383 GLN B N 1
ATOM 6453 C CA . GLN B 1 383 ? 8.633 -18.031 -33.062 1 89.19 383 GLN B CA 1
ATOM 6454 C C . GLN B 1 383 ? 8.344 -17.328 -31.75 1 89.19 383 GLN B C 1
ATOM 6456 O O . GLN B 1 383 ? 7.184 -17.094 -31.406 1 89.19 383 GLN B O 1
ATOM 6461 N N . ALA B 1 384 ? 9.375 -17.016 -31.062 1 85 384 ALA B N 1
ATOM 6462 C CA . ALA B 1 384 ? 9.234 -16.422 -29.734 1 85 384 ALA B CA 1
ATOM 6463 C C . ALA B 1 384 ? 8.336 -15.18 -29.781 1 85 384 ALA B C 1
ATOM 6465 O O . ALA B 1 384 ? 7.445 -15.023 -28.938 1 85 384 ALA B O 1
ATOM 6466 N N . ALA B 1 385 ? 8.625 -14.297 -30.703 1 84.81 385 ALA B N 1
ATOM 6467 C CA . ALA B 1 385 ? 7.84 -13.07 -30.844 1 84.81 385 ALA B CA 1
ATOM 6468 C C . ALA B 1 385 ? 6.383 -13.383 -31.156 1 84.81 385 ALA B C 1
ATOM 6470 O O . ALA B 1 385 ? 5.477 -12.703 -30.688 1 84.81 385 ALA B O 1
ATOM 6471 N N . GLN B 1 386 ? 6.148 -14.383 -31.906 1 90.19 386 GLN B N 1
ATOM 6472 C CA . GLN B 1 386 ? 4.797 -14.797 -32.281 1 90.19 386 GLN B CA 1
ATOM 6473 C C . GLN B 1 386 ? 4.066 -15.406 -31.094 1 90.19 386 GLN B C 1
ATOM 6475 O O . GLN B 1 386 ? 2.846 -15.281 -30.969 1 90.19 386 GLN B O 1
ATOM 6480 N N . ALA B 1 387 ? 4.836 -16.094 -30.281 1 92.38 387 ALA B N 1
ATOM 6481 C CA . ALA B 1 387 ? 4.246 -16.75 -29.125 1 92.38 387 ALA B CA 1
ATOM 6482 C C . ALA B 1 387 ? 3.586 -15.734 -28.203 1 92.38 387 ALA B C 1
ATOM 6484 O O . ALA B 1 387 ? 2.484 -15.969 -27.688 1 92.38 387 ALA B O 1
ATOM 6485 N N . ALA B 1 388 ? 4.27 -14.664 -27.969 1 89.25 388 ALA B N 1
ATOM 6486 C CA . ALA B 1 388 ? 3.721 -13.609 -27.125 1 89.25 388 ALA B CA 1
ATOM 6487 C C . ALA B 1 388 ? 2.453 -13.023 -27.75 1 89.25 388 ALA B C 1
ATOM 6489 O O . ALA B 1 388 ? 1.483 -12.742 -27.031 1 89.25 388 ALA B O 1
ATOM 6490 N N . GLU B 1 389 ? 2.525 -12.805 -28.969 1 90.5 389 GLU B N 1
ATOM 6491 C CA . GLU B 1 389 ? 1.379 -12.25 -29.688 1 90.5 389 GLU B CA 1
ATOM 6492 C C . GLU B 1 389 ? 0.181 -13.195 -29.625 1 90.5 389 GLU B C 1
ATOM 6494 O O . GLU B 1 389 ? -0.946 -12.758 -29.375 1 90.5 389 GLU B O 1
ATOM 6499 N N . VAL B 1 390 ? 0.448 -14.438 -29.891 1 94.88 390 VAL B N 1
ATOM 6500 C CA . VAL B 1 390 ? -0.6 -15.453 -29.891 1 94.88 390 VAL B CA 1
ATOM 6501 C C . VAL B 1 390 ? -1.197 -15.586 -28.5 1 94.88 390 VAL B C 1
ATOM 6503 O O . VAL B 1 390 ? -2.416 -15.68 -28.344 1 94.88 390 VAL B O 1
ATOM 6506 N N . ALA B 1 391 ? -0.371 -15.641 -27.484 1 95.25 391 ALA B N 1
ATOM 6507 C CA . ALA B 1 391 ? -0.852 -15.695 -26.109 1 95.25 391 ALA B CA 1
ATOM 6508 C C . ALA B 1 391 ? -1.769 -14.516 -25.797 1 95.25 391 ALA B C 1
ATOM 6510 O O . ALA B 1 391 ? -2.83 -14.68 -25.188 1 95.25 391 ALA B O 1
ATOM 6511 N N . GLY B 1 392 ? -1.347 -13.344 -26.219 1 93.12 392 GLY B N 1
ATOM 6512 C CA . GLY B 1 392 ? 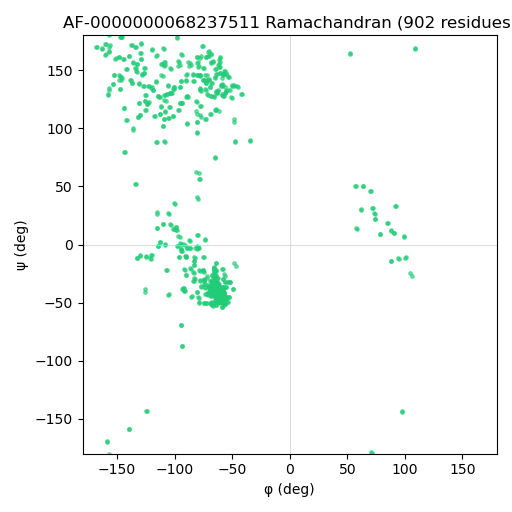-2.152 -12.148 -26.047 1 93.12 392 GLY B CA 1
ATOM 6513 C C . GLY B 1 392 ? -3.484 -12.211 -26.766 1 93.12 392 GLY B C 1
ATOM 6514 O O . GLY B 1 392 ? -4.508 -11.773 -26.234 1 93.12 392 GLY B O 1
ATOM 6515 N N . GLU B 1 393 ? -3.439 -12.711 -27.953 1 94.56 393 GLU B N 1
ATOM 6516 C CA . GLU B 1 393 ? -4.648 -12.82 -28.766 1 94.56 393 GLU B CA 1
ATOM 6517 C C . GLU B 1 393 ? -5.652 -13.781 -28.125 1 94.56 393 GLU B C 1
ATOM 6519 O O . GLU B 1 393 ? -6.859 -13.523 -28.141 1 94.56 393 GLU B O 1
ATOM 6524 N N . ILE B 1 394 ? -5.152 -14.836 -27.656 1 97.31 394 ILE B N 1
ATOM 6525 C CA . ILE B 1 394 ? -6.023 -15.805 -27 1 97.31 394 ILE B CA 1
ATOM 6526 C C . ILE B 1 394 ? -6.688 -15.164 -25.797 1 97.31 394 ILE B C 1
ATOM 6528 O O . ILE B 1 394 ? -7.902 -15.258 -25.625 1 97.31 394 ILE B O 1
ATOM 6532 N N . GLN B 1 395 ? -5.93 -14.547 -24.984 1 96.88 395 GLN B N 1
ATOM 6533 C CA . GLN B 1 395 ? -6.438 -13.914 -23.766 1 96.88 395 GLN B CA 1
ATOM 6534 C C . GLN B 1 395 ? -7.457 -12.828 -24.094 1 96.88 395 GLN B C 1
ATOM 6536 O O . GLN B 1 395 ? -8.484 -12.711 -23.422 1 96.88 395 GLN B O 1
ATOM 6541 N N . LYS B 1 396 ? -7.18 -12.039 -25.109 1 95.56 396 LYS B N 1
ATOM 6542 C CA . LYS B 1 396 ? -8.117 -11 -25.547 1 95.56 396 LYS B CA 1
ATOM 6543 C C . LYS B 1 396 ? -9.422 -11.609 -26.031 1 95.56 396 LYS B C 1
ATOM 6545 O O . LYS B 1 396 ? -10.508 -11.102 -25.734 1 95.56 396 LYS B O 1
ATOM 6550 N N . ALA B 1 397 ? -9.328 -12.656 -26.812 1 97.88 397 ALA B N 1
ATOM 6551 C CA . ALA B 1 397 ? -10.516 -13.328 -27.328 1 97.88 397 ALA B CA 1
ATOM 6552 C C . ALA B 1 397 ? -11.359 -13.914 -26.203 1 97.88 397 ALA B C 1
ATOM 6554 O O . ALA B 1 397 ? -12.594 -13.875 -26.266 1 97.88 397 ALA B O 1
ATOM 6555 N N . LEU B 1 398 ? -10.703 -14.5 -25.219 1 98.56 398 LEU B N 1
ATOM 6556 C CA . LEU B 1 398 ? -11.406 -15.07 -24.078 1 98.56 398 LEU B CA 1
ATOM 6557 C C . LEU B 1 398 ? -12.266 -14.016 -23.391 1 98.56 398 LEU B C 1
ATOM 6559 O O . LEU B 1 398 ? -13.414 -14.281 -23.016 1 98.56 398 LEU B O 1
ATOM 6563 N N . VAL B 1 399 ? -11.719 -12.844 -23.25 1 97.38 399 VAL B N 1
ATOM 6564 C CA . VAL B 1 399 ? -12.414 -11.75 -22.578 1 97.38 399 VAL B CA 1
ATOM 6565 C C . VAL B 1 399 ? -13.516 -11.195 -23.484 1 97.38 399 VAL B C 1
ATOM 6567 O O . VAL B 1 399 ? -14.664 -11.07 -23.062 1 97.38 399 VAL B O 1
ATOM 6570 N N . ARG B 1 400 ? -13.172 -10.906 -24.688 1 96.56 400 ARG B N 1
ATOM 6571 C CA . ARG B 1 400 ? -14.031 -10.172 -25.609 1 96.56 400 ARG B CA 1
ATOM 6572 C C . ARG B 1 400 ? -15.172 -11.055 -26.109 1 96.56 400 ARG B C 1
ATOM 6574 O O . ARG B 1 400 ? -16.312 -10.609 -26.203 1 96.56 400 ARG B O 1
ATOM 6581 N N . ASP B 1 401 ? -14.867 -12.305 -26.438 1 97.88 401 ASP B N 1
ATOM 6582 C CA . ASP B 1 401 ? -15.805 -13.117 -27.203 1 97.88 401 ASP B CA 1
ATOM 6583 C C . ASP B 1 401 ? -16.469 -14.18 -26.328 1 97.88 401 ASP B C 1
ATOM 6585 O O . ASP B 1 401 ? -17.547 -14.664 -26.641 1 97.88 401 ASP B O 1
ATOM 6589 N N . TYR B 1 402 ? -15.828 -14.516 -25.219 1 98.31 402 TYR B N 1
ATOM 6590 C CA . TYR B 1 402 ? -16.328 -15.703 -24.547 1 98.31 402 TYR B CA 1
ATOM 6591 C C . TYR B 1 402 ? -16.672 -15.406 -23.094 1 98.31 402 TYR B C 1
ATOM 6593 O O . TYR B 1 402 ? -17.266 -16.234 -22.406 1 98.31 402 TYR B O 1
ATOM 6601 N N . GLY B 1 403 ? -16.328 -14.273 -22.562 1 98.12 403 GLY B N 1
ATOM 6602 C CA . GLY B 1 403 ? -16.688 -13.906 -21.203 1 98.12 403 GLY B CA 1
ATOM 6603 C C . GLY B 1 403 ? -15.953 -14.727 -20.156 1 98.12 403 GLY B C 1
ATOM 6604 O O . GLY B 1 403 ? -16.578 -15.258 -19.234 1 98.12 403 GLY B O 1
ATOM 6605 N N . THR B 1 404 ? -14.711 -14.883 -20.312 1 98.69 404 THR B N 1
ATOM 6606 C CA . THR B 1 404 ? -13.859 -15.562 -19.344 1 98.69 404 THR B CA 1
ATOM 6607 C C . THR B 1 404 ? -12.406 -15.109 -19.5 1 98.69 404 THR B C 1
ATOM 6609 O O . THR B 1 404 ? -12.117 -14.195 -20.266 1 98.69 404 THR B O 1
ATOM 6612 N N . PHE B 1 405 ? -11.523 -15.672 -18.656 1 98.44 405 PHE B N 1
ATOM 6613 C CA . PHE B 1 405 ? -10.094 -15.406 -18.75 1 98.44 405 PHE B CA 1
ATOM 6614 C C . PHE B 1 405 ? -9.289 -16.531 -18.109 1 98.44 405 PHE B C 1
ATOM 6616 O O . PHE B 1 405 ? -9.617 -16.984 -17.016 1 98.44 405 PHE B O 1
ATOM 6623 N N . VAL B 1 406 ? -8.32 -16.953 -18.781 1 98.69 406 VAL B N 1
ATOM 6624 C CA . VAL B 1 406 ? -7.234 -17.781 -18.234 1 98.69 406 VAL B CA 1
ATOM 6625 C C . VAL B 1 406 ? -5.898 -17.297 -18.797 1 98.69 406 VAL B C 1
ATOM 6627 O O . VAL B 1 406 ? -5.812 -16.891 -19.953 1 98.69 406 VAL B O 1
ATOM 6630 N N . PRO B 1 407 ? -4.875 -17.281 -18.016 1 97.81 407 PRO B N 1
ATOM 6631 C CA . PRO B 1 407 ? -3.576 -16.828 -18.531 1 97.81 407 PRO B CA 1
ATOM 6632 C C . PRO B 1 407 ? -2.945 -17.828 -19.5 1 97.81 407 PRO B C 1
ATOM 6634 O O . PRO B 1 407 ? -3.062 -19.031 -19.312 1 97.81 407 PRO B O 1
ATOM 6637 N N . VAL B 1 408 ? -2.334 -17.328 -20.516 1 97.5 408 VAL B N 1
ATOM 6638 C CA . VAL B 1 408 ? -1.553 -18.094 -21.5 1 97.5 408 VAL B CA 1
ATOM 6639 C C . VAL B 1 408 ? -0.106 -17.609 -21.484 1 97.5 408 VAL B C 1
ATOM 6641 O O . VAL B 1 408 ? 0.151 -16.391 -21.516 1 97.5 408 VAL B O 1
ATOM 6644 N N . PHE B 1 409 ? 0.805 -18.531 -21.438 1 94.94 409 PHE B N 1
ATOM 6645 C CA . PHE B 1 409 ? 2.203 -18.141 -21.312 1 94.94 409 PHE B CA 1
ATOM 6646 C C . PHE B 1 409 ? 3.117 -19.172 -21.953 1 94.94 409 PHE B C 1
ATOM 6648 O O . PHE B 1 409 ? 2.711 -20.328 -22.156 1 94.94 409 PHE B O 1
ATOM 6655 N N . ALA B 1 410 ? 4.301 -18.781 -22.25 1 93.88 410 ALA B N 1
ATOM 6656 C CA . ALA B 1 410 ? 5.297 -19.672 -22.828 1 93.88 410 ALA B CA 1
ATOM 6657 C C . ALA B 1 410 ? 6.207 -20.266 -21.766 1 93.88 410 ALA B C 1
ATOM 6659 O O . ALA B 1 410 ? 6.59 -19.562 -20.812 1 93.88 410 ALA B O 1
ATOM 6660 N N . HIS B 1 411 ? 6.473 -21.5 -21.812 1 93.69 411 HIS B N 1
ATOM 6661 C CA . HIS B 1 411 ? 7.402 -22.188 -20.922 1 93.69 411 HIS B CA 1
ATOM 6662 C C . HIS B 1 411 ? 7.902 -23.484 -21.562 1 93.69 411 HIS B C 1
ATOM 6664 O O . HIS B 1 411 ? 7.102 -24.297 -22.031 1 93.69 411 HIS B O 1
ATOM 6670 N N . GLY B 1 412 ? 9.156 -23.641 -21.578 1 90.69 412 GLY B N 1
ATOM 6671 C CA . GLY B 1 412 ? 9.734 -24.891 -22.031 1 90.69 412 GLY B CA 1
ATOM 6672 C C . GLY B 1 412 ? 9.406 -25.219 -23.484 1 90.69 412 GLY B C 1
ATOM 6673 O O . GLY B 1 412 ? 9.125 -26.375 -23.812 1 90.69 412 GLY B O 1
ATOM 6674 N N . GLY B 1 413 ? 9.227 -24.297 -24.281 1 91.69 413 GLY B N 1
ATOM 6675 C CA . GLY B 1 413 ? 9.07 -24.484 -25.719 1 91.69 413 GLY B CA 1
ATOM 6676 C C . GLY B 1 413 ? 7.625 -24.672 -26.141 1 91.69 413 GLY B C 1
ATOM 6677 O O . GLY B 1 413 ? 7.348 -25.031 -27.281 1 91.69 413 GLY B O 1
ATOM 6678 N N . TRP B 1 414 ? 6.758 -24.438 -25.219 1 94.62 414 TRP B N 1
ATOM 6679 C CA . TRP B 1 414 ? 5.34 -24.578 -25.531 1 94.62 414 TRP B CA 1
ATOM 6680 C C . TRP B 1 414 ? 4.539 -23.422 -24.953 1 94.62 414 TRP B C 1
ATOM 6682 O O . TRP B 1 414 ? 5 -22.734 -24.031 1 94.62 414 TRP B O 1
ATOM 6692 N N . LEU B 1 415 ? 3.395 -23.156 -25.516 1 96.19 415 LEU B N 1
ATOM 6693 C CA . LEU B 1 415 ? 2.41 -22.328 -24.828 1 96.19 415 LEU B CA 1
ATOM 6694 C C . LEU B 1 415 ? 1.58 -23.141 -23.859 1 96.19 415 LEU B C 1
ATOM 6696 O O . LEU B 1 415 ? 1.241 -24.297 -24.141 1 96.19 415 LEU B O 1
ATOM 6700 N N . TRP B 1 416 ? 1.307 -22.594 -22.781 1 97.81 416 TRP B N 1
ATOM 6701 C CA . TRP B 1 416 ? 0.523 -23.203 -21.719 1 97.81 416 TRP B CA 1
ATOM 6702 C C . TRP B 1 416 ? -0.602 -22.281 -21.266 1 97.81 416 TRP B C 1
ATOM 6704 O O . TRP B 1 416 ? -0.564 -21.078 -21.516 1 97.81 416 TRP B O 1
ATOM 6714 N N . THR B 1 417 ? -1.584 -22.844 -20.641 1 98.69 417 THR B N 1
ATOM 6715 C CA . THR B 1 417 ? -2.6 -22.078 -19.922 1 98.69 417 THR B CA 1
ATOM 6716 C C . THR B 1 417 ? -2.756 -22.609 -18.5 1 98.69 417 THR B C 1
ATOM 6718 O O . THR B 1 417 ? -2.5 -23.781 -18.234 1 98.69 417 THR B O 1
ATOM 6721 N N . ARG B 1 418 ? -3.043 -21.75 -17.578 1 98.81 418 ARG B N 1
ATOM 6722 C CA . ARG B 1 418 ? -3.236 -22.109 -16.172 1 98.81 418 ARG B CA 1
ATOM 6723 C C . ARG B 1 418 ? -4.703 -21.984 -15.773 1 98.81 418 ARG B C 1
ATOM 6725 O O . ARG B 1 418 ? -5.328 -20.953 -16 1 98.81 418 ARG B O 1
ATOM 6732 N N . LEU B 1 419 ? -5.23 -23 -15.195 1 98.88 419 LEU B N 1
ATOM 6733 C CA . LEU B 1 419 ? -6.605 -23.078 -14.719 1 98.88 419 LEU B CA 1
ATOM 6734 C C . LEU B 1 419 ? -6.66 -22.906 -13.203 1 98.88 419 LEU B C 1
ATOM 6736 O O . LEU B 1 419 ? -5.715 -23.281 -12.5 1 98.88 419 LEU B O 1
ATOM 6740 N N . SER B 1 420 ? -7.711 -22.391 -12.695 1 98.88 420 SER B N 1
ATOM 6741 C CA . SER B 1 420 ? -7.953 -22.297 -11.266 1 98.88 420 SER B CA 1
ATOM 6742 C C . SER B 1 420 ? -9.266 -22.969 -10.875 1 98.88 420 SER B C 1
ATOM 6744 O O . SER B 1 420 ? -10.336 -22.578 -11.352 1 98.88 420 SER B O 1
ATOM 6746 N N . ALA B 1 421 ? -9.188 -23.938 -10.008 1 98.88 421 ALA B N 1
ATOM 6747 C CA . ALA B 1 421 ? -10.391 -24.5 -9.391 1 98.88 421 ALA B CA 1
ATOM 6748 C C . ALA B 1 421 ? -10.883 -23.609 -8.25 1 98.88 421 ALA B C 1
ATOM 6750 O O . ALA B 1 421 ? -10.094 -22.891 -7.629 1 98.88 421 ALA B O 1
ATOM 6751 N N . GLN B 1 422 ? -12.133 -23.641 -7.98 1 98.88 422 GLN B N 1
ATOM 6752 C CA . GLN B 1 422 ? -12.727 -22.906 -6.871 1 98.88 422 GLN B CA 1
ATOM 6753 C C . GLN B 1 422 ? -14.086 -23.484 -6.48 1 98.88 422 GLN B C 1
ATOM 6755 O O . GLN B 1 422 ? -14.703 -24.219 -7.266 1 98.88 422 GLN B O 1
ATOM 6760 N N . VAL B 1 423 ? -14.602 -23.172 -5.332 1 98.88 423 VAL B N 1
ATOM 6761 C CA . VAL B 1 423 ? -15.797 -23.766 -4.754 1 98.88 423 VAL B CA 1
ATOM 6762 C C . VAL B 1 423 ? -17.016 -23.406 -5.598 1 98.88 423 VAL B C 1
ATOM 6764 O O . VAL B 1 423 ? -18.047 -24.078 -5.543 1 98.88 423 VAL B O 1
ATOM 6767 N N . TYR B 1 424 ? -16.953 -22.375 -6.398 1 98.81 424 TYR B N 1
ATOM 6768 C CA . TYR B 1 424 ? -18.094 -21.938 -7.195 1 98.81 424 TYR B CA 1
ATOM 6769 C C . TYR B 1 424 ? -18.031 -22.516 -8.609 1 98.81 424 TYR B C 1
ATOM 6771 O O . TYR B 1 424 ? -18.797 -22.109 -9.484 1 98.81 424 TYR B O 1
ATOM 6779 N N . LEU B 1 425 ? -17.062 -23.406 -8.875 1 98.88 425 LEU B N 1
ATOM 6780 C CA . LEU B 1 425 ? -16.891 -24.047 -10.172 1 98.88 425 LEU B CA 1
ATOM 6781 C C . LEU B 1 425 ? -17.125 -25.547 -10.07 1 98.88 425 LEU B C 1
ATOM 6783 O O . LEU B 1 425 ? -17.109 -26.109 -8.969 1 98.88 425 LEU B O 1
ATOM 6787 N N . GLU B 1 426 ? -17.344 -26.156 -11.195 1 98.69 426 GLU B N 1
ATOM 6788 C CA . GLU B 1 426 ? -17.516 -27.594 -11.32 1 98.69 426 GLU B CA 1
ATOM 6789 C C . GLU B 1 426 ? -16.969 -28.109 -12.648 1 98.69 426 GLU B C 1
ATOM 6791 O O . GLU B 1 426 ? -16.453 -27.328 -13.461 1 98.69 426 GLU B O 1
ATOM 6796 N N . LYS B 1 427 ? -17.031 -29.375 -12.875 1 98.56 427 LYS B N 1
ATOM 6797 C CA . LYS B 1 427 ? -16.406 -30.016 -14.031 1 98.56 427 LYS B CA 1
ATOM 6798 C C . LYS B 1 427 ? -16.938 -29.438 -15.336 1 98.56 427 LYS B C 1
ATOM 6800 O O . LYS B 1 427 ? -16.188 -29.25 -16.297 1 98.56 427 LYS B O 1
ATOM 6805 N N . SER B 1 428 ? -18.188 -29.125 -15.344 1 98.62 428 SER B N 1
ATOM 6806 C CA . SER B 1 428 ? -18.828 -28.672 -16.562 1 98.62 428 SER B CA 1
ATOM 6807 C C . SER B 1 428 ? -18.266 -27.328 -17.016 1 98.62 428 SER B C 1
ATOM 6809 O O . SER B 1 428 ? -18.25 -27.016 -18.219 1 98.62 428 SER B O 1
ATOM 6811 N N . ASP B 1 429 ? -17.844 -26.531 -16.078 1 98.81 429 ASP B N 1
ATOM 6812 C CA . ASP B 1 429 ? -17.219 -25.266 -16.422 1 98.81 429 ASP B CA 1
ATOM 6813 C C . ASP B 1 429 ? -15.938 -25.5 -17.234 1 98.81 429 ASP B C 1
ATOM 6815 O O . ASP B 1 429 ? -15.648 -24.75 -18.172 1 98.81 429 ASP B O 1
ATOM 6819 N N . PHE B 1 430 ? -15.219 -26.469 -16.906 1 98.88 430 PHE B N 1
ATOM 6820 C CA . PHE B 1 430 ? -13.945 -26.75 -17.562 1 98.88 430 PHE B CA 1
ATOM 6821 C C . PHE B 1 430 ? -14.156 -27.516 -18.875 1 98.88 430 PHE B C 1
ATOM 6823 O O . PHE B 1 430 ? -13.375 -27.391 -19.812 1 98.88 430 PHE B O 1
ATOM 6830 N N . GLU B 1 431 ? -15.211 -28.297 -18.938 1 98.88 431 GLU B N 1
ATOM 6831 C CA . GLU B 1 431 ? -15.609 -28.859 -20.219 1 98.88 431 GLU B CA 1
ATOM 6832 C C . GLU B 1 431 ? -15.93 -27.766 -21.234 1 98.88 431 GLU B C 1
ATOM 6834 O O . GLU B 1 431 ? -15.523 -27.844 -22.391 1 98.88 431 GLU B O 1
ATOM 6839 N N . TRP B 1 432 ? -16.656 -26.828 -20.734 1 98.81 432 TRP B N 1
ATOM 6840 C CA . TRP B 1 432 ? -16.969 -25.688 -21.578 1 98.81 432 TRP B CA 1
ATOM 6841 C C . TRP B 1 432 ? -15.703 -24.969 -22.031 1 98.81 432 TRP B C 1
ATOM 6843 O O . TRP B 1 432 ? -15.547 -24.656 -23.219 1 98.81 432 TRP B O 1
ATOM 6853 N N . LEU B 1 433 ? -14.812 -24.703 -21.109 1 98.88 433 LEU B N 1
ATOM 6854 C CA . LEU B 1 433 ? -13.555 -24.031 -21.438 1 98.88 433 LEU B CA 1
ATOM 6855 C C . LEU B 1 433 ? -12.766 -24.844 -22.469 1 98.88 433 LEU B C 1
ATOM 6857 O O . LEU B 1 433 ? -12.117 -24.266 -23.344 1 98.88 433 LEU B O 1
ATOM 6861 N N . ALA B 1 434 ? -12.758 -26.109 -22.281 1 98.88 434 ALA B N 1
ATOM 6862 C CA . ALA B 1 434 ? -12.055 -26.984 -23.219 1 98.88 434 ALA B CA 1
ATOM 6863 C C . ALA B 1 434 ? -12.539 -26.766 -24.656 1 98.88 434 ALA B C 1
ATOM 6865 O O . ALA B 1 434 ? -11.734 -26.719 -25.578 1 98.88 434 ALA B O 1
ATOM 6866 N N . GLY B 1 435 ? -13.82 -26.719 -24.797 1 98.69 435 GLY B N 1
ATOM 6867 C CA . GLY B 1 435 ? -14.383 -26.422 -26.109 1 98.69 435 GLY B CA 1
ATOM 6868 C C . GLY B 1 435 ? -13.953 -25.078 -26.641 1 98.69 435 GLY B C 1
ATOM 6869 O O . GLY B 1 435 ? -13.609 -24.953 -27.812 1 98.69 435 GLY B O 1
ATOM 6870 N N . VAL B 1 436 ? -13.992 -24.094 -25.797 1 98.81 436 VAL B N 1
ATOM 6871 C CA . VAL B 1 436 ? -13.625 -22.734 -26.172 1 98.81 436 VAL B CA 1
ATOM 6872 C C . VAL B 1 436 ? -12.164 -22.688 -26.609 1 98.81 436 VAL B C 1
ATOM 6874 O O . VAL B 1 436 ? -11.844 -22.125 -27.656 1 98.81 436 VAL B O 1
ATOM 6877 N N . LEU B 1 437 ? -11.25 -23.281 -25.859 1 98.75 437 LEU B N 1
ATOM 6878 C CA . LEU B 1 437 ? -9.828 -23.281 -26.172 1 98.75 437 LEU B CA 1
ATOM 6879 C C . LEU B 1 437 ? -9.555 -24.047 -27.469 1 98.75 437 LEU B C 1
ATOM 6881 O O . LEU B 1 437 ? -8.711 -23.625 -28.266 1 98.75 437 LEU B O 1
ATOM 6885 N N . ASN B 1 438 ? -10.219 -25.125 -27.594 1 98.19 438 ASN B N 1
ATOM 6886 C CA . ASN B 1 438 ? -10.07 -25.891 -28.828 1 98.19 438 ASN B CA 1
ATOM 6887 C C . ASN B 1 438 ? -10.477 -25.062 -30.047 1 98.19 438 ASN B C 1
ATOM 6889 O O . ASN B 1 438 ? -9.781 -25.062 -31.078 1 98.19 438 ASN B O 1
ATOM 6893 N N . GLU B 1 439 ? -11.578 -24.391 -29.938 1 98.06 439 GLU B N 1
ATOM 6894 C CA . GLU B 1 439 ? -12.055 -23.531 -31 1 98.06 439 GLU B CA 1
ATOM 6895 C C . GLU B 1 439 ? -11.055 -22.422 -31.297 1 98.06 439 GLU B C 1
ATOM 6897 O O . GLU B 1 439 ? -10.742 -22.141 -32.469 1 98.06 439 GLU B O 1
ATOM 6902 N N . LEU B 1 440 ? -10.578 -21.781 -30.281 1 97.81 440 LEU B N 1
ATOM 6903 C CA . LEU B 1 440 ? -9.617 -20.688 -30.438 1 97.81 440 LEU B CA 1
ATOM 6904 C C . LEU B 1 440 ? -8.336 -21.188 -31.094 1 97.81 440 LEU B C 1
ATOM 6906 O O . LEU B 1 440 ? -7.77 -20.516 -31.953 1 97.81 440 LEU B O 1
ATOM 6910 N N . CYS B 1 441 ? -7.855 -22.328 -30.672 1 97 441 CYS B N 1
ATOM 6911 C CA . CYS B 1 441 ? -6.648 -22.891 -31.25 1 97 441 CYS B CA 1
ATOM 6912 C C . CYS B 1 441 ? -6.848 -23.188 -32.75 1 97 441 CYS B C 1
ATOM 6914 O O . CYS B 1 441 ? -5.965 -22.906 -33.562 1 97 441 CYS B O 1
ATOM 6916 N N . ASN B 1 442 ? -7.98 -23.688 -33.094 1 96 442 ASN B N 1
ATOM 6917 C CA . ASN B 1 442 ? -8.273 -23.984 -34.5 1 96 442 ASN B CA 1
ATOM 6918 C C . ASN B 1 442 ? -8.328 -22.703 -35.312 1 96 442 ASN B C 1
ATOM 6920 O O . ASN B 1 442 ? -7.852 -22.688 -36.469 1 96 442 ASN B O 1
ATOM 6924 N N . LYS B 1 443 ? -8.93 -21.703 -34.75 1 95.88 443 LYS B N 1
ATOM 6925 C CA . LYS B 1 443 ? -8.992 -20.422 -35.469 1 95.88 443 LYS B CA 1
ATOM 6926 C C . LYS B 1 443 ? -7.59 -19.875 -35.719 1 95.88 443 LYS B C 1
ATOM 6928 O O . LYS B 1 443 ? -7.328 -19.297 -36.781 1 95.88 443 LYS B O 1
ATOM 6933 N N . LEU B 1 444 ? -6.75 -20.031 -34.75 1 95.38 444 LEU B N 1
ATOM 6934 C CA . LEU B 1 444 ? -5.391 -19.516 -34.875 1 95.38 444 LEU B CA 1
ATOM 6935 C C . LEU B 1 444 ? -4.594 -20.312 -35.906 1 95.38 444 LEU B C 1
ATOM 6937 O O . LEU B 1 444 ? -3.791 -19.734 -36.656 1 95.38 444 LEU B O 1
ATOM 6941 N N . VAL B 1 445 ? -4.789 -21.594 -35.938 1 94.25 445 VAL B N 1
ATOM 6942 C CA . VAL B 1 445 ? -4.133 -22.438 -36.938 1 94.25 445 VAL B CA 1
ATOM 6943 C C . VAL B 1 445 ? -4.543 -21.984 -38.344 1 94.25 445 VAL B C 1
ATOM 6945 O O . VAL B 1 445 ? -3.701 -21.875 -39.25 1 94.25 445 VAL B O 1
ATOM 6948 N N . LYS B 1 446 ? -5.777 -21.719 -38.531 1 93.5 446 LYS B N 1
ATOM 6949 C CA . LYS B 1 446 ? -6.281 -21.25 -39.812 1 93.5 446 LYS B CA 1
ATOM 6950 C C . LYS B 1 446 ? -5.691 -19.891 -40.188 1 93.5 446 LYS B C 1
ATOM 6952 O O . LYS B 1 446 ? -5.363 -19.641 -41.344 1 93.5 446 LYS B O 1
ATOM 6957 N N . LYS B 1 447 ? -5.602 -19.031 -39.219 1 90.62 447 LYS B N 1
ATOM 6958 C CA . LYS B 1 447 ? -5.066 -17.703 -39.438 1 90.62 447 LYS B CA 1
ATOM 6959 C C . LYS B 1 447 ? -3.609 -17.75 -39.875 1 90.62 447 LYS B C 1
ATOM 6961 O O . LYS B 1 447 ? -3.191 -16.969 -40.75 1 90.62 447 LYS B O 1
ATOM 6966 N N . PHE B 1 448 ? -2.83 -18.609 -39.281 1 88.06 448 PHE B N 1
ATOM 6967 C CA . PHE B 1 448 ? -1.404 -18.672 -39.562 1 88.06 448 PHE B CA 1
ATOM 6968 C C . PHE B 1 448 ? -1.152 -19.531 -40.812 1 88.06 448 PHE B C 1
ATOM 6970 O O . PHE B 1 448 ? -0.083 -19.453 -41.406 1 88.06 448 PHE B O 1
ATOM 6977 N N . ALA B 1 449 ? -2.055 -20.438 -41.156 1 79 449 ALA B N 1
ATOM 6978 C CA . ALA B 1 449 ? -1.942 -21.219 -42.375 1 79 449 ALA B CA 1
ATOM 6979 C C . ALA B 1 449 ? -2.277 -20.375 -43.594 1 79 449 ALA B C 1
ATOM 6981 O O . ALA B 1 449 ? -1.845 -20.688 -44.719 1 79 449 ALA B O 1
ATOM 6982 N N . GLU B 1 450 ? -3.199 -19.438 -43.469 1 67.25 450 GLU B N 1
ATOM 6983 C CA . GLU B 1 450 ? -3.564 -18.609 -44.594 1 67.25 450 GLU B CA 1
ATOM 6984 C C . GLU B 1 450 ? -2.426 -17.656 -44.969 1 67.25 450 GLU B C 1
ATOM 6986 O O . GLU B 1 450 ? -1.864 -16.984 -44.125 1 67.25 450 GLU B O 1
ATOM 6991 N N . PRO B 1 451 ? -1.784 -17.812 -46.125 1 54.69 451 PRO B N 1
ATOM 6992 C CA . PRO B 1 451 ? -0.75 -16.891 -46.594 1 54.69 451 PRO B CA 1
ATOM 6993 C C . PRO B 1 451 ? -1.163 -15.422 -46.5 1 54.69 451 PRO B C 1
ATOM 6995 O O . PRO B 1 451 ? -2.348 -15.102 -46.625 1 54.69 451 PRO B O 1
ATOM 6998 N N . LYS B 1 452 ? -0.579 -14.711 -45.562 1 54.31 452 LYS B N 1
ATOM 6999 C CA . LYS B 1 452 ? -0.792 -13.273 -45.75 1 54.31 452 LYS B CA 1
ATOM 7000 C C . LYS B 1 452 ? -0.838 -12.906 -47.219 1 54.31 452 LYS B C 1
ATOM 7002 O O . LYS B 1 452 ? 0.141 -13.102 -47.969 1 54.31 452 LYS B O 1
ATOM 7007 N N . LEU B 1 453 ? -2.09 -12.922 -47.906 1 32.22 453 LEU B N 1
ATOM 7008 C CA . LEU B 1 453 ? -2.109 -12.281 -49.219 1 32.22 453 LEU B CA 1
ATOM 7009 C C . LEU B 1 453 ? -1.596 -10.852 -49.125 1 32.22 453 LEU B C 1
ATOM 7011 O O . LEU B 1 453 ? -1.963 -10.109 -48.219 1 32.22 453 LEU B O 1
#

InterPro domains:
  IPR000192 Aminotransferase class V domain [PF00266] (62-240)
  IPR015421 Pyridoxal phosphate-dependent transferase, major domain [G3DSA:3.40.640.10] (36-291)
  IPR015424 Pyridoxal phosphate-dependent transferase [SSF53383] (14-443)

Radius of gyration: 28.81 Å; Cα contacts (8 Å, |Δi|>4): 1837; chains: 2; bounding box: 63×91×98 Å

Secondary structure (DSSP, 8-state):
--PPPPSSHHHHHHH----TT-EE--HHHH----HHHHHHHHHHHHHHHHSHHHIIIIIHHHHHHHHHHHHHHHHTS-GGGEEEES-HHHHHHHHHHHS---TTEEEEEETTS-HHHHHHHHHHHHHSS-EEEEE---SS--HHHHHHHHHHHHHHHHHTT-EEEEEEEESB-SSS--B--HHHHHHHHHHHTPEEEEE-TTTTTTS---HHHH--SEEEEESSSTT-PPSS-EEEE--GGGGGG----SS--TT----TTSPP-PPPTT--TT----HHHHHTT--SS---HHHHTHHHHHHIIIIIS--HHHHHHHHHHHHHHHHHHHHHHHT--B---TTPPTTPPPSTT-SSEEEEEEEEEEBTB---GGGGG-SEEE-HHHHHHHHHHHHHHIIIIISEE--EEEETTEEEEEEE--TT--HHHHHHHHHHHHHHHHHHHHHHHS---/--PPPPSSHHHHHHH----TT-EE--HHHH----HHHHHHHHHHHHHHHHSHHHIIIIIHHHHHHHHHHHHHHHHTS-GGGEEEES-HHHHHHHHHHHS---TTEEEEEETTS-HHHHHHHHHHHHHSS-EEEEE---SS--HHHHHHHHHHHHHHHHHTT-EEEEEEEESEETTTTEE--HHHHHHHHHHHTPEEEEE-TTTTTTS---HHHH--SEEEEESSSTT-PPSS-EEEE--GGGGGG----SS--TT----TTSPP-PPPTT--TT----HHHHHTT--SS---HHHHTHHHHHHIIIIIS--HHHHHHHHHHHHHHHHHHHHHHHT--B---TTPPTTPPPSTT-SSEEEEEEEEEEBTB---GGGGG-SEEE-HHHHHHHHHHHHHHIIIIISEE--EEEETTEEEEEEE--TT--HHHHHHHHHHHHHHHHHHHHHHHS---

Organism: Aspergillus fumigatus (strain ATCC MYA-4609 / CBS 101355 / FGSC A1100 / Af293) (NCBI:txid330879)